Protein AF-A0A4R8T678-F1 (afdb_monomer_lite)

Structure (mmCIF, N/CA/C/O backbone):
data_AF-A0A4R8T678-F1
#
_entry.id   AF-A0A4R8T678-F1
#
loop_
_atom_site.group_PDB
_atom_site.id
_atom_site.type_symbol
_atom_site.label_atom_id
_atom_site.label_alt_id
_atom_site.label_comp_id
_atom_site.label_asym_id
_atom_site.label_entity_id
_atom_site.label_seq_id
_atom_site.pdbx_PDB_ins_code
_atom_site.Cartn_x
_atom_site.Cartn_y
_atom_site.Cartn_z
_atom_site.occupancy
_atom_site.B_iso_or_equiv
_atom_site.auth_seq_id
_atom_site.auth_comp_id
_atom_site.auth_asym_id
_atom_site.auth_atom_id
_atom_site.pdbx_PDB_model_num
ATOM 1 N N . MET A 1 1 ? -1.810 -10.692 -47.497 1.00 47.03 1 MET A N 1
ATOM 2 C CA . MET A 1 1 ? -1.238 -11.733 -46.614 1.00 47.03 1 MET A CA 1
ATOM 3 C C . MET A 1 1 ? 0.052 -11.198 -46.020 1.00 47.03 1 MET A C 1
ATOM 5 O O . MET A 1 1 ? 0.919 -10.808 -46.794 1.00 47.03 1 MET A O 1
ATOM 9 N N . VAL A 1 2 ? 0.183 -11.168 -44.692 1.00 53.12 2 VAL A N 1
ATOM 10 C CA . VAL A 1 2 ? 1.490 -10.961 -44.045 1.00 53.12 2 VAL A CA 1
ATOM 11 C C . VAL A 1 2 ? 2.327 -12.217 -44.293 1.00 53.12 2 VAL A C 1
ATOM 13 O O . VAL A 1 2 ? 1.818 -13.326 -44.144 1.00 53.12 2 VAL A O 1
ATOM 16 N N . ARG A 1 3 ? 3.591 -12.067 -44.698 1.00 71.88 3 ARG A N 1
ATOM 17 C CA . ARG A 1 3 ? 4.534 -13.193 -44.723 1.00 71.88 3 ARG A CA 1
ATOM 18 C C . ARG A 1 3 ? 5.129 -13.310 -43.327 1.00 71.88 3 ARG A C 1
ATOM 20 O O . ARG A 1 3 ? 5.841 -12.407 -42.909 1.00 71.88 3 ARG A O 1
ATOM 27 N N . THR A 1 4 ? 4.839 -14.385 -42.610 1.00 81.56 4 THR A N 1
ATOM 28 C CA . THR A 1 4 ? 5.400 -14.636 -41.277 1.00 81.56 4 THR A CA 1
ATOM 29 C C . THR A 1 4 ? 6.600 -15.581 -41.337 1.00 81.56 4 THR A C 1
ATOM 31 O O . THR A 1 4 ? 6.817 -16.289 -42.324 1.00 81.56 4 THR A O 1
ATOM 34 N N . VAL A 1 5 ? 7.399 -15.573 -40.273 1.00 85.81 5 VAL A N 1
ATOM 35 C CA . VAL A 1 5 ? 8.390 -16.602 -39.939 1.00 85.81 5 VAL A CA 1
ATOM 36 C C . VAL A 1 5 ? 8.061 -17.091 -38.532 1.00 85.81 5 VAL A C 1
ATOM 38 O O . VAL A 1 5 ? 7.835 -16.271 -37.646 1.00 85.81 5 VAL A O 1
ATOM 41 N N . ASN A 1 6 ? 8.027 -18.407 -38.329 1.00 87.56 6 ASN A N 1
ATOM 42 C CA . ASN A 1 6 ? 7.937 -19.009 -37.001 1.00 87.56 6 ASN A CA 1
ATOM 43 C C . ASN A 1 6 ? 9.315 -19.567 -36.615 1.00 87.56 6 ASN A C 1
ATOM 45 O O . ASN A 1 6 ? 9.910 -20.321 -37.387 1.00 87.56 6 ASN A O 1
ATOM 49 N N . LEU A 1 7 ? 9.815 -19.179 -35.444 1.00 86.38 7 LEU A N 1
ATOM 50 C CA . LEU A 1 7 ? 11.025 -19.708 -34.827 1.00 86.38 7 LEU A CA 1
ATOM 51 C C . LEU A 1 7 ? 10.622 -20.529 -33.597 1.00 86.38 7 LEU A C 1
ATOM 53 O O . LEU A 1 7 ? 10.207 -19.963 -32.587 1.00 86.38 7 LEU A O 1
ATOM 57 N N . VAL A 1 8 ? 10.767 -21.853 -33.683 1.00 87.56 8 VAL A N 1
ATOM 58 C CA . VAL A 1 8 ? 10.431 -22.789 -32.597 1.00 87.56 8 VAL A CA 1
ATOM 59 C C . VAL A 1 8 ? 11.688 -23.492 -32.089 1.00 87.56 8 VAL A C 1
ATOM 61 O O . VAL A 1 8 ? 12.510 -23.961 -32.877 1.00 87.56 8 VAL A O 1
ATOM 64 N N . ASN A 1 9 ? 11.821 -23.600 -30.770 1.00 89.19 9 ASN A N 1
ATOM 65 C CA . ASN A 1 9 ? 12.737 -24.514 -30.091 1.00 89.19 9 ASN A CA 1
ATOM 66 C C . ASN A 1 9 ? 12.022 -25.172 -28.889 1.00 89.19 9 ASN A C 1
ATOM 68 O O . ASN A 1 9 ? 10.818 -25.002 -28.721 1.00 89.19 9 ASN A O 1
ATOM 72 N N . GLY A 1 10 ? 12.742 -25.941 -28.064 1.00 86.88 10 GLY A N 1
ATOM 73 C CA . GLY A 1 10 ? 12.147 -26.662 -26.927 1.00 86.88 10 GLY A CA 1
ATOM 74 C C . GLY A 1 10 ? 11.572 -25.786 -25.802 1.00 86.88 10 GLY A C 1
ATOM 75 O O . GLY A 1 10 ? 10.809 -26.296 -24.990 1.00 86.88 10 GLY A O 1
ATOM 76 N N . ASP A 1 11 ? 11.910 -24.494 -25.757 1.00 87.19 11 ASP A N 1
ATOM 77 C CA . ASP A 1 11 ? 11.423 -23.538 -24.754 1.00 87.19 11 ASP A CA 1
ATOM 78 C C . ASP A 1 11 ? 10.530 -22.433 -25.336 1.00 87.19 11 ASP A C 1
ATOM 80 O O . ASP A 1 11 ? 9.750 -21.854 -24.591 1.00 87.19 11 ASP A O 1
ATOM 84 N N . PHE A 1 12 ? 10.628 -22.093 -26.622 1.00 92.69 12 PHE A N 1
ATOM 85 C CA . PHE A 1 12 ? 9.949 -20.924 -27.194 1.00 92.69 12 PHE A CA 1
ATOM 86 C C . PHE A 1 12 ? 9.361 -21.198 -28.579 1.00 92.69 12 PHE A C 1
ATOM 88 O O . PHE A 1 12 ? 10.028 -21.783 -29.432 1.00 92.69 12 PHE A O 1
ATOM 95 N N . SER A 1 13 ? 8.162 -20.664 -28.825 1.00 94.38 13 SER A N 1
ATOM 96 C CA . SER A 1 13 ? 7.612 -20.410 -30.162 1.00 94.38 13 SER A CA 1
ATOM 97 C C . SER A 1 13 ? 7.485 -18.898 -30.358 1.00 94.38 13 SER A C 1
ATOM 99 O O . SER A 1 13 ? 6.842 -18.223 -29.551 1.00 94.38 13 SER A O 1
ATOM 101 N N . VAL A 1 14 ? 8.117 -18.352 -31.400 1.00 93.56 14 VAL A N 1
ATOM 102 C CA . VAL A 1 14 ? 8.175 -16.905 -31.667 1.00 93.56 14 VAL A CA 1
ATOM 103 C C . VAL A 1 14 ? 7.773 -16.618 -33.110 1.00 93.56 14 VAL A C 1
ATOM 105 O O . VAL A 1 14 ? 8.419 -17.082 -34.051 1.00 93.56 14 VAL A O 1
ATOM 108 N N . HIS A 1 15 ? 6.719 -15.823 -33.296 1.00 93.00 15 HIS A N 1
ATOM 109 C CA . HIS A 1 15 ? 6.212 -15.439 -34.616 1.00 93.00 15 HIS A CA 1
ATOM 110 C C . HIS A 1 15 ? 6.691 -14.036 -34.991 1.00 93.00 15 HIS A C 1
ATOM 112 O O . HIS A 1 15 ? 6.546 -13.098 -34.211 1.00 93.00 15 HIS A O 1
ATOM 118 N N . ILE A 1 16 ? 7.239 -13.879 -36.198 1.00 90.94 16 ILE A N 1
ATOM 119 C CA . ILE A 1 16 ? 7.853 -12.635 -36.686 1.00 90.94 16 ILE A CA 1
ATOM 120 C C . ILE A 1 16 ? 7.238 -12.240 -38.033 1.00 90.94 16 ILE A C 1
ATOM 122 O O . ILE A 1 16 ? 7.052 -13.080 -38.917 1.00 90.94 16 ILE A O 1
ATOM 126 N N . ASP A 1 17 ? 6.949 -10.953 -38.219 1.00 89.94 17 ASP A N 1
ATOM 127 C CA . ASP A 1 17 ? 6.570 -10.381 -39.513 1.00 89.94 17 ASP A CA 1
ATOM 128 C C . ASP A 1 17 ? 7.813 -10.247 -40.408 1.00 89.94 17 ASP A C 1
ATOM 130 O O . ASP A 1 17 ? 8.713 -9.452 -40.139 1.00 89.94 17 ASP A O 1
ATOM 134 N N . ARG A 1 18 ? 7.871 -11.001 -41.511 1.00 84.62 18 ARG A N 1
ATOM 135 C CA . ARG A 1 18 ? 9.014 -11.015 -42.444 1.00 84.62 18 ARG A CA 1
ATOM 136 C C . ARG A 1 18 ? 9.198 -9.692 -43.202 1.00 84.62 18 ARG A C 1
ATOM 138 O O . ARG A 1 18 ? 10.204 -9.522 -43.883 1.00 84.62 18 ARG A O 1
ATOM 145 N N . THR A 1 19 ? 8.224 -8.787 -43.127 1.00 85.69 19 THR A N 1
ATOM 146 C CA . THR A 1 19 ? 8.218 -7.481 -43.804 1.00 85.69 19 THR A CA 1
ATOM 147 C C . THR A 1 19 ? 8.775 -6.381 -42.906 1.00 85.69 19 THR A C 1
ATOM 149 O O . THR A 1 19 ? 9.522 -5.522 -43.367 1.00 85.69 19 THR A O 1
ATOM 152 N N . THR A 1 20 ? 8.395 -6.402 -41.626 1.00 88.31 20 THR A N 1
ATOM 153 C CA . THR A 1 20 ? 8.721 -5.344 -40.654 1.00 88.31 20 THR A CA 1
ATOM 154 C C . THR A 1 20 ? 9.749 -5.768 -39.610 1.00 88.31 20 THR A C 1
ATOM 156 O O . THR A 1 20 ? 10.229 -4.931 -38.859 1.00 88.31 20 THR A O 1
ATOM 159 N N . GLY A 1 21 ? 10.084 -7.058 -39.526 1.00 88.56 21 GLY A N 1
ATOM 160 C CA . GLY A 1 21 ? 10.962 -7.613 -38.493 1.00 88.56 21 GLY A CA 1
ATOM 161 C C . GLY A 1 21 ? 10.357 -7.663 -37.092 1.00 88.56 21 GLY A C 1
ATOM 162 O O . GLY A 1 21 ? 10.990 -8.188 -36.180 1.00 88.56 21 GLY A O 1
ATOM 163 N N . ALA A 1 22 ? 9.145 -7.136 -36.916 1.00 91.81 22 ALA A N 1
ATOM 164 C CA . ALA A 1 22 ? 8.489 -7.060 -35.625 1.00 91.81 22 ALA A CA 1
ATOM 165 C C . ALA A 1 22 ? 8.077 -8.448 -35.123 1.00 91.81 22 ALA A C 1
ATOM 167 O O . ALA A 1 22 ? 7.548 -9.265 -35.889 1.00 91.81 22 ALA A O 1
ATOM 168 N N . VAL A 1 23 ? 8.254 -8.691 -33.824 1.00 93.06 23 VAL A N 1
ATOM 169 C CA . VAL A 1 23 ? 7.706 -9.890 -33.179 1.00 93.06 23 VAL A CA 1
ATOM 170 C C . VAL A 1 23 ? 6.203 -9.684 -32.969 1.00 93.06 23 VAL A C 1
ATOM 172 O O . VAL A 1 23 ? 5.759 -8.629 -32.514 1.00 93.06 23 VAL A O 1
ATOM 175 N N . LEU A 1 24 ? 5.424 -10.688 -33.364 1.00 92.81 24 LEU A N 1
ATOM 176 C CA . LEU A 1 24 ? 3.961 -10.712 -33.329 1.00 92.81 24 LEU A CA 1
ATOM 177 C C . LEU A 1 24 ? 3.441 -11.510 -32.132 1.00 92.81 24 LEU A C 1
ATOM 179 O O . LEU A 1 24 ? 2.461 -11.111 -31.503 1.00 92.81 24 LEU A O 1
ATOM 183 N N . GLU A 1 25 ? 4.106 -12.628 -31.828 1.00 94.88 25 GLU A N 1
ATOM 184 C CA . GLU A 1 25 ? 3.736 -13.536 -30.742 1.00 94.88 25 GLU A CA 1
ATOM 185 C C . GLU A 1 25 ? 4.983 -14.146 -30.090 1.00 94.88 25 GLU A C 1
ATOM 187 O O . GLU A 1 25 ? 5.953 -14.470 -30.781 1.00 94.88 25 GLU A O 1
ATOM 192 N N . ILE A 1 26 ? 4.939 -14.321 -28.768 1.00 95.25 26 ILE A N 1
ATOM 193 C CA . ILE A 1 26 ? 5.918 -15.072 -27.969 1.00 95.25 26 ILE A CA 1
ATOM 194 C C . ILE A 1 26 ? 5.121 -16.025 -27.080 1.00 95.25 26 ILE A C 1
ATOM 196 O O . ILE A 1 26 ? 4.296 -15.560 -26.296 1.00 95.25 26 ILE A O 1
ATOM 200 N N . VAL A 1 27 ? 5.349 -17.335 -27.202 1.00 94.31 27 VAL A N 1
ATOM 201 C CA . VAL A 1 27 ? 4.536 -18.386 -26.562 1.00 94.31 27 VAL A CA 1
ATOM 202 C C . VAL A 1 27 ? 5.432 -19.479 -25.961 1.00 94.31 27 VAL A C 1
ATOM 204 O O . VAL A 1 27 ? 6.465 -19.826 -26.539 1.00 94.31 27 VAL A O 1
ATOM 207 N N . ASP A 1 28 ? 5.021 -20.038 -24.818 1.00 92.81 28 ASP A N 1
ATOM 208 C CA . ASP A 1 28 ? 5.587 -21.274 -24.255 1.00 92.81 28 ASP A CA 1
ATOM 209 C C . ASP A 1 28 ? 4.982 -22.493 -24.989 1.00 92.81 28 ASP A C 1
ATOM 211 O O . ASP A 1 28 ? 3.784 -22.747 -24.834 1.00 92.81 28 ASP A O 1
ATOM 215 N N . PRO A 1 29 ? 5.755 -23.264 -25.780 1.00 90.69 29 PRO A N 1
ATOM 216 C CA . PRO A 1 29 ? 5.245 -24.420 -26.518 1.00 90.69 29 PRO A CA 1
ATOM 217 C C . PRO A 1 29 ? 4.905 -25.616 -25.611 1.00 90.69 29 PRO A C 1
ATOM 219 O O . PRO A 1 29 ? 4.360 -26.604 -26.099 1.00 90.69 29 PRO A O 1
ATOM 222 N N . LEU A 1 30 ? 5.228 -25.550 -24.313 1.00 89.19 30 LEU A N 1
ATOM 223 C CA . LEU A 1 30 ? 4.915 -26.575 -23.312 1.00 89.19 30 LEU A CA 1
ATOM 224 C C . LEU A 1 30 ? 3.679 -26.221 -22.463 1.00 89.19 30 LEU A C 1
ATOM 226 O O . LEU A 1 30 ? 3.259 -27.026 -21.629 1.00 89.19 30 LEU A O 1
ATOM 230 N N . ALA A 1 31 ? 3.088 -25.034 -22.643 1.00 85.94 31 ALA A N 1
ATOM 231 C CA . ALA A 1 31 ? 1.903 -24.619 -21.900 1.00 85.94 31 ALA A CA 1
ATOM 232 C C . ALA A 1 31 ? 0.628 -25.288 -22.444 1.00 85.94 31 ALA A C 1
ATOM 234 O O . ALA A 1 31 ? 0.329 -25.209 -23.633 1.00 85.94 31 ALA A O 1
ATOM 235 N N . GLY A 1 32 ? -0.169 -25.893 -21.553 1.00 79.06 32 GLY A N 1
ATOM 236 C CA . GLY A 1 32 ? -1.443 -26.536 -21.916 1.00 79.06 32 GLY A CA 1
ATOM 237 C C . GLY A 1 32 ? -2.498 -25.574 -22.484 1.00 79.06 32 GLY A C 1
ATOM 238 O O . GLY A 1 32 ? -3.351 -25.997 -23.259 1.00 79.06 32 GLY A O 1
ATOM 239 N N . THR A 1 33 ? -2.389 -24.284 -22.154 1.00 79.25 33 THR A N 1
ATOM 240 C CA . THR A 1 33 ? -3.109 -23.180 -22.801 1.00 79.25 33 THR A CA 1
ATOM 241 C C . THR A 1 33 ? -2.069 -22.163 -23.287 1.00 79.25 33 THR A C 1
ATOM 243 O O . THR A 1 33 ? -1.343 -21.619 -22.451 1.00 79.25 33 THR A O 1
ATOM 246 N N . PRO A 1 34 ? -1.944 -21.899 -24.601 1.00 80.12 34 PRO A N 1
ATOM 247 C CA . PRO A 1 34 ? -0.904 -21.021 -25.127 1.00 80.12 34 PRO A CA 1
ATOM 248 C C . PRO A 1 34 ? -1.220 -19.539 -24.875 1.00 80.12 34 PRO A C 1
ATOM 250 O O . PRO A 1 34 ? -2.093 -18.950 -25.509 1.00 80.12 34 PRO A O 1
ATOM 253 N N . LEU A 1 35 ? -0.456 -18.921 -23.975 1.00 91.38 35 LEU A N 1
ATOM 254 C CA . LEU A 1 35 ? -0.446 -17.477 -23.743 1.00 91.38 35 LEU A CA 1
ATOM 255 C C . LEU A 1 35 ? 0.538 -16.786 -24.698 1.00 91.38 35 LEU A C 1
ATOM 257 O O . LEU A 1 35 ? 1.723 -17.122 -24.712 1.00 91.38 35 LEU A O 1
ATOM 261 N N . ASN A 1 36 ? 0.070 -15.770 -25.430 1.00 94.88 36 ASN A N 1
ATOM 262 C CA . ASN A 1 36 ? 0.954 -14.784 -26.049 1.00 94.88 36 ASN A CA 1
ATOM 263 C C . ASN A 1 36 ? 1.400 -13.757 -24.994 1.00 94.88 36 ASN A C 1
ATOM 265 O O . ASN A 1 36 ? 0.581 -13.017 -24.448 1.00 94.88 36 ASN A O 1
ATOM 269 N N . TRP A 1 37 ? 2.699 -13.709 -24.711 1.00 96.50 37 TRP A N 1
ATOM 270 C CA . TRP A 1 37 ? 3.292 -12.848 -23.680 1.00 96.50 37 TRP A CA 1
ATOM 271 C C . TRP A 1 37 ? 3.438 -11.378 -24.098 1.00 96.50 37 TRP A C 1
ATOM 273 O O . TRP A 1 37 ? 3.752 -10.526 -23.263 1.00 96.50 37 TRP A O 1
ATOM 283 N N . ILE A 1 38 ? 3.186 -11.071 -25.372 1.00 97.00 38 ILE A N 1
ATOM 284 C CA . ILE A 1 38 ? 3.144 -9.706 -25.899 1.00 97.00 38 ILE A CA 1
ATOM 285 C C . ILE A 1 38 ? 1.754 -9.371 -26.439 1.00 97.00 38 ILE A C 1
ATOM 287 O O . ILE A 1 38 ? 0.992 -10.260 -26.831 1.00 97.00 38 ILE A O 1
ATOM 291 N N . SER A 1 39 ? 1.410 -8.085 -26.459 1.00 94.25 39 SER A N 1
ATOM 292 C CA . SER A 1 39 ? 0.208 -7.627 -27.143 1.00 94.25 39 SER A CA 1
ATOM 293 C C . SER A 1 39 ? 0.485 -7.281 -28.606 1.00 94.25 39 SER A C 1
ATOM 295 O O . SER A 1 39 ? 1.549 -6.777 -28.986 1.00 94.25 39 SER A O 1
ATOM 297 N N . SER A 1 40 ? -0.503 -7.588 -29.436 1.00 90.06 40 SER A N 1
ATOM 298 C CA . SER A 1 40 ? -0.573 -7.283 -30.856 1.00 90.06 40 SER A CA 1
ATOM 299 C C . SER A 1 40 ? -2.043 -7.032 -31.237 1.00 90.06 40 SER A C 1
ATOM 301 O O . SER A 1 40 ? -2.939 -7.342 -30.451 1.00 90.06 40 SER A O 1
ATOM 303 N N . PRO A 1 41 ? -2.352 -6.557 -32.457 1.00 87.56 41 PRO A N 1
ATOM 304 C CA . PRO A 1 41 ? -3.738 -6.361 -32.901 1.00 87.56 4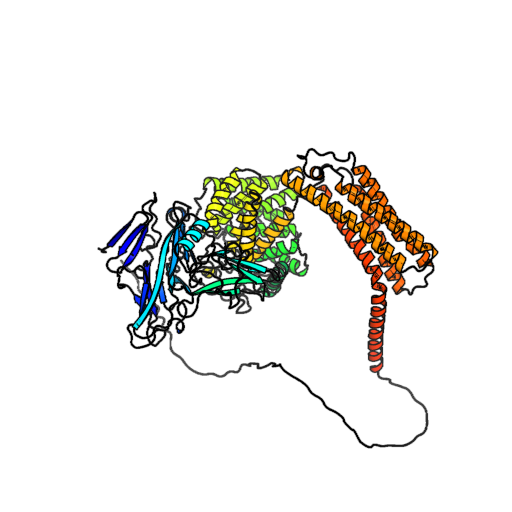1 PRO A CA 1
ATOM 305 C C . PRO A 1 41 ? -4.653 -7.603 -32.835 1.00 87.56 41 PRO A C 1
ATOM 307 O O . PRO A 1 41 ? -5.857 -7.469 -33.024 1.00 87.56 41 PRO A O 1
ATOM 310 N N . ALA A 1 42 ? -4.111 -8.805 -32.594 1.00 86.62 42 ALA A N 1
ATOM 311 C CA . ALA A 1 42 ? -4.889 -10.032 -32.416 1.00 86.62 42 ALA A CA 1
ATOM 312 C C . ALA A 1 42 ? -5.474 -10.204 -30.996 1.00 86.62 42 ALA A C 1
ATOM 314 O O . ALA A 1 42 ? -6.530 -10.813 -30.856 1.00 86.62 42 ALA A O 1
ATOM 315 N N . ASN A 1 43 ? -4.818 -9.674 -29.952 1.00 89.88 43 ASN A N 1
ATOM 316 C CA . ASN A 1 43 ? -5.270 -9.736 -28.546 1.00 89.88 43 ASN A CA 1
ATOM 317 C C . ASN A 1 43 ? -5.488 -8.347 -27.900 1.00 89.88 43 ASN A C 1
ATOM 319 O O . ASN A 1 43 ? -6.114 -8.251 -26.843 1.00 89.88 43 ASN A O 1
ATOM 323 N N . ALA A 1 44 ? -5.038 -7.278 -28.563 1.00 91.19 44 ALA A N 1
ATOM 324 C CA . ALA A 1 44 ? -5.302 -5.874 -28.258 1.00 91.19 44 ALA A CA 1
ATOM 325 C C . ALA A 1 44 ? -5.640 -5.111 -29.564 1.00 91.19 44 ALA A C 1
ATOM 327 O O . ALA A 1 44 ? -4.770 -4.454 -30.137 1.00 91.19 44 ALA A O 1
ATOM 328 N N . PRO A 1 45 ? -6.886 -5.189 -30.083 1.00 90.19 45 PRO A N 1
ATOM 329 C CA . PRO A 1 45 ? -7.241 -4.658 -31.411 1.00 90.19 45 PRO A CA 1
ATOM 330 C C . PRO A 1 45 ? -7.061 -3.142 -31.600 1.00 90.19 45 PRO A C 1
ATOM 332 O O . PRO A 1 45 ? -6.996 -2.669 -32.731 1.00 90.19 45 PRO A O 1
ATOM 335 N N . TRP A 1 46 ? -6.968 -2.388 -30.504 1.00 90.50 46 TRP A N 1
ATOM 336 C CA . TRP A 1 46 ? -6.682 -0.950 -30.475 1.00 90.50 46 TRP A CA 1
ATOM 337 C C . TRP A 1 46 ? -5.188 -0.614 -30.663 1.00 90.50 46 TRP A C 1
ATOM 339 O O . TRP A 1 46 ? -4.846 0.548 -30.868 1.00 90.50 46 TRP A O 1
ATOM 349 N N . GLN A 1 47 ? -4.282 -1.598 -30.608 1.00 91.81 47 GLN A N 1
ATOM 350 C CA . GLN A 1 47 ? -2.836 -1.370 -30.666 1.00 91.81 47 GLN A CA 1
ATOM 351 C C . GLN A 1 47 ? -2.353 -0.964 -32.078 1.00 91.81 47 GLN A C 1
ATOM 353 O O . GLN A 1 47 ? -2.554 -1.717 -33.038 1.00 91.81 47 GLN A O 1
ATOM 358 N N . PRO A 1 48 ? -1.626 0.163 -32.227 1.00 90.75 48 PRO A N 1
ATOM 359 C CA . PRO A 1 48 ? -1.041 0.572 -33.504 1.00 90.75 48 PRO A CA 1
ATOM 360 C C . PRO A 1 48 ? -0.061 -0.448 -34.110 1.00 90.75 48 PRO A C 1
ATOM 362 O O . PRO A 1 48 ? 0.770 -1.043 -33.427 1.00 90.75 48 PRO A O 1
ATOM 365 N N . LEU A 1 49 ? -0.068 -0.587 -35.442 1.00 90.12 49 LEU A N 1
ATOM 366 C CA . LEU A 1 49 ? 0.847 -1.496 -36.155 1.00 90.12 49 LEU A CA 1
ATOM 367 C C . LEU A 1 49 ? 2.336 -1.142 -35.979 1.00 90.12 49 LEU A C 1
ATOM 369 O O . LEU A 1 49 ? 3.181 -2.033 -36.048 1.00 90.12 49 LEU A O 1
ATOM 373 N N . GLY A 1 50 ? 2.648 0.138 -35.754 1.00 90.62 50 GLY A N 1
ATOM 374 C CA . GLY A 1 50 ? 4.012 0.628 -35.525 1.00 90.62 50 GLY A CA 1
ATOM 375 C C . GLY A 1 50 ? 4.550 0.379 -34.111 1.00 90.62 50 GLY A C 1
ATOM 376 O O . GLY A 1 50 ? 5.755 0.484 -33.912 1.00 90.62 50 GLY A O 1
ATOM 377 N N . SER A 1 51 ? 3.696 0.010 -33.146 1.00 93.62 51 SER A N 1
ATOM 378 C CA . SER A 1 51 ? 4.081 -0.225 -31.744 1.00 93.62 51 SER A CA 1
ATOM 379 C C . SER A 1 51 ? 4.229 -1.715 -31.391 1.00 93.62 51 SER A C 1
ATOM 381 O O . SER A 1 51 ? 4.080 -2.141 -30.244 1.00 93.62 51 SER A O 1
ATOM 383 N N . ARG A 1 52 ? 4.518 -2.541 -32.404 1.00 94.31 52 ARG A N 1
ATOM 384 C CA . ARG A 1 52 ? 4.858 -3.964 -32.253 1.00 94.31 52 ARG A CA 1
ATOM 385 C C . ARG A 1 52 ? 6.289 -4.143 -31.736 1.00 94.31 52 ARG A C 1
ATOM 387 O O . ARG A 1 52 ? 7.155 -3.297 -31.950 1.00 94.31 52 ARG A O 1
ATOM 394 N N . TRP A 1 53 ? 6.552 -5.285 -31.106 1.00 94.88 53 TRP A N 1
ATOM 395 C CA . TRP A 1 53 ? 7.824 -5.567 -30.442 1.00 94.88 53 TRP A CA 1
ATOM 396 C C . TRP A 1 53 ? 9.039 -5.474 -31.378 1.00 94.88 53 TRP A C 1
ATOM 398 O O . TRP A 1 53 ? 9.076 -6.117 -32.430 1.00 94.88 53 TRP A O 1
ATOM 408 N N . GLY A 1 54 ? 10.058 -4.721 -30.953 1.00 92.81 54 GLY A N 1
ATOM 409 C CA . GLY A 1 54 ? 11.324 -4.529 -31.674 1.00 92.81 54 GLY A CA 1
ATOM 410 C C . GLY A 1 54 ? 11.312 -3.410 -32.724 1.00 92.81 54 GLY A C 1
ATOM 411 O O . GLY A 1 54 ? 12.373 -3.033 -33.230 1.00 92.81 54 GLY A O 1
ATOM 412 N N . LEU A 1 55 ? 10.143 -2.829 -33.014 1.00 95.00 55 LEU A N 1
ATOM 413 C CA . LEU A 1 55 ? 10.048 -1.516 -33.656 1.00 95.00 55 LEU A CA 1
ATOM 414 C C . LEU A 1 55 ? 10.378 -0.414 -32.633 1.00 95.00 55 LEU A C 1
ATOM 416 O O . LEU A 1 55 ? 10.596 -0.693 -31.452 1.00 95.00 55 LEU A O 1
ATOM 420 N N . GLY A 1 56 ? 10.428 0.844 -33.062 1.00 95.12 56 GLY A N 1
ATOM 421 C CA . GLY A 1 56 ? 10.751 1.951 -32.162 1.00 95.12 56 GLY A CA 1
ATOM 422 C C . GLY A 1 56 ? 10.979 3.272 -32.880 1.00 95.12 56 GLY A C 1
ATOM 423 O O . GLY A 1 56 ? 10.687 3.396 -34.074 1.00 95.12 56 GLY A O 1
ATOM 424 N N . PHE A 1 57 ? 11.501 4.257 -32.151 1.00 94.12 57 PHE A N 1
ATOM 425 C CA . PHE A 1 57 ? 11.831 5.574 -32.693 1.00 94.12 57 PHE A CA 1
ATOM 426 C C . PHE A 1 57 ? 13.094 6.189 -32.083 1.00 94.12 57 PHE A C 1
ATOM 428 O O . PHE A 1 57 ? 13.518 5.827 -30.985 1.00 94.12 57 PHE A O 1
ATOM 435 N N . ALA A 1 58 ? 13.672 7.149 -32.806 1.00 92.25 58 ALA A N 1
ATOM 436 C CA . ALA A 1 58 ? 14.788 7.980 -32.370 1.00 92.25 58 ALA A CA 1
ATOM 437 C C . ALA A 1 58 ? 14.588 9.439 -32.819 1.00 92.25 58 ALA A C 1
ATOM 439 O O . ALA A 1 58 ? 14.214 9.686 -33.968 1.00 92.25 58 ALA A O 1
ATOM 440 N N . ASP A 1 59 ? 14.883 10.402 -31.948 1.00 88.31 59 ASP A N 1
ATOM 441 C CA . ASP A 1 59 ? 14.766 11.835 -32.241 1.00 88.31 59 ASP A CA 1
ATOM 442 C C . ASP A 1 59 ? 16.095 12.363 -32.816 1.00 88.31 59 ASP A C 1
ATOM 444 O O . ASP A 1 59 ? 17.062 12.597 -32.087 1.00 88.31 59 ASP A O 1
ATOM 448 N N . LEU A 1 60 ? 16.175 12.527 -34.143 1.00 82.12 60 LEU A N 1
ATOM 449 C CA . LEU A 1 60 ? 17.421 12.766 -34.899 1.00 82.12 60 LEU A CA 1
ATOM 450 C C . LEU A 1 60 ? 17.446 14.155 -35.565 1.00 82.12 60 LEU A C 1
ATOM 452 O O . LEU A 1 60 ? 16.421 14.806 -35.723 1.00 82.12 60 LEU A O 1
ATOM 456 N N . GLY A 1 61 ? 18.624 14.620 -35.996 1.00 67.56 61 GLY A N 1
ATOM 457 C CA . GLY A 1 61 ? 18.795 15.936 -36.634 1.00 67.56 61 GLY A CA 1
ATOM 458 C C . GLY A 1 61 ? 19.256 17.052 -35.681 1.00 67.56 61 GLY A C 1
ATOM 459 O O . GLY A 1 61 ? 19.401 16.812 -34.478 1.00 67.56 61 GLY A O 1
ATOM 460 N N . PRO A 1 62 ? 19.514 18.270 -36.201 1.00 56.88 62 PRO A N 1
ATOM 461 C CA . PRO A 1 62 ? 20.083 19.394 -35.442 1.00 56.88 62 PRO A CA 1
ATOM 462 C C . PRO A 1 62 ? 19.063 20.174 -34.590 1.00 56.88 62 PRO A C 1
ATOM 464 O O . PRO A 1 62 ? 19.451 21.037 -33.806 1.00 56.88 62 PRO A O 1
ATOM 467 N N . HIS A 1 63 ? 17.767 19.886 -34.728 1.00 58.09 63 HIS A N 1
ATOM 468 C CA . HIS A 1 63 ? 16.685 20.499 -33.954 1.00 58.09 63 HIS A CA 1
ATOM 469 C C . HIS A 1 63 ? 15.829 19.407 -33.298 1.00 58.09 63 HIS A C 1
ATOM 471 O O . HIS A 1 63 ? 15.675 18.323 -33.858 1.00 58.09 63 HIS A O 1
ATOM 477 N N . LEU A 1 64 ? 15.248 19.700 -32.131 1.00 56.09 64 LEU A N 1
ATOM 478 C CA . LEU A 1 64 ? 14.555 18.743 -31.246 1.00 56.09 64 LEU A CA 1
ATOM 479 C C . LEU A 1 64 ? 13.199 18.205 -31.771 1.00 56.09 64 LEU A C 1
ATOM 481 O O . LEU A 1 64 ? 12.435 17.642 -30.997 1.00 56.09 64 LEU A O 1
ATOM 485 N N . LEU A 1 65 ? 12.865 18.400 -33.051 1.00 57.47 65 LEU A N 1
ATOM 486 C CA . LEU A 1 65 ? 11.502 18.218 -33.582 1.00 57.47 65 LEU A CA 1
ATOM 487 C C . LEU A 1 65 ? 11.319 17.035 -34.550 1.00 57.47 65 LEU A C 1
ATOM 489 O O . LEU A 1 65 ? 10.185 16.726 -34.908 1.00 57.47 65 LEU A O 1
ATOM 493 N N . ASN A 1 66 ? 12.391 16.356 -34.973 1.00 74.50 66 ASN A N 1
ATOM 494 C CA . ASN A 1 66 ? 12.303 15.300 -35.989 1.00 74.50 66 ASN A CA 1
ATOM 495 C C . ASN A 1 66 ? 12.421 13.894 -35.371 1.00 74.50 66 ASN A C 1
ATOM 497 O O . ASN A 1 66 ? 13.519 13.348 -35.229 1.00 74.50 66 ASN A O 1
ATOM 501 N N . ARG A 1 67 ? 11.272 13.290 -35.047 1.00 87.88 67 ARG A N 1
ATOM 502 C CA . ARG A 1 67 ? 11.164 11.889 -34.610 1.00 87.88 67 ARG A CA 1
ATOM 503 C C . ARG A 1 67 ? 11.150 10.930 -35.800 1.00 87.88 67 ARG A C 1
ATOM 505 O O . ARG A 1 67 ? 10.296 11.036 -36.677 1.00 87.88 67 ARG A O 1
ATOM 512 N N . PHE A 1 68 ? 12.060 9.957 -35.814 1.00 90.56 68 PHE A N 1
ATOM 513 C CA . PHE A 1 68 ? 12.159 8.934 -36.858 1.00 90.56 68 PHE A CA 1
ATOM 514 C C . PHE A 1 68 ? 11.787 7.557 -36.307 1.00 90.56 68 PHE A C 1
ATOM 516 O O . PHE A 1 68 ? 12.506 7.004 -35.477 1.00 90.56 68 PHE A O 1
ATOM 523 N N . HIS A 1 69 ? 10.690 6.980 -36.802 1.00 92.56 69 HIS A N 1
ATOM 524 C CA . HIS A 1 69 ? 10.255 5.621 -36.463 1.00 92.56 69 HIS A CA 1
ATOM 525 C C . HIS A 1 69 ? 10.874 4.589 -37.418 1.00 92.56 69 HIS A C 1
ATOM 527 O O . HIS A 1 69 ? 10.861 4.794 -38.636 1.00 92.56 69 HIS A O 1
ATOM 533 N N . TRP A 1 70 ? 11.363 3.455 -36.904 1.00 91.56 70 TRP A N 1
ATOM 534 C CA . TRP A 1 70 ? 11.812 2.337 -37.742 1.00 91.56 70 TRP A CA 1
ATOM 535 C C . TRP A 1 70 ? 10.733 1.254 -37.853 1.00 91.56 70 TRP A C 1
ATOM 537 O O . TRP A 1 70 ? 10.332 0.648 -36.865 1.00 91.56 70 TRP A O 1
ATOM 547 N N . ASN A 1 71 ? 10.291 0.987 -39.086 1.00 84.25 71 ASN A N 1
ATOM 548 C CA . ASN A 1 71 ? 9.281 -0.035 -39.411 1.00 84.25 71 ASN A CA 1
ATOM 549 C C . ASN A 1 71 ? 9.854 -1.230 -40.203 1.00 84.25 71 ASN A C 1
ATOM 551 O O . ASN A 1 71 ? 9.128 -2.170 -40.515 1.00 84.25 71 ASN A O 1
ATOM 555 N N . SER A 1 72 ? 11.147 -1.188 -40.543 1.00 81.12 72 SER A N 1
ATOM 556 C CA . SER A 1 72 ? 11.888 -2.243 -41.253 1.00 81.12 72 SER A CA 1
ATOM 557 C C . SER A 1 72 ? 13.374 -2.192 -40.845 1.00 81.12 72 SER A C 1
ATOM 559 O O . SER A 1 72 ? 14.198 -1.659 -41.592 1.00 81.12 72 SER A O 1
ATOM 561 N N . PRO A 1 73 ? 13.743 -2.659 -39.636 1.00 79.62 73 PRO A N 1
ATOM 562 C CA . PRO A 1 73 ? 15.134 -2.695 -39.203 1.00 79.62 73 PRO A CA 1
ATOM 563 C C . PRO A 1 73 ? 15.928 -3.729 -40.015 1.00 79.62 73 PRO A C 1
ATOM 565 O O . PRO A 1 73 ? 15.379 -4.698 -40.541 1.00 79.62 73 PRO A O 1
ATOM 568 N N . HIS A 1 74 ? 17.246 -3.545 -40.103 1.00 80.88 74 HIS A N 1
ATOM 569 C CA . HIS A 1 74 ? 18.124 -4.557 -40.686 1.00 80.88 74 HIS A CA 1
ATOM 570 C C . HIS A 1 74 ? 18.321 -5.701 -39.685 1.00 80.88 74 HIS A C 1
ATOM 572 O O . HIS A 1 74 ? 18.925 -5.497 -38.635 1.00 80.88 74 HIS A O 1
ATOM 578 N N . ILE A 1 75 ? 17.806 -6.884 -40.021 1.00 79.19 75 ILE A N 1
ATOM 579 C CA . ILE A 1 75 ? 17.942 -8.102 -39.216 1.00 79.19 75 ILE A CA 1
ATOM 580 C C . ILE A 1 75 ? 19.113 -8.919 -39.762 1.00 79.19 75 ILE A C 1
ATOM 582 O O . ILE A 1 75 ? 19.127 -9.271 -40.944 1.00 79.19 75 ILE A O 1
ATOM 586 N N . ASP A 1 76 ? 20.062 -9.246 -38.893 1.00 76.75 76 ASP A N 1
ATOM 587 C CA . ASP A 1 76 ? 21.130 -10.212 -39.138 1.00 76.75 76 ASP A CA 1
ATOM 588 C C . ASP A 1 76 ? 21.034 -11.375 -38.125 1.00 76.75 76 ASP A C 1
ATOM 590 O O . ASP A 1 76 ? 19.985 -11.605 -37.523 1.00 76.75 76 ASP A O 1
ATOM 594 N N . SER A 1 77 ? 22.102 -12.158 -37.956 1.00 69.88 77 SER A N 1
ATOM 595 C CA . SER A 1 77 ? 22.152 -13.258 -36.982 1.00 69.88 77 SER A CA 1
ATOM 596 C C . SER A 1 77 ? 22.584 -12.831 -35.569 1.00 69.88 77 SER A C 1
ATOM 598 O O . SER A 1 77 ? 22.888 -13.694 -34.741 1.00 69.88 77 SER A O 1
ATOM 600 N N . SER A 1 78 ? 22.686 -11.529 -35.282 1.00 67.00 78 SER A N 1
ATOM 601 C CA . SER A 1 78 ? 23.000 -11.031 -33.941 1.00 67.00 78 SER A CA 1
ATOM 602 C C . SER A 1 78 ? 21.783 -11.106 -33.010 1.00 67.00 78 SER A C 1
ATOM 604 O O . SER A 1 78 ? 20.635 -11.197 -33.439 1.00 67.00 78 SER A O 1
ATOM 606 N N . LYS A 1 79 ? 22.038 -11.106 -31.697 1.00 76.00 79 LYS A N 1
ATOM 607 C CA . LYS A 1 79 ? 21.007 -11.237 -30.650 1.00 76.00 79 LYS A CA 1
ATOM 608 C C . LYS A 1 79 ? 20.684 -9.901 -29.964 1.00 76.00 79 LYS A C 1
ATOM 610 O O . LYS A 1 79 ? 20.189 -9.898 -28.842 1.00 76.00 79 LYS A O 1
ATOM 615 N N . ALA A 1 80 ? 21.022 -8.777 -30.598 1.00 90.25 80 ALA A N 1
ATOM 616 C CA . ALA A 1 80 ? 21.112 -7.474 -29.943 1.00 90.25 80 ALA A CA 1
ATOM 617 C C . ALA A 1 80 ? 20.660 -6.314 -30.844 1.00 90.25 80 ALA A C 1
ATOM 619 O O . ALA A 1 80 ? 20.786 -6.366 -32.065 1.00 90.25 80 ALA A O 1
ATOM 620 N N . TYR A 1 81 ? 20.219 -5.216 -30.230 1.00 92.38 81 TYR A N 1
ATOM 621 C CA . TYR A 1 81 ? 19.923 -3.962 -30.920 1.00 92.38 81 TYR A CA 1
ATOM 622 C C . TYR A 1 81 ? 21.212 -3.154 -31.089 1.00 92.38 81 TYR A C 1
ATOM 624 O O . TYR A 1 81 ? 21.797 -2.679 -30.110 1.00 92.38 81 TYR A O 1
ATOM 632 N N . LYS A 1 82 ? 21.670 -2.992 -32.335 1.00 93.00 82 LYS A N 1
ATOM 633 C CA . LYS A 1 82 ? 22.895 -2.253 -32.666 1.00 93.00 82 LYS A CA 1
ATOM 634 C C . LYS A 1 82 ? 22.587 -0.902 -33.308 1.00 93.00 82 LYS A C 1
ATOM 636 O O . LYS A 1 82 ? 22.271 -0.819 -34.494 1.00 93.00 82 LYS A O 1
ATOM 641 N N . PHE A 1 83 ? 22.764 0.168 -32.541 1.00 91.44 83 PHE A N 1
ATOM 642 C CA . PHE A 1 83 ? 22.640 1.541 -33.029 1.00 91.44 83 PHE A CA 1
ATOM 643 C C . PHE A 1 83 ? 24.002 2.020 -33.541 1.00 91.44 83 PHE A C 1
ATOM 645 O O . PHE A 1 83 ? 24.972 2.034 -32.783 1.00 91.44 83 PHE A O 1
ATOM 652 N N . LYS A 1 84 ? 24.090 2.388 -34.825 1.00 92.06 84 LYS A N 1
ATOM 653 C CA . LYS A 1 84 ? 25.309 2.906 -35.469 1.00 92.06 84 LYS A CA 1
ATOM 654 C C . LYS A 1 84 ? 25.055 4.287 -36.065 1.00 92.06 84 LYS A C 1
ATOM 656 O O . LYS A 1 84 ? 24.154 4.425 -36.892 1.00 92.06 84 LYS A O 1
ATOM 661 N N . ASN A 1 85 ? 25.902 5.259 -35.733 1.00 92.62 85 ASN A N 1
ATOM 662 C CA . ASN A 1 85 ? 25.925 6.529 -36.444 1.00 92.62 85 ASN A CA 1
ATOM 663 C C . ASN A 1 85 ? 26.465 6.310 -37.873 1.00 92.62 85 ASN A C 1
ATOM 665 O O . ASN A 1 85 ? 27.523 5.708 -38.079 1.00 92.62 85 ASN A O 1
ATOM 669 N N . ARG A 1 86 ? 25.698 6.761 -38.869 1.00 91.25 86 ARG A N 1
ATOM 670 C CA . ARG A 1 86 ? 26.060 6.761 -40.299 1.00 91.25 86 ARG A CA 1
ATOM 671 C C . ARG A 1 86 ? 26.054 8.170 -40.909 1.00 91.25 86 ARG A C 1
ATOM 673 O O . ARG A 1 86 ? 26.226 8.288 -42.118 1.00 91.25 86 ARG A O 1
ATOM 680 N N . GLY A 1 87 ? 25.799 9.195 -40.097 1.00 88.44 87 GLY A N 1
ATOM 681 C CA . GLY A 1 87 ? 25.887 10.594 -40.492 1.00 88.44 87 GLY A CA 1
ATOM 682 C C . GLY A 1 87 ? 27.303 11.148 -40.347 1.00 88.44 87 GLY A C 1
ATOM 683 O O . GLY A 1 87 ? 28.253 10.428 -40.044 1.00 88.44 87 GLY A O 1
ATOM 684 N N . ASP A 1 88 ? 27.398 12.450 -40.562 1.00 89.56 88 ASP A N 1
ATOM 685 C CA . ASP A 1 88 ? 28.597 13.288 -40.588 1.00 89.56 88 ASP A CA 1
ATOM 686 C C . ASP A 1 88 ? 28.800 14.126 -39.308 1.00 89.56 88 ASP A C 1
ATOM 688 O O . ASP A 1 88 ? 29.865 14.706 -39.116 1.00 89.56 88 ASP A O 1
ATOM 692 N N . TYR A 1 89 ? 27.819 14.137 -38.398 1.00 88.38 89 TYR A N 1
ATOM 693 C CA . TYR A 1 89 ? 27.873 14.807 -37.092 1.00 88.38 89 TYR A CA 1
ATOM 694 C C . TYR A 1 89 ? 27.628 13.832 -35.925 1.00 88.38 89 TYR A C 1
ATOM 696 O O . TYR A 1 89 ? 27.058 12.752 -36.101 1.00 88.38 89 TYR A O 1
ATOM 704 N N . GLN A 1 90 ? 28.047 14.221 -34.716 1.00 89.19 90 GLN A N 1
ATOM 705 C CA . GLN A 1 90 ? 27.866 13.433 -33.492 1.00 89.19 90 GLN A CA 1
ATOM 706 C C . GLN A 1 90 ? 26.383 13.309 -33.100 1.00 89.19 90 GLN A C 1
ATOM 708 O O . GLN A 1 90 ? 25.671 14.307 -32.963 1.00 89.19 90 GLN A O 1
ATOM 713 N N . LEU A 1 91 ? 25.926 12.084 -32.835 1.00 88.25 91 LEU A N 1
ATOM 714 C CA . LEU A 1 91 ? 24.596 11.811 -32.290 1.00 88.25 91 LEU A CA 1
ATOM 715 C C . LEU A 1 91 ? 24.661 11.697 -30.765 1.00 88.25 91 LEU A C 1
ATOM 717 O O . LEU A 1 91 ? 24.976 10.640 -30.225 1.00 88.25 91 LEU A O 1
ATOM 721 N N . ASN A 1 92 ? 24.333 12.785 -30.069 1.00 87.50 92 ASN A N 1
ATOM 722 C CA . ASN A 1 92 ? 24.106 12.784 -28.625 1.00 87.50 92 ASN A CA 1
ATOM 723 C C . ASN A 1 92 ? 22.595 12.705 -28.340 1.00 87.50 92 ASN A C 1
ATOM 725 O O . ASN A 1 92 ? 21.840 13.584 -28.765 1.00 87.50 92 ASN A O 1
ATOM 729 N N . PHE A 1 93 ? 22.167 11.639 -27.654 1.00 83.62 93 PHE A N 1
ATOM 730 C CA . PHE A 1 93 ? 20.782 11.422 -27.212 1.00 83.62 93 PHE A CA 1
ATOM 731 C C . PHE A 1 93 ? 20.542 11.914 -25.779 1.00 83.62 93 PHE A C 1
ATOM 733 O O . PHE A 1 93 ? 19.464 12.414 -25.473 1.00 83.62 93 PHE A O 1
ATOM 740 N N . ALA A 1 94 ? 21.553 11.853 -24.907 1.00 78.62 94 ALA A N 1
ATOM 741 C CA . ALA A 1 94 ? 21.439 12.314 -23.523 1.00 78.62 94 ALA A CA 1
ATOM 742 C C . ALA A 1 94 ? 21.080 13.811 -23.438 1.00 78.62 94 ALA A C 1
ATOM 744 O O . ALA A 1 94 ? 20.257 14.200 -22.612 1.00 78.62 94 ALA A O 1
ATOM 745 N N . SER A 1 95 ? 21.607 14.642 -24.347 1.00 80.62 95 SER A N 1
ATOM 746 C CA . SER A 1 95 ? 21.246 16.066 -24.455 1.00 80.62 95 SER A CA 1
ATOM 747 C C . SER A 1 95 ? 19.840 16.336 -25.017 1.00 80.62 95 SER A C 1
ATOM 749 O O . SER A 1 95 ? 19.389 17.479 -24.989 1.00 80.62 95 SER A O 1
ATOM 751 N N . ARG A 1 96 ? 19.137 15.308 -25.514 1.00 81.50 96 ARG A N 1
ATOM 752 C CA . ARG A 1 96 ? 17.758 15.379 -26.041 1.00 81.50 96 ARG A CA 1
ATOM 753 C C . ARG A 1 96 ? 16.709 14.905 -25.028 1.00 81.50 96 ARG A C 1
ATOM 755 O O . ARG A 1 96 ? 15.518 14.998 -25.302 1.00 81.50 96 ARG A O 1
ATOM 762 N N . GLY A 1 97 ? 17.140 14.406 -23.869 1.00 84.38 97 GLY A N 1
ATOM 763 C CA . GLY A 1 97 ? 16.272 13.877 -22.817 1.00 84.38 97 GLY A CA 1
ATOM 764 C C . GLY A 1 97 ? 16.065 12.354 -22.877 1.00 84.38 97 GLY A C 1
ATOM 765 O O . GLY A 1 97 ? 16.372 11.708 -23.886 1.00 84.38 97 GLY A O 1
ATOM 766 N N . PRO A 1 98 ? 15.546 11.754 -21.787 1.00 85.06 98 PRO A N 1
ATOM 767 C CA . PRO A 1 98 ? 15.556 10.303 -21.572 1.00 85.06 98 PRO A CA 1
ATOM 768 C C . PRO A 1 98 ? 14.617 9.513 -22.496 1.00 85.06 98 PRO A C 1
ATOM 770 O O . PRO A 1 98 ? 14.794 8.307 -22.652 1.00 85.06 98 PRO A O 1
ATOM 773 N N . THR A 1 99 ? 13.646 10.174 -23.127 1.00 90.38 99 THR A N 1
ATOM 774 C CA . THR A 1 99 ? 12.661 9.565 -24.035 1.00 90.38 99 THR A CA 1
ATOM 775 C C . THR A 1 99 ? 13.058 9.632 -25.515 1.00 90.38 99 THR A C 1
ATOM 777 O O . THR A 1 99 ? 12.333 9.108 -26.354 1.00 90.38 99 THR A O 1
ATOM 780 N N . SER A 1 100 ? 14.212 10.227 -25.849 1.00 90.50 100 SER A N 1
ATOM 781 C CA . SER A 1 100 ? 14.655 10.512 -27.231 1.00 90.50 100 SER A CA 1
ATOM 782 C C . SER A 1 100 ? 15.047 9.292 -28.083 1.00 90.50 100 SER A C 1
ATOM 784 O O . SER A 1 100 ? 15.317 9.424 -29.279 1.00 90.50 100 SER A O 1
ATOM 786 N N . LEU A 1 101 ? 15.081 8.101 -27.483 1.00 93.56 101 LEU A N 1
ATOM 787 C CA . LEU A 1 101 ? 15.290 6.813 -28.141 1.00 93.56 101 LEU A CA 1
ATOM 788 C C . LEU A 1 101 ? 14.446 5.757 -27.421 1.00 93.56 101 LEU A C 1
ATOM 790 O O . LEU A 1 101 ? 14.512 5.643 -26.196 1.00 93.56 101 LEU A O 1
ATOM 794 N N . ALA A 1 102 ? 13.650 4.990 -28.162 1.00 95.88 102 ALA A N 1
ATOM 795 C CA . ALA A 1 102 ? 12.684 4.055 -27.594 1.00 95.88 102 ALA A CA 1
ATOM 796 C C . ALA A 1 102 ? 12.566 2.773 -28.428 1.00 95.88 102 ALA A C 1
ATOM 798 O O . ALA A 1 102 ? 12.490 2.841 -29.653 1.00 95.88 102 ALA A O 1
ATOM 799 N N . ILE A 1 103 ? 12.510 1.614 -27.766 1.00 96.62 103 ILE A N 1
ATOM 800 C CA . ILE A 1 103 ? 12.191 0.313 -28.373 1.00 96.62 103 ILE A CA 1
ATOM 801 C C . ILE A 1 103 ? 10.831 -0.132 -27.831 1.00 96.62 103 ILE A C 1
ATOM 803 O O . ILE A 1 103 ? 10.660 -0.232 -26.616 1.00 96.62 103 ILE A O 1
ATOM 807 N N . TYR A 1 104 ? 9.880 -0.436 -28.713 1.00 97.31 104 TYR A N 1
ATOM 808 C CA . TYR A 1 104 ? 8.586 -0.990 -28.322 1.00 97.31 104 TYR A CA 1
ATOM 809 C C . TYR A 1 104 ? 8.749 -2.406 -27.765 1.00 97.31 104 TYR A C 1
ATOM 811 O O . TYR A 1 104 ? 9.305 -3.293 -28.422 1.00 97.31 104 TYR A O 1
ATOM 819 N N . THR A 1 105 ? 8.210 -2.628 -26.568 1.00 97.06 105 THR A N 1
ATOM 820 C CA . THR A 1 105 ? 8.142 -3.933 -25.899 1.00 97.06 105 THR A CA 1
ATOM 821 C C . THR A 1 105 ? 6.725 -4.153 -25.354 1.00 97.06 105 THR A C 1
ATOM 823 O O . THR A 1 105 ? 6.537 -4.139 -24.140 1.00 97.06 105 THR A O 1
ATOM 826 N N . PRO A 1 106 ? 5.701 -4.293 -26.220 1.00 97.06 106 PRO A N 1
ATOM 827 C CA . PRO A 1 106 ? 4.293 -4.361 -25.824 1.00 97.06 106 PRO A CA 1
ATOM 828 C C . PRO A 1 106 ? 4.000 -5.602 -24.967 1.00 97.06 106 PRO A C 1
ATOM 830 O O . PRO A 1 106 ? 3.663 -6.658 -25.491 1.00 97.06 106 PRO A O 1
ATOM 833 N N . PHE A 1 107 ? 4.148 -5.498 -23.648 1.00 97.69 107 PHE A N 1
ATOM 834 C CA . PHE A 1 107 ? 3.783 -6.557 -22.706 1.00 97.69 107 PHE A CA 1
ATOM 835 C C . PHE A 1 107 ? 2.257 -6.703 -22.626 1.00 97.69 107 PHE A C 1
ATOM 837 O O . PHE A 1 107 ? 1.528 -5.718 -22.723 1.00 97.69 107 PHE A O 1
ATOM 844 N N . ASN A 1 108 ? 1.765 -7.931 -22.449 1.00 96.69 108 ASN A N 1
ATOM 845 C CA . ASN A 1 108 ? 0.333 -8.242 -22.487 1.00 96.69 108 ASN A CA 1
ATOM 846 C C . ASN A 1 108 ? -0.387 -7.941 -21.144 1.00 96.69 108 ASN A C 1
ATOM 848 O O . ASN A 1 108 ? -1.035 -8.815 -20.561 1.00 96.69 108 ASN A O 1
ATOM 852 N N . ASP A 1 109 ? -0.232 -6.713 -20.637 1.00 97.12 109 ASP A N 1
ATOM 853 C CA . ASP A 1 109 ? -0.738 -6.237 -19.336 1.00 97.12 109 ASP A CA 1
ATOM 854 C C . ASP A 1 109 ? -2.021 -5.406 -19.505 1.00 97.12 109 ASP A C 1
ATOM 856 O O . ASP A 1 109 ? -2.019 -4.172 -19.515 1.00 97.12 109 ASP A O 1
ATOM 860 N N . HIS A 1 110 ? -3.127 -6.120 -19.724 1.00 94.56 110 HIS A N 1
ATOM 861 C CA . HIS A 1 110 ? -4.439 -5.553 -20.047 1.00 94.56 110 HIS A CA 1
ATOM 862 C C . HIS A 1 110 ? -5.518 -6.160 -19.152 1.00 94.56 110 HIS A C 1
ATOM 864 O O . HIS A 1 110 ? -5.467 -7.348 -18.842 1.00 94.56 110 HIS A O 1
ATOM 870 N N . TYR A 1 111 ? -6.526 -5.372 -18.782 1.00 93.75 111 TYR A N 1
ATOM 871 C CA . TYR A 1 111 ? -7.616 -5.775 -17.891 1.00 93.75 111 TYR A CA 1
ATOM 872 C C . TYR A 1 111 ? -8.935 -5.808 -18.668 1.00 93.75 111 TYR A C 1
ATOM 874 O O . TYR A 1 111 ? -9.829 -4.990 -18.485 1.00 93.75 111 TYR A O 1
ATOM 882 N N . THR A 1 112 ? -9.039 -6.756 -19.598 1.00 88.19 112 THR A N 1
ATOM 883 C CA . THR A 1 112 ? -10.186 -6.909 -20.507 1.00 88.19 112 THR A CA 1
ATOM 884 C C . THR A 1 112 ? -11.447 -7.385 -19.785 1.00 88.19 112 THR A C 1
ATOM 886 O O . THR A 1 112 ? -12.504 -6.782 -19.940 1.00 88.19 112 THR A O 1
ATOM 889 N N . ASN A 1 113 ? -11.337 -8.460 -19.004 1.00 92.00 113 ASN A N 1
ATOM 890 C CA . ASN A 1 113 ? -12.311 -8.982 -18.038 1.00 92.00 113 ASN A CA 1
ATOM 891 C C . ASN A 1 113 ? -11.604 -10.001 -17.136 1.00 92.00 113 ASN A C 1
ATOM 893 O O . ASN A 1 113 ? -10.571 -10.534 -17.536 1.00 92.00 113 ASN A O 1
ATOM 897 N N . THR A 1 114 ? -12.157 -10.304 -15.962 1.00 92.94 114 THR A N 1
ATOM 898 C CA . THR A 1 114 ? -11.583 -11.263 -15.004 1.00 92.94 114 THR A CA 1
ATOM 899 C C . THR A 1 114 ? -11.121 -12.583 -15.636 1.00 92.94 114 THR A C 1
ATOM 901 O O . THR A 1 114 ? -9.983 -12.995 -15.420 1.00 92.94 114 THR A O 1
ATOM 904 N N . THR A 1 115 ? -11.954 -13.233 -16.453 1.00 92.56 115 THR A N 1
ATOM 905 C CA . THR A 1 115 ? -11.634 -14.539 -17.055 1.00 92.56 115 THR A CA 1
ATOM 906 C C . THR A 1 115 ? -10.450 -14.453 -18.019 1.00 92.56 115 THR A C 1
ATOM 908 O O . THR A 1 115 ? -9.498 -15.221 -17.901 1.00 92.56 115 THR A O 1
ATOM 911 N N . ASP A 1 116 ? -10.476 -13.497 -18.948 1.00 93.12 116 ASP A N 1
ATOM 912 C CA . ASP A 1 116 ? -9.417 -13.283 -19.944 1.00 93.12 116 ASP A CA 1
ATOM 913 C C . ASP A 1 116 ? -8.130 -12.717 -19.311 1.00 93.12 116 ASP A C 1
ATOM 915 O O . ASP A 1 116 ? -7.028 -13.058 -19.738 1.00 93.12 116 ASP A O 1
ATOM 919 N N . ALA A 1 117 ? -8.242 -11.931 -18.237 1.00 94.12 117 ALA A N 1
ATOM 920 C CA . ALA A 1 117 ? -7.104 -11.465 -17.451 1.00 94.12 117 ALA A CA 1
ATOM 921 C C . ALA A 1 117 ? -6.401 -12.636 -16.741 1.00 94.12 117 ALA A C 1
ATOM 923 O O . ALA A 1 117 ? -5.218 -12.891 -16.977 1.00 94.12 117 ALA A O 1
ATOM 924 N N . LEU A 1 118 ? -7.143 -13.403 -15.931 1.00 93.62 118 LEU A N 1
ATOM 925 C CA . LEU A 1 118 ? -6.606 -14.522 -15.152 1.00 93.62 118 LEU A CA 1
ATOM 926 C C . LEU A 1 118 ? -6.134 -15.699 -16.021 1.00 93.62 118 LEU A C 1
ATOM 928 O O . LEU A 1 118 ? -5.240 -16.429 -15.601 1.00 93.62 118 LEU A O 1
ATOM 932 N N . GLN A 1 119 ? -6.678 -15.896 -17.225 1.00 91.62 119 GLN A N 1
ATOM 933 C CA . GLN A 1 119 ? -6.224 -16.955 -18.139 1.00 91.62 119 GLN A CA 1
ATOM 934 C C . GLN A 1 119 ? -5.124 -16.487 -19.102 1.00 91.62 119 GLN A C 1
ATOM 936 O O . GLN A 1 119 ? -4.171 -17.230 -19.349 1.00 91.62 119 GLN A O 1
ATOM 941 N N . SER A 1 120 ? -5.219 -15.259 -19.617 1.00 92.06 120 SER A N 1
ATOM 942 C CA . SER A 1 120 ? -4.566 -14.876 -20.874 1.00 92.06 120 SER A CA 1
ATOM 943 C C . SER A 1 120 ? -3.870 -13.505 -20.842 1.00 92.06 120 SER A C 1
ATOM 945 O O . SER A 1 120 ? -3.596 -12.949 -21.909 1.00 92.06 120 SER A O 1
ATOM 947 N N . ARG A 1 121 ? -3.582 -12.928 -19.664 1.00 95.12 121 ARG A N 1
ATOM 948 C CA . ARG A 1 121 ? -2.823 -11.666 -19.505 1.00 95.12 121 ARG A CA 1
ATOM 949 C C . ARG A 1 121 ? -1.734 -11.769 -18.431 1.00 95.12 121 ARG A C 1
ATOM 951 O O . ARG A 1 121 ? -1.650 -12.752 -17.688 1.00 95.12 121 ARG A O 1
ATOM 958 N N . THR A 1 122 ? -0.858 -10.763 -18.385 1.00 95.94 122 THR A N 1
ATOM 959 C CA . THR A 1 122 ? 0.349 -10.749 -17.544 1.00 95.94 122 THR A CA 1
ATOM 960 C C . THR A 1 122 ? 0.581 -9.416 -16.840 1.00 95.94 122 THR A C 1
ATOM 962 O O . THR A 1 122 ? 0.666 -8.403 -17.522 1.00 95.94 122 THR A O 1
ATOM 965 N N . HIS A 1 123 ? 0.832 -9.410 -15.531 1.00 97.81 123 HIS A N 1
ATOM 966 C CA . HIS A 1 123 ? 1.361 -8.225 -14.846 1.00 97.81 123 HIS A CA 1
ATOM 967 C C . HIS A 1 123 ? 2.834 -7.999 -15.211 1.00 97.81 123 HIS A C 1
ATOM 969 O O . HIS A 1 123 ? 3.659 -8.906 -15.060 1.00 97.81 123 HIS A O 1
ATOM 975 N N . ALA A 1 124 ? 3.177 -6.791 -15.663 1.00 98.12 124 ALA A N 1
ATOM 976 C CA . ALA A 1 124 ? 4.526 -6.410 -16.072 1.00 98.12 124 ALA A CA 1
ATOM 977 C C . ALA A 1 124 ? 5.269 -5.630 -14.970 1.00 98.12 124 ALA A C 1
ATOM 979 O O . ALA A 1 124 ? 5.096 -4.420 -14.793 1.00 98.12 124 ALA A O 1
ATOM 980 N N . HIS A 1 125 ? 6.154 -6.301 -14.234 1.00 98.44 125 HIS A N 1
ATOM 981 C CA . HIS A 1 125 ? 7.048 -5.651 -13.272 1.00 98.44 125 HIS A CA 1
ATOM 982 C C . HIS A 1 125 ? 8.299 -5.162 -14.008 1.00 98.44 125 HIS A C 1
ATOM 984 O O . HIS A 1 125 ? 9.248 -5.917 -14.232 1.00 98.44 125 HIS A O 1
ATOM 990 N N . VAL A 1 126 ? 8.270 -3.899 -14.434 1.00 98.06 126 VAL A N 1
ATOM 991 C CA . VAL A 1 126 ? 9.339 -3.261 -15.210 1.00 98.06 126 VAL A CA 1
ATOM 992 C C . VAL A 1 126 ? 10.376 -2.624 -14.280 1.00 98.06 126 VAL A C 1
ATOM 994 O O . VAL A 1 126 ? 10.032 -1.845 -13.389 1.00 98.06 126 VAL A O 1
ATOM 997 N N . TRP A 1 127 ? 11.656 -2.914 -14.519 1.00 97.81 127 TRP A N 1
ATOM 998 C CA . TRP A 1 127 ? 12.806 -2.279 -13.871 1.00 97.81 127 TRP A CA 1
ATOM 999 C C . TRP A 1 127 ? 13.752 -1.668 -14.911 1.00 97.81 127 TRP A C 1
ATOM 1001 O O . TRP A 1 127 ? 14.894 -2.087 -15.078 1.00 97.81 127 TRP A O 1
ATOM 1011 N N . ALA A 1 128 ? 13.262 -0.671 -15.648 1.00 95.88 128 ALA A N 1
ATOM 1012 C CA . ALA A 1 128 ? 14.022 -0.026 -16.722 1.00 95.88 128 ALA A CA 1
ATOM 1013 C C . ALA A 1 128 ? 14.866 1.183 -16.268 1.00 95.88 128 ALA A C 1
ATOM 1015 O O . ALA A 1 128 ? 15.732 1.623 -17.012 1.00 95.88 128 ALA A O 1
ATOM 1016 N N . HIS A 1 129 ? 14.655 1.698 -15.051 1.00 91.56 129 HIS A N 1
ATOM 1017 C CA . HIS A 1 129 ? 15.476 2.766 -14.450 1.00 91.56 129 HIS A CA 1
ATOM 1018 C C . HIS A 1 129 ? 16.754 2.236 -13.763 1.00 91.56 129 HIS A C 1
ATOM 1020 O O . HIS A 1 129 ? 17.535 3.011 -13.216 1.00 91.56 129 HIS A O 1
ATOM 1026 N N . GLY A 1 130 ? 16.976 0.916 -13.786 1.00 91.69 130 GLY A N 1
ATOM 1027 C CA . GLY A 1 130 ? 18.099 0.249 -13.125 1.00 91.69 130 GLY A CA 1
ATOM 1028 C C . GLY A 1 130 ? 19.459 0.390 -13.811 1.00 91.69 130 GLY A C 1
ATOM 1029 O O . GLY A 1 130 ? 20.423 -0.193 -13.325 1.00 91.69 130 GLY A O 1
ATOM 1030 N N . GLY A 1 131 ? 19.575 1.107 -14.931 1.00 94.69 131 GLY A N 1
ATOM 1031 C CA . GLY A 1 131 ? 20.834 1.214 -15.667 1.00 94.69 131 GLY A CA 1
ATOM 1032 C C . GLY A 1 131 ? 21.252 -0.121 -16.292 1.00 94.69 131 GLY A C 1
ATOM 1033 O O . GLY A 1 131 ? 20.473 -0.767 -16.997 1.00 94.69 131 GLY A O 1
ATOM 1034 N N . SER A 1 132 ? 22.480 -0.563 -16.016 1.00 94.56 132 SER A N 1
ATOM 1035 C CA . SER A 1 132 ? 23.013 -1.856 -16.472 1.00 94.56 132 SER A CA 1
ATOM 1036 C C . SER A 1 132 ? 22.335 -3.078 -15.830 1.00 94.56 132 SER A C 1
ATOM 1038 O O . SER A 1 132 ? 22.340 -4.157 -16.425 1.00 94.56 132 SER A O 1
ATOM 1040 N N . THR A 1 133 ? 21.708 -2.929 -14.658 1.00 95.88 133 THR A N 1
ATOM 1041 C CA . THR A 1 133 ? 21.011 -4.023 -13.947 1.00 95.88 133 THR A CA 1
ATOM 1042 C C . THR A 1 133 ? 19.537 -4.182 -14.338 1.00 95.88 133 THR A C 1
ATOM 1044 O O . THR A 1 133 ? 18.805 -4.921 -13.678 1.00 95.88 133 THR A O 1
ATOM 1047 N N . ALA A 1 134 ? 19.079 -3.505 -15.395 1.00 97.56 134 ALA A N 1
ATOM 1048 C CA . ALA A 1 134 ? 17.672 -3.477 -15.781 1.00 97.56 134 ALA A CA 1
ATOM 1049 C C . ALA A 1 134 ? 17.084 -4.857 -16.155 1.00 97.56 134 ALA A C 1
ATOM 1051 O O . ALA A 1 134 ? 17.750 -5.723 -16.736 1.00 97.56 134 ALA A O 1
ATOM 1052 N N . TRP A 1 135 ? 15.801 -5.050 -15.842 1.00 98.38 135 TRP A N 1
ATOM 1053 C CA . TRP A 1 135 ? 15.052 -6.283 -16.111 1.00 98.38 135 TRP A CA 1
ATOM 1054 C C . TRP A 1 135 ? 13.544 -6.031 -16.240 1.00 98.38 135 TRP A C 1
ATOM 1056 O O . TRP A 1 135 ? 13.043 -4.966 -15.880 1.00 98.38 135 TRP A O 1
ATOM 1066 N N . VAL A 1 136 ? 12.804 -7.025 -16.736 1.00 98.56 136 VAL A N 1
ATOM 1067 C CA . VAL A 1 136 ? 11.335 -7.085 -16.659 1.00 98.56 136 VAL A CA 1
ATOM 1068 C C . VAL A 1 136 ? 10.909 -8.492 -16.239 1.00 98.56 136 VAL A C 1
ATOM 1070 O O . VAL A 1 136 ? 11.406 -9.479 -16.784 1.00 98.56 136 VAL A O 1
ATOM 1073 N N . LYS A 1 137 ? 9.980 -8.591 -15.284 1.00 98.38 137 LYS A N 1
ATOM 1074 C CA . LYS A 1 137 ? 9.321 -9.846 -14.894 1.00 98.38 137 LYS A CA 1
ATOM 1075 C C . LYS A 1 137 ? 7.855 -9.784 -15.303 1.00 98.38 137 LYS A C 1
ATOM 1077 O O . LYS A 1 137 ? 7.156 -8.866 -14.885 1.00 98.38 137 LYS A O 1
ATOM 1082 N N . LEU A 1 138 ? 7.395 -10.746 -16.096 1.00 98.25 138 LEU A N 1
ATOM 1083 C CA . LEU A 1 138 ? 5.988 -10.899 -16.457 1.00 98.25 138 LEU A CA 1
ATOM 1084 C C . LEU A 1 138 ? 5.396 -12.046 -15.638 1.00 98.25 138 LEU A C 1
ATOM 1086 O O . LEU A 1 138 ? 5.902 -13.166 -15.708 1.00 98.25 138 LEU A O 1
ATOM 1090 N N . ASN A 1 139 ? 4.343 -11.774 -14.870 1.00 96.19 139 ASN A N 1
ATOM 1091 C CA . ASN A 1 139 ? 3.613 -12.782 -14.100 1.00 96.19 139 ASN A CA 1
ATOM 1092 C C . ASN A 1 139 ? 2.251 -13.039 -14.752 1.00 96.19 139 ASN A C 1
ATOM 1094 O O . ASN A 1 139 ? 1.472 -12.101 -14.900 1.00 96.19 139 ASN A O 1
ATOM 1098 N N . GLN A 1 140 ? 1.933 -14.285 -15.106 1.00 94.75 140 GLN A N 1
ATOM 1099 C CA . GLN A 1 140 ? 0.592 -14.662 -15.571 1.00 94.75 140 GLN A CA 1
ATOM 1100 C C . GLN A 1 140 ? -0.417 -14.441 -14.424 1.00 94.75 140 GLN A C 1
ATOM 1102 O O . GLN A 1 140 ? -0.179 -14.887 -13.298 1.00 94.75 140 GLN A O 1
ATOM 1107 N N . MET A 1 141 ? -1.508 -13.701 -14.670 1.00 95.44 141 MET A N 1
ATOM 1108 C CA . MET A 1 141 ? -2.327 -13.135 -13.578 1.00 95.44 141 MET A CA 1
ATOM 1109 C C . MET A 1 141 ? -3.069 -14.203 -12.744 1.00 95.44 141 MET A C 1
ATOM 1111 O O . MET A 1 141 ? -3.225 -14.044 -11.533 1.00 95.44 141 MET A O 1
ATOM 1115 N N . GLY A 1 142 ? -3.464 -15.331 -13.346 1.00 92.44 142 GLY A N 1
ATOM 1116 C CA . GLY A 1 142 ? -4.057 -16.493 -12.663 1.00 92.44 142 GLY A CA 1
ATOM 1117 C C . GLY A 1 142 ? -3.056 -17.414 -11.952 1.00 92.44 142 GLY A C 1
ATOM 1118 O O . GLY A 1 142 ? -3.466 -18.235 -11.131 1.00 92.44 142 GLY A O 1
ATOM 1119 N N . GLY A 1 143 ? -1.750 -17.239 -12.176 1.00 90.38 143 GLY A N 1
ATOM 1120 C CA . GLY A 1 143 ? -0.693 -18.094 -11.630 1.00 90.38 143 GLY A CA 1
ATOM 1121 C C . GLY A 1 143 ? -0.552 -19.439 -12.351 1.00 90.38 143 GLY A C 1
ATOM 1122 O O . GLY A 1 143 ? -0.129 -20.419 -11.741 1.00 90.38 143 GLY A O 1
ATOM 1123 N N . HIS A 1 144 ? -0.936 -19.518 -13.627 1.00 85.75 144 HIS A N 1
ATOM 1124 C CA . HIS A 1 144 ? -0.908 -20.752 -14.411 1.00 85.75 144 HIS A CA 1
ATOM 1125 C C . HIS A 1 144 ? 0.386 -20.890 -15.232 1.00 85.75 144 HIS A C 1
ATOM 1127 O O . HIS A 1 144 ? 0.674 -20.063 -16.094 1.00 85.75 144 HIS A O 1
ATOM 1133 N N . GLY A 1 145 ? 1.126 -21.986 -15.025 1.00 84.12 145 GLY A N 1
ATOM 1134 C CA . GLY A 1 145 ? 2.280 -22.364 -15.852 1.00 84.12 145 GLY A CA 1
ATOM 1135 C C . GLY A 1 145 ? 3.610 -21.709 -15.455 1.00 84.12 145 GLY A C 1
ATOM 1136 O O . GLY A 1 145 ? 3.873 -21.463 -14.278 1.00 84.12 145 GLY A O 1
ATOM 1137 N N . ARG A 1 146 ? 4.485 -21.497 -16.449 1.00 91.25 146 ARG A N 1
ATOM 1138 C CA . ARG A 1 146 ? 5.757 -20.769 -16.304 1.00 91.25 146 ARG A CA 1
ATOM 1139 C C . ARG A 1 146 ? 5.536 -19.274 -16.539 1.00 91.25 146 ARG A C 1
ATOM 1141 O O . ARG A 1 146 ? 4.630 -18.885 -17.266 1.00 91.25 146 ARG A O 1
ATOM 1148 N N . ASN A 1 147 ? 6.399 -18.446 -15.961 1.00 95.88 147 ASN A N 1
ATOM 1149 C CA . ASN A 1 147 ? 6.388 -16.994 -16.105 1.00 95.88 147 ASN A CA 1
ATOM 1150 C C . ASN A 1 147 ? 7.555 -16.517 -16.992 1.00 95.88 147 ASN A C 1
ATOM 1152 O O . ASN A 1 147 ? 8.633 -17.113 -16.962 1.00 95.88 147 ASN A O 1
ATOM 1156 N N . LEU A 1 148 ? 7.370 -15.452 -17.786 1.00 97.75 148 LEU A N 1
ATOM 1157 C CA . LEU A 1 148 ? 8.411 -14.927 -18.687 1.00 97.75 148 LEU A CA 1
ATOM 1158 C C . LEU A 1 148 ? 9.252 -13.834 -18.015 1.00 97.75 148 LEU A C 1
ATOM 1160 O O . LEU A 1 148 ? 8.736 -12.958 -17.320 1.00 97.75 148 LEU A O 1
ATOM 1164 N N . GLY A 1 149 ? 10.566 -13.882 -18.204 1.00 98.25 149 GLY A N 1
ATOM 1165 C CA . GLY A 1 149 ? 11.524 -12.900 -17.704 1.00 98.25 149 GLY A CA 1
ATOM 1166 C C . GLY A 1 149 ? 12.410 -12.353 -18.818 1.00 98.25 149 GLY A C 1
ATOM 1167 O O . GLY A 1 149 ? 12.718 -13.057 -19.778 1.00 98.25 149 GLY A O 1
ATOM 1168 N N . LEU A 1 150 ? 12.829 -11.098 -18.667 1.00 98.06 150 LEU A N 1
ATOM 1169 C CA . LEU A 1 150 ? 13.786 -10.393 -19.517 1.00 98.06 150 LEU A CA 1
ATOM 1170 C C . LEU A 1 150 ? 14.878 -9.811 -18.616 1.00 98.06 150 LEU A C 1
ATOM 1172 O O . LEU A 1 150 ? 14.569 -9.080 -17.677 1.00 98.06 150 LEU A O 1
ATOM 1176 N N . VAL A 1 151 ? 16.149 -10.093 -18.910 1.00 98.19 151 VAL A N 1
ATOM 1177 C CA . VAL A 1 151 ? 17.298 -9.472 -18.223 1.00 98.19 151 VAL A CA 1
ATOM 1178 C C . VAL A 1 151 ? 18.228 -8.811 -19.231 1.00 98.19 151 VAL A C 1
ATOM 1180 O O . VAL A 1 151 ? 18.533 -9.402 -20.269 1.00 98.19 151 VAL A O 1
ATOM 1183 N N . LEU A 1 152 ? 18.687 -7.596 -18.926 1.00 97.38 152 LEU A N 1
ATOM 1184 C CA . LEU A 1 152 ? 19.671 -6.886 -19.735 1.00 97.38 152 LEU A CA 1
ATOM 1185 C C . LEU A 1 152 ? 21.047 -7.558 -19.594 1.00 97.38 152 LEU A C 1
ATOM 1187 O O . LEU A 1 152 ? 21.585 -7.669 -18.490 1.00 97.38 152 LEU A O 1
ATOM 1191 N N . THR A 1 153 ? 21.612 -8.028 -20.705 1.00 95.62 153 THR A N 1
ATOM 1192 C CA . THR A 1 153 ? 22.917 -8.709 -20.766 1.00 95.62 153 THR A CA 1
ATOM 1193 C C . THR A 1 153 ? 24.038 -7.784 -21.231 1.00 95.62 153 THR A C 1
ATOM 1195 O O . THR A 1 153 ? 25.187 -8.000 -20.844 1.00 95.62 153 THR A O 1
ATOM 1198 N N . LYS A 1 154 ? 23.720 -6.730 -21.998 1.00 94.31 154 LYS A N 1
ATOM 1199 C CA . LYS A 1 154 ? 24.672 -5.688 -22.408 1.00 94.31 154 LYS A CA 1
ATOM 1200 C C . LYS A 1 154 ? 24.002 -4.324 -22.572 1.00 94.31 154 LYS A C 1
ATOM 1202 O O . LYS A 1 154 ? 22.889 -4.225 -23.085 1.00 94.31 154 LYS A O 1
ATOM 1207 N N . GLY A 1 155 ? 24.730 -3.270 -22.210 1.00 93.88 155 GLY A N 1
ATOM 1208 C CA . GLY A 1 155 ? 24.268 -1.885 -22.302 1.00 93.88 155 GLY A CA 1
ATOM 1209 C C . GLY A 1 155 ? 23.538 -1.443 -21.034 1.00 93.88 155 GLY A C 1
ATOM 1210 O O . GLY A 1 155 ? 23.719 -2.037 -19.971 1.00 93.88 155 GLY A O 1
ATOM 1211 N N . SER A 1 156 ? 22.727 -0.393 -21.147 1.00 94.38 156 SER A N 1
ATOM 1212 C CA . SER A 1 156 ? 22.009 0.230 -20.031 1.00 94.38 156 SER A CA 1
ATOM 1213 C C . SER A 1 156 ? 20.625 0.709 -20.485 1.00 94.38 156 SER A C 1
ATOM 1215 O O . SER A 1 156 ? 20.465 1.108 -21.642 1.00 94.38 156 SER A O 1
ATOM 1217 N N . LEU A 1 157 ? 19.632 0.682 -19.592 1.00 95.56 157 LEU A N 1
ATOM 1218 C CA . LEU A 1 157 ? 18.333 1.338 -19.784 1.00 95.56 157 LEU A CA 1
ATOM 1219 C C . LEU A 1 157 ? 18.194 2.514 -18.809 1.00 95.56 157 LEU A C 1
ATOM 1221 O O . LEU A 1 157 ? 18.631 2.430 -17.662 1.00 95.56 157 LEU A O 1
ATOM 1225 N N . GLN A 1 158 ? 17.584 3.608 -19.270 1.00 93.25 158 GLN A N 1
ATOM 1226 C CA . GLN A 1 158 ? 17.388 4.833 -18.477 1.00 93.25 158 GLN A CA 1
ATOM 1227 C C . GLN A 1 158 ? 15.939 5.067 -18.033 1.00 93.25 158 GLN A C 1
ATOM 1229 O O . GLN A 1 158 ? 15.684 5.997 -17.274 1.00 93.25 158 GLN A O 1
ATOM 1234 N N . GLY A 1 159 ? 14.998 4.238 -18.488 1.00 95.38 159 GLY A N 1
ATOM 1235 C CA . GLY A 1 159 ? 13.589 4.309 -18.115 1.00 95.38 159 GLY A CA 1
ATOM 1236 C C . GLY A 1 159 ? 12.677 3.544 -19.070 1.00 95.38 159 GLY A C 1
ATOM 1237 O O . GLY A 1 159 ? 13.138 2.840 -19.973 1.00 95.38 159 GLY A O 1
ATOM 1238 N N . TYR A 1 160 ? 11.372 3.695 -18.863 1.00 97.19 160 TYR A N 1
ATOM 1239 C CA . TYR A 1 160 ? 10.322 3.192 -19.749 1.00 97.19 160 TYR A CA 1
ATOM 1240 C C . TYR A 1 160 ? 9.226 4.250 -19.919 1.00 97.19 160 TYR A C 1
ATOM 1242 O O . TYR A 1 160 ? 9.087 5.127 -19.068 1.00 97.19 160 TYR A O 1
ATOM 1250 N N . SER A 1 161 ? 8.455 4.147 -20.999 1.00 96.19 161 SER A N 1
ATOM 1251 C CA . SER A 1 161 ? 7.234 4.930 -21.233 1.00 96.19 161 SER A CA 1
ATOM 1252 C C . SER A 1 161 ? 6.049 4.013 -21.527 1.00 96.19 161 SER A C 1
ATOM 1254 O O . SER A 1 161 ? 6.223 2.828 -21.826 1.00 96.19 161 SER A O 1
ATOM 1256 N N . ILE A 1 162 ? 4.850 4.587 -21.462 1.00 94.88 162 ILE A N 1
ATOM 1257 C CA . ILE A 1 162 ? 3.577 3.969 -21.834 1.00 94.88 162 ILE A CA 1
ATOM 1258 C C . ILE A 1 162 ? 2.902 4.868 -22.880 1.00 94.88 162 ILE A C 1
ATOM 1260 O O . ILE A 1 162 ? 2.749 6.067 -22.664 1.00 94.88 162 ILE A O 1
ATOM 1264 N N . GLU A 1 163 ? 2.493 4.286 -24.005 1.00 92.69 163 GLU A N 1
ATOM 1265 C CA . GLU A 1 163 ? 1.696 4.928 -25.062 1.00 92.69 163 GLU A CA 1
ATOM 1266 C C . GLU A 1 163 ? 0.327 4.235 -25.210 1.00 92.69 163 GLU A C 1
ATOM 1268 O O . GLU A 1 163 ? 0.072 3.205 -24.587 1.00 92.69 163 GLU A O 1
ATOM 1273 N N . SER A 1 164 ? -0.552 4.760 -26.075 1.00 90.00 164 SER A N 1
ATOM 1274 C CA . SER A 1 164 ? -1.899 4.204 -26.332 1.00 90.00 164 SER A CA 1
ATOM 1275 C C . SER A 1 164 ? -2.761 4.119 -25.060 1.00 90.00 164 SER A C 1
ATOM 1277 O O . SER A 1 164 ? -3.220 3.048 -24.664 1.00 90.00 164 SER A O 1
ATOM 1279 N N . ARG A 1 165 ? -2.933 5.269 -24.396 1.00 90.81 165 ARG A N 1
ATOM 1280 C CA . ARG A 1 165 ? -3.847 5.480 -23.267 1.00 90.81 165 ARG A CA 1
ATOM 1281 C C . ARG A 1 165 ? -4.740 6.676 -23.576 1.00 90.81 165 ARG A C 1
ATOM 1283 O O . ARG A 1 165 ? -4.236 7.769 -23.819 1.00 90.81 165 ARG A O 1
ATOM 1290 N N . ASP A 1 166 ? -6.043 6.447 -23.579 1.00 86.56 166 ASP A N 1
ATOM 1291 C CA . ASP A 1 166 ? -7.072 7.396 -23.994 1.00 86.56 166 ASP A CA 1
ATOM 1292 C C . ASP A 1 166 ? -8.431 7.012 -23.377 1.00 86.56 166 ASP A C 1
ATOM 1294 O O . ASP A 1 166 ? -8.549 6.016 -22.661 1.00 86.56 166 ASP A O 1
ATOM 1298 N N . GLU A 1 167 ? -9.463 7.806 -23.652 1.00 85.06 167 GLU A N 1
ATOM 1299 C CA . GLU A 1 167 ? -10.819 7.622 -23.118 1.00 85.06 167 GLU A CA 1
ATOM 1300 C C . GLU A 1 167 ? -11.567 6.408 -23.710 1.00 85.06 167 GLU A C 1
ATOM 1302 O O . GLU A 1 167 ? -12.547 5.959 -23.119 1.00 85.06 167 GLU A O 1
ATOM 1307 N N . ILE A 1 168 ? -11.107 5.838 -24.834 1.00 83.44 168 ILE A N 1
ATOM 1308 C CA . ILE A 1 168 ? -11.697 4.641 -25.460 1.00 83.44 168 ILE A CA 1
ATOM 1309 C C . ILE A 1 168 ? -11.197 3.381 -24.743 1.00 83.44 168 ILE A C 1
ATOM 1311 O O . ILE A 1 168 ? -11.977 2.470 -24.464 1.00 83.44 168 ILE A O 1
ATOM 1315 N N . VAL A 1 169 ? -9.897 3.320 -24.439 1.00 81.88 169 VAL A N 1
ATOM 1316 C CA . VAL A 1 169 ? -9.279 2.176 -23.742 1.00 81.88 169 VAL A CA 1
ATOM 1317 C C . VAL A 1 169 ? -9.337 2.294 -22.210 1.00 81.88 169 VAL A C 1
ATOM 1319 O O . VAL A 1 169 ? -9.311 1.280 -21.505 1.00 81.88 169 VAL A O 1
ATOM 1322 N N . HIS A 1 170 ? -9.498 3.518 -21.697 1.00 88.62 170 HIS A N 1
ATOM 1323 C CA . HIS A 1 170 ? -9.850 3.829 -20.311 1.00 88.62 170 HIS A CA 1
ATOM 1324 C C . HIS A 1 170 ? -8.830 3.272 -19.284 1.00 88.62 170 HIS A C 1
ATOM 1326 O O . HIS A 1 170 ? -7.624 3.127 -19.535 1.00 88.62 170 HIS A O 1
ATOM 1332 N N . SER A 1 171 ? -9.319 2.937 -18.089 1.00 92.12 171 SER A N 1
ATOM 1333 C CA . SER A 1 171 ? -8.573 2.236 -17.035 1.00 92.12 171 SER A CA 1
ATOM 1334 C C . SER A 1 171 ? -8.258 0.764 -17.359 1.00 92.12 171 SER A C 1
ATOM 1336 O O . SER A 1 171 ? -7.444 0.157 -16.673 1.00 92.12 171 SER A O 1
ATOM 1338 N N . ASN A 1 172 ? -8.873 0.175 -18.394 1.00 93.06 172 ASN A N 1
ATOM 1339 C CA . ASN A 1 172 ? -8.867 -1.275 -18.656 1.00 93.06 172 ASN A CA 1
ATOM 1340 C C . ASN A 1 172 ? -7.634 -1.780 -19.446 1.00 93.06 172 ASN A C 1
ATOM 1342 O O . ASN A 1 172 ? -7.573 -2.936 -19.867 1.00 93.06 172 ASN A O 1
ATOM 1346 N N . THR A 1 173 ? -6.623 -0.935 -19.648 1.00 93.56 173 THR A N 1
ATOM 1347 C CA . THR A 1 173 ? -5.327 -1.308 -20.234 1.00 93.56 173 THR A CA 1
ATOM 1348 C C . THR A 1 173 ? -4.199 -0.549 -19.554 1.00 93.56 173 THR A C 1
ATOM 1350 O O . THR A 1 173 ? -4.368 0.618 -19.191 1.00 93.56 173 THR A O 1
ATOM 1353 N N . ARG A 1 174 ? -3.025 -1.175 -19.423 1.00 95.75 174 ARG A N 1
ATOM 1354 C CA . ARG A 1 174 ? -1.795 -0.477 -19.035 1.00 95.75 174 ARG A CA 1
ATOM 1355 C C . ARG A 1 174 ? -1.094 0.201 -20.219 1.00 95.75 174 ARG A C 1
ATOM 1357 O O . ARG A 1 174 ? -0.158 0.961 -20.010 1.00 95.75 174 ARG A O 1
ATOM 1364 N N . GLY A 1 175 ? -1.607 0.024 -21.438 1.00 95.19 175 GLY A N 1
ATOM 1365 C CA . GLY A 1 175 ? -1.117 0.635 -22.673 1.00 95.19 175 GLY A CA 1
ATOM 1366 C C . GLY A 1 175 ? 0.019 -0.157 -23.318 1.00 95.19 175 GLY A C 1
ATOM 1367 O O . GLY A 1 175 ? 0.223 -1.339 -23.043 1.00 95.19 175 GLY A O 1
ATOM 1368 N N . VAL A 1 176 ? 0.763 0.493 -24.209 1.00 96.25 176 VAL A N 1
ATOM 1369 C CA . VAL A 1 176 ? 1.919 -0.099 -24.891 1.00 96.25 176 VAL A CA 1
ATOM 1370 C C . VAL A 1 176 ? 3.210 0.392 -24.255 1.00 96.25 176 VAL A C 1
ATOM 1372 O O . VAL A 1 176 ? 3.495 1.586 -24.269 1.00 96.25 176 VAL A O 1
ATOM 1375 N N . PHE A 1 177 ? 4.014 -0.537 -23.742 1.00 97.69 177 PHE A N 1
ATOM 1376 C CA . PHE A 1 177 ? 5.304 -0.233 -23.126 1.00 97.69 177 PHE A CA 1
ATOM 1377 C C . PHE A 1 177 ? 6.409 0.032 -24.156 1.00 97.69 177 PHE A C 1
ATOM 1379 O O . PHE A 1 177 ? 6.538 -0.668 -25.167 1.00 97.69 177 PHE A O 1
ATOM 1386 N N . LEU A 1 178 ? 7.272 0.989 -23.820 1.00 97.38 178 LEU A N 1
ATOM 1387 C CA . LEU A 1 178 ? 8.521 1.290 -24.508 1.00 97.38 178 LEU A CA 1
ATOM 1388 C C . LEU A 1 178 ? 9.671 1.241 -23.504 1.00 97.38 178 LEU A C 1
ATOM 1390 O O . LEU A 1 178 ? 9.572 1.852 -22.443 1.00 97.38 178 LEU A O 1
ATOM 1394 N N . LEU A 1 179 ? 10.780 0.584 -23.840 1.00 97.88 179 LEU A N 1
ATOM 1395 C CA . LEU A 1 179 ? 12.030 0.691 -23.081 1.00 97.88 179 LEU A CA 1
ATOM 1396 C C . LEU A 1 179 ? 12.922 1.768 -23.701 1.00 97.88 179 LEU A C 1
ATOM 1398 O O . LEU A 1 179 ? 13.021 1.857 -24.926 1.00 97.88 179 LEU A O 1
ATOM 1402 N N . HIS A 1 180 ? 13.612 2.545 -22.863 1.00 96.94 180 HIS A N 1
ATOM 1403 C CA . HIS A 1 180 ? 14.546 3.584 -23.300 1.00 96.94 180 HIS A CA 1
ATOM 1404 C C . HIS A 1 180 ? 16.005 3.147 -23.096 1.00 96.94 180 HIS A C 1
ATOM 1406 O O . HIS A 1 180 ? 16.509 3.187 -21.967 1.00 96.94 180 HIS A O 1
ATOM 1412 N N . PRO A 1 181 ? 16.709 2.736 -24.169 1.00 95.44 181 PRO A N 1
ATOM 1413 C CA . PRO A 1 181 ? 18.161 2.615 -24.188 1.00 95.44 181 PRO A CA 1
ATOM 1414 C C . PRO A 1 181 ? 18.872 3.865 -23.671 1.00 95.44 181 PRO A C 1
ATOM 1416 O O . PRO A 1 181 ? 18.652 4.961 -24.182 1.00 95.44 181 PRO A O 1
ATOM 1419 N N . SER A 1 182 ? 19.799 3.687 -22.731 1.00 91.44 182 SER A N 1
ATOM 1420 C CA . SER A 1 182 ? 20.805 4.709 -22.462 1.00 91.44 182 SER A CA 1
ATOM 1421 C C . SER A 1 182 ? 21.956 4.529 -23.447 1.00 91.44 182 SER A C 1
ATOM 1423 O O . SER A 1 182 ? 22.650 3.510 -23.442 1.00 91.44 182 SER A O 1
ATOM 1425 N N . VAL A 1 183 ? 22.106 5.499 -24.348 1.00 87.69 183 VAL A N 1
ATOM 1426 C CA . VAL A 1 183 ? 23.073 5.475 -25.450 1.00 87.69 183 VAL A CA 1
ATOM 1427 C C . VAL A 1 183 ? 24.055 6.636 -25.276 1.00 87.69 183 VAL A C 1
ATOM 1429 O O . VAL A 1 183 ? 23.603 7.775 -25.124 1.00 87.69 183 VAL A O 1
ATOM 1432 N N . PRO A 1 184 ? 25.381 6.379 -25.282 1.00 85.62 184 PRO A N 1
ATOM 1433 C CA . PRO A 1 184 ? 26.380 7.443 -25.224 1.00 85.62 184 PRO A CA 1
ATOM 1434 C C . PRO A 1 184 ? 26.298 8.332 -26.470 1.00 85.62 184 PRO A C 1
ATOM 1436 O O . PRO A 1 184 ? 25.645 7.986 -27.456 1.00 85.62 184 PRO A O 1
ATOM 1439 N N . ALA A 1 185 ? 26.996 9.468 -26.455 1.00 89.69 185 ALA A N 1
ATOM 1440 C CA . ALA A 1 185 ? 27.251 10.189 -27.695 1.00 89.69 185 ALA A CA 1
ATOM 1441 C C . ALA A 1 185 ? 27.977 9.262 -28.691 1.00 89.69 185 ALA A C 1
ATOM 1443 O O . ALA A 1 185 ? 28.887 8.540 -28.292 1.00 89.69 185 ALA A O 1
ATOM 1444 N N . LEU A 1 186 ? 27.535 9.254 -29.951 1.00 91.56 186 LEU A N 1
ATOM 1445 C CA . LEU A 1 186 ? 28.118 8.447 -31.026 1.00 91.56 186 LEU A CA 1
ATOM 1446 C C . LEU A 1 186 ? 28.695 9.361 -32.106 1.00 91.56 186 LEU A C 1
ATOM 1448 O O . LEU A 1 186 ? 27.937 10.019 -32.829 1.00 91.56 186 LEU A O 1
ATOM 1452 N N . ASP A 1 187 ? 30.012 9.369 -32.261 1.00 93.19 187 ASP A N 1
ATOM 1453 C CA . ASP A 1 187 ? 30.685 10.069 -33.355 1.00 93.19 187 ASP A CA 1
ATOM 1454 C C . ASP A 1 187 ? 30.457 9.371 -34.717 1.00 93.19 187 ASP A C 1
ATOM 1456 O O . ASP A 1 187 ? 29.996 8.221 -34.774 1.00 93.19 187 ASP A O 1
ATOM 1460 N N . PRO A 1 188 ? 30.706 10.055 -35.852 1.00 94.31 188 PRO A N 1
ATOM 1461 C CA . PRO A 1 188 ? 30.528 9.495 -37.192 1.00 94.31 188 PRO A CA 1
ATOM 1462 C C . PRO A 1 188 ? 31.188 8.119 -37.378 1.00 94.31 188 PRO A C 1
ATOM 1464 O O . PRO A 1 188 ? 32.406 7.965 -37.334 1.00 94.31 188 PRO A O 1
ATOM 1467 N N . GLY A 1 189 ? 30.365 7.095 -37.619 1.00 94.38 189 GLY A N 1
ATOM 1468 C CA . GLY A 1 189 ? 30.807 5.711 -37.804 1.00 94.38 189 GLY A CA 1
ATOM 1469 C C . GLY A 1 189 ? 30.810 4.835 -36.544 1.00 94.38 189 GLY A C 1
ATOM 1470 O O . GLY A 1 189 ? 30.896 3.608 -36.693 1.00 94.38 189 GLY A O 1
ATOM 1471 N N . GLU A 1 190 ? 30.660 5.402 -35.345 1.00 94.69 190 GLU A N 1
ATOM 1472 C CA . GLU A 1 190 ? 30.593 4.651 -34.085 1.00 94.69 190 GLU A CA 1
ATOM 1473 C C . GLU A 1 190 ? 29.293 3.854 -33.921 1.00 94.69 190 GLU A C 1
ATOM 1475 O O . GLU A 1 190 ? 28.278 4.113 -34.575 1.00 94.69 190 GLU A O 1
ATOM 1480 N N . SER A 1 191 ? 29.301 2.860 -33.026 1.00 92.50 191 SER A N 1
ATOM 1481 C CA . SER A 1 191 ? 28.098 2.090 -32.701 1.00 92.50 191 SER A CA 1
ATOM 1482 C C . SER A 1 191 ? 28.088 1.546 -31.280 1.00 92.50 191 SER A C 1
ATOM 1484 O O . SER A 1 191 ? 29.054 0.904 -30.871 1.00 92.50 191 SER A O 1
ATOM 1486 N N . THR A 1 192 ? 26.952 1.678 -30.598 1.00 92.44 192 THR A N 1
ATOM 1487 C CA . THR A 1 192 ? 26.671 0.988 -29.332 1.00 92.44 192 THR A CA 1
ATOM 1488 C C . THR A 1 192 ? 25.840 -0.281 -29.561 1.00 92.44 192 THR A C 1
ATOM 1490 O O . THR A 1 192 ? 25.451 -0.609 -30.686 1.00 92.44 192 THR A O 1
ATOM 1493 N N . THR A 1 193 ? 25.585 -1.053 -28.507 1.00 93.06 193 THR A N 1
ATOM 1494 C CA . THR A 1 193 ? 24.788 -2.284 -28.563 1.00 93.06 193 THR A CA 1
ATOM 1495 C C . THR A 1 193 ? 24.043 -2.500 -27.252 1.00 93.06 193 THR A C 1
ATOM 1497 O O . THR A 1 193 ? 24.663 -2.500 -26.189 1.00 93.06 193 THR A O 1
ATOM 1500 N N . VAL A 1 194 ? 22.733 -2.726 -27.348 1.00 94.62 194 VAL A N 1
ATOM 1501 C CA . VAL A 1 194 ? 21.852 -3.088 -26.231 1.00 94.62 194 VAL A CA 1
ATOM 1502 C C . VAL A 1 194 ? 21.379 -4.519 -26.439 1.00 94.62 194 VAL A C 1
ATOM 1504 O O . VAL A 1 194 ? 20.883 -4.863 -27.511 1.00 94.62 194 VAL A O 1
ATOM 1507 N N . GLU A 1 195 ? 21.547 -5.364 -25.430 1.00 95.75 195 GLU A N 1
ATOM 1508 C CA . GLU A 1 195 ? 21.244 -6.793 -25.504 1.00 95.75 195 GLU A CA 1
ATOM 1509 C C . GLU A 1 195 ? 20.474 -7.227 -24.259 1.00 95.75 195 GLU A C 1
ATOM 1511 O O . GLU A 1 195 ? 20.818 -6.843 -23.138 1.00 95.75 195 GLU A O 1
ATOM 1516 N N . TRP A 1 196 ? 19.445 -8.047 -24.454 1.00 96.25 196 TRP A N 1
ATOM 1517 C CA . TRP A 1 196 ? 18.711 -8.699 -23.378 1.00 96.25 196 TRP A CA 1
ATOM 1518 C C . TRP A 1 196 ? 18.388 -10.146 -23.744 1.00 96.25 196 TRP A C 1
ATOM 1520 O O . TRP A 1 196 ? 18.256 -10.495 -24.916 1.00 96.25 196 TRP A O 1
ATOM 1530 N N . THR A 1 197 ? 18.219 -10.993 -22.731 1.00 95.62 197 THR A N 1
ATOM 1531 C CA . THR A 1 197 ? 17.829 -12.400 -22.903 1.00 95.62 197 THR A CA 1
ATOM 1532 C C . THR A 1 197 ? 16.469 -12.662 -22.267 1.00 95.62 197 THR A C 1
ATOM 1534 O O . THR A 1 197 ? 16.235 -12.271 -21.122 1.00 95.62 197 THR A O 1
ATOM 1537 N N . LEU A 1 198 ? 15.598 -13.356 -23.008 1.00 96.00 198 LEU A N 1
ATOM 1538 C CA . LEU A 1 198 ? 14.331 -13.896 -22.512 1.00 96.00 198 LEU A CA 1
ATOM 1539 C C . LEU A 1 198 ? 14.533 -15.276 -21.872 1.00 96.00 198 LEU A C 1
ATOM 1541 O O . LEU A 1 198 ? 15.364 -16.063 -22.331 1.00 96.00 198 LEU A O 1
ATOM 1545 N N . PHE A 1 199 ? 13.779 -15.582 -20.817 1.00 97.12 199 PHE A N 1
ATOM 1546 C CA . PHE A 1 199 ? 13.848 -16.867 -20.117 1.00 97.12 199 PHE A CA 1
ATOM 1547 C C . PHE A 1 199 ? 12.586 -17.170 -19.306 1.00 97.12 199 PHE A C 1
ATOM 1549 O O . PHE A 1 199 ? 11.910 -16.261 -18.833 1.00 97.12 199 PHE A O 1
ATOM 1556 N N . TRP A 1 200 ? 12.322 -18.454 -19.075 1.00 96.88 200 TRP A N 1
ATOM 1557 C CA . TRP A 1 200 ? 11.277 -18.898 -18.155 1.00 96.88 200 TRP A CA 1
ATOM 1558 C C . TRP A 1 200 ? 11.756 -18.913 -16.701 1.00 96.88 200 TRP A C 1
ATOM 1560 O O . TRP A 1 200 ? 12.905 -19.273 -16.410 1.00 96.88 200 TRP A O 1
ATOM 1570 N N . HIS A 1 201 ? 10.853 -18.539 -15.799 1.00 97.06 201 HIS A N 1
ATOM 1571 C CA . HIS A 1 201 ? 10.996 -18.630 -14.346 1.00 97.06 201 HIS A CA 1
ATOM 1572 C C . HIS A 1 201 ? 9.679 -19.064 -13.695 1.00 97.06 201 HIS A C 1
ATOM 1574 O O . HIS A 1 201 ? 8.624 -19.043 -14.332 1.00 97.06 201 HIS A O 1
ATOM 1580 N N . HIS A 1 202 ? 9.732 -19.448 -12.423 1.00 94.69 202 HIS A N 1
ATOM 1581 C CA . HIS A 1 202 ? 8.540 -19.761 -11.629 1.00 94.69 202 HIS A CA 1
ATOM 1582 C C . HIS A 1 202 ? 8.160 -18.618 -10.676 1.00 94.69 202 HIS A C 1
ATOM 1584 O O . HIS A 1 202 ? 7.053 -18.083 -10.765 1.00 94.69 202 HIS A O 1
ATOM 1590 N N . ASP A 1 203 ? 9.083 -18.197 -9.809 1.00 94.75 203 ASP A N 1
ATOM 1591 C CA . ASP A 1 203 ? 8.860 -17.203 -8.750 1.00 94.75 203 ASP A CA 1
ATOM 1592 C C . ASP A 1 203 ? 9.929 -16.085 -8.751 1.00 94.75 203 ASP A C 1
ATOM 1594 O O . ASP A 1 203 ? 10.681 -15.926 -9.712 1.00 94.75 203 ASP A O 1
ATOM 1598 N N . TRP A 1 204 ? 9.969 -15.242 -7.712 1.00 95.69 204 TRP A N 1
ATOM 1599 C CA . TRP A 1 204 ? 10.969 -14.171 -7.583 1.00 95.69 204 TRP A CA 1
ATOM 1600 C C . TRP A 1 204 ? 12.399 -14.679 -7.316 1.00 95.69 204 TRP A C 1
ATOM 1602 O O . TRP A 1 204 ? 13.348 -14.106 -7.852 1.00 95.69 204 TRP A O 1
ATOM 1612 N N . ASN A 1 205 ? 12.573 -15.758 -6.550 1.00 96.12 205 ASN A N 1
ATOM 1613 C CA . ASN A 1 205 ? 13.884 -16.334 -6.235 1.00 96.12 205 ASN A CA 1
ATOM 1614 C C . ASN A 1 205 ? 14.493 -17.013 -7.466 1.00 96.12 205 ASN A C 1
ATOM 1616 O O . ASN A 1 205 ? 15.673 -16.811 -7.771 1.00 96.12 205 ASN A O 1
ATOM 1620 N N . ASP A 1 206 ? 13.686 -17.781 -8.201 1.00 97.75 206 ASP A N 1
ATOM 1621 C CA . ASP A 1 206 ? 14.094 -18.366 -9.476 1.00 97.75 206 ASP A CA 1
ATOM 1622 C C . ASP A 1 206 ? 14.359 -17.269 -10.515 1.00 97.75 206 ASP A C 1
ATOM 1624 O O . ASP A 1 206 ? 15.432 -17.258 -11.110 1.00 97.75 206 ASP A O 1
ATOM 1628 N N . PHE A 1 207 ? 13.484 -16.265 -10.660 1.00 98.25 207 PHE A N 1
ATOM 1629 C CA . PHE A 1 207 ? 13.719 -15.129 -11.562 1.00 98.25 207 PHE A CA 1
ATOM 1630 C C . PHE A 1 207 ? 15.071 -14.442 -11.322 1.00 98.25 207 PHE A C 1
ATOM 1632 O O . PHE A 1 207 ? 15.872 -14.328 -12.252 1.00 98.25 207 PHE A O 1
ATOM 1639 N N . PHE A 1 208 ? 15.382 -14.045 -10.085 1.00 97.44 208 PHE A N 1
ATOM 1640 C CA . PHE A 1 208 ? 16.662 -13.397 -9.784 1.00 97.44 208 PHE A CA 1
ATOM 1641 C C . PHE A 1 208 ? 17.865 -14.344 -9.942 1.00 97.44 208 PHE A C 1
ATOM 1643 O O . PHE A 1 208 ? 18.927 -13.914 -10.402 1.00 97.44 208 PHE A O 1
ATOM 1650 N N . SER A 1 209 ? 17.696 -15.642 -9.667 1.00 96.25 209 SER A N 1
ATOM 1651 C CA . SER A 1 209 ? 18.708 -16.668 -9.962 1.00 96.25 209 SER A CA 1
ATOM 1652 C C . SER A 1 209 ? 18.952 -16.814 -11.469 1.00 96.25 209 SER A C 1
ATOM 1654 O O . SER A 1 209 ? 20.093 -16.928 -11.920 1.00 96.25 209 SER A O 1
ATOM 1656 N N . GLN A 1 210 ? 17.890 -16.779 -12.273 1.00 97.25 210 GLN A N 1
ATOM 1657 C CA . GLN A 1 210 ? 17.932 -16.876 -13.729 1.00 97.25 210 GLN A CA 1
ATOM 1658 C C . GLN A 1 210 ? 18.543 -15.617 -14.369 1.00 97.25 210 GLN A C 1
ATOM 1660 O O . GLN A 1 210 ? 19.292 -15.761 -15.341 1.00 97.25 210 GLN A O 1
ATOM 1665 N N . CYS A 1 211 ? 18.312 -14.429 -13.793 1.00 97.31 211 CYS A N 1
ATOM 1666 C CA . CYS A 1 211 ? 19.009 -13.182 -14.127 1.00 97.31 211 CYS A CA 1
ATOM 1667 C C . CYS A 1 211 ? 20.520 -13.292 -13.869 1.00 97.31 211 CYS A C 1
ATOM 1669 O O . CYS A 1 211 ? 21.317 -13.092 -14.787 1.00 97.31 211 CYS A O 1
ATOM 1671 N N . ALA A 1 212 ? 20.920 -13.679 -12.651 1.00 95.19 212 ALA A N 1
ATOM 1672 C CA . ALA A 1 212 ? 22.327 -13.791 -12.253 1.00 95.19 212 ALA A CA 1
ATOM 1673 C C . ALA A 1 212 ? 23.114 -14.846 -13.056 1.00 95.19 212 ALA A C 1
ATOM 1675 O O . ALA A 1 212 ? 24.305 -14.673 -13.299 1.00 95.19 212 ALA A O 1
ATOM 1676 N N . ARG A 1 213 ? 22.450 -15.915 -13.523 1.00 95.31 213 ARG A N 1
ATOM 1677 C CA . ARG A 1 213 ? 23.033 -16.919 -14.437 1.00 95.31 213 ARG A CA 1
ATOM 1678 C C . ARG A 1 213 ? 23.255 -16.409 -15.867 1.00 95.31 213 ARG A C 1
ATOM 1680 O O . ARG A 1 213 ? 24.038 -17.014 -16.592 1.00 95.31 213 ARG A O 1
ATOM 1687 N N . ARG A 1 214 ? 22.529 -15.373 -16.307 1.00 95.12 214 ARG A N 1
ATOM 1688 C CA . ARG A 1 214 ? 22.492 -14.918 -17.715 1.00 95.12 214 ARG A CA 1
ATOM 1689 C C . ARG A 1 214 ? 23.192 -13.587 -17.957 1.00 95.12 214 ARG A C 1
ATOM 1691 O O . ARG A 1 214 ? 23.668 -13.365 -19.065 1.00 95.12 214 ARG A O 1
ATOM 1698 N N . SER A 1 215 ? 23.258 -12.711 -16.958 1.00 95.56 215 SER A N 1
ATOM 1699 C CA . SER A 1 215 ? 23.823 -11.369 -17.103 1.00 95.56 215 SER A CA 1
ATOM 1700 C C . SER A 1 215 ? 25.010 -11.138 -16.172 1.00 95.56 215 SER A C 1
ATOM 1702 O O . SER A 1 215 ? 24.865 -11.030 -14.956 1.00 95.56 215 SER A O 1
ATOM 1704 N N . ASN A 1 216 ? 26.190 -10.946 -16.769 1.00 93.81 216 ASN A N 1
ATOM 1705 C CA . ASN A 1 216 ? 27.416 -10.534 -16.074 1.00 93.81 216 ASN A CA 1
ATOM 1706 C C . ASN A 1 216 ? 27.414 -9.055 -15.638 1.00 93.81 216 ASN A C 1
ATOM 1708 O O . ASN A 1 216 ? 28.436 -8.546 -15.181 1.00 93.81 216 ASN A O 1
ATOM 1712 N N . GLN A 1 217 ? 26.281 -8.361 -15.777 1.00 94.44 217 GLN A N 1
ATOM 1713 C CA . GLN A 1 217 ? 26.051 -7.011 -15.260 1.00 94.44 217 GLN A CA 1
ATOM 1714 C C . GLN A 1 217 ? 24.844 -6.923 -14.309 1.00 94.44 217 GLN A C 1
ATOM 1716 O O . GLN A 1 217 ? 24.560 -5.840 -13.811 1.00 94.44 217 GLN A O 1
ATOM 1721 N N . PHE A 1 218 ? 24.154 -8.035 -14.020 1.00 96.19 218 PHE A N 1
ATOM 1722 C CA . PHE A 1 218 ? 23.034 -8.058 -13.078 1.00 96.19 218 PHE A CA 1
ATOM 1723 C C . PHE A 1 218 ? 23.503 -8.145 -11.616 1.00 96.19 218 PHE A C 1
ATOM 1725 O O . PHE A 1 218 ? 24.339 -8.976 -11.255 1.00 96.19 218 PHE A O 1
ATOM 1732 N N . ILE A 1 219 ? 22.894 -7.313 -10.771 1.00 95.94 219 ILE A N 1
ATOM 1733 C CA . ILE A 1 219 ? 23.081 -7.248 -9.324 1.00 95.94 219 ILE A CA 1
ATOM 1734 C C . ILE A 1 219 ? 21.690 -7.367 -8.696 1.00 95.94 219 ILE A C 1
ATOM 1736 O O . ILE A 1 219 ? 20.780 -6.609 -9.029 1.00 95.94 219 ILE A O 1
ATOM 1740 N N . HIS A 1 220 ? 21.530 -8.318 -7.782 1.00 95.88 220 HIS A N 1
ATOM 1741 C CA . HIS A 1 220 ? 20.373 -8.424 -6.908 1.00 95.88 220 HIS A CA 1
ATOM 1742 C C . HIS A 1 220 ? 20.601 -7.593 -5.642 1.00 95.88 220 HIS A C 1
ATOM 1744 O O . HIS A 1 220 ? 21.620 -7.757 -4.964 1.00 95.88 220 HIS A O 1
ATOM 1750 N N . PHE A 1 221 ? 19.620 -6.762 -5.296 1.00 95.25 221 PHE A N 1
ATOM 1751 C CA . PHE A 1 221 ? 19.638 -5.890 -4.125 1.00 95.25 221 PHE A CA 1
ATOM 1752 C C . PHE A 1 221 ? 18.686 -6.433 -3.051 1.00 95.25 221 PHE A C 1
ATOM 1754 O O . PHE A 1 221 ? 17.471 -6.420 -3.225 1.00 95.25 221 PHE A O 1
ATOM 1761 N N . ASP A 1 222 ? 19.237 -6.901 -1.934 1.00 93.94 222 ASP A N 1
ATOM 1762 C CA . ASP A 1 222 ? 18.487 -7.189 -0.708 1.00 93.94 222 ASP A CA 1
ATOM 1763 C C . ASP A 1 222 ? 18.532 -5.938 0.182 1.00 93.94 222 ASP A C 1
ATOM 1765 O O . ASP A 1 222 ? 19.553 -5.609 0.792 1.00 93.94 222 ASP A O 1
ATOM 1769 N N . ILE A 1 223 ? 17.424 -5.197 0.171 1.00 94.69 223 ILE A N 1
ATOM 1770 C CA . ILE A 1 223 ? 17.230 -3.933 0.882 1.00 94.69 223 ILE A CA 1
ATOM 1771 C C . ILE A 1 223 ? 16.152 -4.175 1.949 1.00 94.69 223 ILE A C 1
ATOM 1773 O O . ILE A 1 223 ? 15.004 -4.457 1.600 1.00 94.69 223 ILE A O 1
ATOM 1777 N N . PRO A 1 224 ? 16.465 -4.074 3.256 1.00 89.56 224 PRO A N 1
ATOM 1778 C CA . PRO A 1 224 ? 15.532 -4.474 4.308 1.00 89.56 224 PRO A CA 1
ATOM 1779 C C . PRO A 1 224 ? 14.332 -3.529 4.460 1.00 89.56 224 PRO A C 1
ATOM 1781 O O . PRO A 1 224 ? 13.300 -3.979 4.961 1.00 89.56 224 PRO A O 1
ATOM 1784 N N . ARG A 1 225 ? 14.481 -2.257 4.052 1.00 92.12 225 ARG A N 1
ATOM 1785 C CA . ARG A 1 225 ? 13.477 -1.179 4.029 1.00 92.12 225 ARG A CA 1
ATOM 1786 C C . ARG A 1 225 ? 13.826 -0.183 2.923 1.00 92.12 225 ARG A C 1
ATOM 1788 O O . ARG A 1 225 ? 14.977 0.236 2.848 1.00 92.12 225 ARG A O 1
ATOM 1795 N N . HIS A 1 226 ? 12.849 0.206 2.103 1.00 96.31 226 HIS A N 1
ATOM 1796 C CA . HIS A 1 226 ? 13.066 1.155 1.000 1.00 96.31 226 HIS A CA 1
ATOM 1797 C C . HIS A 1 226 ? 12.744 2.612 1.383 1.00 96.31 226 HIS A C 1
ATOM 1799 O O . HIS A 1 226 ? 13.439 3.522 0.934 1.00 96.31 226 HIS A O 1
ATOM 1805 N N . THR A 1 227 ? 11.762 2.828 2.267 1.00 97.44 227 THR A N 1
ATOM 1806 C CA . THR A 1 227 ? 11.588 4.095 2.996 1.00 97.44 227 THR A CA 1
ATOM 1807 C C . THR A 1 227 ? 12.047 3.920 4.446 1.00 97.44 227 THR A C 1
ATOM 1809 O O . THR A 1 227 ? 11.535 3.056 5.173 1.00 97.44 227 THR A O 1
ATOM 1812 N N . LEU A 1 228 ? 13.000 4.750 4.866 1.00 96.31 228 LEU A N 1
ATOM 1813 C CA . LEU A 1 228 ? 13.462 4.879 6.247 1.00 96.31 228 LEU A CA 1
ATOM 1814 C C . LEU A 1 228 ? 12.659 5.949 6.992 1.00 96.31 228 LEU A C 1
ATOM 1816 O O . LEU A 1 228 ? 12.252 6.954 6.412 1.00 96.31 228 LEU A O 1
ATOM 1820 N N . VAL A 1 229 ? 12.476 5.754 8.295 1.00 93.75 229 VAL A N 1
ATOM 1821 C CA . VAL A 1 229 ? 12.037 6.817 9.211 1.00 93.75 229 VAL A CA 1
ATOM 1822 C C . VAL A 1 229 ? 13.269 7.551 9.752 1.00 93.75 229 VAL A C 1
ATOM 1824 O O . VAL A 1 229 ? 14.352 6.974 9.833 1.00 93.75 229 VAL A O 1
ATOM 1827 N N . ALA A 1 230 ? 13.116 8.821 10.129 1.00 90.88 230 ALA A N 1
ATOM 1828 C CA . ALA A 1 230 ? 14.152 9.629 10.773 1.00 90.88 230 ALA A CA 1
ATOM 1829 C C . ALA A 1 230 ? 14.956 8.852 11.843 1.00 90.88 230 ALA A C 1
ATOM 1831 O O . ALA A 1 230 ? 14.385 8.357 12.820 1.00 90.88 230 ALA A O 1
ATOM 1832 N N . ASN A 1 231 ? 16.287 8.842 11.704 1.00 89.12 231 ASN A N 1
ATOM 1833 C CA . ASN A 1 231 ? 17.260 8.121 12.546 1.00 89.12 231 ASN A CA 1
ATOM 1834 C C . ASN A 1 231 ? 17.250 6.575 12.438 1.00 89.12 231 ASN A C 1
ATOM 1836 O O . ASN A 1 231 ? 17.870 5.910 13.266 1.00 89.12 231 ASN A O 1
ATOM 1840 N N . GLU A 1 232 ? 16.574 5.979 11.450 1.00 92.81 232 GLU A N 1
ATOM 1841 C CA . GLU A 1 232 ? 16.774 4.565 11.094 1.00 92.81 232 GLU A CA 1
ATOM 1842 C C . GLU A 1 232 ? 17.953 4.380 10.122 1.00 92.81 232 GLU A C 1
ATOM 1844 O O . GLU A 1 232 ? 18.364 5.316 9.437 1.00 92.81 232 GLU A O 1
ATOM 1849 N N . SER A 1 233 ? 18.452 3.150 9.980 1.00 93.69 233 SER A N 1
ATOM 1850 C CA . SER A 1 233 ? 19.383 2.802 8.903 1.00 93.69 233 SER A CA 1
ATOM 1851 C C . SER A 1 233 ? 19.178 1.393 8.354 1.00 93.69 233 SER A C 1
ATOM 1853 O O . SER A 1 233 ? 18.506 0.549 8.956 1.00 93.69 233 SER A O 1
ATOM 1855 N N . ALA A 1 234 ? 19.714 1.150 7.157 1.00 91.38 234 ALA A N 1
ATOM 1856 C CA . ALA A 1 234 ? 19.586 -0.107 6.433 1.00 91.38 234 ALA A CA 1
ATOM 1857 C C . ALA A 1 234 ? 20.932 -0.586 5.881 1.00 91.38 234 ALA A C 1
ATOM 1859 O O . ALA A 1 234 ? 21.586 0.101 5.099 1.00 91.38 234 ALA A O 1
ATOM 1860 N N . MET A 1 235 ? 21.300 -1.824 6.218 1.00 93.19 235 MET A N 1
ATOM 1861 C CA . MET A 1 235 ? 22.340 -2.567 5.505 1.00 93.19 235 MET A CA 1
ATOM 1862 C C . MET A 1 235 ? 21.770 -3.069 4.173 1.00 93.19 235 MET A C 1
ATOM 1864 O O . MET A 1 235 ? 20.995 -4.026 4.148 1.00 93.19 235 MET A O 1
ATOM 1868 N N . ILE A 1 236 ? 22.165 -2.427 3.078 1.00 94.94 236 ILE A N 1
ATOM 1869 C CA . ILE A 1 236 ? 21.892 -2.846 1.703 1.00 94.94 236 ILE A CA 1
ATOM 1870 C C . ILE A 1 236 ? 22.878 -3.957 1.350 1.00 94.94 236 ILE A C 1
ATOM 1872 O O . ILE A 1 236 ? 24.090 -3.744 1.417 1.00 94.94 236 ILE A O 1
ATOM 1876 N N . ARG A 1 237 ? 22.381 -5.130 0.951 1.00 95.50 237 ARG A N 1
ATOM 1877 C CA . ARG A 1 237 ? 23.213 -6.242 0.468 1.00 95.50 237 ARG A CA 1
ATOM 1878 C C . ARG A 1 237 ? 23.095 -6.374 -1.043 1.00 95.50 237 ARG A C 1
ATOM 1880 O O . ARG A 1 237 ? 22.003 -6.331 -1.601 1.00 95.50 237 ARG A O 1
ATOM 1887 N N . MET A 1 238 ? 24.226 -6.580 -1.702 1.00 95.25 238 MET A N 1
ATOM 1888 C CA . MET A 1 238 ? 24.340 -6.689 -3.151 1.00 95.25 238 MET A CA 1
ATOM 1889 C C . MET A 1 238 ? 24.981 -8.028 -3.518 1.00 95.25 238 MET A C 1
ATOM 1891 O O . MET A 1 238 ? 26.063 -8.366 -3.030 1.00 95.25 238 MET A O 1
ATOM 1895 N N . ARG A 1 239 ? 24.303 -8.794 -4.379 1.00 93.56 239 ARG A N 1
ATOM 1896 C CA . ARG A 1 239 ? 24.726 -10.126 -4.837 1.00 93.56 239 ARG A CA 1
ATOM 1897 C C . ARG A 1 239 ? 24.743 -10.186 -6.366 1.00 93.56 239 ARG A C 1
ATOM 1899 O O . ARG A 1 239 ? 23.830 -9.680 -7.006 1.00 93.56 239 ARG A O 1
ATOM 1906 N N . GLY A 1 240 ? 25.743 -10.828 -6.957 1.00 89.81 240 GLY A N 1
ATOM 1907 C CA . GLY A 1 240 ? 25.891 -10.966 -8.410 1.00 89.81 240 GLY A CA 1
ATOM 1908 C C . GLY A 1 240 ? 27.091 -11.845 -8.760 1.00 89.81 240 GLY A C 1
ATOM 1909 O O . GLY A 1 240 ? 27.721 -12.412 -7.867 1.00 89.81 240 GLY A O 1
ATOM 1910 N N . SER A 1 241 ? 27.431 -11.960 -10.046 1.00 88.44 241 SER A N 1
ATOM 1911 C CA . SER A 1 241 ? 28.706 -12.573 -10.445 1.00 88.44 241 SER A CA 1
ATOM 1912 C C . SER A 1 241 ? 29.882 -11.631 -10.141 1.00 88.44 241 SER A C 1
ATOM 1914 O O . SER A 1 241 ? 29.698 -10.419 -10.035 1.00 88.44 241 SER A O 1
ATOM 1916 N N . LEU A 1 242 ? 31.111 -12.159 -10.066 1.00 82.44 242 LEU A N 1
ATOM 1917 C CA . LEU A 1 242 ? 32.333 -11.355 -9.850 1.00 82.44 242 LEU A CA 1
ATOM 1918 C C . LEU A 1 242 ? 32.552 -10.271 -10.931 1.00 82.44 242 LEU A C 1
ATOM 1920 O O . LEU A 1 242 ? 33.240 -9.275 -10.701 1.00 82.44 242 LEU A O 1
ATOM 1924 N N . ALA A 1 243 ? 31.953 -10.458 -12.113 1.00 84.50 243 ALA A N 1
ATOM 1925 C CA . ALA A 1 243 ? 31.949 -9.483 -13.199 1.00 84.50 243 ALA A CA 1
ATOM 1926 C C . ALA A 1 243 ? 30.891 -8.375 -13.018 1.00 84.50 243 ALA A C 1
ATOM 1928 O O . ALA A 1 243 ? 31.054 -7.293 -13.587 1.00 84.50 243 ALA A O 1
ATOM 1929 N N . ALA A 1 244 ? 29.831 -8.623 -12.241 1.00 86.75 244 ALA A N 1
ATOM 1930 C CA . ALA A 1 244 ? 28.767 -7.665 -11.938 1.00 86.75 244 ALA A CA 1
ATOM 1931 C C . ALA A 1 244 ? 29.047 -6.854 -10.661 1.00 86.75 244 ALA A C 1
ATOM 1933 O O . ALA A 1 244 ? 28.745 -5.661 -10.618 1.00 86.75 244 ALA A O 1
ATOM 1934 N N . ILE A 1 245 ? 29.652 -7.476 -9.642 1.00 90.25 245 ILE A N 1
ATOM 1935 C CA . ILE A 1 245 ? 30.044 -6.811 -8.394 1.00 90.25 245 ILE A CA 1
ATOM 1936 C C . ILE A 1 245 ? 31.333 -7.404 -7.810 1.00 90.25 245 ILE A C 1
ATOM 1938 O O . ILE A 1 245 ? 31.522 -8.620 -7.785 1.00 90.25 245 ILE A O 1
ATOM 1942 N N . ASN A 1 246 ? 32.235 -6.535 -7.351 1.00 90.00 246 ASN A N 1
ATOM 1943 C CA . ASN A 1 246 ? 33.522 -6.905 -6.758 1.00 90.00 246 ASN A CA 1
ATOM 1944 C C . ASN A 1 246 ? 34.063 -5.763 -5.873 1.00 90.00 246 ASN A C 1
ATOM 1946 O O . ASN A 1 246 ? 33.399 -4.751 -5.672 1.00 90.00 246 ASN A O 1
ATOM 1950 N N . SER A 1 247 ? 35.287 -5.904 -5.360 1.00 87.75 247 SER A N 1
ATOM 1951 C CA . SER A 1 247 ? 35.937 -4.925 -4.473 1.00 87.75 247 SER A CA 1
ATOM 1952 C C . SER A 1 247 ? 36.233 -3.550 -5.096 1.00 87.75 247 SER A C 1
ATOM 1954 O O . SER A 1 247 ? 36.618 -2.643 -4.363 1.00 87.75 247 SER A O 1
ATOM 1956 N N . THR A 1 248 ? 36.055 -3.366 -6.411 1.00 89.50 248 THR A N 1
ATOM 1957 C CA . THR A 1 248 ? 36.130 -2.042 -7.064 1.00 89.50 248 THR A CA 1
ATOM 1958 C C . THR A 1 248 ? 34.773 -1.343 -7.172 1.00 89.50 248 THR A C 1
ATOM 1960 O O . THR A 1 248 ? 34.719 -0.178 -7.561 1.00 89.50 248 THR A O 1
ATOM 1963 N N . THR A 1 249 ? 33.674 -2.027 -6.836 1.00 93.88 249 THR A N 1
ATOM 1964 C CA . THR A 1 249 ? 32.334 -1.437 -6.860 1.00 93.88 249 THR A CA 1
ATOM 1965 C C . THR A 1 249 ? 32.212 -0.331 -5.811 1.00 93.88 249 THR A C 1
ATOM 1967 O O . THR A 1 249 ? 32.676 -0.463 -4.677 1.00 93.88 249 THR A O 1
ATOM 1970 N N . THR A 1 250 ? 31.545 0.761 -6.178 1.00 95.25 250 THR A N 1
ATOM 1971 C CA . THR A 1 250 ? 31.257 1.876 -5.270 1.00 95.25 250 THR A CA 1
ATOM 1972 C C . THR A 1 250 ? 29.770 2.211 -5.237 1.00 95.25 250 THR A C 1
ATOM 1974 O O . THR A 1 250 ? 29.055 1.983 -6.212 1.00 95.25 250 THR A O 1
ATOM 1977 N N . VAL A 1 251 ? 29.314 2.770 -4.114 1.00 95.81 251 VAL A N 1
ATOM 1978 C CA . VAL A 1 251 ? 27.991 3.385 -3.939 1.00 95.81 251 VAL A CA 1
ATOM 1979 C C . VAL A 1 251 ? 28.209 4.879 -3.714 1.00 95.81 251 VAL A C 1
ATOM 1981 O O . VAL A 1 251 ? 28.868 5.271 -2.753 1.00 95.81 251 VAL A O 1
ATOM 1984 N N . ASN A 1 252 ? 27.713 5.718 -4.625 1.00 94.38 252 ASN A N 1
ATOM 1985 C CA . ASN A 1 252 ? 27.988 7.162 -4.671 1.00 94.38 252 ASN A CA 1
ATOM 1986 C C . ASN A 1 252 ? 29.499 7.498 -4.603 1.00 94.38 252 ASN A C 1
ATOM 1988 O O . ASN A 1 252 ? 29.893 8.495 -4.007 1.00 94.38 252 ASN A O 1
ATOM 1992 N N . GLY A 1 253 ? 30.356 6.651 -5.188 1.00 92.69 253 GLY A N 1
ATOM 1993 C CA . GLY A 1 253 ? 31.818 6.793 -5.147 1.00 92.69 253 GLY A CA 1
ATOM 1994 C C . GLY A 1 253 ? 32.499 6.261 -3.875 1.00 92.69 253 GLY A C 1
ATOM 1995 O O . GLY A 1 253 ? 33.722 6.142 -3.853 1.00 92.69 253 GLY A O 1
ATOM 1996 N N . HIS A 1 254 ? 31.746 5.869 -2.841 1.00 93.00 254 HIS A N 1
ATOM 1997 C CA . HIS A 1 254 ? 32.295 5.236 -1.638 1.00 93.00 254 HIS A CA 1
ATOM 1998 C C . HIS A 1 254 ? 32.444 3.713 -1.823 1.00 93.00 254 HIS A C 1
ATOM 2000 O O . HIS A 1 254 ? 31.547 3.086 -2.390 1.00 93.00 254 HIS A O 1
ATOM 2006 N N . PRO A 1 255 ? 33.539 3.085 -1.353 1.00 91.88 255 PRO A N 1
ATOM 2007 C CA . PRO A 1 255 ? 33.767 1.649 -1.520 1.00 91.88 255 PRO A CA 1
ATOM 2008 C C . PRO A 1 255 ? 32.777 0.802 -0.710 1.00 91.88 255 PRO A C 1
ATOM 2010 O O . PRO A 1 255 ? 32.421 1.142 0.420 1.00 91.88 255 PRO A O 1
ATOM 2013 N N . VAL A 1 256 ? 32.363 -0.333 -1.278 1.00 93.56 256 VAL A N 1
ATOM 2014 C CA . VAL A 1 256 ? 31.498 -1.314 -0.602 1.00 93.56 256 VAL A CA 1
ATOM 2015 C C . VAL A 1 256 ? 32.300 -2.251 0.307 1.00 93.56 256 VAL A C 1
ATOM 2017 O O . VAL A 1 256 ? 33.457 -2.567 0.035 1.00 93.56 256 VAL A O 1
ATOM 2020 N N . GLN A 1 257 ? 31.682 -2.737 1.384 1.00 93.06 257 GLN A N 1
ATOM 2021 C CA . GLN A 1 257 ? 32.304 -3.701 2.298 1.00 93.06 257 GLN A CA 1
ATOM 2022 C C . GLN A 1 257 ? 32.035 -5.131 1.819 1.00 93.06 257 GLN A C 1
ATOM 2024 O O . GLN A 1 257 ? 30.915 -5.445 1.424 1.00 93.06 257 GLN A O 1
ATOM 2029 N N . GLN A 1 258 ? 33.026 -6.024 1.865 1.00 92.56 258 GLN A N 1
ATOM 2030 C CA . GLN A 1 258 ? 32.792 -7.442 1.571 1.00 92.56 258 GLN A CA 1
ATOM 2031 C C . GLN A 1 258 ? 32.064 -8.118 2.744 1.00 92.56 258 GLN A C 1
ATOM 2033 O O . GLN A 1 258 ? 32.433 -7.932 3.902 1.00 92.56 258 GLN A O 1
ATOM 2038 N N . ILE A 1 259 ? 31.046 -8.921 2.436 1.00 91.25 259 ILE A N 1
ATOM 2039 C CA . ILE A 1 259 ? 30.270 -9.726 3.391 1.00 91.25 259 ILE A CA 1
ATOM 2040 C C . ILE A 1 259 ? 30.215 -11.186 2.916 1.00 91.25 259 ILE A C 1
ATOM 2042 O O . ILE A 1 259 ? 30.569 -11.479 1.776 1.00 91.25 259 ILE A O 1
ATOM 2046 N N . THR A 1 260 ? 29.759 -12.107 3.771 1.00 85.38 260 THR A N 1
ATOM 2047 C CA . THR A 1 260 ? 29.783 -13.566 3.523 1.00 85.38 260 THR A CA 1
ATOM 2048 C C . THR A 1 260 ? 29.249 -13.976 2.145 1.00 85.38 260 THR A C 1
ATOM 2050 O O . THR A 1 260 ? 29.865 -14.799 1.476 1.00 85.38 260 THR A O 1
ATOM 2053 N N . ASP A 1 261 ? 28.155 -13.348 1.697 1.00 81.94 261 ASP A N 1
ATOM 2054 C CA . ASP A 1 261 ? 27.447 -13.715 0.463 1.00 81.94 261 ASP A CA 1
ATOM 2055 C C . ASP A 1 261 ? 27.501 -12.624 -0.628 1.00 81.94 261 ASP A C 1
ATOM 2057 O O . ASP A 1 261 ? 26.600 -12.562 -1.467 1.00 81.94 261 ASP A O 1
ATOM 2061 N N . GLY A 1 262 ? 28.478 -11.710 -0.596 1.00 90.81 262 GLY A N 1
ATOM 2062 C CA . GLY A 1 262 ? 28.579 -10.613 -1.569 1.00 90.81 262 GLY A CA 1
ATOM 2063 C C . GLY A 1 262 ? 29.163 -9.334 -0.978 1.00 90.81 262 GLY A C 1
ATOM 2064 O O . GLY A 1 262 ? 30.195 -9.365 -0.309 1.00 90.81 262 GLY A O 1
ATOM 2065 N N . PHE A 1 263 ? 28.499 -8.200 -1.215 1.00 94.75 263 PHE A N 1
ATOM 2066 C CA . PHE A 1 263 ? 28.934 -6.892 -0.715 1.00 94.75 263 PHE A CA 1
ATOM 2067 C C . PHE A 1 263 ? 27.810 -6.147 0.011 1.00 94.75 263 PHE A C 1
ATOM 2069 O O . PHE A 1 263 ? 26.630 -6.348 -0.273 1.00 94.75 263 PHE A O 1
ATOM 2076 N N . GLY A 1 264 ? 28.182 -5.302 0.969 1.00 94.25 264 GLY A N 1
ATOM 2077 C CA . GLY A 1 264 ? 27.286 -4.534 1.824 1.00 94.25 264 GLY A CA 1
ATOM 2078 C C . GLY A 1 264 ? 27.608 -3.040 1.829 1.00 94.25 264 GLY A C 1
ATOM 2079 O O . GLY A 1 264 ? 28.765 -2.633 1.699 1.00 94.25 264 GLY A O 1
ATOM 2080 N N . PHE A 1 265 ? 26.572 -2.225 2.005 1.00 94.19 265 PHE A N 1
ATOM 2081 C CA . PHE A 1 265 ? 26.661 -0.784 2.230 1.00 94.19 265 PHE A CA 1
ATOM 2082 C C . PHE A 1 265 ? 25.592 -0.368 3.248 1.00 94.19 265 PHE A C 1
ATOM 2084 O O . PHE A 1 265 ? 24.440 -0.782 3.128 1.00 94.19 265 PHE A O 1
ATOM 2091 N N . VAL A 1 266 ? 25.952 0.442 4.245 1.00 94.25 266 VAL A N 1
ATOM 2092 C CA . VAL A 1 266 ? 24.991 0.972 5.225 1.00 94.25 266 VAL A CA 1
ATOM 2093 C C . VAL A 1 266 ? 24.491 2.330 4.749 1.00 94.25 266 VAL A C 1
ATOM 2095 O O . VAL A 1 266 ? 25.286 3.243 4.542 1.00 94.25 266 VAL A O 1
ATOM 2098 N N . HIS A 1 267 ? 23.176 2.462 4.589 1.00 94.75 267 HIS A N 1
ATOM 2099 C CA . HIS A 1 267 ? 22.514 3.732 4.320 1.00 94.75 267 HIS A CA 1
ATOM 2100 C C . HIS A 1 267 ? 21.772 4.210 5.572 1.00 94.75 267 HIS A C 1
ATOM 2102 O O . HIS A 1 267 ? 20.851 3.542 6.044 1.00 94.75 267 HIS A O 1
ATOM 2108 N N . GLU A 1 268 ? 22.186 5.360 6.096 1.00 94.19 268 GLU A N 1
ATOM 2109 C CA . GLU A 1 268 ? 21.560 6.057 7.224 1.00 94.19 268 GLU A CA 1
ATOM 2110 C C . GLU A 1 268 ? 20.451 7.003 6.728 1.00 94.19 268 GLU A C 1
ATOM 2112 O O . GLU A 1 268 ? 20.576 7.598 5.654 1.00 94.19 268 GLU A O 1
ATOM 2117 N N . ALA A 1 269 ? 19.385 7.174 7.516 1.00 92.94 269 ALA A N 1
ATOM 2118 C CA . ALA A 1 269 ? 18.318 8.140 7.260 1.00 92.94 269 ALA A CA 1
ATOM 2119 C C . ALA A 1 269 ? 18.859 9.582 7.292 1.00 92.94 269 ALA A C 1
ATOM 2121 O O . ALA A 1 269 ? 19.101 10.146 8.360 1.00 92.94 269 ALA A O 1
ATOM 2122 N N . GLY A 1 270 ? 19.052 10.166 6.108 1.00 90.38 270 GLY A N 1
ATOM 2123 C CA . GLY A 1 270 ? 19.495 11.550 5.935 1.00 90.38 270 GLY A CA 1
ATOM 2124 C C . GLY A 1 270 ? 18.341 12.556 5.948 1.00 90.38 270 GLY A C 1
ATOM 2125 O O . GLY A 1 270 ? 17.337 12.389 6.636 1.00 90.38 270 GLY A O 1
ATOM 2126 N N . GLU A 1 271 ? 18.479 13.613 5.146 1.00 93.50 271 GLU A N 1
ATOM 2127 C CA . GLU A 1 271 ? 17.386 14.546 4.847 1.00 93.50 271 GLU A CA 1
ATOM 2128 C C . GLU A 1 271 ? 16.138 13.814 4.325 1.00 93.50 271 GLU A C 1
ATOM 2130 O O . GLU A 1 271 ? 16.248 12.778 3.667 1.00 93.50 271 GLU A O 1
ATOM 2135 N N . TYR A 1 272 ? 14.956 14.398 4.509 1.00 95.31 272 TYR A N 1
ATOM 2136 C CA . TYR A 1 272 ? 13.714 13.826 3.988 1.00 95.31 272 TYR A CA 1
ATOM 2137 C C . TYR A 1 272 ? 13.658 13.776 2.447 1.00 95.31 272 TYR A C 1
ATOM 2139 O O . TYR A 1 272 ? 14.442 14.424 1.742 1.00 95.31 272 TYR A O 1
ATOM 2147 N N . GLY A 1 273 ? 12.727 12.977 1.923 1.00 94.12 273 GLY A N 1
ATOM 2148 C CA . GLY A 1 273 ? 12.495 12.775 0.493 1.00 94.12 273 GLY A CA 1
ATOM 2149 C C . GLY A 1 273 ? 13.396 11.719 -0.159 1.00 94.12 273 GLY A C 1
AT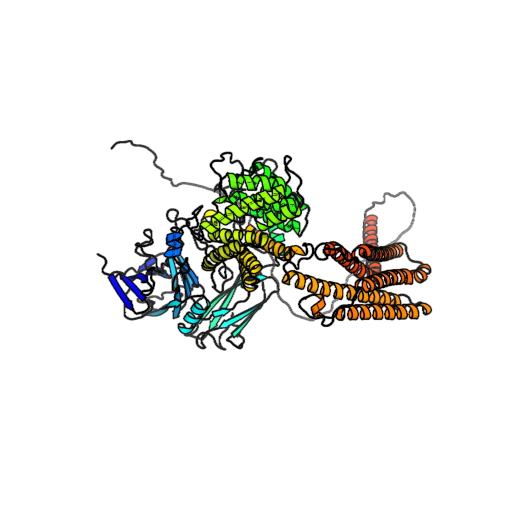OM 2150 O O . GLY A 1 273 ? 14.258 11.102 0.476 1.00 94.12 273 GLY A O 1
ATOM 2151 N N . THR A 1 274 ? 13.179 11.501 -1.458 1.00 95.00 274 THR A N 1
ATOM 2152 C CA . THR A 1 274 ? 13.855 10.465 -2.251 1.00 95.00 274 THR A CA 1
ATOM 2153 C C . THR A 1 274 ? 15.373 10.657 -2.298 1.00 95.00 274 THR A C 1
ATOM 2155 O O . THR A 1 274 ? 15.864 11.762 -2.529 1.00 95.00 274 THR A O 1
ATOM 2158 N N . LYS A 1 275 ? 16.122 9.558 -2.153 1.00 94.88 275 LYS A N 1
ATOM 2159 C CA . LYS A 1 275 ? 17.579 9.484 -2.323 1.00 94.88 275 LYS A CA 1
ATOM 2160 C C . LYS A 1 275 ? 17.917 8.454 -3.401 1.00 94.88 275 LYS A C 1
ATOM 2162 O O . LYS A 1 275 ? 17.615 7.269 -3.264 1.00 94.88 275 LYS A O 1
ATOM 2167 N N . THR A 1 276 ? 18.568 8.907 -4.468 1.00 96.00 276 THR A N 1
ATOM 2168 C CA . THR A 1 276 ? 19.128 8.030 -5.503 1.00 96.00 276 THR A CA 1
ATOM 2169 C C . THR A 1 276 ? 20.519 7.583 -5.073 1.00 96.00 276 THR A C 1
ATOM 2171 O O . THR A 1 276 ? 21.392 8.423 -4.852 1.00 96.00 276 THR A O 1
ATOM 2174 N N . LEU A 1 277 ? 20.748 6.274 -4.985 1.00 95.94 277 LEU A N 1
ATOM 2175 C CA . LEU A 1 277 ? 22.086 5.711 -4.808 1.00 95.94 277 LEU A CA 1
ATOM 2176 C C . LEU A 1 277 ? 22.572 5.152 -6.148 1.00 95.94 277 LEU A C 1
ATOM 2178 O O . LEU A 1 277 ? 21.883 4.358 -6.788 1.00 95.94 277 LEU A O 1
ATOM 2182 N N . ARG A 1 278 ? 23.757 5.590 -6.574 1.00 96.62 278 ARG A N 1
ATOM 2183 C CA . ARG A 1 278 ? 24.434 5.190 -7.809 1.00 96.62 278 ARG A CA 1
ATOM 2184 C C . ARG A 1 278 ? 25.465 4.116 -7.489 1.00 96.62 278 ARG A C 1
ATOM 2186 O O . ARG A 1 278 ? 26.411 4.378 -6.751 1.00 96.62 278 ARG A O 1
ATOM 2193 N N . ILE A 1 279 ? 25.282 2.928 -8.051 1.00 96.31 279 ILE A N 1
ATOM 2194 C CA . ILE A 1 279 ? 26.222 1.814 -7.977 1.00 96.31 279 ILE A CA 1
ATOM 2195 C C . ILE A 1 279 ? 27.054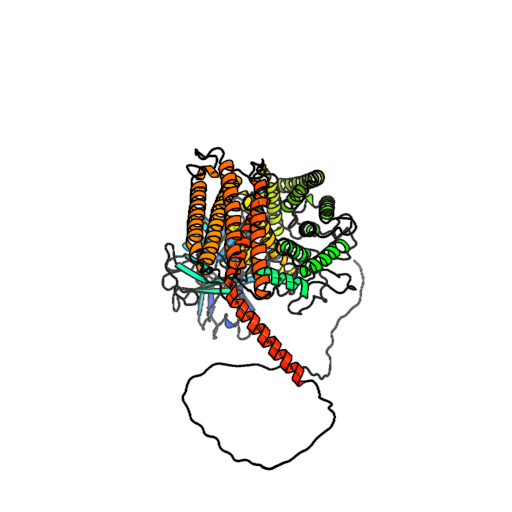 1.809 -9.255 1.00 96.31 279 ILE A C 1
ATOM 2197 O O . ILE A 1 279 ? 26.503 1.681 -10.349 1.00 96.31 279 ILE A O 1
ATOM 2201 N N . SER A 1 280 ? 28.371 1.930 -9.115 1.00 95.25 280 SER A N 1
ATOM 2202 C CA . SER A 1 280 ? 29.316 1.962 -10.235 1.00 95.25 280 SER A CA 1
ATOM 2203 C C . SER A 1 280 ? 30.303 0.799 -10.113 1.00 95.25 280 SER A C 1
ATOM 2205 O O . SER A 1 280 ? 30.983 0.676 -9.093 1.00 95.25 280 SER A O 1
ATOM 2207 N N . THR A 1 281 ? 30.389 -0.045 -11.147 1.00 91.44 281 THR A N 1
ATOM 2208 C CA . THR A 1 281 ? 31.317 -1.191 -11.232 1.00 91.44 281 THR A CA 1
ATOM 2209 C C . THR A 1 281 ? 32.143 -1.117 -12.518 1.00 91.44 281 THR A C 1
ATOM 2211 O O . THR A 1 281 ? 31.599 -0.863 -13.592 1.00 91.44 281 THR A O 1
ATOM 2214 N N . GLY A 1 282 ? 33.441 -1.421 -12.432 1.00 85.94 282 GLY A N 1
ATOM 2215 C CA . GLY A 1 282 ? 34.372 -1.320 -13.561 1.00 85.94 282 GLY A CA 1
ATOM 2216 C C . GLY A 1 282 ? 34.934 0.094 -13.732 1.00 85.94 282 GLY A C 1
ATOM 2217 O O . GLY A 1 282 ? 34.711 0.971 -12.901 1.00 85.94 282 GLY A O 1
ATOM 2218 N N . SER A 1 283 ? 35.700 0.312 -14.799 1.00 80.44 283 SER A N 1
ATOM 2219 C CA . SER A 1 283 ? 36.368 1.589 -15.066 1.00 80.44 283 SER A CA 1
ATOM 2220 C C . SER A 1 283 ? 36.567 1.820 -16.565 1.00 80.44 283 SER A C 1
ATOM 2222 O O . SER A 1 283 ? 36.525 0.886 -17.368 1.00 80.44 283 SER A O 1
ATOM 2224 N N . GLY A 1 284 ? 36.766 3.084 -16.954 1.00 80.50 284 GLY A N 1
ATOM 2225 C CA . GLY A 1 284 ? 36.945 3.465 -18.356 1.00 80.50 284 GLY A CA 1
ATOM 2226 C C . GLY A 1 284 ? 35.759 3.033 -19.224 1.00 80.50 284 GLY A C 1
ATOM 2227 O O . GLY A 1 284 ? 34.617 3.374 -18.929 1.00 80.50 284 GLY A O 1
ATOM 2228 N N . VAL A 1 285 ? 36.039 2.270 -20.282 1.00 72.00 285 VAL A N 1
ATOM 2229 C CA . VAL A 1 285 ? 35.038 1.795 -21.257 1.00 72.00 285 VAL A CA 1
ATOM 2230 C C . VAL A 1 285 ? 34.128 0.692 -20.685 1.00 72.00 285 VAL A C 1
ATOM 2232 O O . VAL A 1 285 ? 32.996 0.548 -21.135 1.00 72.00 285 VAL A O 1
ATOM 2235 N N . ASP A 1 286 ? 34.579 -0.044 -19.661 1.00 79.00 286 ASP A N 1
ATOM 2236 C CA . ASP A 1 286 ? 33.814 -1.123 -19.009 1.00 79.00 286 ASP A CA 1
ATOM 2237 C C . ASP A 1 286 ? 32.990 -0.647 -17.792 1.00 79.00 286 ASP A C 1
ATOM 2239 O O . ASP A 1 286 ? 32.392 -1.467 -17.077 1.00 79.00 286 ASP A O 1
ATOM 2243 N N . LEU A 1 287 ? 32.964 0.670 -17.542 1.00 87.00 287 LEU A N 1
ATOM 2244 C CA . LEU A 1 287 ? 32.179 1.291 -16.479 1.00 87.00 287 LEU A CA 1
ATOM 2245 C C . LEU A 1 287 ? 30.685 1.019 -16.690 1.00 87.00 287 LEU A C 1
ATOM 2247 O O . LEU A 1 287 ? 30.085 1.417 -17.689 1.00 87.00 287 LEU A O 1
ATOM 2251 N N . ARG A 1 288 ? 30.072 0.363 -15.707 1.00 91.62 288 ARG A N 1
ATOM 2252 C CA . ARG A 1 288 ? 28.644 0.056 -15.674 1.00 91.62 288 ARG A CA 1
ATOM 2253 C C . ARG A 1 288 ? 28.018 0.717 -14.461 1.00 91.62 288 ARG A C 1
ATOM 2255 O O . ARG A 1 288 ? 28.483 0.532 -13.337 1.00 91.62 288 ARG A O 1
ATOM 2262 N N . GLU A 1 289 ? 26.952 1.464 -14.711 1.00 93.12 289 GLU A N 1
ATOM 2263 C CA . GLU A 1 289 ? 26.209 2.197 -13.692 1.00 93.12 289 GLU A CA 1
ATOM 2264 C C . GLU A 1 289 ? 24.811 1.614 -13.504 1.00 93.12 289 GLU A C 1
ATOM 2266 O O . GLU A 1 289 ? 24.136 1.236 -14.463 1.00 93.12 289 GLU A O 1
ATOM 2271 N N . SER A 1 290 ? 24.367 1.564 -12.255 1.00 94.50 290 SER A N 1
ATOM 2272 C CA . SER A 1 290 ? 23.013 1.193 -11.855 1.00 94.50 290 SER A CA 1
ATOM 2273 C C . SER A 1 290 ? 22.521 2.118 -10.753 1.00 94.50 290 SER A C 1
ATOM 2275 O O . SER A 1 290 ? 23.319 2.693 -10.016 1.00 94.50 290 SER A O 1
ATOM 2277 N N . LEU A 1 291 ? 21.206 2.275 -10.642 1.00 95.38 291 LEU A N 1
ATOM 2278 C CA . LEU A 1 291 ? 20.568 3.156 -9.665 1.00 95.38 291 LEU A CA 1
ATOM 2279 C C . LEU A 1 291 ? 19.649 2.341 -8.756 1.00 95.38 291 LEU A C 1
ATOM 2281 O O . LEU A 1 291 ? 19.044 1.382 -9.221 1.00 95.38 291 LEU A O 1
ATOM 2285 N N . ILE A 1 292 ? 19.503 2.746 -7.496 1.00 96.19 292 ILE A N 1
ATOM 2286 C CA . ILE A 1 292 ? 18.416 2.320 -6.597 1.00 96.19 292 ILE A CA 1
ATOM 2287 C C . ILE A 1 292 ? 17.819 3.557 -5.912 1.00 96.19 292 ILE A C 1
ATOM 2289 O O . ILE A 1 292 ? 18.530 4.543 -5.695 1.00 96.19 292 ILE A O 1
ATOM 2293 N N . PHE A 1 293 ? 16.523 3.530 -5.589 1.00 96.94 293 PHE A N 1
ATOM 2294 C CA . PHE A 1 293 ? 15.788 4.719 -5.127 1.00 96.94 293 PHE A CA 1
ATOM 2295 C C . PHE A 1 293 ? 15.173 4.504 -3.744 1.00 96.94 293 PHE A C 1
ATOM 2297 O O . PHE A 1 293 ? 14.116 3.890 -3.601 1.00 96.94 293 PHE A O 1
ATOM 2304 N N . LEU A 1 294 ? 15.812 5.056 -2.719 1.00 97.12 294 LEU A N 1
ATOM 2305 C CA . LEU A 1 294 ? 15.328 5.022 -1.339 1.00 97.12 294 LEU A CA 1
ATOM 2306 C C . LEU A 1 294 ? 14.574 6.313 -1.000 1.00 97.12 294 LEU A C 1
ATOM 2308 O O . LEU A 1 294 ? 14.561 7.259 -1.786 1.00 97.12 294 LEU A O 1
ATOM 2312 N N . ASN A 1 295 ? 13.949 6.364 0.171 1.00 97.31 295 ASN A N 1
ATOM 2313 C CA . ASN A 1 295 ? 13.268 7.549 0.691 1.00 97.31 295 ASN A CA 1
ATOM 2314 C C . ASN A 1 295 ? 13.499 7.678 2.201 1.00 97.31 295 ASN A C 1
ATOM 2316 O O . ASN A 1 295 ? 13.710 6.673 2.879 1.00 97.31 295 ASN A O 1
ATOM 2320 N N . THR A 1 296 ? 13.441 8.899 2.733 1.00 97.19 296 THR A N 1
ATOM 2321 C CA . THR A 1 296 ? 13.446 9.149 4.183 1.00 97.19 296 THR A CA 1
ATOM 2322 C C . THR A 1 296 ? 12.264 10.038 4.560 1.00 97.19 296 THR A C 1
ATOM 2324 O O . THR A 1 296 ? 12.022 11.053 3.909 1.00 97.19 296 THR A O 1
ATOM 2327 N N . VAL A 1 297 ? 11.533 9.680 5.616 1.00 95.88 297 VAL A N 1
ATOM 2328 C CA . VAL A 1 297 ? 10.358 10.424 6.111 1.00 95.88 297 VAL A CA 1
ATOM 2329 C C . VAL A 1 297 ? 10.492 10.782 7.600 1.00 95.88 297 VAL A C 1
ATOM 2331 O O . VAL A 1 297 ? 11.287 10.154 8.310 1.00 95.88 297 VAL A O 1
ATOM 2334 N N . PRO A 1 298 ? 9.728 11.771 8.107 1.00 95.75 298 PRO A N 1
ATOM 2335 C CA . PRO A 1 298 ? 9.603 12.021 9.544 1.00 95.75 298 PRO A CA 1
ATOM 2336 C C . PRO A 1 298 ? 9.047 10.807 10.306 1.00 95.75 298 PRO A C 1
ATOM 2338 O O . PRO A 1 298 ? 8.661 9.792 9.722 1.00 95.75 298 PRO A O 1
ATOM 2341 N N . ARG A 1 299 ? 8.974 10.900 11.638 1.00 93.69 299 ARG A N 1
ATOM 2342 C CA . ARG A 1 299 ? 8.316 9.861 12.448 1.00 93.69 299 ARG A CA 1
ATOM 2343 C C . ARG A 1 299 ? 6.816 9.848 12.155 1.00 93.69 299 ARG A C 1
ATOM 2345 O O . ARG A 1 299 ? 6.246 10.887 11.835 1.00 93.69 299 ARG A O 1
ATOM 2352 N N . TYR A 1 300 ? 6.178 8.686 12.302 1.00 92.12 300 TYR A N 1
ATOM 2353 C CA . TYR A 1 300 ? 4.762 8.503 11.959 1.00 92.12 300 TYR A CA 1
ATOM 2354 C C . TYR A 1 300 ? 3.853 9.513 12.680 1.00 92.12 300 TYR A C 1
ATOM 2356 O O . TYR A 1 300 ? 3.112 10.230 12.017 1.00 92.12 300 TYR A O 1
ATOM 2364 N N . ASP A 1 301 ? 3.971 9.640 14.009 1.00 92.25 301 ASP A N 1
ATOM 2365 C CA . ASP A 1 301 ? 3.184 10.605 14.795 1.00 92.25 301 ASP A CA 1
ATOM 2366 C C . ASP A 1 301 ? 3.421 12.068 14.352 1.00 92.25 301 ASP A C 1
ATOM 2368 O O . ASP A 1 301 ? 2.471 12.848 14.307 1.00 92.25 301 ASP A O 1
ATOM 2372 N N . ASP A 1 302 ? 4.654 12.435 13.975 1.00 95.06 302 ASP A N 1
ATOM 2373 C CA . ASP A 1 302 ? 4.993 13.792 13.514 1.00 95.06 302 ASP A CA 1
ATOM 2374 C C . ASP A 1 302 ? 4.348 14.082 12.142 1.00 95.06 302 ASP A C 1
ATOM 2376 O O . ASP A 1 302 ? 3.681 15.101 11.964 1.00 95.06 302 ASP A O 1
ATOM 2380 N N . LEU A 1 303 ? 4.497 13.158 11.182 1.00 95.50 303 LEU A N 1
ATOM 2381 C CA . LEU A 1 303 ? 3.964 13.283 9.820 1.00 95.50 303 LEU A CA 1
ATOM 2382 C C . LEU A 1 303 ? 2.427 13.284 9.802 1.00 95.50 303 LEU A C 1
ATOM 2384 O O . LEU A 1 303 ? 1.813 14.103 9.116 1.00 95.50 303 LEU A O 1
ATOM 2388 N N . ILE A 1 304 ? 1.803 12.403 10.592 1.00 96.81 304 ILE A N 1
ATOM 2389 C CA . ILE A 1 304 ? 0.345 12.346 10.752 1.00 96.81 304 ILE A CA 1
ATOM 2390 C C . ILE A 1 304 ? -0.167 13.643 11.385 1.00 96.81 304 ILE A C 1
ATOM 2392 O O . ILE A 1 304 ? -1.167 14.186 10.915 1.00 96.81 304 ILE A O 1
ATOM 2396 N N . LYS A 1 305 ? 0.519 14.192 12.400 1.00 97.25 305 LYS A N 1
ATOM 2397 C CA . LYS A 1 305 ? 0.107 15.458 13.020 1.00 97.25 305 LYS A CA 1
ATOM 2398 C C . LYS A 1 305 ? 0.215 16.635 12.048 1.00 97.25 305 LYS A C 1
ATOM 2400 O O . LYS A 1 305 ? -0.756 17.383 11.950 1.00 97.25 305 LYS A O 1
ATOM 2405 N N . SER A 1 306 ? 1.312 16.753 11.289 1.00 97.25 306 SER A N 1
ATOM 2406 C CA . SER A 1 306 ? 1.443 17.750 10.210 1.00 97.25 306 SER A CA 1
ATOM 2407 C C . SER A 1 306 ? 0.296 17.644 9.201 1.00 97.25 306 SER A C 1
ATOM 240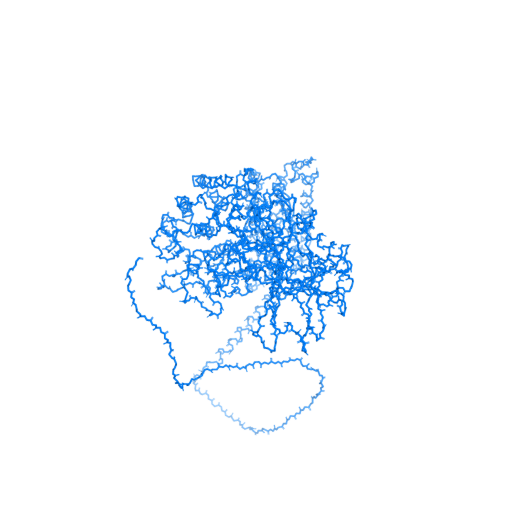9 O O . SER A 1 306 ? -0.332 18.648 8.866 1.00 97.25 306 SER A O 1
ATOM 2411 N N . ARG A 1 307 ? -0.020 16.424 8.741 1.00 97.69 307 ARG A N 1
ATOM 2412 C CA . ARG A 1 307 ? -1.092 16.196 7.763 1.00 97.69 307 ARG A CA 1
ATOM 2413 C C . ARG A 1 307 ? -2.474 16.545 8.317 1.00 97.69 307 ARG A C 1
ATOM 2415 O O . ARG A 1 307 ? -3.256 17.193 7.628 1.00 97.69 307 ARG A O 1
ATOM 2422 N N . ILE A 1 308 ? -2.763 16.182 9.565 1.00 98.12 308 ILE A N 1
ATOM 2423 C CA . ILE A 1 308 ? -4.033 16.513 10.223 1.00 98.12 308 ILE A CA 1
ATOM 2424 C C . ILE A 1 308 ? -4.168 18.018 10.462 1.00 98.12 308 ILE A C 1
ATOM 2426 O O . ILE A 1 308 ? -5.234 18.567 10.192 1.00 98.12 308 ILE A O 1
ATOM 2430 N N . ASP A 1 309 ? -3.114 18.705 10.912 1.00 97.75 309 ASP A N 1
ATOM 2431 C CA . ASP A 1 309 ? -3.152 20.166 11.042 1.00 97.75 309 ASP A CA 1
ATOM 2432 C C . ASP A 1 309 ? -3.387 20.835 9.680 1.00 97.75 309 ASP A C 1
ATOM 2434 O O . ASP A 1 309 ? -4.222 21.731 9.591 1.00 97.75 309 ASP A O 1
ATOM 2438 N N . PHE A 1 310 ? -2.764 20.346 8.599 1.00 97.25 310 PHE A N 1
ATOM 2439 C CA . PHE A 1 310 ? -3.039 20.829 7.243 1.00 97.25 310 PHE A CA 1
ATOM 2440 C C . PHE A 1 310 ? -4.507 20.623 6.831 1.00 97.25 310 PHE A C 1
ATOM 2442 O O . PHE A 1 310 ? -5.133 21.547 6.312 1.00 97.25 310 PHE A O 1
ATOM 2449 N N . ILE A 1 311 ? -5.093 19.447 7.087 1.00 97.31 311 ILE A N 1
ATOM 2450 C CA . ILE A 1 311 ? -6.506 19.177 6.772 1.00 97.31 311 ILE A CA 1
ATOM 2451 C C . ILE A 1 311 ? -7.428 20.151 7.522 1.00 97.31 311 ILE A C 1
ATOM 2453 O O . ILE A 1 311 ? -8.311 20.755 6.912 1.00 97.31 311 ILE A O 1
ATOM 2457 N N . VAL A 1 312 ? -7.197 20.346 8.823 1.00 97.50 312 VAL A N 1
ATOM 2458 C CA . VAL A 1 312 ? -7.994 21.250 9.669 1.00 97.50 312 VAL A CA 1
ATOM 2459 C C . VAL A 1 312 ? -7.831 22.719 9.248 1.00 97.50 312 VAL A C 1
ATOM 2461 O O . VAL A 1 312 ? -8.817 23.452 9.225 1.00 97.50 312 VAL A O 1
ATOM 2464 N N . ASP A 1 313 ? -6.618 23.145 8.884 1.00 95.44 313 ASP A N 1
ATOM 2465 C CA . ASP A 1 313 ? -6.284 24.559 8.652 1.00 95.44 313 ASP A CA 1
ATOM 2466 C C . ASP A 1 313 ? -6.458 25.012 7.191 1.00 95.44 313 ASP A C 1
ATOM 2468 O O . ASP A 1 313 ? -6.508 26.217 6.924 1.00 95.44 313 ASP A O 1
ATOM 2472 N N . LYS A 1 314 ? -6.504 24.071 6.235 1.00 94.75 314 LYS A N 1
ATOM 2473 C CA . LYS A 1 314 ? -6.537 24.350 4.784 1.00 94.75 314 LYS A CA 1
ATOM 2474 C C . LYS A 1 314 ? -7.632 23.621 4.014 1.00 94.75 314 LYS A C 1
ATOM 2476 O O . LYS A 1 314 ? -8.064 24.137 2.988 1.00 94.75 314 LYS A O 1
ATOM 2481 N N . GLN A 1 315 ? -8.074 22.451 4.479 1.00 95.12 315 GLN A N 1
ATOM 2482 C CA . GLN A 1 315 ? -9.029 21.610 3.746 1.00 95.12 315 GLN A CA 1
ATOM 2483 C C . GLN A 1 315 ? -10.430 21.577 4.366 1.00 95.12 315 GLN A C 1
ATOM 2485 O O . GLN A 1 315 ? -11.318 20.989 3.755 1.00 95.12 315 GLN A O 1
ATOM 2490 N N . GLN A 1 316 ? -10.670 22.213 5.522 1.00 97.06 316 GLN A N 1
ATOM 2491 C CA . GLN A 1 316 ? -12.019 22.344 6.083 1.00 97.06 316 GLN A CA 1
ATOM 2492 C C . GLN A 1 316 ? -12.741 23.615 5.610 1.00 97.06 316 GLN A C 1
ATOM 2494 O O . GLN A 1 316 ? -12.268 24.734 5.817 1.00 97.06 316 GLN A O 1
ATOM 2499 N N . VAL A 1 317 ? -13.947 23.451 5.062 1.00 96.31 317 VAL A N 1
ATOM 2500 C CA . VAL A 1 317 ? -14.869 24.562 4.784 1.00 96.31 317 VAL A CA 1
ATOM 2501 C C . VAL A 1 317 ? -15.423 25.092 6.106 1.00 96.31 317 VAL A C 1
ATOM 2503 O O . VAL A 1 317 ? -16.083 24.362 6.848 1.00 96.31 317 VAL A O 1
ATOM 2506 N N . THR A 1 318 ? -15.163 26.364 6.409 1.00 94.75 318 THR A N 1
ATOM 2507 C CA . THR A 1 318 ? -15.515 26.996 7.697 1.00 94.75 318 THR A CA 1
ATOM 2508 C C . THR A 1 318 ? -16.514 28.151 7.586 1.00 94.75 318 THR A C 1
ATOM 2510 O O . THR A 1 318 ? -16.970 28.644 8.619 1.00 94.75 318 THR A O 1
ATOM 2513 N N . ASP A 1 319 ? -16.906 28.567 6.376 1.00 93.12 319 ASP A N 1
ATOM 2514 C CA . ASP A 1 319 ? -17.968 29.563 6.208 1.00 93.12 319 ASP A CA 1
ATOM 2515 C C . ASP A 1 319 ? -19.346 28.947 6.488 1.00 93.12 319 ASP A C 1
ATOM 2517 O O . ASP A 1 319 ? -19.810 28.054 5.782 1.00 93.12 319 ASP A O 1
ATOM 2521 N N . SER A 1 320 ? -20.021 29.489 7.501 1.00 91.50 320 SER A N 1
ATOM 2522 C CA . SER A 1 320 ? -21.402 29.177 7.883 1.00 91.50 320 SER A CA 1
ATOM 2523 C C . SER A 1 320 ? -22.453 29.342 6.775 1.00 91.50 320 SER A C 1
ATOM 2525 O O . SER A 1 320 ? -23.545 28.791 6.910 1.00 91.50 320 SER A O 1
ATOM 2527 N N . GLN A 1 321 ? -22.169 30.133 5.734 1.00 93.12 321 GLN A N 1
ATOM 2528 C CA . GLN A 1 321 ? -23.073 30.358 4.602 1.00 93.12 321 GLN A CA 1
ATOM 2529 C C . GLN A 1 321 ? -22.848 29.359 3.456 1.00 93.12 321 GLN A C 1
ATOM 2531 O O . GLN A 1 321 ? -23.709 29.232 2.585 1.00 93.12 321 GLN A O 1
ATOM 2536 N N . ASP A 1 322 ? -21.726 28.632 3.452 1.00 92.06 322 ASP A N 1
ATOM 2537 C CA . ASP A 1 322 ? -21.442 27.617 2.442 1.00 92.06 322 ASP A CA 1
ATOM 2538 C C . ASP A 1 322 ? -22.307 26.365 2.682 1.00 92.06 322 ASP A C 1
ATOM 2540 O O . ASP A 1 322 ? -22.432 25.848 3.797 1.00 92.06 322 ASP A O 1
ATOM 2544 N N . PHE A 1 323 ? -22.885 25.826 1.609 1.00 90.62 323 PHE A N 1
ATOM 2545 C CA . PHE A 1 323 ? -23.619 24.563 1.638 1.00 90.62 323 PHE A CA 1
ATOM 2546 C C . PHE A 1 323 ? -22.753 23.382 2.121 1.00 90.62 323 PHE A C 1
ATOM 2548 O O . PHE A 1 323 ? -23.299 22.426 2.689 1.00 90.62 323 PHE A O 1
ATOM 2555 N N . LEU A 1 324 ? -21.434 23.473 1.920 1.00 93.56 324 LEU A N 1
ATOM 2556 C CA . LEU A 1 324 ? -20.397 22.527 2.330 1.00 93.56 324 LEU A CA 1
ATOM 2557 C C . LEU A 1 324 ? -19.812 22.809 3.726 1.00 93.56 324 LEU A C 1
ATOM 2559 O O . LEU A 1 324 ? -18.853 22.144 4.107 1.00 93.56 324 LEU A O 1
ATOM 2563 N N . CYS A 1 325 ? -20.353 23.754 4.506 1.00 95.81 325 CYS A N 1
ATOM 2564 C CA . CYS A 1 325 ? -19.860 24.080 5.850 1.00 95.81 325 CYS A CA 1
ATOM 2565 C C . CYS A 1 325 ? -19.586 22.825 6.709 1.00 95.81 325 CYS A C 1
ATOM 2567 O O . CYS A 1 325 ? -20.469 21.994 6.932 1.00 95.81 325 CYS A O 1
ATOM 2569 N N . GLY A 1 326 ? -18.356 22.710 7.217 1.00 96.25 326 GLY A N 1
ATOM 2570 C CA . GLY A 1 326 ? -17.845 21.575 7.988 1.00 96.25 326 GLY A CA 1
ATOM 2571 C C . GLY A 1 326 ? -17.115 20.507 7.162 1.00 96.25 326 GLY A C 1
ATOM 2572 O O . GLY A 1 326 ? -16.351 19.739 7.745 1.00 96.25 326 GLY A O 1
ATOM 2573 N N . ALA A 1 327 ? -17.297 20.454 5.839 1.00 97.06 327 ALA A N 1
ATOM 2574 C CA . ALA A 1 327 ? -16.691 19.448 4.965 1.00 97.06 327 ALA A CA 1
ATOM 2575 C C . ALA A 1 327 ? -15.158 19.535 4.900 1.00 97.06 327 ALA A C 1
ATOM 2577 O O . ALA A 1 327 ? -14.602 20.632 4.897 1.00 97.06 327 ALA A O 1
ATOM 2578 N N . TYR A 1 328 ? -14.498 18.383 4.752 1.00 96.62 328 TYR A N 1
ATOM 2579 C CA . TYR A 1 328 ? -13.121 18.285 4.267 1.00 96.62 328 TYR A CA 1
ATOM 2580 C C . TYR A 1 328 ? -13.136 18.107 2.740 1.00 96.62 328 TYR A C 1
ATOM 2582 O O . TYR A 1 328 ? -13.872 17.257 2.233 1.00 96.62 328 TYR A O 1
ATOM 2590 N N . ILE A 1 329 ? -12.360 18.913 2.011 1.00 93.75 329 ILE A N 1
ATOM 2591 C CA . ILE A 1 329 ? -12.423 19.026 0.542 1.00 93.75 329 ILE A CA 1
ATOM 2592 C C . ILE A 1 329 ? -11.051 18.913 -0.136 1.00 93.75 329 ILE A C 1
ATOM 2594 O O . ILE A 1 329 ? -10.015 19.066 0.508 1.00 93.75 329 ILE A O 1
ATOM 2598 N N . VAL A 1 330 ? -11.051 18.666 -1.451 1.00 92.00 330 VAL A N 1
ATOM 2599 C CA . VAL A 1 330 ? -9.842 18.642 -2.296 1.00 92.00 330 VAL A CA 1
ATOM 2600 C C . VAL A 1 330 ? -9.123 19.998 -2.263 1.00 92.00 330 VAL A C 1
ATOM 2602 O O . VAL A 1 330 ? -9.773 21.044 -2.215 1.00 92.00 330 VAL A O 1
ATOM 2605 N N . TYR A 1 331 ? -7.788 19.993 -2.311 1.00 92.00 331 TYR A N 1
ATOM 2606 C CA . TYR A 1 331 ? -6.968 21.204 -2.225 1.00 92.00 331 TYR A CA 1
ATOM 2607 C C . TYR A 1 331 ? -5.793 21.201 -3.213 1.00 92.00 331 TYR A C 1
ATOM 2609 O O . TYR A 1 331 ? -4.954 20.298 -3.224 1.00 92.00 331 TYR A O 1
ATOM 2617 N N . ASP A 1 332 ? -5.714 22.253 -4.028 1.00 90.88 332 ASP A N 1
ATOM 2618 C CA . ASP A 1 332 ? -4.669 22.470 -5.027 1.00 90.88 332 ASP A CA 1
ATOM 2619 C C . ASP A 1 332 ? -3.470 23.166 -4.364 1.00 90.88 332 ASP A C 1
ATOM 2621 O O . ASP A 1 332 ? -3.461 24.383 -4.165 1.00 90.88 332 ASP A O 1
ATOM 2625 N N . ASN A 1 333 ? -2.439 22.396 -4.002 1.00 87.19 333 ASN A N 1
ATOM 2626 C CA . ASN A 1 333 ? -1.261 22.926 -3.303 1.00 87.19 333 ASN A CA 1
ATOM 2627 C C . ASN A 1 333 ? -0.355 23.797 -4.187 1.00 87.19 333 ASN A C 1
ATOM 2629 O O . ASN A 1 333 ? 0.538 24.452 -3.655 1.00 87.19 333 ASN A O 1
ATOM 2633 N N . GLN A 1 334 ? -0.573 23.837 -5.506 1.00 86.75 334 GLN A N 1
ATOM 2634 C CA . GLN A 1 334 ? 0.106 24.785 -6.395 1.00 86.75 334 GLN A CA 1
ATOM 2635 C C . GLN A 1 334 ? -0.614 26.144 -6.427 1.00 86.75 334 GLN A C 1
ATOM 2637 O O . GLN A 1 334 ? 0.034 27.172 -6.603 1.00 86.75 334 GLN A O 1
ATOM 2642 N N . ALA A 1 335 ? -1.942 26.152 -6.260 1.00 87.50 335 ALA A N 1
ATOM 2643 C CA . ALA A 1 335 ? -2.757 27.367 -6.165 1.00 87.50 335 ALA A CA 1
ATOM 2644 C C . ALA A 1 335 ? -2.942 27.878 -4.718 1.00 87.50 335 ALA A C 1
ATOM 2646 O O . ALA A 1 335 ? -3.463 28.972 -4.519 1.00 87.50 335 ALA A O 1
ATOM 2647 N N . GLU A 1 336 ? -2.560 27.072 -3.720 1.00 90.44 336 GLU A N 1
ATOM 2648 C CA . GLU A 1 336 ? -2.858 27.250 -2.289 1.00 90.44 336 GLU A CA 1
ATOM 2649 C C . GLU A 1 336 ? -4.355 27.486 -1.985 1.00 90.44 336 GLU A C 1
ATOM 2651 O O . GLU A 1 336 ? -4.719 28.188 -1.033 1.00 90.44 336 GLU A O 1
ATOM 2656 N N . ALA A 1 337 ? -5.238 26.849 -2.759 1.00 88.50 337 ALA A N 1
ATOM 2657 C CA . ALA A 1 337 ? -6.686 27.035 -2.678 1.00 88.50 337 ALA A CA 1
ATOM 2658 C C . ALA A 1 337 ? -7.477 25.756 -3.027 1.00 88.50 337 ALA A C 1
ATOM 2660 O O . ALA A 1 337 ? -6.952 24.857 -3.689 1.00 88.50 337 ALA A O 1
ATOM 2661 N N . PRO A 1 338 ? -8.767 25.674 -2.651 1.00 84.44 338 PRO A N 1
ATOM 2662 C CA . PRO A 1 338 ? -9.700 24.715 -3.237 1.00 84.44 338 PRO A CA 1
ATOM 2663 C C . PRO A 1 338 ? -9.802 24.854 -4.772 1.00 84.44 338 PRO A C 1
ATOM 2665 O O . PRO A 1 338 ? -9.720 25.971 -5.294 1.00 84.44 338 PRO A O 1
ATOM 2668 N N . PRO A 1 339 ? -10.017 23.760 -5.526 1.00 78.94 339 PRO A N 1
ATOM 2669 C CA . PRO A 1 339 ? -10.085 23.787 -6.988 1.00 78.94 339 PRO A CA 1
ATOM 2670 C C . PRO A 1 339 ? -11.456 24.274 -7.503 1.00 78.94 339 PRO A C 1
ATOM 2672 O O . PRO A 1 339 ? -12.238 23.507 -8.056 1.00 78.94 339 PRO A O 1
ATOM 2675 N N . PHE A 1 340 ? -11.745 25.573 -7.368 1.00 66.00 340 PHE A N 1
ATOM 2676 C CA . PHE A 1 340 ? -13.028 26.197 -7.762 1.00 66.00 340 PHE A CA 1
ATOM 2677 C C . PHE A 1 340 ? -13.406 26.083 -9.258 1.00 66.00 340 PHE A C 1
ATOM 2679 O O . PHE A 1 340 ? -14.513 26.454 -9.642 1.00 66.00 340 PHE A O 1
ATOM 2686 N N . TYR A 1 341 ? -12.488 25.625 -10.110 1.00 59.44 341 TYR A N 1
ATOM 2687 C CA . TYR A 1 341 ? -12.648 25.509 -11.565 1.00 59.44 341 TYR A CA 1
ATOM 2688 C C . TYR A 1 341 ? -13.072 24.105 -12.035 1.00 59.44 341 TYR A C 1
ATOM 2690 O O . TYR A 1 341 ? -13.218 23.879 -13.234 1.00 59.44 341 TYR A O 1
ATOM 2698 N N . GLU A 1 342 ? -13.225 23.154 -11.114 1.00 59.97 342 GLU A N 1
ATOM 2699 C CA . GLU A 1 342 ? -13.350 21.725 -11.399 1.00 59.97 342 GLU A CA 1
ATOM 2700 C C . GLU A 1 342 ? -14.666 21.161 -10.845 1.00 59.97 342 GLU A C 1
ATOM 2702 O O . GLU A 1 342 ? -15.078 21.481 -9.732 1.00 59.97 342 GLU A O 1
ATOM 2707 N N . THR A 1 343 ? -15.338 20.320 -11.633 1.00 61.75 343 THR A N 1
ATOM 2708 C CA . THR A 1 343 ? -16.686 19.800 -11.333 1.00 61.75 343 THR A CA 1
ATOM 2709 C C . THR A 1 343 ? -16.796 18.278 -11.459 1.00 61.75 343 THR A C 1
ATOM 2711 O O . THR A 1 343 ? -17.894 17.730 -11.349 1.00 61.75 343 THR A O 1
ATOM 2714 N N . HIS A 1 344 ? -15.677 17.571 -11.662 1.00 71.44 344 HIS A N 1
ATOM 2715 C CA . HIS A 1 344 ? -15.670 16.107 -11.702 1.00 71.44 344 HIS A CA 1
ATOM 2716 C C . HIS A 1 344 ? -16.119 15.476 -10.371 1.00 71.44 344 HIS A C 1
ATOM 2718 O O . HIS A 1 344 ? -15.739 15.930 -9.290 1.00 71.44 344 HIS A O 1
ATOM 2724 N N . GLN A 1 345 ? -16.892 14.387 -10.438 1.00 73.44 345 GLN A N 1
ATOM 2725 C CA . GLN A 1 345 ? -17.485 13.752 -9.250 1.00 73.44 345 GLN A CA 1
ATOM 2726 C C . GLN A 1 345 ? -16.423 13.226 -8.267 1.00 73.44 345 GLN A C 1
ATOM 2728 O O . GLN A 1 345 ? -16.554 13.409 -7.061 1.00 73.44 345 GLN A O 1
ATOM 2733 N N . ASP A 1 346 ? -15.315 12.685 -8.777 1.00 78.06 346 ASP A N 1
ATOM 2734 C CA . ASP A 1 346 ? -14.140 12.213 -8.011 1.00 78.06 346 ASP A CA 1
ATOM 2735 C C . ASP A 1 346 ? -13.335 13.317 -7.304 1.00 78.06 346 ASP A C 1
ATOM 2737 O O . ASP A 1 346 ? -12.256 13.077 -6.760 1.00 78.06 346 ASP A O 1
ATOM 2741 N N . ARG A 1 347 ? -13.838 14.555 -7.339 1.00 80.56 347 ARG A N 1
ATOM 2742 C CA . ARG A 1 347 ? -13.244 15.736 -6.703 1.00 80.56 347 ARG A CA 1
ATOM 2743 C C . ARG A 1 347 ? -14.265 16.465 -5.808 1.00 80.56 347 ARG A C 1
ATOM 2745 O O . ARG A 1 347 ? -14.006 17.565 -5.328 1.00 80.56 347 ARG A O 1
ATOM 2752 N N . ASN A 1 348 ? -15.425 15.842 -5.560 1.00 86.69 348 ASN A N 1
ATOM 2753 C CA . ASN A 1 348 ? -16.479 16.347 -4.676 1.00 86.69 348 ASN A CA 1
ATOM 2754 C C . ASN A 1 348 ? -16.100 16.245 -3.178 1.00 86.69 348 ASN A C 1
ATOM 2756 O O . ASN A 1 348 ? -15.142 15.576 -2.802 1.00 86.69 348 ASN A O 1
ATOM 2760 N N . ALA A 1 349 ? -16.894 16.851 -2.290 1.00 89.31 349 ALA A N 1
ATOM 2761 C CA . ALA A 1 349 ? -16.697 16.765 -0.832 1.00 89.31 349 ALA A CA 1
ATOM 2762 C C . ALA A 1 349 ? -17.203 15.446 -0.189 1.00 89.31 349 ALA A C 1
ATOM 2764 O O . ALA A 1 349 ? -17.394 15.376 1.026 1.00 89.31 349 ALA A O 1
ATOM 2765 N N . GLY A 1 350 ? -17.479 14.423 -1.004 1.00 90.75 350 GLY A N 1
ATOM 2766 C CA . GLY A 1 350 ? -17.920 13.084 -0.610 1.00 90.75 350 GLY A CA 1
ATOM 2767 C C . GLY A 1 350 ? -16.963 12.007 -1.126 1.00 90.75 350 GLY A C 1
ATOM 2768 O O . GLY A 1 350 ? -15.757 12.244 -1.215 1.00 90.75 350 GLY A O 1
ATOM 2769 N N . ARG A 1 351 ? -17.498 10.821 -1.452 1.00 92.38 351 ARG A N 1
ATOM 2770 C CA . ARG A 1 351 ? -16.724 9.631 -1.856 1.00 92.38 351 ARG A CA 1
ATOM 2771 C C . ARG A 1 351 ? -15.466 9.437 -0.979 1.00 92.38 351 ARG A C 1
ATOM 2773 O O . ARG A 1 351 ? -15.578 9.359 0.245 1.00 92.38 351 ARG A O 1
ATOM 2780 N N . GLU A 1 352 ? -14.275 9.378 -1.576 1.00 94.06 352 GLU A N 1
ATOM 2781 C CA . GLU A 1 352 ? -13.023 9.012 -0.909 1.00 94.06 352 GLU A CA 1
ATOM 2782 C C . GLU A 1 352 ? -12.563 10.044 0.137 1.00 94.06 352 GLU A C 1
ATOM 2784 O O . GLU A 1 352 ? -11.867 9.661 1.079 1.00 94.06 352 GLU A O 1
ATOM 2789 N N . ARG A 1 353 ? -12.996 11.318 0.053 1.00 95.19 353 ARG A N 1
ATOM 2790 C CA . ARG A 1 353 ? -12.647 12.390 1.019 1.00 95.19 353 ARG A CA 1
ATOM 2791 C C . ARG A 1 353 ? -13.069 12.062 2.460 1.00 95.19 353 ARG A C 1
ATOM 2793 O O . ARG A 1 353 ? -12.519 12.629 3.404 1.00 95.19 353 ARG A O 1
ATOM 2800 N N . VAL A 1 354 ? -13.974 11.095 2.656 1.00 97.38 354 VAL A N 1
ATOM 2801 C CA . VAL A 1 354 ? -14.309 10.518 3.975 1.00 97.38 354 VAL A CA 1
ATOM 2802 C C . VAL A 1 354 ? -13.077 9.938 4.694 1.00 97.38 354 VAL A C 1
ATOM 2804 O O . VAL A 1 354 ? -13.041 9.933 5.927 1.00 97.38 354 VAL A O 1
ATOM 2807 N N . GLY A 1 355 ? -12.023 9.562 3.959 1.00 97.62 355 GLY A N 1
ATOM 2808 C CA . GLY A 1 355 ? -10.734 9.126 4.505 1.00 97.62 355 GLY A CA 1
ATOM 2809 C C . GLY A 1 355 ? -10.049 10.156 5.405 1.00 97.62 355 GLY A C 1
ATOM 2810 O O . GLY A 1 355 ? -9.498 9.771 6.434 1.00 97.62 355 GLY A O 1
ATOM 2811 N N . MET A 1 356 ? -10.165 11.459 5.109 1.00 98.44 356 MET A N 1
ATOM 2812 C CA . MET A 1 356 ? -9.673 12.526 6.000 1.00 98.44 356 MET A CA 1
ATOM 2813 C C . MET A 1 356 ? -10.385 12.494 7.359 1.00 98.44 356 MET A C 1
ATOM 2815 O O . MET A 1 356 ? -9.750 12.616 8.407 1.00 98.44 356 MET A O 1
ATOM 2819 N N . GLY A 1 357 ? -11.701 12.261 7.354 1.00 98.38 357 GLY A N 1
ATOM 2820 C CA . GLY A 1 357 ? -12.477 12.061 8.573 1.00 98.38 357 GLY A CA 1
ATOM 2821 C C . GLY A 1 357 ? -12.018 10.822 9.342 1.00 98.38 357 GLY A C 1
ATOM 2822 O O . GLY A 1 357 ? -11.726 10.918 10.532 1.00 98.38 357 GLY A O 1
ATOM 2823 N N . VAL A 1 358 ? -11.893 9.671 8.675 1.00 98.56 358 VAL A N 1
ATOM 2824 C CA . VAL A 1 358 ? -11.465 8.416 9.321 1.00 98.56 358 VAL A CA 1
ATOM 2825 C C . VAL A 1 358 ? -10.051 8.529 9.907 1.00 98.56 358 VAL A C 1
ATOM 2827 O O . VAL A 1 358 ? -9.851 8.132 11.055 1.00 98.56 358 VAL A O 1
ATOM 2830 N N . LEU A 1 359 ? -9.102 9.139 9.189 1.00 98.56 359 LEU A N 1
ATOM 2831 C CA . LEU A 1 359 ? -7.750 9.453 9.672 1.00 98.56 359 LEU A CA 1
ATOM 2832 C C . LEU A 1 359 ? -7.788 10.261 10.978 1.00 98.56 359 LEU A C 1
ATOM 2834 O O . LEU A 1 359 ? -7.199 9.854 11.982 1.00 98.56 359 LEU A O 1
ATOM 2838 N N . ILE A 1 360 ? -8.518 11.380 10.986 1.00 98.69 360 ILE A N 1
ATOM 2839 C CA . ILE A 1 360 ? -8.634 12.256 12.159 1.00 98.69 360 ILE A CA 1
ATOM 2840 C C . ILE A 1 360 ? -9.327 11.534 13.325 1.00 98.69 360 ILE A C 1
ATOM 2842 O O . ILE A 1 360 ? -8.900 11.657 14.474 1.00 98.69 360 ILE A O 1
ATOM 2846 N N . GLY A 1 361 ? -10.358 10.736 13.039 1.00 97.88 361 GLY A N 1
ATOM 2847 C CA . GLY A 1 361 ? -11.060 9.930 14.035 1.00 97.88 361 GLY A CA 1
ATOM 2848 C C . GLY A 1 361 ? -10.169 8.864 14.680 1.00 97.88 361 GLY A C 1
ATOM 2849 O O . GLY A 1 361 ? -10.186 8.732 15.904 1.00 97.88 361 GLY A O 1
ATOM 2850 N N . ARG A 1 362 ? -9.345 8.152 13.894 1.00 96.31 362 ARG A N 1
ATOM 2851 C CA . ARG A 1 362 ? -8.348 7.203 14.426 1.00 96.31 362 ARG A CA 1
ATOM 2852 C C . ARG A 1 362 ? -7.286 7.917 15.263 1.00 96.31 362 ARG A C 1
ATOM 2854 O O . ARG A 1 362 ? -7.021 7.520 16.394 1.00 96.31 362 ARG A O 1
ATOM 2861 N N . TRP A 1 363 ? -6.746 9.034 14.775 1.00 96.62 363 TRP A N 1
ATOM 2862 C CA . TRP A 1 363 ? -5.759 9.824 15.521 1.00 96.62 363 TRP A CA 1
ATOM 2863 C C . TRP A 1 363 ? -6.278 10.277 16.894 1.00 96.62 363 TRP A C 1
ATOM 2865 O O . TRP A 1 363 ? -5.582 10.126 17.899 1.00 96.62 363 TRP A O 1
ATOM 2875 N N . LEU A 1 364 ? -7.523 10.760 16.960 1.00 96.56 364 LEU A N 1
ATOM 2876 C CA . LEU A 1 364 ? -8.161 11.221 18.198 1.00 96.56 364 LEU A CA 1
ATOM 2877 C C . LEU A 1 364 ? -8.411 10.107 19.238 1.00 96.56 364 LEU A C 1
ATOM 2879 O O . LEU A 1 364 ? -8.573 10.438 20.413 1.00 96.56 364 LEU A O 1
ATOM 2883 N N . LYS A 1 365 ? -8.400 8.813 18.861 1.00 88.75 365 LYS A N 1
ATOM 2884 C CA . LYS A 1 365 ? -8.450 7.677 19.814 1.00 88.75 365 LYS A CA 1
ATOM 2885 C C . LYS A 1 365 ? -7.166 7.593 20.659 1.00 88.75 365 LYS A C 1
ATOM 2887 O O . LYS A 1 365 ? -7.238 7.282 21.845 1.00 88.75 365 LYS A O 1
ATOM 2892 N N . LYS A 1 366 ? -6.005 7.900 20.060 1.00 85.81 366 LYS A N 1
ATOM 2893 C CA . LYS A 1 366 ? -4.660 7.878 20.684 1.00 85.81 366 LYS A CA 1
ATOM 2894 C C . LYS A 1 366 ? -4.254 9.245 21.254 1.00 85.81 366 LYS A C 1
ATOM 2896 O O . LYS A 1 366 ? -3.636 9.309 22.312 1.00 85.81 366 LYS A O 1
ATOM 2901 N N . ASN A 1 367 ? -4.620 10.331 20.568 1.00 91.81 367 ASN A N 1
ATOM 2902 C CA . ASN A 1 367 ? -4.144 11.694 20.821 1.00 91.81 367 ASN A CA 1
ATOM 2903 C C . ASN A 1 367 ? -5.314 12.701 20.942 1.00 91.81 367 ASN A C 1
ATOM 2905 O O . ASN A 1 367 ? -5.625 13.399 19.972 1.00 91.81 367 ASN A O 1
ATOM 2909 N N . PRO A 1 368 ? -5.985 12.806 22.108 1.00 92.38 368 PRO A N 1
ATOM 2910 C CA . PRO A 1 368 ? -7.129 13.701 22.283 1.00 92.38 368 PRO A CA 1
ATOM 2911 C C . PRO A 1 368 ? -6.743 15.189 22.225 1.00 92.38 368 PRO A C 1
ATOM 2913 O O . PRO A 1 368 ? -6.101 15.717 23.132 1.00 92.38 368 PRO A O 1
ATOM 2916 N N . ASP A 1 369 ? -7.203 15.883 21.185 1.00 96.62 369 ASP A N 1
ATOM 2917 C CA . ASP A 1 369 ? -7.004 17.321 20.972 1.00 96.62 369 ASP A CA 1
ATOM 2918 C C . ASP A 1 369 ? -8.381 18.015 20.819 1.00 96.62 369 ASP A C 1
ATOM 2920 O O . ASP A 1 369 ? -9.153 17.640 19.929 1.00 96.62 369 ASP A O 1
ATOM 2924 N N . PRO A 1 370 ? -8.735 19.015 21.658 1.00 97.50 370 PRO A N 1
ATOM 2925 C CA . PRO A 1 370 ? -10.028 19.702 21.577 1.00 97.50 370 PRO A CA 1
ATOM 2926 C C . PRO A 1 370 ? -10.280 20.454 20.261 1.00 97.50 370 PRO A C 1
ATOM 2928 O O . PRO A 1 370 ? -11.419 20.485 19.797 1.00 97.50 370 PRO A O 1
ATOM 2931 N N . ARG A 1 371 ? -9.240 21.035 19.647 1.00 97.88 371 ARG A N 1
ATOM 2932 C CA . ARG A 1 371 ? -9.307 21.787 18.381 1.00 97.88 371 ARG A CA 1
ATOM 2933 C C . ARG A 1 371 ? -9.626 20.838 17.232 1.00 97.88 371 ARG A C 1
ATOM 2935 O O . ARG A 1 371 ? -10.564 21.060 16.468 1.00 97.88 371 ARG A O 1
ATOM 2942 N N . ILE A 1 372 ? -8.884 19.735 17.167 1.00 98.44 372 ILE A N 1
ATOM 2943 C CA . ILE A 1 372 ? -9.059 18.700 16.145 1.00 98.44 372 ILE A CA 1
ATOM 2944 C C . ILE A 1 372 ? -10.400 17.972 16.355 1.00 98.44 372 ILE A C 1
ATOM 2946 O O . ILE A 1 372 ? -11.126 17.738 15.391 1.00 98.44 372 ILE A O 1
ATOM 2950 N N . LYS A 1 373 ? -10.816 17.702 17.605 1.00 98.25 373 LYS A N 1
ATOM 2951 C CA . LYS A 1 373 ? -12.143 17.126 17.895 1.00 98.25 373 LYS A CA 1
ATOM 2952 C C . LYS A 1 373 ? -13.295 18.078 17.543 1.00 98.25 373 LYS A C 1
ATOM 2954 O O . LYS A 1 373 ? -14.338 17.602 17.092 1.00 98.25 373 LYS A O 1
ATOM 2959 N N . GLN A 1 374 ? -13.134 19.395 17.691 1.00 98.25 374 GLN A N 1
ATOM 2960 C CA . GLN A 1 374 ? -14.125 20.372 17.223 1.00 98.25 374 GLN A CA 1
ATOM 2961 C C . GLN A 1 374 ? -14.253 20.342 15.691 1.00 98.25 374 GLN A C 1
ATOM 2963 O O . GLN A 1 374 ? -15.371 20.247 15.183 1.00 98.25 374 GLN A O 1
ATOM 2968 N N . SER A 1 375 ? -13.126 20.334 14.970 1.00 98.56 375 SER A N 1
ATOM 2969 C CA . SER A 1 375 ? -13.092 20.181 13.507 1.00 98.56 375 SER A CA 1
ATOM 2970 C C . SER A 1 375 ? -13.783 18.890 13.046 1.00 98.56 375 SER A C 1
ATOM 2972 O O . SER A 1 375 ? -14.696 18.947 12.218 1.00 98.56 375 SER A O 1
ATOM 2974 N N . PHE A 1 376 ? -13.436 17.744 13.649 1.00 98.69 376 PHE A N 1
ATOM 2975 C CA . PHE A 1 376 ? -14.077 16.457 13.360 1.00 98.69 376 PHE A CA 1
ATOM 2976 C C . PHE A 1 376 ? -15.583 16.495 13.644 1.00 98.69 376 PHE A C 1
ATOM 2978 O O . PHE A 1 376 ? -16.368 15.941 12.883 1.00 98.69 376 PHE A O 1
ATOM 2985 N N . SER A 1 377 ? -16.018 17.156 14.723 1.00 98.38 377 SER A N 1
ATOM 2986 C CA . SER A 1 377 ? -17.443 17.237 15.081 1.00 98.38 377 SER A CA 1
ATOM 2987 C C . SER A 1 377 ? -18.256 18.011 14.036 1.00 98.38 377 SER A C 1
ATOM 2989 O O . SER A 1 377 ? -19.379 17.615 13.721 1.00 98.38 377 SER A O 1
ATOM 2991 N N . ALA A 1 378 ? -17.683 19.072 13.455 1.00 98.19 378 ALA A N 1
ATOM 2992 C CA . ALA A 1 378 ? -18.286 19.784 12.328 1.00 98.19 378 ALA A CA 1
ATOM 2993 C C . ALA A 1 378 ? -18.340 18.901 11.067 1.00 98.19 378 ALA A C 1
ATOM 2995 O O . ALA A 1 378 ? -19.392 18.811 10.434 1.00 98.19 378 ALA A O 1
ATOM 2996 N N . TYR A 1 379 ? -17.257 18.179 10.757 1.00 98.56 379 TYR A N 1
ATOM 2997 C CA . TYR A 1 379 ? -17.218 17.250 9.624 1.00 98.56 379 TYR A CA 1
ATOM 2998 C C . TYR A 1 379 ? -18.225 16.101 9.757 1.00 98.56 379 TYR A C 1
ATOM 3000 O O . TYR A 1 379 ? -18.981 15.817 8.831 1.00 98.56 379 TYR A O 1
ATOM 3008 N N . TYR A 1 380 ? -18.305 15.473 10.929 1.00 98.31 380 TYR A N 1
ATOM 3009 C CA . TYR A 1 380 ? -19.252 14.393 11.197 1.00 98.31 380 TYR A CA 1
ATOM 3010 C C . TYR A 1 380 ? -20.710 14.865 11.065 1.00 98.31 380 TYR A C 1
ATOM 3012 O O . TYR A 1 380 ? -21.550 14.135 10.536 1.00 98.31 380 TYR A O 1
ATOM 3020 N N . SER A 1 381 ? -20.999 16.110 11.467 1.00 96.94 381 SER A N 1
ATOM 3021 C CA . SER A 1 381 ? -22.298 16.753 11.239 1.00 96.94 381 SER A CA 1
ATOM 3022 C C . SER A 1 381 ? -22.585 16.975 9.749 1.00 96.94 381 SER A C 1
ATOM 3024 O O . SER A 1 381 ? -23.676 16.637 9.286 1.00 96.94 381 SER A O 1
ATOM 3026 N N . PHE A 1 382 ? -21.603 17.456 8.975 1.00 96.81 382 PHE A N 1
ATOM 3027 C CA . PHE A 1 382 ? -21.701 17.568 7.516 1.00 96.81 382 PHE A CA 1
ATOM 3028 C C . PHE A 1 382 ? -22.019 16.208 6.868 1.00 96.81 382 PHE A C 1
ATOM 3030 O O . PHE A 1 382 ? -23.019 16.093 6.160 1.00 96.81 382 PHE A O 1
ATOM 3037 N N . VAL A 1 383 ? -21.264 15.144 7.170 1.00 96.69 383 VAL A N 1
ATOM 3038 C CA . VAL A 1 383 ? -21.527 13.806 6.602 1.00 96.69 383 VAL A CA 1
ATOM 3039 C C . VAL A 1 383 ? -22.933 13.318 6.974 1.00 96.69 383 VAL A C 1
ATOM 3041 O O . VAL A 1 383 ? -23.691 12.908 6.097 1.00 96.69 383 VAL A O 1
ATOM 3044 N N . CYS A 1 384 ? -23.328 13.450 8.245 1.00 95.31 384 CYS A N 1
ATOM 3045 C CA . CYS A 1 384 ? -24.633 13.013 8.756 1.00 95.31 384 CYS A CA 1
ATOM 3046 C C . CYS A 1 384 ? -25.848 13.838 8.281 1.00 95.31 384 CYS A C 1
ATOM 3048 O O . CYS A 1 384 ? -26.966 13.489 8.668 1.00 95.31 384 CYS A O 1
ATOM 3050 N N . THR A 1 385 ? -25.647 14.915 7.505 1.00 91.50 385 THR A N 1
ATOM 3051 C CA . THR A 1 385 ? -26.717 15.810 7.006 1.00 91.50 385 THR A CA 1
ATOM 3052 C C . THR A 1 385 ? -26.657 16.119 5.507 1.00 91.50 385 THR A C 1
ATOM 3054 O O . THR A 1 385 ? -27.664 16.538 4.941 1.00 91.50 385 THR A O 1
ATOM 3057 N N . LYS A 1 386 ? -25.500 15.941 4.856 1.00 92.75 386 LYS A N 1
ATOM 3058 C CA . LYS A 1 386 ? -25.276 16.246 3.430 1.00 92.75 386 LYS A CA 1
ATOM 3059 C C . LYS A 1 386 ? -24.938 15.016 2.594 1.00 92.75 386 LYS A C 1
ATOM 3061 O O . LYS A 1 386 ? -25.223 15.017 1.403 1.00 92.75 386 LYS A O 1
ATOM 3066 N N . LEU A 1 387 ? -24.343 13.988 3.207 1.00 93.19 387 LEU A N 1
ATOM 3067 C CA . LEU A 1 387 ? -23.932 12.744 2.541 1.00 93.19 387 LEU A CA 1
ATOM 3068 C C . LEU A 1 387 ? -24.710 11.511 3.020 1.00 93.19 387 LEU A C 1
ATOM 3070 O O . LEU A 1 387 ? -24.505 10.429 2.484 1.00 93.19 387 LEU A O 1
ATOM 3074 N N . GLN A 1 388 ? -25.591 11.644 4.014 1.00 93.31 388 GLN A N 1
ATOM 3075 C CA . GLN A 1 388 ? -26.366 10.535 4.566 1.00 93.31 388 GLN A CA 1
ATOM 3076 C C . GLN A 1 388 ? -27.794 10.966 4.937 1.00 93.31 388 GLN A C 1
ATOM 3078 O O . GLN A 1 388 ? -27.992 11.974 5.611 1.00 93.31 388 GLN A O 1
ATOM 3083 N N . ASN A 1 389 ? -28.769 10.135 4.566 1.00 90.75 389 ASN A N 1
ATOM 3084 C CA . ASN A 1 389 ? -30.164 10.218 5.001 1.00 90.75 389 ASN A CA 1
ATOM 3085 C C . ASN A 1 389 ? -30.386 9.553 6.374 1.00 90.75 389 ASN A C 1
ATOM 3087 O O . ASN A 1 389 ? -29.624 8.685 6.805 1.00 90.75 389 ASN A O 1
ATOM 3091 N N . GLU A 1 390 ? -31.499 9.871 7.042 1.00 88.31 390 GLU A N 1
ATOM 3092 C CA . GLU A 1 390 ? -31.866 9.243 8.323 1.00 88.31 390 GLU A CA 1
ATOM 3093 C C . GLU A 1 390 ? -32.084 7.718 8.237 1.00 88.31 390 GLU A C 1
ATOM 3095 O O . GLU A 1 390 ? -31.922 7.025 9.245 1.00 88.31 390 GLU A O 1
ATOM 3100 N N . ASP A 1 391 ? -32.403 7.176 7.057 1.00 90.62 391 ASP A N 1
ATOM 3101 C CA . ASP A 1 391 ? -32.567 5.737 6.790 1.00 90.62 391 ASP A CA 1
ATOM 3102 C C . ASP A 1 391 ? -31.251 5.006 6.460 1.00 90.62 391 ASP A C 1
ATOM 3104 O O . ASP A 1 391 ? -31.272 3.839 6.072 1.00 90.62 391 ASP A O 1
ATOM 3108 N N . GLY A 1 392 ? -30.101 5.670 6.627 1.00 92.50 392 GLY A N 1
ATOM 3109 C CA . GLY A 1 392 ? -28.778 5.084 6.402 1.00 92.50 392 GLY A CA 1
ATOM 3110 C C . GLY A 1 392 ? -28.338 5.039 4.937 1.00 92.50 392 GLY A C 1
ATOM 3111 O O . GLY A 1 392 ? -27.236 4.563 4.672 1.00 92.50 392 GLY A O 1
ATOM 3112 N N . PHE A 1 393 ? -29.146 5.546 4.000 1.00 94.12 393 PHE A N 1
ATOM 3113 C CA . PHE A 1 393 ? -28.734 5.724 2.607 1.00 94.12 393 PHE A CA 1
ATOM 3114 C C . PHE A 1 393 ? -27.630 6.785 2.512 1.00 94.12 393 PHE A C 1
ATOM 3116 O O . PHE A 1 393 ? -27.747 7.849 3.126 1.00 94.12 393 PHE A O 1
ATOM 3123 N N . VAL A 1 394 ? -26.569 6.495 1.756 1.00 94.62 394 VAL A N 1
ATOM 3124 C CA . VAL A 1 394 ? -25.407 7.374 1.554 1.00 94.62 394 VAL A CA 1
ATOM 3125 C C . VAL A 1 394 ? -25.423 7.924 0.126 1.00 94.62 394 VAL A C 1
ATOM 3127 O O . VAL A 1 394 ? -25.692 7.200 -0.829 1.00 94.62 394 VAL A O 1
ATOM 3130 N N . HIS A 1 395 ? -25.155 9.217 -0.022 1.00 91.88 395 HIS A N 1
ATOM 3131 C CA . HIS A 1 395 ? -25.172 9.903 -1.316 1.00 91.88 395 HIS A CA 1
ATOM 3132 C C . HIS A 1 395 ? -23.834 9.795 -2.052 1.00 91.88 395 HIS A C 1
ATOM 3134 O O . HIS A 1 395 ? -22.805 9.426 -1.475 1.00 91.88 395 HIS A O 1
ATOM 3140 N N . ASP A 1 396 ? -23.844 10.116 -3.345 1.00 88.31 396 ASP A N 1
ATOM 3141 C CA . ASP A 1 396 ? -22.618 10.143 -4.142 1.00 88.31 396 ASP A CA 1
ATOM 3142 C C . ASP A 1 396 ? -21.805 11.426 -3.903 1.00 88.31 396 ASP A C 1
ATOM 3144 O O . ASP A 1 396 ? -20.619 11.376 -3.559 1.00 88.31 396 ASP A O 1
ATOM 3148 N N . GLY A 1 397 ? -22.472 12.577 -3.990 1.00 88.75 397 GLY A N 1
ATOM 3149 C CA . GLY A 1 397 ? -21.985 13.872 -3.541 1.00 88.75 397 GLY A CA 1
ATOM 3150 C C . GLY A 1 397 ? -22.977 14.609 -2.633 1.00 88.75 397 GLY A C 1
ATOM 3151 O O . GLY A 1 397 ? -24.119 14.186 -2.436 1.00 88.75 397 GLY A O 1
ATOM 3152 N N . PRO A 1 398 ? -22.548 15.734 -2.039 1.00 86.88 398 PRO A N 1
ATOM 3153 C CA . PRO A 1 398 ? -23.410 16.546 -1.194 1.00 86.88 398 PRO A CA 1
ATOM 3154 C C . PRO A 1 398 ? -24.444 17.288 -2.048 1.00 86.88 398 PRO A C 1
ATOM 3156 O O . PRO A 1 398 ? -24.088 18.063 -2.933 1.00 86.88 398 PRO A O 1
ATOM 3159 N N . GLY A 1 399 ? -25.728 17.094 -1.747 1.00 77.25 399 GLY A N 1
ATOM 3160 C CA . GLY A 1 399 ? -26.835 17.711 -2.491 1.00 77.25 399 GLY A CA 1
ATOM 3161 C C . GLY A 1 399 ? -27.429 16.848 -3.609 1.00 77.25 399 GLY A C 1
ATOM 3162 O O . GLY A 1 399 ? -28.407 17.271 -4.229 1.00 77.25 399 GLY A O 1
ATOM 3163 N N . ASP A 1 400 ? -26.919 15.632 -3.829 1.00 75.62 400 ASP A N 1
ATOM 3164 C CA . ASP A 1 400 ? -27.647 14.627 -4.604 1.00 75.62 400 ASP A CA 1
ATOM 3165 C C . ASP A 1 400 ? -28.952 14.248 -3.888 1.00 75.62 400 ASP A C 1
ATOM 3167 O O . ASP A 1 400 ? -28.977 13.973 -2.690 1.00 75.62 400 ASP A O 1
ATOM 3171 N N . ASN A 1 401 ? -30.054 14.226 -4.640 1.00 66.12 401 ASN A N 1
ATOM 3172 C CA . ASN A 1 401 ? -31.376 13.813 -4.151 1.00 66.12 401 ASN A CA 1
ATOM 3173 C C . ASN A 1 401 ? -31.913 12.566 -4.892 1.00 66.12 401 ASN A C 1
ATOM 3175 O O . ASN A 1 401 ? -32.983 12.051 -4.567 1.00 66.12 401 ASN A O 1
ATOM 3179 N N . GLU A 1 402 ? -31.183 12.065 -5.894 1.00 66.56 402 GLU A N 1
ATOM 3180 C CA . GLU A 1 402 ? -31.588 10.939 -6.743 1.00 66.56 402 GLU A CA 1
ATOM 3181 C C . GLU A 1 402 ? -30.994 9.614 -6.234 1.00 66.56 402 GLU A C 1
ATOM 3183 O O . GLU A 1 402 ? -29.842 9.294 -6.528 1.00 66.56 402 GLU A O 1
ATOM 3188 N N . ARG A 1 403 ? -31.797 8.768 -5.561 1.00 68.88 403 ARG A N 1
ATOM 3189 C CA . ARG A 1 403 ? -31.351 7.419 -5.126 1.00 68.88 403 ARG A CA 1
ATOM 3190 C C . ARG A 1 403 ? -30.819 6.535 -6.266 1.00 68.88 403 ARG A C 1
ATOM 3192 O O . ARG A 1 403 ? -30.050 5.609 -6.026 1.00 68.88 403 ARG A O 1
ATOM 3199 N N . ASN A 1 404 ? -31.194 6.843 -7.508 1.00 62.09 404 ASN A N 1
ATOM 3200 C CA . ASN A 1 404 ? -30.750 6.139 -8.710 1.00 62.09 404 ASN A CA 1
ATOM 3201 C C . ASN A 1 404 ? -29.245 6.308 -9.007 1.00 62.09 404 ASN A C 1
ATOM 3203 O O . ASN A 1 404 ? -28.709 5.521 -9.781 1.00 62.09 404 ASN A O 1
ATOM 3207 N N . ARG A 1 405 ? -28.554 7.288 -8.401 1.00 68.06 405 ARG A N 1
ATOM 3208 C CA . ARG A 1 405 ? -27.107 7.543 -8.585 1.00 68.06 405 ARG A CA 1
ATOM 3209 C C . ARG A 1 405 ? -26.220 6.928 -7.491 1.00 68.06 405 ARG A C 1
ATOM 3211 O O . ARG A 1 405 ? -25.121 7.411 -7.243 1.00 68.06 405 ARG A O 1
ATOM 3218 N N . LYS A 1 406 ? -26.691 5.889 -6.794 1.00 83.56 406 LYS A N 1
ATOM 3219 C CA . LYS A 1 406 ? -25.952 5.274 -5.677 1.00 83.56 406 LYS A CA 1
ATOM 3220 C C . LYS A 1 406 ? -24.585 4.711 -6.097 1.00 83.56 406 LYS A C 1
ATOM 3222 O O . LYS A 1 406 ? -24.498 3.867 -6.987 1.00 83.56 406 LYS A O 1
ATOM 3227 N N . ARG A 1 407 ? -23.533 5.088 -5.363 1.00 90.81 407 ARG A N 1
ATOM 3228 C CA . ARG A 1 407 ? -22.195 4.483 -5.442 1.00 90.81 407 ARG A CA 1
ATOM 3229 C C . ARG A 1 407 ? -21.890 3.707 -4.163 1.00 90.81 407 ARG A C 1
ATOM 3231 O O . ARG A 1 407 ? -21.535 4.283 -3.139 1.00 90.81 407 ARG A O 1
ATOM 3238 N N . LEU A 1 408 ? -22.042 2.384 -4.219 1.00 91.88 408 LEU A N 1
ATOM 3239 C CA . LEU A 1 408 ? -22.017 1.513 -3.035 1.00 91.88 408 LEU A CA 1
ATOM 3240 C C . LEU A 1 408 ? -20.682 1.512 -2.256 1.00 91.88 408 LEU A C 1
ATOM 3242 O O . LEU A 1 408 ? -20.710 1.248 -1.055 1.00 91.88 408 LEU A O 1
ATOM 3246 N N . TYR A 1 409 ? -19.543 1.867 -2.870 1.00 93.69 409 TYR A N 1
ATOM 3247 C CA . TYR A 1 409 ? -18.277 2.073 -2.139 1.00 93.69 409 TYR A CA 1
ATOM 3248 C C . TYR A 1 409 ? -18.368 3.171 -1.065 1.00 93.69 409 TYR A C 1
ATOM 3250 O O . TYR A 1 409 ? -17.711 3.072 -0.034 1.00 93.69 409 TYR A O 1
ATOM 3258 N N . ASN A 1 410 ? -19.225 4.183 -1.231 1.00 95.06 410 ASN A N 1
ATOM 3259 C CA . ASN A 1 410 ? -19.303 5.290 -0.275 1.00 95.06 410 ASN A CA 1
ATOM 3260 C C . ASN A 1 410 ? -19.806 4.833 1.116 1.00 95.06 410 ASN A C 1
ATOM 3262 O O . ASN A 1 410 ? -19.486 5.457 2.131 1.00 95.06 410 ASN A O 1
ATOM 3266 N N . TRP A 1 411 ? -20.561 3.727 1.191 1.00 96.94 411 TRP A N 1
ATOM 3267 C CA . TRP A 1 411 ? -21.090 3.193 2.452 1.00 96.94 411 TRP A CA 1
ATOM 3268 C C . TRP A 1 411 ? -19.993 2.637 3.368 1.00 96.94 411 TRP A C 1
ATOM 3270 O O . TRP A 1 411 ? -20.061 2.876 4.571 1.00 96.94 411 TRP A O 1
ATOM 3280 N N . SER A 1 412 ? -18.980 1.925 2.857 1.00 96.81 412 SER A N 1
ATOM 3281 C CA . SER A 1 412 ? -17.927 1.328 3.702 1.00 96.81 412 SER A CA 1
ATOM 3282 C C . SER A 1 412 ? -17.094 2.388 4.426 1.00 96.81 412 SER A C 1
ATOM 3284 O O . SER A 1 412 ? -16.768 2.233 5.605 1.00 96.81 412 SER A O 1
ATOM 3286 N N . TRP A 1 413 ? -16.832 3.514 3.765 1.00 98.00 413 TRP A N 1
ATOM 3287 C CA . TRP A 1 413 ? -16.121 4.649 4.352 1.00 98.00 413 TRP A CA 1
ATOM 3288 C C . TRP A 1 413 ? -16.957 5.386 5.406 1.00 98.00 413 TRP A C 1
ATOM 3290 O O . TRP A 1 413 ? -16.452 5.706 6.483 1.00 98.00 413 TRP A O 1
ATOM 3300 N N . VAL A 1 414 ? -18.255 5.593 5.154 1.00 98.19 414 VAL A N 1
ATOM 3301 C CA . VAL A 1 414 ? -19.180 6.179 6.144 1.00 98.19 414 VAL A CA 1
ATOM 3302 C C . VAL A 1 414 ? -19.397 5.238 7.339 1.00 98.19 414 VAL A C 1
ATOM 3304 O O . VAL A 1 414 ? -19.489 5.701 8.476 1.00 98.19 414 VAL A O 1
ATOM 3307 N N . LEU A 1 415 ? -19.390 3.918 7.125 1.00 98.38 415 LEU A N 1
ATOM 3308 C CA . LEU A 1 415 ? -19.395 2.914 8.194 1.00 98.38 415 LEU A CA 1
ATOM 3309 C C . LEU A 1 415 ? -18.152 3.029 9.091 1.00 98.38 415 LEU A C 1
ATOM 3311 O O . LEU A 1 415 ? -18.304 3.080 10.311 1.00 98.38 415 LEU A O 1
ATOM 3315 N N . GLN A 1 416 ? -16.947 3.150 8.519 1.00 98.31 416 GLN A N 1
ATOM 3316 C CA . GLN A 1 416 ? -15.735 3.429 9.305 1.00 98.31 416 GLN A CA 1
ATOM 3317 C C . GLN A 1 416 ? -15.834 4.756 10.073 1.00 98.31 416 GLN A C 1
ATOM 3319 O O . GLN A 1 416 ? -15.481 4.806 11.253 1.00 98.31 416 GLN A O 1
ATOM 3324 N N . LEU A 1 417 ? -16.360 5.817 9.447 1.00 98.56 417 LEU A N 1
ATOM 3325 C CA . LEU A 1 417 ? -16.526 7.119 10.098 1.00 98.56 417 LEU A CA 1
ATOM 3326 C C . LEU A 1 417 ? -17.448 7.040 11.329 1.00 98.56 417 LEU A C 1
ATOM 3328 O O . LEU A 1 417 ? -17.155 7.649 12.359 1.00 98.56 417 LEU A O 1
ATOM 3332 N N . HIS A 1 418 ? -18.531 6.258 11.257 1.00 98.38 418 HIS A N 1
ATOM 3333 C CA . HIS A 1 418 ? -19.427 6.019 12.395 1.00 98.38 418 HIS A CA 1
ATOM 3334 C C . HIS A 1 418 ? -18.744 5.266 13.545 1.00 98.38 418 HIS A C 1
ATOM 3336 O O . HIS A 1 418 ? -18.980 5.605 14.706 1.00 98.38 418 HIS A O 1
ATOM 3342 N N . LEU A 1 419 ? -17.876 4.290 13.248 1.00 96.56 419 LEU A N 1
ATOM 3343 C CA . LEU A 1 419 ? -17.123 3.544 14.266 1.00 96.56 419 LEU A CA 1
ATOM 3344 C C . LEU A 1 419 ? -16.110 4.438 14.996 1.00 96.56 419 LEU A C 1
ATOM 3346 O O . LEU A 1 419 ? -16.102 4.471 16.228 1.00 96.56 419 LEU A O 1
ATOM 3350 N N . VAL A 1 420 ? -15.309 5.232 14.274 1.00 96.69 420 VAL A N 1
ATOM 3351 C CA . VAL A 1 420 ? -14.355 6.150 14.928 1.00 96.69 420 VAL A CA 1
ATOM 3352 C C . VAL A 1 420 ? -15.068 7.270 15.694 1.00 96.69 420 VAL A C 1
ATOM 3354 O O . VAL A 1 420 ? -14.638 7.620 16.791 1.00 96.69 420 VAL A O 1
ATOM 3357 N N . ALA A 1 421 ? -16.205 7.772 15.193 1.00 97.75 421 ALA A N 1
ATOM 3358 C CA . ALA A 1 421 ? -17.038 8.746 15.904 1.00 97.75 421 ALA A CA 1
ATOM 3359 C C . ALA A 1 421 ? -17.650 8.174 17.200 1.00 97.75 421 ALA A C 1
ATOM 3361 O O . ALA A 1 421 ? -17.746 8.891 18.200 1.00 97.75 421 ALA A O 1
ATOM 3362 N N . ALA A 1 422 ? -18.022 6.888 17.217 1.00 94.88 422 ALA A N 1
ATOM 3363 C CA . ALA A 1 422 ? -18.415 6.196 18.444 1.00 94.88 422 ALA A CA 1
ATOM 3364 C C . ALA A 1 422 ? -17.234 6.109 19.427 1.00 94.88 422 ALA A C 1
ATOM 3366 O O . ALA A 1 422 ? -17.364 6.524 20.579 1.00 94.88 422 ALA A O 1
ATOM 3367 N N . ALA A 1 423 ? -16.072 5.641 18.957 1.00 89.62 423 ALA A N 1
ATOM 3368 C CA . ALA A 1 423 ? -14.885 5.409 19.781 1.00 89.62 423 ALA A CA 1
ATOM 3369 C C . ALA A 1 423 ? -14.350 6.681 20.467 1.00 89.62 423 ALA A C 1
ATOM 3371 O O . ALA A 1 423 ? -13.948 6.626 21.627 1.00 89.62 423 ALA A O 1
ATOM 3372 N N . ILE A 1 424 ? -14.384 7.838 19.794 1.00 93.38 424 ILE A N 1
ATOM 3373 C CA . ILE A 1 424 ? -13.948 9.119 20.386 1.00 93.38 424 ILE A CA 1
ATOM 3374 C C . ILE A 1 424 ? -15.050 9.834 21.183 1.00 93.38 424 ILE A C 1
ATOM 3376 O O . ILE A 1 424 ? -14.826 10.947 21.669 1.00 93.38 424 ILE A O 1
ATOM 3380 N N . GLY A 1 425 ? -16.244 9.246 21.315 1.00 92.62 425 GLY A N 1
ATOM 3381 C CA . GLY A 1 425 ? -17.368 9.820 22.054 1.00 92.62 425 GLY A CA 1
ATOM 3382 C C . GLY A 1 425 ? -17.919 11.096 21.413 1.00 92.62 425 GLY A C 1
ATOM 3383 O O . GLY A 1 425 ? -17.823 12.183 21.998 1.00 92.62 425 GLY A O 1
ATOM 3384 N N . ILE A 1 426 ? -18.464 10.976 20.201 1.00 96.19 426 ILE A N 1
ATOM 3385 C CA . ILE A 1 426 ? -19.311 11.997 19.567 1.00 96.19 426 ILE A CA 1
ATOM 3386 C C . ILE A 1 426 ? -20.773 11.789 20.010 1.00 96.19 426 ILE A C 1
ATOM 3388 O O . ILE A 1 426 ? -21.248 10.650 20.017 1.00 96.19 426 ILE A O 1
ATOM 3392 N N . PRO A 1 427 ? -21.503 12.852 20.407 1.00 94.06 427 PRO A N 1
ATOM 3393 C CA . PRO A 1 427 ? -22.899 12.740 20.829 1.00 94.06 427 PRO A CA 1
ATOM 3394 C C . PRO A 1 427 ? -23.835 12.339 19.678 1.00 94.06 427 PRO A C 1
ATOM 3396 O O . PRO A 1 427 ? -23.498 12.445 18.500 1.00 94.06 427 PRO A O 1
ATOM 3399 N N . ALA A 1 428 ? -25.048 11.906 20.026 1.00 94.69 428 ALA A N 1
ATOM 3400 C CA . ALA A 1 428 ? -26.082 11.585 19.048 1.00 94.69 428 ALA A CA 1
ATOM 3401 C C . ALA A 1 428 ? -26.485 12.814 18.212 1.00 94.69 428 ALA A C 1
ATOM 3403 O O . ALA A 1 428 ? -26.779 13.877 18.760 1.00 94.69 428 ALA A O 1
ATOM 3404 N N . LEU A 1 429 ? -26.558 12.641 16.889 1.00 92.44 429 LEU A N 1
ATOM 3405 C CA . LEU A 1 429 ? -27.021 13.659 15.944 1.00 92.44 429 LEU A CA 1
ATOM 3406 C C . LEU A 1 429 ? -28.381 13.250 15.376 1.00 92.44 429 LEU A C 1
ATOM 3408 O O . LEU A 1 429 ? -28.524 12.156 14.819 1.00 92.44 429 LEU A O 1
ATOM 3412 N N . PHE A 1 430 ? -29.367 14.145 15.493 1.00 87.38 430 PHE A N 1
ATOM 3413 C CA . PHE A 1 430 ? -30.758 13.917 15.071 1.00 87.38 430 PHE A CA 1
ATOM 3414 C C . PHE A 1 430 ? -31.344 12.641 15.706 1.00 87.38 430 PHE A C 1
ATOM 3416 O O . PHE A 1 430 ? -31.842 11.742 15.038 1.00 87.38 430 PHE A O 1
ATOM 3423 N N . GLY A 1 431 ? -31.188 12.518 17.029 1.00 89.81 431 GLY A N 1
ATOM 3424 C CA . GLY A 1 431 ? -31.713 11.402 17.826 1.00 89.81 431 GLY A CA 1
ATOM 3425 C C . GLY A 1 431 ? -30.970 10.064 17.697 1.00 89.81 431 GLY A C 1
ATOM 3426 O O . GLY A 1 431 ? -31.205 9.188 18.523 1.00 89.81 431 GLY A O 1
ATOM 3427 N N . LYS A 1 432 ? -30.056 9.898 16.728 1.00 93.38 432 LYS A N 1
ATOM 3428 C CA . LYS A 1 432 ? -29.280 8.659 16.530 1.00 93.38 432 LYS A CA 1
ATOM 3429 C C . LYS A 1 432 ? -27.828 8.802 16.989 1.00 93.38 432 LYS A C 1
ATOM 3431 O O . LYS A 1 432 ? -27.132 9.732 16.579 1.00 93.38 432 LYS A O 1
ATOM 3436 N N . SER A 1 433 ? -27.353 7.858 17.802 1.00 94.94 433 SER A N 1
ATOM 3437 C CA . SER A 1 433 ? -25.930 7.726 18.145 1.00 94.94 433 SER A CA 1
ATOM 3438 C C . SER A 1 433 ? -25.099 7.269 16.933 1.00 94.94 433 SER A C 1
ATOM 3440 O O . SER A 1 433 ? -25.658 6.662 16.011 1.00 94.94 433 SER A O 1
ATOM 3442 N N . PRO A 1 434 ? -23.768 7.483 16.925 1.00 96.38 434 PRO A N 1
ATOM 3443 C CA . PRO A 1 434 ? -22.909 6.979 15.854 1.00 96.38 434 PRO A CA 1
ATOM 3444 C C . PRO A 1 434 ? -23.047 5.467 15.615 1.00 96.38 434 PRO A C 1
ATOM 3446 O O . PRO A 1 434 ? -23.128 5.030 14.472 1.00 96.38 434 PRO A O 1
ATOM 3449 N N . LEU A 1 435 ? -23.199 4.662 16.673 1.00 93.81 435 LEU A N 1
ATOM 3450 C CA . LEU A 1 435 ? -23.366 3.209 16.544 1.00 93.81 435 LEU A CA 1
ATOM 3451 C C . LEU A 1 435 ? -24.747 2.801 15.991 1.00 93.81 435 LEU A C 1
ATOM 3453 O O . LEU A 1 435 ? -24.856 1.858 15.209 1.00 93.81 435 LEU A O 1
ATOM 3457 N N . GLN A 1 436 ? -25.806 3.545 16.324 1.00 93.81 436 GLN A N 1
ATOM 3458 C CA . GLN A 1 436 ? -27.124 3.354 15.703 1.00 93.81 436 GLN A CA 1
ATOM 3459 C C . GLN A 1 436 ? -27.100 3.733 14.214 1.00 93.81 436 GLN A C 1
ATOM 3461 O O . GLN A 1 436 ? -27.753 3.076 13.397 1.00 93.81 436 GLN A O 1
ATOM 3466 N N . ARG A 1 437 ? -26.325 4.762 13.839 1.00 96.12 437 ARG A N 1
ATOM 3467 C CA . ARG A 1 437 ? -26.072 5.108 12.433 1.00 96.12 437 ARG A CA 1
ATOM 3468 C C . ARG A 1 437 ? -25.254 4.028 11.728 1.00 96.12 437 ARG A C 1
ATOM 3470 O O . ARG A 1 437 ? -25.636 3.664 10.620 1.00 96.12 437 ARG A O 1
ATOM 3477 N N . PHE A 1 438 ? -24.231 3.454 12.366 1.00 96.81 438 PHE A N 1
ATOM 3478 C CA . PHE A 1 438 ? -23.474 2.309 11.844 1.00 96.81 438 PHE A CA 1
ATOM 3479 C C . PHE A 1 438 ? -24.399 1.139 11.465 1.00 96.81 438 PHE A C 1
ATOM 3481 O O . PHE A 1 438 ? -24.421 0.757 10.297 1.00 96.81 438 PHE A O 1
ATOM 3488 N N . LEU A 1 439 ? -25.251 0.655 12.382 1.00 95.00 439 LEU A N 1
ATOM 3489 C CA . LEU A 1 439 ? -26.221 -0.413 12.073 1.00 95.00 439 LEU A CA 1
ATOM 3490 C C . LEU A 1 439 ? -27.183 -0.032 10.941 1.00 95.00 439 LEU A C 1
ATOM 3492 O O . LEU A 1 439 ? -27.328 -0.792 9.986 1.00 95.00 439 LEU A O 1
ATOM 3496 N N . THR A 1 440 ? -27.799 1.156 11.017 1.00 95.69 440 THR A N 1
ATOM 3497 C CA . THR A 1 440 ? -28.755 1.616 9.987 1.00 95.69 440 THR A CA 1
ATOM 3498 C C . THR A 1 440 ? -28.089 1.648 8.601 1.00 95.69 440 THR A C 1
ATOM 3500 O O . THR A 1 440 ? -28.672 1.207 7.616 1.00 95.69 440 THR A O 1
ATOM 3503 N N . THR A 1 441 ? -26.846 2.133 8.528 1.00 97.56 441 THR A N 1
ATOM 3504 C CA . THR A 1 441 ? -26.061 2.242 7.286 1.00 97.56 441 THR A CA 1
ATOM 3505 C C . THR A 1 441 ? -25.645 0.866 6.758 1.00 97.56 441 THR A C 1
ATOM 3507 O O . THR A 1 441 ? -25.659 0.649 5.550 1.00 97.56 441 THR A O 1
ATOM 3510 N N . LEU A 1 442 ? -25.310 -0.079 7.644 1.00 97.56 442 LEU A N 1
ATOM 3511 C CA . LEU A 1 442 ? -24.885 -1.431 7.274 1.00 97.56 442 LEU A CA 1
ATOM 3512 C C . LEU A 1 442 ? -26.040 -2.225 6.654 1.00 97.56 442 LEU A C 1
ATOM 3514 O O . LEU A 1 442 ? -25.874 -2.876 5.626 1.00 97.56 442 LEU A O 1
ATOM 3518 N N . GLU A 1 443 ? -27.225 -2.144 7.254 1.00 96.56 443 GLU A N 1
ATOM 3519 C CA . GLU A 1 443 ? -28.423 -2.799 6.725 1.00 96.56 443 GLU A CA 1
ATOM 3520 C C . GLU A 1 443 ? -28.907 -2.135 5.432 1.00 96.56 443 GLU A C 1
ATOM 3522 O O . GLU A 1 443 ? -29.278 -2.837 4.490 1.00 96.56 443 GLU A O 1
ATOM 3527 N N . ASN A 1 444 ? -28.813 -0.803 5.342 1.00 96.25 444 ASN A N 1
ATOM 3528 C CA . ASN A 1 444 ? -29.099 -0.069 4.114 1.00 96.25 444 ASN A CA 1
ATOM 3529 C C . ASN A 1 444 ? -28.169 -0.510 2.964 1.00 96.25 444 ASN A C 1
ATOM 3531 O O . ASN A 1 444 ? -28.672 -0.918 1.918 1.00 96.25 444 ASN A O 1
ATOM 3535 N N . PHE A 1 445 ? -26.846 -0.554 3.189 1.00 97.06 445 PHE A N 1
ATOM 3536 C CA . PHE A 1 445 ? -25.844 -1.047 2.228 1.00 97.06 445 PHE A CA 1
ATOM 3537 C C . PHE A 1 445 ? -26.223 -2.414 1.645 1.00 97.06 445 PHE A C 1
ATOM 3539 O O . PHE A 1 445 ? -26.242 -2.589 0.426 1.00 97.06 445 PHE A O 1
ATOM 3546 N N . TYR A 1 446 ? -26.570 -3.380 2.502 1.00 97.06 446 TYR A N 1
ATOM 3547 C CA . TYR A 1 446 ? -26.959 -4.712 2.042 1.00 97.06 446 TYR A CA 1
ATOM 3548 C C . TYR A 1 446 ? -28.310 -4.724 1.315 1.00 97.06 446 TYR A C 1
ATOM 3550 O O . TYR A 1 446 ? -28.426 -5.410 0.298 1.00 97.06 446 TYR A O 1
ATOM 3558 N N . SER A 1 447 ? -29.295 -3.932 1.756 1.00 95.00 447 SER A N 1
ATOM 3559 C CA . SER A 1 447 ? -30.584 -3.790 1.058 1.00 95.00 447 SER A CA 1
ATOM 3560 C C . SER A 1 447 ? -30.454 -3.146 -0.331 1.00 95.00 447 SER A C 1
ATOM 3562 O O . SER A 1 447 ? -31.188 -3.501 -1.249 1.00 95.00 447 SER A O 1
ATOM 3564 N N . GLU A 1 448 ? -29.470 -2.261 -0.512 1.00 93.81 448 GLU A N 1
ATOM 3565 C CA . GLU A 1 448 ? -29.180 -1.574 -1.773 1.00 93.81 448 GLU A CA 1
ATOM 3566 C C . GLU A 1 448 ? -28.265 -2.393 -2.713 1.00 93.81 448 GLU A C 1
ATOM 3568 O O . GLU A 1 448 ? -27.909 -1.908 -3.791 1.00 93.81 448 GLU A O 1
ATOM 3573 N N . GLY A 1 449 ? -27.917 -3.638 -2.357 1.00 92.88 449 GLY A N 1
ATOM 3574 C CA . GLY A 1 449 ? -27.162 -4.576 -3.203 1.00 92.88 449 GLY A CA 1
ATOM 3575 C C . GLY A 1 449 ? -25.712 -4.839 -2.778 1.00 92.88 449 GLY A C 1
ATOM 3576 O O . GLY A 1 449 ? -24.987 -5.543 -3.479 1.00 92.88 449 GLY A O 1
ATOM 3577 N N . GLY A 1 450 ? -25.274 -4.332 -1.622 1.00 93.75 450 GLY A N 1
ATOM 3578 C CA . GLY A 1 450 ? -23.894 -4.459 -1.135 1.00 93.75 450 GLY A CA 1
ATOM 3579 C C . GLY A 1 450 ? -23.362 -5.894 -0.988 1.00 93.75 450 GLY A C 1
ATOM 3580 O O . GLY A 1 450 ? -22.153 -6.095 -1.010 1.00 93.75 450 GLY A O 1
ATOM 3581 N N . ALA A 1 451 ? -24.238 -6.905 -0.915 1.00 92.81 451 ALA A N 1
ATOM 3582 C CA . ALA A 1 451 ? -23.862 -8.321 -0.808 1.00 92.81 451 ALA A CA 1
ATOM 3583 C C . ALA A 1 451 ? -23.170 -8.904 -2.059 1.00 92.81 451 ALA A C 1
ATOM 3585 O O . ALA A 1 451 ? -22.673 -10.030 -2.000 1.00 92.81 451 ALA A O 1
ATOM 3586 N N . SER A 1 452 ? -23.165 -8.185 -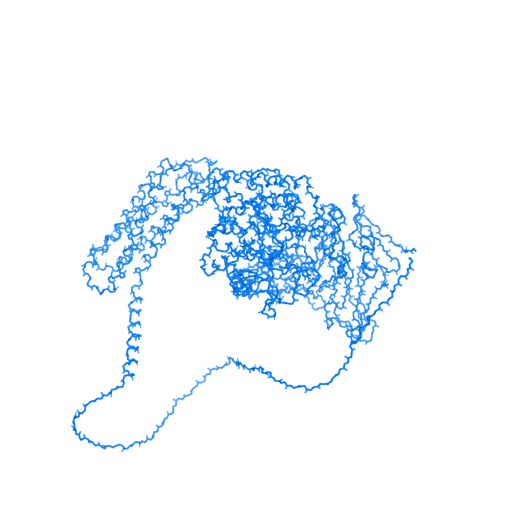3.187 1.00 88.94 452 SER A N 1
ATOM 3587 C CA . SER A 1 452 ? -22.446 -8.570 -4.410 1.00 88.94 452 SER A CA 1
ATOM 3588 C C . SER A 1 452 ? -21.246 -7.674 -4.739 1.00 88.94 452 SER A C 1
ATOM 3590 O O . SER A 1 452 ? -20.653 -7.853 -5.802 1.00 88.94 452 SER A O 1
ATOM 3592 N N . LEU A 1 453 ? -20.895 -6.714 -3.872 1.00 91.12 453 LEU A N 1
ATOM 3593 C CA . LEU A 1 453 ? -19.795 -5.776 -4.097 1.00 91.12 453 LEU A CA 1
ATOM 3594 C C . LEU A 1 453 ? -18.625 -6.028 -3.146 1.00 91.12 453 LEU A C 1
ATOM 3596 O O . LEU A 1 453 ? -18.761 -5.957 -1.928 1.00 91.12 453 LEU A O 1
ATOM 3600 N N . TYR A 1 454 ? -17.441 -6.162 -3.734 1.00 92.19 454 TYR A N 1
ATOM 3601 C CA . TYR A 1 454 ? -16.146 -6.262 -3.068 1.00 92.19 454 TYR A CA 1
ATOM 3602 C C . TYR A 1 454 ? -15.721 -4.894 -2.497 1.00 92.19 454 TYR A C 1
ATOM 3604 O O . TYR A 1 454 ? -14.783 -4.261 -2.969 1.00 92.19 454 TYR A O 1
ATOM 3612 N N . ALA A 1 455 ? -16.480 -4.390 -1.521 1.00 91.69 455 ALA A N 1
ATOM 3613 C CA . ALA A 1 455 ? -16.418 -3.002 -1.076 1.00 91.69 455 ALA A CA 1
ATOM 3614 C C . ALA A 1 455 ? -15.112 -2.657 -0.338 1.00 91.69 455 ALA A C 1
ATOM 3616 O O . ALA A 1 455 ? -14.781 -3.247 0.694 1.00 91.69 455 ALA A O 1
ATOM 3617 N N . ILE A 1 456 ? -14.397 -1.650 -0.847 1.00 94.44 456 ILE A N 1
ATOM 3618 C CA . ILE A 1 456 ? -13.121 -1.181 -0.296 1.00 94.44 456 ILE A CA 1
ATOM 3619 C C . ILE A 1 456 ? -13.308 -0.689 1.146 1.00 94.44 456 ILE A C 1
ATOM 3621 O O . ILE A 1 456 ? -14.066 0.245 1.404 1.00 94.44 456 ILE A O 1
ATOM 3625 N N . GLY A 1 457 ? -12.592 -1.304 2.092 1.00 93.00 457 GLY A N 1
ATOM 3626 C CA . GLY A 1 457 ? -12.565 -0.873 3.493 1.00 93.00 457 GLY A CA 1
ATOM 3627 C C . GLY A 1 457 ? -13.879 -1.069 4.259 1.00 93.00 457 GLY A C 1
ATOM 3628 O O . GLY A 1 457 ? -14.176 -0.271 5.146 1.00 93.00 457 GLY A O 1
ATOM 3629 N N . LEU A 1 458 ? -14.689 -2.077 3.914 1.00 96.75 458 LEU A N 1
ATOM 3630 C CA . LEU A 1 458 ? -15.891 -2.462 4.667 1.00 96.75 458 LEU A CA 1
ATOM 3631 C C . LEU A 1 458 ? -15.484 -3.070 6.032 1.00 96.75 458 LEU A C 1
ATOM 3633 O O . LEU A 1 458 ? -14.903 -4.152 6.031 1.00 96.75 458 LEU A O 1
ATOM 3637 N N . PRO A 1 459 ? -15.751 -2.413 7.184 1.00 96.06 459 PRO A N 1
ATOM 3638 C CA . PRO A 1 459 ? -15.110 -2.766 8.456 1.00 96.06 459 PRO A CA 1
ATOM 3639 C C . PRO A 1 459 ? -15.828 -3.924 9.161 1.00 96.06 459 PRO A C 1
ATOM 3641 O O . PRO A 1 459 ? -16.747 -3.713 9.959 1.00 96.06 459 PRO A O 1
ATOM 3644 N N . VAL A 1 460 ? -15.409 -5.156 8.874 1.00 97.19 460 VAL A N 1
ATOM 3645 C CA . VAL A 1 460 ? -16.009 -6.374 9.432 1.00 97.19 460 VAL A CA 1
ATOM 3646 C C . VAL A 1 460 ? -15.522 -6.589 10.864 1.00 97.19 460 VAL A C 1
ATOM 3648 O O . VAL A 1 460 ? -16.328 -6.625 11.789 1.00 97.19 460 VAL A O 1
ATOM 3651 N N . LEU A 1 461 ? -14.209 -6.684 11.073 1.00 94.75 461 LEU A N 1
ATOM 3652 C CA . LEU A 1 461 ? -13.605 -7.034 12.360 1.00 94.75 461 LEU A CA 1
ATOM 3653 C C . LEU A 1 461 ? -13.742 -5.904 13.389 1.00 94.75 461 LEU A C 1
ATOM 3655 O O . LEU A 1 461 ? -14.155 -6.154 14.521 1.00 94.75 461 LEU A O 1
ATOM 3659 N N . GLU A 1 462 ? -13.453 -4.657 12.995 1.00 92.81 462 GLU A N 1
ATOM 3660 C CA . GLU A 1 462 ? -13.632 -3.490 13.876 1.00 92.81 462 GLU A CA 1
ATOM 3661 C C . GLU A 1 462 ? -15.118 -3.281 14.211 1.00 92.81 462 GLU A C 1
ATOM 3663 O O . GLU A 1 462 ? -15.458 -3.027 15.367 1.00 92.81 462 GLU A O 1
ATOM 3668 N N . GLY A 1 463 ? -16.016 -3.458 13.235 1.00 92.81 463 GLY A N 1
ATOM 3669 C CA . GLY A 1 463 ? -17.459 -3.350 13.442 1.00 92.81 463 GLY A CA 1
ATOM 3670 C C . GLY A 1 463 ? -18.003 -4.413 14.397 1.00 92.81 463 GLY A C 1
ATOM 3671 O O . GLY A 1 463 ? -18.714 -4.083 15.345 1.00 92.81 463 GLY A O 1
ATOM 3672 N N . LEU A 1 464 ? -17.638 -5.681 14.190 1.00 93.88 464 LEU A N 1
ATOM 3673 C CA . LEU A 1 464 ? -18.099 -6.796 15.019 1.00 93.88 464 LEU A CA 1
ATOM 3674 C C . LEU A 1 464 ? -17.574 -6.713 16.458 1.00 93.88 464 LEU A C 1
ATOM 3676 O O . LEU A 1 464 ? -18.381 -6.795 17.383 1.00 93.88 464 LEU A O 1
ATOM 3680 N N . HIS A 1 465 ? -16.280 -6.447 16.672 1.00 89.75 465 HIS A N 1
ATOM 3681 C CA . HIS A 1 465 ? -15.752 -6.242 18.028 1.00 89.75 465 HIS A CA 1
ATOM 3682 C C . HIS A 1 465 ? -16.328 -4.989 18.711 1.00 89.75 465 HIS A C 1
ATOM 3684 O O . HIS A 1 465 ? -16.519 -4.995 19.925 1.00 89.75 465 HIS A O 1
ATOM 3690 N N . THR A 1 466 ? -16.668 -3.929 17.965 1.00 87.88 466 THR A N 1
ATOM 3691 C CA . THR A 1 466 ? -17.341 -2.752 18.548 1.00 87.88 466 THR A CA 1
ATOM 3692 C C . THR A 1 466 ? -18.749 -3.096 19.050 1.00 87.88 466 THR A C 1
ATOM 3694 O O . THR A 1 466 ? -19.152 -2.616 20.107 1.00 87.88 466 THR A O 1
ATOM 3697 N N . LEU A 1 467 ? -19.498 -3.944 18.336 1.00 86.88 467 LEU A N 1
ATOM 3698 C CA . LEU A 1 467 ? -20.827 -4.398 18.771 1.00 86.88 467 LEU A CA 1
ATOM 3699 C C . LEU A 1 467 ? -20.753 -5.401 19.929 1.00 86.88 467 LEU A C 1
ATOM 3701 O O . LEU A 1 467 ? -21.530 -5.299 20.876 1.00 86.88 467 LEU A O 1
ATOM 3705 N N . GLU A 1 468 ? -19.782 -6.314 19.891 1.00 86.69 468 GLU A N 1
ATOM 3706 C CA . GLU A 1 468 ? -19.472 -7.242 20.982 1.00 86.69 468 GLU A CA 1
ATOM 3707 C C . GLU A 1 468 ? -19.150 -6.492 22.286 1.00 86.69 468 GLU A C 1
ATOM 3709 O O . GLU A 1 468 ? -19.757 -6.769 23.320 1.00 86.69 468 GLU A O 1
ATOM 3714 N N . ALA A 1 469 ? -18.281 -5.476 22.230 1.00 79.50 469 ALA A N 1
ATOM 3715 C CA . ALA A 1 469 ? -17.893 -4.663 23.385 1.00 79.50 469 ALA A CA 1
ATOM 3716 C C . ALA A 1 469 ? -19.039 -3.818 23.981 1.00 79.50 469 ALA A C 1
ATOM 3718 O O . ALA A 1 469 ? -18.960 -3.401 25.137 1.00 79.50 469 ALA A O 1
ATOM 3719 N N . VAL A 1 470 ? -20.105 -3.565 23.214 1.00 81.81 470 VAL A N 1
ATOM 3720 C CA . VAL A 1 470 ? -21.315 -2.857 23.672 1.00 81.81 470 VAL A CA 1
ATOM 3721 C C . VAL A 1 470 ? -22.337 -3.808 24.309 1.00 81.81 470 VAL A C 1
ATOM 3723 O O . VAL A 1 470 ? -23.203 -3.361 25.060 1.00 81.81 470 VAL A O 1
ATOM 3726 N N . GLY A 1 471 ? -22.228 -5.118 24.065 1.00 78.94 471 GLY A N 1
ATOM 3727 C CA . GLY A 1 471 ? -23.087 -6.139 24.671 1.00 78.94 471 GLY A CA 1
ATOM 3728 C C . GLY A 1 471 ? -24.500 -6.245 24.082 1.00 78.94 471 GLY A C 1
ATOM 3729 O O . GLY A 1 471 ? -25.315 -7.003 24.607 1.00 78.94 471 GLY A O 1
ATOM 3730 N N . ASP A 1 472 ? -24.807 -5.531 22.992 1.00 81.81 472 ASP A N 1
ATOM 3731 C CA . ASP A 1 472 ? -26.069 -5.695 22.260 1.00 81.81 472 ASP A CA 1
ATOM 3732 C C . ASP A 1 472 ? -25.973 -6.916 21.331 1.00 81.81 472 ASP A C 1
ATOM 3734 O O . ASP A 1 472 ? -25.554 -6.837 20.170 1.00 81.81 472 ASP A O 1
ATOM 3738 N N . THR A 1 473 ? -26.355 -8.077 21.868 1.00 89.00 473 THR A N 1
ATOM 3739 C CA . THR A 1 473 ? -26.326 -9.352 21.139 1.00 89.00 473 THR A CA 1
ATOM 3740 C C . THR A 1 473 ? -27.217 -9.336 19.898 1.00 89.00 473 THR A C 1
ATOM 3742 O O . THR A 1 473 ? -26.861 -9.943 18.891 1.00 89.00 473 THR A O 1
ATOM 3745 N N . ALA A 1 474 ? -28.334 -8.602 19.912 1.00 90.31 474 ALA A N 1
ATOM 3746 C CA . ALA A 1 474 ? -29.253 -8.532 18.781 1.00 90.31 474 ALA A CA 1
ATOM 3747 C C . ALA A 1 474 ? -28.666 -7.725 17.609 1.00 90.31 474 ALA A C 1
ATOM 3749 O O . ALA A 1 474 ? -28.849 -8.107 16.450 1.00 90.31 474 ALA A O 1
ATOM 3750 N N . MET A 1 475 ? -27.934 -6.639 17.883 1.00 89.62 475 MET A N 1
ATOM 3751 C CA . MET A 1 475 ? -27.159 -5.926 16.861 1.00 89.62 475 MET A CA 1
ATOM 3752 C C . MET A 1 475 ? -25.992 -6.773 16.344 1.00 89.62 475 MET A C 1
ATOM 3754 O O . MET A 1 475 ? -25.802 -6.856 15.127 1.00 89.62 475 MET A O 1
ATOM 3758 N N . LEU A 1 476 ? -25.255 -7.444 17.236 1.00 92.00 476 LEU A N 1
ATOM 3759 C CA . LEU A 1 476 ? -24.138 -8.312 16.858 1.00 92.00 476 LEU A CA 1
ATOM 3760 C C . LEU A 1 476 ? -24.597 -9.463 15.947 1.00 92.00 476 LEU A C 1
ATOM 3762 O O . LEU A 1 476 ? -24.060 -9.631 14.856 1.00 92.00 476 LEU A O 1
ATOM 3766 N N . GLU A 1 477 ? -25.643 -10.204 16.320 1.00 94.62 477 GLU A N 1
ATOM 3767 C CA . GLU A 1 477 ? -26.195 -11.302 15.513 1.00 94.62 477 GLU A CA 1
ATOM 3768 C C . GLU A 1 477 ? -26.694 -10.853 14.131 1.00 94.62 477 GLU A C 1
ATOM 3770 O O . GLU A 1 477 ? -26.690 -11.643 13.183 1.00 94.62 477 GLU A O 1
ATOM 3775 N N . ARG A 1 478 ? -27.176 -9.610 13.989 1.00 94.75 478 ARG A N 1
ATOM 3776 C CA . ARG A 1 478 ? -27.562 -9.044 12.683 1.00 94.75 478 ARG A CA 1
ATOM 3777 C C . ARG A 1 478 ? -26.325 -8.781 11.830 1.00 94.75 478 ARG A C 1
ATOM 3779 O O . ARG A 1 478 ? -26.259 -9.277 10.708 1.00 94.75 478 ARG A O 1
ATOM 3786 N N . ALA A 1 479 ? -25.326 -8.090 12.382 1.00 95.81 479 ALA A N 1
ATOM 3787 C CA . ALA A 1 479 ? -24.072 -7.810 11.689 1.00 95.81 479 ALA A CA 1
ATOM 3788 C C . ALA A 1 479 ? -23.336 -9.100 11.276 1.00 95.81 479 ALA A C 1
ATOM 3790 O O . ALA A 1 479 ? -22.959 -9.231 10.112 1.00 95.81 479 ALA A O 1
ATOM 3791 N N . VAL A 1 480 ? -23.213 -10.087 12.176 1.00 96.62 480 VAL A N 1
ATOM 3792 C CA . VAL A 1 480 ? -22.596 -11.394 11.879 1.00 96.62 480 VAL A CA 1
ATOM 3793 C C . VAL A 1 480 ? -23.306 -12.082 10.713 1.00 96.62 480 VAL A C 1
ATOM 3795 O O . VAL A 1 480 ? -22.644 -12.468 9.755 1.00 96.62 480 VAL A O 1
ATOM 3798 N N . ARG A 1 481 ? -24.645 -12.187 10.726 1.00 97.31 481 ARG A N 1
ATOM 3799 C CA . ARG A 1 481 ? -25.399 -12.824 9.627 1.00 97.31 481 ARG A CA 1
ATOM 3800 C C . ARG A 1 481 ? -25.178 -12.133 8.281 1.00 97.31 481 ARG A C 1
ATOM 3802 O O . ARG A 1 481 ? -24.985 -12.820 7.279 1.00 97.31 481 ARG A O 1
ATOM 3809 N N . LEU A 1 482 ? -25.187 -10.801 8.259 1.00 97.81 482 LEU A N 1
ATOM 3810 C CA . LEU A 1 482 ? -24.968 -10.016 7.042 1.00 97.81 482 LEU A CA 1
ATOM 3811 C C . LEU A 1 482 ? -23.548 -10.215 6.492 1.00 97.81 482 LEU A C 1
ATOM 3813 O O . LEU A 1 482 ? -23.384 -10.525 5.311 1.00 97.81 482 LEU A O 1
ATOM 3817 N N . PHE A 1 483 ? -22.527 -10.116 7.350 1.00 98.19 483 PHE A N 1
ATOM 3818 C CA . PHE A 1 483 ? -21.142 -10.325 6.933 1.00 98.19 483 PHE A CA 1
ATOM 3819 C C . PHE A 1 483 ? -20.871 -11.778 6.517 1.00 98.19 483 PHE A C 1
ATOM 3821 O O . PHE A 1 483 ? -20.269 -11.995 5.470 1.00 98.19 483 PHE A O 1
ATOM 3828 N N . SER A 1 484 ? -21.352 -12.784 7.255 1.00 98.00 484 SER A N 1
ATOM 3829 C CA . SER A 1 484 ? -21.183 -14.196 6.878 1.00 98.00 484 SER A CA 1
ATOM 3830 C C . SER A 1 484 ? -21.888 -14.552 5.564 1.00 98.00 484 SER A C 1
ATOM 3832 O O . SER A 1 484 ? -21.342 -15.331 4.787 1.00 98.00 484 SER A O 1
ATOM 3834 N N . GLY A 1 485 ? -23.058 -13.968 5.276 1.00 97.75 485 GLY A N 1
ATOM 3835 C CA . GLY A 1 485 ? -23.738 -14.145 3.988 1.00 97.75 485 GLY A CA 1
ATOM 3836 C C . GLY A 1 485 ? -22.928 -13.578 2.818 1.00 97.75 485 GLY A C 1
ATOM 3837 O O . GLY A 1 485 ? -22.719 -14.257 1.816 1.00 97.75 485 GLY A O 1
ATOM 3838 N N . HIS A 1 486 ? -22.385 -12.370 2.973 1.00 98.00 486 HIS A N 1
ATOM 3839 C CA . HIS A 1 486 ? -21.487 -11.771 1.982 1.00 98.00 486 HIS A CA 1
ATOM 3840 C C . HIS A 1 486 ? -20.177 -12.573 1.833 1.00 98.00 486 HIS A C 1
ATOM 3842 O O . HIS A 1 486 ? -19.723 -12.821 0.718 1.00 98.00 486 HIS A O 1
ATOM 3848 N N . GLY A 1 487 ? -19.618 -13.082 2.934 1.00 97.81 487 GLY A N 1
ATOM 3849 C CA . GLY A 1 487 ? -18.449 -13.966 2.909 1.00 97.81 487 GLY A CA 1
ATOM 3850 C C . GLY A 1 487 ? -18.700 -15.243 2.112 1.00 97.81 487 GLY A C 1
ATOM 3851 O O . GLY A 1 487 ? -17.835 -15.665 1.346 1.00 97.81 487 GLY A O 1
ATOM 3852 N N . GLN A 1 488 ? -19.894 -15.832 2.235 1.00 97.88 488 GLN A N 1
ATOM 3853 C CA . GLN A 1 488 ? -20.283 -16.996 1.441 1.00 97.88 488 GLN A CA 1
ATOM 3854 C C . GLN A 1 488 ? -20.365 -16.650 -0.054 1.00 97.88 488 GLN A C 1
ATOM 3856 O O . GLN A 1 488 ? -19.773 -17.366 -0.855 1.00 97.88 488 GLN A O 1
ATOM 3861 N N . ASN A 1 489 ? -20.954 -15.506 -0.428 1.00 97.06 489 ASN A N 1
ATOM 3862 C CA . ASN A 1 489 ? -20.970 -15.041 -1.824 1.00 97.06 489 ASN A CA 1
ATOM 3863 C C . ASN A 1 489 ? -19.552 -14.890 -2.418 1.00 97.06 489 ASN A C 1
ATOM 3865 O O . ASN A 1 489 ? -19.346 -15.169 -3.599 1.00 97.06 489 ASN A O 1
ATOM 3869 N N . ILE A 1 490 ? -18.568 -14.465 -1.614 1.00 97.12 490 ILE A N 1
ATOM 3870 C CA . ILE A 1 490 ? -17.160 -14.379 -2.038 1.00 97.12 490 ILE A CA 1
ATOM 3871 C C . ILE A 1 490 ? -16.548 -15.781 -2.210 1.00 97.12 490 ILE A C 1
ATOM 3873 O O . ILE A 1 490 ? -15.825 -16.008 -3.181 1.00 97.12 490 ILE A O 1
ATOM 3877 N N . LEU A 1 491 ? -16.837 -16.731 -1.309 1.00 97.31 491 LEU A N 1
ATOM 3878 C CA . LEU A 1 491 ? -16.379 -18.122 -1.446 1.00 97.31 491 LEU A CA 1
ATOM 3879 C C . LEU A 1 491 ? -16.972 -18.810 -2.684 1.00 97.31 491 LEU A C 1
ATOM 3881 O O . LEU A 1 491 ? -16.239 -19.494 -3.395 1.00 97.31 491 LEU A O 1
ATOM 3885 N N . ASP A 1 492 ? -18.264 -18.606 -2.948 1.00 96.56 492 ASP A N 1
ATOM 3886 C CA . ASP A 1 492 ? -18.992 -19.244 -4.051 1.00 96.56 492 ASP A CA 1
ATOM 3887 C C . ASP A 1 492 ? -18.525 -18.731 -5.426 1.00 96.56 492 ASP A C 1
ATOM 3889 O O . ASP A 1 492 ? -18.520 -19.482 -6.401 1.00 96.56 492 ASP A O 1
ATOM 3893 N N . ARG A 1 493 ? -18.073 -17.470 -5.499 1.00 94.75 493 ARG A N 1
ATOM 3894 C CA . ARG A 1 493 ? -17.417 -16.881 -6.683 1.00 94.75 493 ARG A CA 1
ATOM 3895 C C . ARG A 1 493 ? -15.957 -17.302 -6.843 1.00 94.75 493 ARG A C 1
ATOM 3897 O O . ARG A 1 493 ? -15.459 -17.379 -7.964 1.00 94.75 493 ARG A O 1
ATOM 3904 N N . GLY A 1 494 ? -15.235 -17.519 -5.743 1.00 95.19 494 GLY A N 1
ATOM 3905 C CA . GLY A 1 494 ? -13.795 -17.777 -5.770 1.00 95.19 494 GLY A CA 1
ATOM 3906 C C . GLY A 1 494 ? -13.023 -16.606 -6.389 1.00 95.19 494 GLY A C 1
ATOM 3907 O O . GLY A 1 494 ? -12.887 -15.557 -5.762 1.00 95.19 494 GLY A O 1
ATOM 3908 N N . THR A 1 495 ? -12.518 -16.787 -7.612 1.00 94.50 495 THR A N 1
ATOM 3909 C CA . THR A 1 495 ? -11.822 -15.747 -8.397 1.00 94.50 495 THR A CA 1
ATOM 3910 C C . THR A 1 495 ? -12.657 -15.193 -9.560 1.00 94.50 495 THR A C 1
ATOM 3912 O O . THR A 1 495 ? -12.111 -14.482 -10.397 1.00 94.50 495 THR A O 1
ATOM 3915 N N . ASP A 1 496 ? -13.960 -15.494 -9.645 1.00 93.56 496 ASP A N 1
ATOM 3916 C CA . ASP A 1 496 ? -14.893 -14.847 -10.586 1.00 93.56 496 ASP A CA 1
ATOM 3917 C C . ASP A 1 496 ? -15.347 -13.475 -10.048 1.00 93.56 496 ASP A C 1
ATOM 3919 O O . ASP A 1 496 ? -16.485 -13.262 -9.603 1.00 93.56 496 ASP A O 1
ATOM 3923 N N . TYR A 1 497 ? -14.389 -12.547 -10.015 1.00 92.94 497 TYR A N 1
ATOM 3924 C CA . TYR A 1 497 ? -14.603 -11.163 -9.611 1.00 92.94 497 TYR A CA 1
ATOM 3925 C C . TYR A 1 497 ? -15.545 -10.458 -10.605 1.00 92.94 497 TYR A C 1
ATOM 3927 O O . TYR A 1 497 ? -15.223 -10.394 -11.798 1.00 92.94 497 TYR A O 1
ATOM 3935 N N . PRO A 1 498 ? -16.679 -9.895 -10.151 1.00 88.06 498 PRO A N 1
ATOM 3936 C CA . PRO A 1 498 ? -17.541 -9.087 -10.998 1.00 88.06 498 PRO A CA 1
ATOM 3937 C C . PRO A 1 498 ? -16.880 -7.728 -11.296 1.00 88.06 498 PRO A C 1
ATOM 3939 O O . PRO A 1 498 ? -16.222 -7.168 -10.414 1.00 88.06 498 PRO A O 1
ATOM 3942 N N . PRO A 1 499 ? -17.080 -7.160 -12.498 1.00 87.00 499 PRO A N 1
ATOM 3943 C CA . PRO A 1 499 ? -16.675 -5.788 -12.788 1.00 87.00 499 PRO A CA 1
ATOM 3944 C C . PRO A 1 499 ? -17.511 -4.787 -11.973 1.00 87.00 499 PRO A C 1
ATOM 3946 O O . PRO A 1 499 ? -18.665 -5.063 -11.633 1.00 87.00 499 PRO A O 1
ATOM 3949 N N . PHE A 1 500 ? -16.947 -3.607 -11.699 1.00 80.62 500 PHE A N 1
ATOM 3950 C CA . PHE A 1 500 ? -17.676 -2.499 -11.065 1.00 80.62 500 PHE A CA 1
ATOM 3951 C C . PHE A 1 500 ? -17.340 -1.160 -11.736 1.00 80.62 500 PHE A C 1
ATOM 3953 O O . PHE A 1 500 ? -18.072 -0.728 -12.621 1.00 80.62 500 PHE A O 1
ATOM 3960 N N . GLU A 1 501 ? -16.211 -0.541 -11.380 1.00 77.06 501 GLU A N 1
ATOM 3961 C CA . GLU A 1 501 ? -15.679 0.665 -12.049 1.00 77.06 501 GLU A CA 1
ATOM 3962 C C . GLU A 1 501 ? -14.670 0.318 -13.157 1.00 77.06 501 GLU A C 1
ATOM 3964 O O . GLU A 1 501 ? -14.549 1.032 -14.153 1.00 77.06 501 GLU A O 1
ATOM 3969 N N . VAL A 1 502 ? -13.980 -0.817 -13.011 1.00 82.75 502 VAL A N 1
ATOM 3970 C CA . VAL A 1 502 ? -13.092 -1.417 -14.017 1.00 82.75 502 VAL A CA 1
ATOM 3971 C C . VAL A 1 502 ? -13.322 -2.929 -14.081 1.00 82.75 502 VAL A C 1
ATOM 3973 O O . VAL A 1 502 ? -14.022 -3.502 -13.238 1.00 82.75 502 VAL A O 1
ATOM 3976 N N . ASN A 1 503 ? -12.743 -3.584 -15.089 1.00 88.44 503 ASN A N 1
ATOM 3977 C CA . ASN A 1 503 ? -13.079 -4.970 -15.421 1.00 88.44 503 ASN A CA 1
ATOM 3978 C C . ASN A 1 503 ? -12.298 -6.036 -14.627 1.00 88.44 503 ASN A C 1
ATOM 3980 O O . ASN A 1 503 ? -12.777 -7.161 -14.509 1.00 88.44 503 ASN A O 1
ATOM 3984 N N . PHE A 1 504 ? -11.103 -5.705 -14.125 1.00 92.75 504 PHE A N 1
ATOM 3985 C CA . PHE A 1 504 ? -10.292 -6.501 -13.192 1.00 92.75 504 PHE A CA 1
ATOM 3986 C C . PHE A 1 504 ? -9.168 -5.614 -12.632 1.00 92.75 504 PHE A C 1
ATOM 3988 O O . PHE A 1 504 ? -8.506 -4.931 -13.407 1.00 92.75 504 PHE A O 1
ATOM 3995 N N . GLU A 1 505 ? -8.933 -5.606 -11.315 1.00 93.56 505 GLU A N 1
ATOM 3996 C CA . GLU A 1 505 ? -7.840 -4.830 -10.711 1.00 93.56 505 GLU A CA 1
ATOM 3997 C C . GLU A 1 505 ? -7.505 -5.238 -9.264 1.00 93.56 505 GLU A C 1
ATOM 3999 O O . GLU A 1 505 ? -8.246 -5.975 -8.607 1.00 93.56 505 GLU A O 1
ATOM 4004 N N . GLN A 1 506 ? -6.429 -4.660 -8.721 1.00 95.88 506 GLN A N 1
ATOM 4005 C CA . GLN A 1 506 ? -6.007 -4.859 -7.337 1.00 95.88 506 GLN A CA 1
ATOM 4006 C C . GLN A 1 506 ? -7.060 -4.443 -6.295 1.00 95.88 506 GLN A C 1
ATOM 4008 O O . GLN A 1 506 ? -7.235 -5.184 -5.329 1.00 95.88 506 GLN A O 1
ATOM 4013 N N . SER A 1 507 ? -7.784 -3.325 -6.447 1.00 93.25 507 SER A N 1
ATOM 4014 C CA . SER A 1 507 ? -8.777 -2.912 -5.434 1.00 93.25 507 SER A CA 1
ATOM 4015 C C . SER A 1 507 ? -10.105 -3.675 -5.503 1.00 93.25 507 SER A C 1
ATOM 4017 O O . SER A 1 507 ? -10.957 -3.465 -4.650 1.00 93.25 507 SER A O 1
ATOM 4019 N N . ILE A 1 508 ? -10.248 -4.637 -6.426 1.00 93.44 508 ILE A N 1
ATOM 4020 C CA . ILE A 1 508 ? -11.310 -5.660 -6.393 1.00 93.44 508 ILE A CA 1
ATOM 4021 C C . ILE A 1 508 ? -10.811 -6.926 -5.667 1.00 93.44 508 ILE A C 1
ATOM 4023 O O . ILE A 1 508 ? -11.516 -7.493 -4.830 1.00 93.44 508 ILE A O 1
ATOM 4027 N N . VAL A 1 509 ? -9.565 -7.347 -5.923 1.00 96.44 509 VAL A N 1
ATOM 4028 C CA . VAL A 1 509 ? -8.957 -8.528 -5.277 1.00 96.44 509 VAL A CA 1
ATOM 4029 C C . VAL A 1 509 ? -8.627 -8.273 -3.797 1.00 96.44 509 VAL A C 1
ATOM 4031 O O . VAL A 1 509 ? -8.812 -9.157 -2.959 1.00 96.44 509 VAL A O 1
ATOM 4034 N N . ALA A 1 510 ? -8.159 -7.074 -3.437 1.00 97.62 510 ALA A N 1
ATOM 4035 C CA . ALA A 1 510 ? -7.739 -6.780 -2.066 1.00 97.62 510 ALA A CA 1
ATOM 4036 C C . ALA A 1 510 ? -8.905 -6.833 -1.057 1.00 97.62 510 ALA A C 1
ATOM 4038 O O . ALA A 1 510 ? -8.755 -7.526 -0.048 1.00 97.62 510 ALA A O 1
ATOM 4039 N N . PRO A 1 511 ? -10.087 -6.227 -1.306 1.00 97.19 511 PRO A N 1
ATOM 4040 C CA . PRO A 1 511 ? -11.241 -6.385 -0.422 1.00 97.19 511 PRO A CA 1
ATOM 4041 C C . PRO A 1 511 ? -11.719 -7.836 -0.307 1.00 97.19 511 PRO A C 1
ATOM 4043 O O . PRO A 1 511 ? -12.118 -8.239 0.782 1.00 97.19 511 PRO A O 1
ATOM 4046 N N . ALA A 1 512 ? -11.608 -8.650 -1.370 1.00 97.31 512 ALA A N 1
ATOM 4047 C CA . ALA A 1 512 ? -11.912 -10.085 -1.308 1.00 97.31 512 ALA A CA 1
ATOM 4048 C C . ALA A 1 512 ? -11.061 -10.804 -0.247 1.00 97.31 512 ALA A C 1
ATOM 4050 O O . ALA A 1 512 ? -11.573 -11.609 0.533 1.00 97.31 512 ALA A O 1
ATOM 4051 N N . ALA A 1 513 ? -9.758 -10.503 -0.214 1.00 98.19 513 ALA A N 1
ATOM 4052 C CA . ALA A 1 513 ? -8.836 -11.036 0.781 1.00 98.19 513 ALA A CA 1
ATOM 4053 C C . ALA A 1 513 ? -9.153 -10.496 2.184 1.00 98.19 513 ALA A C 1
ATOM 4055 O O . ALA A 1 513 ? -9.373 -11.282 3.103 1.00 98.19 513 ALA A O 1
ATOM 4056 N N . ILE A 1 514 ? -9.216 -9.168 2.339 1.00 98.56 514 ILE A N 1
ATOM 4057 C CA . ILE A 1 514 ? -9.427 -8.486 3.627 1.00 98.56 514 ILE A CA 1
ATOM 4058 C C . ILE A 1 514 ? -10.710 -8.980 4.302 1.00 98.56 514 ILE A C 1
ATOM 4060 O O . ILE A 1 514 ? -10.665 -9.411 5.451 1.00 98.56 514 ILE A O 1
ATOM 4064 N N . PHE A 1 515 ? -11.829 -9.002 3.577 1.00 98.44 515 PHE A N 1
ATOM 4065 C CA . PHE A 1 515 ? -13.136 -9.377 4.116 1.00 98.44 515 PHE A CA 1
ATOM 4066 C C . PHE A 1 515 ? -13.152 -10.809 4.677 1.00 98.44 515 PHE A C 1
ATOM 4068 O O . PHE A 1 515 ? -13.661 -11.055 5.772 1.00 98.44 515 PHE A O 1
ATOM 4075 N N . LEU A 1 516 ? -12.552 -11.762 3.954 1.00 98.62 516 LEU A N 1
ATOM 4076 C CA . LEU A 1 516 ? -12.445 -13.152 4.405 1.00 98.62 516 LEU A CA 1
ATOM 4077 C C . LEU A 1 516 ? -11.456 -13.321 5.571 1.00 98.62 516 LEU A C 1
ATOM 4079 O O . LEU A 1 516 ? -11.681 -14.160 6.443 1.00 98.62 516 LEU A O 1
ATOM 4083 N N . LEU A 1 517 ? -10.382 -12.530 5.626 1.00 98.56 517 LEU A N 1
ATOM 4084 C CA . LEU A 1 517 ? -9.430 -12.546 6.743 1.00 98.56 517 LEU A CA 1
ATOM 4085 C C . LEU A 1 517 ? -10.030 -11.944 8.017 1.00 98.56 517 LEU A C 1
ATOM 4087 O O . LEU A 1 517 ? -9.842 -12.496 9.098 1.00 98.56 517 LEU A O 1
ATOM 4091 N N . GLU A 1 518 ? -10.784 -10.853 7.901 1.00 97.88 518 GLU A N 1
ATOM 4092 C CA . GLU A 1 518 ? -11.511 -10.251 9.018 1.00 97.88 518 GLU A CA 1
ATOM 4093 C C . GLU A 1 518 ? -12.607 -11.194 9.546 1.00 97.88 518 GLU A C 1
ATOM 4095 O O . GLU A 1 518 ? -12.678 -11.424 10.755 1.00 97.88 518 GLU A O 1
ATOM 4100 N N . LEU A 1 519 ? -13.382 -11.842 8.662 1.00 97.38 519 LEU A N 1
ATOM 4101 C CA . LEU A 1 519 ? -14.315 -12.906 9.060 1.00 97.38 519 LEU A CA 1
ATOM 4102 C C . LEU A 1 519 ? -13.610 -14.083 9.745 1.00 97.38 519 LEU A C 1
ATOM 4104 O O . LEU A 1 519 ? -14.115 -14.586 10.750 1.00 97.38 519 LEU A O 1
ATOM 4108 N N . TYR A 1 520 ? -12.456 -14.530 9.239 1.00 97.88 520 TYR A N 1
ATOM 4109 C CA . TYR A 1 520 ? -11.678 -15.586 9.889 1.00 97.88 520 TYR A CA 1
ATOM 4110 C C . TYR A 1 520 ? -11.236 -15.174 11.297 1.00 97.88 520 TYR A C 1
ATOM 4112 O O . TYR A 1 520 ? -11.448 -15.928 12.243 1.00 97.88 520 TYR A O 1
ATOM 4120 N N . ARG A 1 521 ? -10.673 -13.969 11.453 1.00 94.06 521 ARG A N 1
ATOM 4121 C CA . ARG A 1 521 ? -10.170 -13.475 12.745 1.00 94.06 521 ARG A CA 1
ATOM 4122 C C . ARG A 1 521 ? -11.273 -13.264 13.785 1.00 94.06 521 ARG A C 1
ATOM 4124 O O . ARG A 1 521 ? -10.976 -13.381 14.969 1.00 94.06 521 ARG A O 1
ATOM 4131 N N . PHE A 1 522 ? -12.516 -13.012 13.367 1.00 94.19 522 PHE A N 1
ATOM 4132 C CA . PHE A 1 522 ? -13.663 -12.944 14.280 1.00 94.19 522 PHE A CA 1
ATOM 4133 C C . PHE A 1 522 ? -14.288 -14.320 14.589 1.00 94.19 522 PHE A C 1
ATOM 4135 O O . PHE A 1 522 ? -14.649 -14.591 15.729 1.00 94.19 522 PHE A O 1
ATOM 4142 N N . THR A 1 523 ? -14.439 -15.200 13.591 1.00 92.56 523 THR A N 1
ATOM 4143 C CA . THR A 1 523 ? -15.231 -16.448 13.728 1.00 92.56 523 THR A CA 1
ATOM 4144 C C . THR A 1 523 ? -14.413 -17.718 13.977 1.00 92.56 523 THR A C 1
ATOM 4146 O O . THR A 1 523 ? -14.971 -18.727 14.405 1.00 92.56 523 THR A O 1
ATOM 4149 N N . GLY A 1 524 ? -13.120 -17.721 13.648 1.00 91.94 524 GLY A N 1
ATOM 4150 C CA . GLY A 1 524 ? -12.260 -18.908 13.662 1.00 91.94 524 GLY A CA 1
ATOM 4151 C C . GLY A 1 524 ? -12.557 -19.955 12.574 1.00 91.94 524 GLY A C 1
ATOM 4152 O O . GLY A 1 524 ? -11.862 -20.969 12.504 1.00 91.94 524 GLY A O 1
ATOM 4153 N N . GLU A 1 525 ? -13.557 -19.762 11.702 1.00 93.06 525 GLU A N 1
ATOM 4154 C CA . GLU A 1 525 ? -13.913 -20.780 10.706 1.00 93.06 525 GLU A CA 1
ATOM 4155 C C . GLU A 1 525 ? -12.864 -20.887 9.584 1.00 93.06 525 GLU A C 1
ATOM 4157 O O . GLU A 1 525 ? -12.758 -20.023 8.709 1.00 93.06 525 GLU A O 1
ATOM 4162 N N . ALA A 1 526 ? -12.145 -22.012 9.533 1.00 95.81 526 ALA A N 1
ATOM 4163 C CA . ALA A 1 526 ? -11.073 -22.266 8.561 1.00 95.81 526 ALA A CA 1
ATOM 4164 C C . ALA A 1 526 ? -11.488 -22.151 7.074 1.00 95.81 526 ALA A C 1
ATOM 4166 O O . ALA A 1 526 ? -10.626 -21.977 6.207 1.00 95.81 526 ALA A O 1
ATOM 4167 N N . LYS A 1 527 ? -12.792 -22.211 6.753 1.00 97.62 527 LYS A N 1
ATOM 4168 C CA . LYS A 1 527 ? -13.310 -21.986 5.390 1.00 97.62 527 LYS A CA 1
ATOM 4169 C C . LYS A 1 527 ? -12.980 -20.576 4.879 1.00 97.62 527 LYS A C 1
ATOM 4171 O O . LYS A 1 527 ? -12.608 -20.430 3.715 1.00 97.62 527 LYS A O 1
ATOM 4176 N N . TRP A 1 528 ? -13.039 -19.567 5.754 1.00 98.25 528 TRP A N 1
ATOM 4177 C CA . TRP A 1 528 ? -12.739 -18.180 5.406 1.00 98.25 528 TRP A CA 1
ATOM 4178 C C . TRP A 1 528 ? -11.244 -18.003 5.119 1.00 98.25 528 TRP A C 1
ATOM 4180 O O . TRP A 1 528 ? -10.896 -17.469 4.071 1.00 98.25 528 TRP A O 1
ATOM 4190 N N . LEU A 1 529 ? -10.358 -18.553 5.964 1.00 98.00 529 LEU A N 1
ATOM 4191 C CA . LEU A 1 529 ? -8.904 -18.520 5.738 1.00 98.00 529 LEU A CA 1
ATOM 4192 C C . LEU A 1 529 ? -8.498 -19.246 4.445 1.00 98.00 529 LEU A C 1
ATOM 4194 O O . LEU A 1 529 ? -7.658 -18.752 3.693 1.00 98.00 529 LEU A O 1
ATOM 4198 N N . LYS A 1 530 ? -9.121 -20.397 4.147 1.00 97.69 530 LYS A N 1
ATOM 4199 C CA . LYS A 1 530 ? -8.890 -21.129 2.892 1.00 97.69 530 LYS A CA 1
ATOM 4200 C C . LYS A 1 530 ? -9.279 -20.294 1.667 1.00 97.69 530 LYS A C 1
ATOM 4202 O O . LYS A 1 530 ? -8.537 -20.289 0.687 1.00 97.69 530 LYS A O 1
ATOM 4207 N N . GLY A 1 531 ? -10.413 -19.593 1.721 1.00 97.75 531 GLY A N 1
ATOM 4208 C CA . GLY A 1 531 ? -10.825 -18.664 0.668 1.00 97.75 531 GLY A CA 1
ATOM 4209 C C . GLY A 1 531 ? -9.883 -17.466 0.554 1.00 97.75 531 GLY A C 1
ATOM 4210 O O . GLY A 1 531 ? -9.394 -17.173 -0.532 1.00 97.75 531 GLY A O 1
ATOM 4211 N N . ALA A 1 532 ? -9.561 -16.823 1.679 1.00 98.06 532 ALA A N 1
ATOM 4212 C CA . ALA A 1 532 ? -8.660 -15.676 1.747 1.00 98.06 532 ALA A CA 1
ATOM 4213 C C . ALA A 1 532 ? -7.292 -15.965 1.124 1.00 98.06 532 ALA A C 1
ATOM 4215 O O . ALA A 1 532 ? -6.781 -15.145 0.365 1.00 98.06 532 ALA A O 1
ATOM 4216 N N . ARG A 1 533 ? -6.720 -17.146 1.390 1.00 97.69 533 ARG A N 1
ATOM 4217 C CA . ARG A 1 533 ? -5.443 -17.571 0.808 1.00 97.69 533 ARG A CA 1
ATOM 4218 C C . ARG A 1 533 ? -5.452 -17.514 -0.724 1.00 97.69 533 ARG A C 1
ATOM 4220 O O . ARG A 1 533 ? -4.494 -17.009 -1.300 1.00 97.69 533 ARG A O 1
ATOM 4227 N N . LEU A 1 534 ? -6.522 -17.978 -1.375 1.00 96.25 534 LEU A N 1
ATOM 4228 C CA . LEU A 1 534 ? -6.662 -17.905 -2.835 1.00 96.25 534 LEU A CA 1
ATOM 4229 C C . LEU A 1 534 ? -6.655 -16.447 -3.322 1.00 96.25 534 LEU A C 1
ATOM 4231 O O . LEU A 1 534 ? -5.974 -16.129 -4.293 1.00 96.25 534 LEU A O 1
ATOM 4235 N N . GLN A 1 535 ? -7.342 -15.552 -2.604 1.00 97.38 535 GLN A N 1
ATOM 4236 C CA . GLN A 1 535 ? -7.350 -14.117 -2.910 1.00 97.38 535 GLN A CA 1
ATOM 4237 C C . GLN A 1 535 ? -5.956 -13.491 -2.746 1.00 97.38 535 GLN A C 1
ATOM 4239 O O . GLN A 1 535 ? -5.505 -12.760 -3.624 1.00 97.38 535 GLN A O 1
ATOM 4244 N N . VAL A 1 536 ? -5.234 -13.811 -1.664 1.00 97.56 536 VAL A N 1
ATOM 4245 C CA . VAL A 1 536 ? -3.869 -13.309 -1.412 1.00 97.56 536 VAL A CA 1
ATOM 4246 C C . VAL A 1 536 ? -2.868 -13.831 -2.452 1.00 97.56 536 VAL A C 1
ATOM 4248 O O . VAL A 1 536 ? -2.005 -13.077 -2.901 1.00 97.56 536 VAL A O 1
ATOM 4251 N N . GLU A 1 537 ? -2.996 -15.088 -2.889 1.00 95.12 537 GLU A N 1
ATOM 4252 C CA . GLU A 1 537 ? -2.150 -15.665 -3.943 1.00 95.12 537 GLU A CA 1
ATOM 4253 C C . GLU A 1 537 ? -2.346 -14.982 -5.310 1.00 95.12 537 GLU A C 1
ATOM 4255 O O . GLU A 1 537 ? -1.383 -14.904 -6.074 1.00 95.12 537 GLU A O 1
ATOM 4260 N N . VAL A 1 538 ? -3.538 -14.442 -5.610 1.00 95.88 538 VAL A N 1
ATOM 4261 C CA . VAL A 1 538 ? -3.764 -13.539 -6.759 1.00 95.88 538 VAL A CA 1
ATOM 4262 C C . VAL A 1 538 ? -3.194 -12.145 -6.466 1.00 95.88 538 VAL A C 1
ATOM 4264 O O . VAL A 1 538 ? -2.431 -11.606 -7.266 1.00 95.88 538 VAL A O 1
ATOM 4267 N N . LEU A 1 539 ? -3.510 -11.574 -5.300 1.00 96.50 539 LEU A N 1
ATOM 4268 C CA . LEU A 1 539 ? -3.165 -10.203 -4.910 1.00 96.50 539 LEU A CA 1
ATOM 4269 C C . LEU A 1 539 ? -1.656 -9.916 -4.953 1.00 96.50 539 LEU A C 1
ATOM 4271 O O . LEU A 1 539 ? -1.227 -8.850 -5.397 1.00 96.50 539 LEU A O 1
ATOM 4275 N N . LEU A 1 540 ? -0.840 -10.883 -4.529 1.00 95.19 540 LEU A N 1
ATOM 4276 C CA . LEU A 1 540 ? 0.620 -10.775 -4.524 1.00 95.19 540 LEU A CA 1
ATOM 4277 C C . LEU A 1 540 ? 1.250 -10.773 -5.927 1.00 95.19 540 LEU A C 1
ATOM 4279 O O . LEU A 1 540 ? 2.423 -10.427 -6.060 1.00 95.19 540 LEU A O 1
ATOM 4283 N N . ARG A 1 541 ? 0.498 -11.092 -6.990 1.00 95.81 541 ARG A N 1
ATOM 4284 C CA . ARG A 1 541 ? 0.994 -11.022 -8.378 1.00 95.81 541 ARG A CA 1
ATOM 4285 C C . ARG A 1 541 ? 1.014 -9.597 -8.927 1.00 95.81 541 ARG A C 1
ATOM 4287 O O . ARG A 1 541 ? 1.747 -9.352 -9.877 1.00 95.81 541 ARG A O 1
ATOM 4294 N N . PHE A 1 542 ? 0.294 -8.661 -8.303 1.00 97.25 542 PHE A N 1
ATOM 4295 C CA . PHE A 1 542 ? 0.402 -7.227 -8.594 1.00 97.25 542 PHE A CA 1
ATOM 4296 C C . PHE A 1 542 ? 1.670 -6.590 -7.992 1.00 97.25 542 PHE A C 1
ATOM 4298 O O . PHE A 1 542 ? 2.048 -5.496 -8.409 1.00 97.25 542 PHE A O 1
ATOM 4305 N N . ALA A 1 543 ? 2.322 -7.237 -7.015 1.00 95.50 543 ALA A N 1
ATOM 4306 C CA . ALA A 1 543 ? 3.400 -6.657 -6.212 1.00 95.50 543 ALA A CA 1
ATOM 4307 C C . ALA A 1 543 ? 4.786 -6.765 -6.883 1.00 95.50 543 ALA A C 1
ATOM 4309 O O . ALA A 1 543 ? 5.219 -7.845 -7.293 1.00 95.50 543 ALA A O 1
ATOM 4310 N N . GLY A 1 544 ? 5.495 -5.636 -6.985 1.00 95.56 544 GLY A N 1
ATOM 4311 C CA . GLY A 1 544 ? 6.860 -5.561 -7.519 1.00 95.56 544 GLY A CA 1
ATOM 4312 C C . GLY A 1 544 ? 7.960 -5.937 -6.516 1.00 95.56 544 GLY A C 1
ATOM 4313 O O . GLY A 1 544 ? 7.737 -5.994 -5.311 1.00 95.56 544 GLY A O 1
ATOM 4314 N N . LYS A 1 545 ? 9.184 -6.155 -7.012 1.00 96.62 545 LYS A N 1
ATOM 4315 C CA . LYS A 1 545 ? 10.416 -6.335 -6.203 1.00 96.62 545 LYS A CA 1
ATOM 4316 C C . LYS A 1 545 ? 11.596 -5.503 -6.722 1.00 96.62 545 LYS A C 1
ATOM 4318 O O . LYS A 1 545 ? 12.758 -5.811 -6.472 1.00 96.62 545 LYS A O 1
ATOM 4323 N N . GLN A 1 546 ? 11.301 -4.437 -7.460 1.00 97.50 546 GLN A N 1
ATOM 4324 C CA . GLN A 1 546 ? 12.272 -3.431 -7.882 1.00 97.50 546 GLN A CA 1
ATOM 4325 C C . GLN A 1 546 ? 12.916 -2.751 -6.653 1.00 97.50 546 GLN A C 1
ATOM 4327 O O . GLN A 1 546 ? 12.217 -2.527 -5.665 1.00 97.50 546 GLN A O 1
ATOM 4332 N N . PRO A 1 547 ? 14.215 -2.399 -6.674 1.00 96.81 547 PRO A N 1
ATOM 4333 C CA . PRO A 1 547 ? 14.899 -1.719 -5.569 1.00 96.81 547 PRO A CA 1
ATOM 4334 C C . PRO A 1 547 ? 14.598 -0.206 -5.553 1.00 96.81 547 PRO A C 1
ATOM 4336 O O . PRO A 1 547 ? 15.476 0.649 -5.696 1.00 96.81 547 PRO A O 1
ATOM 4339 N N . ASP A 1 548 ? 13.315 0.123 -5.426 1.00 97.31 548 ASP A N 1
ATOM 4340 C CA . ASP A 1 548 ? 12.768 1.476 -5.500 1.00 97.31 548 ASP A CA 1
ATOM 4341 C C . ASP A 1 548 ? 11.539 1.578 -4.586 1.00 97.31 548 ASP A C 1
ATOM 4343 O O . ASP A 1 548 ? 10.582 0.811 -4.713 1.00 97.31 548 ASP A O 1
ATOM 4347 N N . HIS A 1 549 ? 11.575 2.525 -3.646 1.00 96.62 549 HIS A N 1
ATOM 4348 C CA . HIS A 1 549 ? 10.552 2.724 -2.615 1.00 96.62 549 HIS A CA 1
ATOM 4349 C C . HIS A 1 549 ? 9.139 2.986 -3.150 1.00 96.62 549 HIS A C 1
ATOM 4351 O O . HIS A 1 549 ? 8.185 2.830 -2.398 1.00 96.62 549 HIS A O 1
ATOM 4357 N N . ARG A 1 550 ? 8.988 3.360 -4.425 1.00 94.94 550 ARG A N 1
ATOM 4358 C CA . ARG A 1 550 ? 7.686 3.616 -5.062 1.00 94.94 550 ARG A CA 1
ATOM 4359 C C . ARG A 1 550 ? 6.985 2.346 -5.549 1.00 94.94 550 ARG A C 1
ATOM 4361 O O . ARG A 1 550 ? 5.780 2.370 -5.780 1.00 94.94 550 ARG A O 1
ATOM 4368 N N . VAL A 1 551 ? 7.743 1.264 -5.744 1.00 95.94 551 VAL A N 1
ATOM 4369 C CA . VAL A 1 551 ? 7.323 0.049 -6.475 1.00 95.94 551 VAL A CA 1
ATOM 4370 C C . VAL A 1 551 ? 7.667 -1.268 -5.766 1.00 95.94 551 VAL A C 1
ATOM 4372 O O . VAL A 1 551 ? 7.159 -2.314 -6.167 1.00 95.94 551 VAL A O 1
ATOM 4375 N N . HIS A 1 552 ? 8.510 -1.265 -4.727 1.00 97.19 552 HIS A N 1
ATOM 4376 C CA . HIS A 1 552 ? 8.796 -2.481 -3.960 1.00 97.19 552 HIS A CA 1
ATOM 4377 C C . HIS A 1 552 ? 7.582 -2.886 -3.116 1.00 97.19 552 HIS A C 1
ATOM 4379 O O . HIS A 1 552 ? 7.132 -2.118 -2.271 1.00 97.19 552 HIS A O 1
ATOM 4385 N N . ASP A 1 553 ? 7.043 -4.079 -3.365 1.00 96.62 553 ASP A N 1
ATOM 4386 C CA . ASP A 1 553 ? 5.791 -4.631 -2.823 1.00 96.62 553 ASP A CA 1
ATOM 4387 C C . ASP A 1 553 ? 4.500 -3.828 -3.081 1.00 96.62 553 ASP A C 1
ATOM 4389 O O . ASP A 1 553 ? 3.399 -4.357 -2.921 1.00 96.62 553 ASP A O 1
ATOM 4393 N N . VAL A 1 554 ? 4.612 -2.590 -3.562 1.00 97.25 554 VAL A N 1
ATOM 4394 C CA . VAL A 1 554 ? 3.499 -1.777 -4.057 1.00 97.25 554 VAL A CA 1
ATOM 4395 C C . VAL A 1 554 ? 2.854 -2.456 -5.270 1.00 97.25 554 VAL A C 1
ATOM 4397 O O . VAL A 1 554 ? 3.530 -2.948 -6.177 1.00 97.25 554 VAL A O 1
ATOM 4400 N N . ALA A 1 555 ? 1.522 -2.482 -5.275 1.00 96.31 555 ALA A N 1
ATOM 4401 C CA . ALA A 1 555 ? 0.729 -3.064 -6.347 1.00 96.31 555 ALA A CA 1
ATOM 4402 C C . ALA A 1 555 ? 0.661 -2.172 -7.596 1.00 96.31 555 ALA A C 1
ATOM 4404 O O . ALA A 1 555 ? 0.527 -0.954 -7.490 1.00 96.31 555 ALA A O 1
ATOM 4405 N N . ILE A 1 556 ? 0.672 -2.795 -8.777 1.00 97.44 556 ILE A N 1
ATOM 4406 C CA . ILE A 1 556 ? 0.437 -2.134 -10.070 1.00 97.44 556 ILE A CA 1
ATOM 4407 C C . ILE A 1 556 ? -0.940 -1.447 -10.106 1.00 97.44 556 ILE A C 1
ATOM 4409 O O . ILE A 1 556 ? -1.973 -2.109 -9.996 1.00 97.44 556 ILE A O 1
ATOM 4413 N N . ARG A 1 557 ? -0.937 -0.127 -10.336 1.00 95.81 557 ARG A N 1
ATOM 4414 C CA . ARG A 1 557 ? -2.100 0.724 -10.655 1.00 95.81 557 ARG A CA 1
ATOM 4415 C C . ARG A 1 557 ? -1.691 1.770 -11.697 1.00 95.81 557 ARG A C 1
ATOM 4417 O O . ARG A 1 557 ? -0.540 2.203 -11.688 1.00 95.81 557 ARG A O 1
ATOM 4424 N N . HIS A 1 558 ? -2.585 2.146 -12.620 1.00 95.19 558 HIS A N 1
ATOM 4425 C CA . HIS A 1 558 ? -2.199 2.959 -13.791 1.00 95.19 558 HIS A CA 1
ATOM 4426 C C . HIS A 1 558 ? -3.300 3.864 -14.389 1.00 95.19 558 HIS A C 1
ATOM 4428 O O . HIS A 1 558 ? -3.354 4.084 -15.608 1.00 95.19 558 HIS A O 1
ATOM 4434 N N . TRP A 1 559 ? -4.222 4.364 -13.567 1.00 92.75 559 TRP A N 1
ATOM 4435 C CA . TRP A 1 559 ? -5.295 5.273 -14.012 1.00 92.75 559 TRP A CA 1
ATOM 4436 C C . TRP A 1 559 ? -5.678 6.351 -13.001 1.00 92.75 559 TRP A C 1
ATOM 4438 O O . TRP A 1 559 ? -6.282 7.342 -13.399 1.00 92.75 559 TRP A O 1
ATOM 4448 N N . ASP A 1 560 ? -5.330 6.198 -11.725 1.0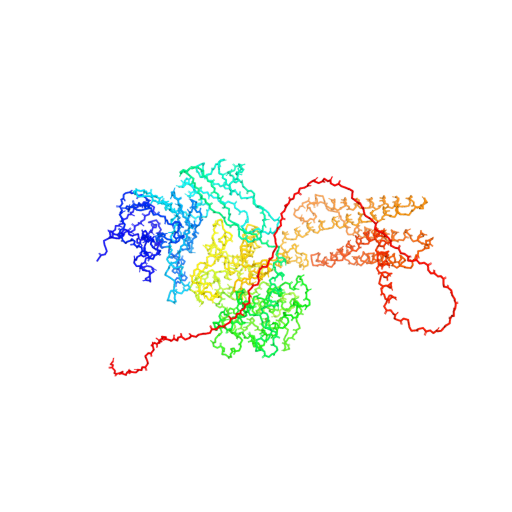0 89.81 560 ASP A N 1
ATOM 4449 C CA . ASP A 1 560 ? -5.778 7.102 -10.662 1.00 89.81 560 ASP A CA 1
ATOM 4450 C C . ASP A 1 560 ? -5.339 8.564 -10.916 1.00 89.81 560 ASP A C 1
ATOM 4452 O O . ASP A 1 560 ? -6.106 9.500 -10.685 1.00 89.81 560 ASP A O 1
ATOM 4456 N N . GLY A 1 561 ? -4.161 8.764 -11.525 1.00 88.44 561 GLY A N 1
ATOM 4457 C CA . GLY A 1 561 ? -3.663 10.074 -11.971 1.00 88.44 561 GLY A CA 1
ATOM 4458 C C . GLY A 1 561 ? -4.510 10.788 -13.040 1.00 88.44 561 GLY A C 1
ATOM 4459 O O . GLY A 1 561 ? -4.386 12.005 -13.181 1.00 88.44 561 GLY A O 1
ATOM 4460 N N . TYR A 1 562 ? -5.394 10.080 -13.757 1.00 89.81 562 TYR A N 1
ATOM 4461 C CA . TYR A 1 562 ? -6.372 10.687 -14.668 1.00 89.81 562 TYR A CA 1
ATOM 4462 C C . TYR A 1 562 ? -7.598 11.209 -13.904 1.00 89.81 562 TYR A C 1
ATOM 4464 O O . TYR A 1 562 ? -8.002 12.361 -14.068 1.00 89.81 562 TYR A O 1
ATOM 4472 N N . TRP A 1 563 ? -8.165 10.374 -13.031 1.00 87.69 563 TRP A N 1
ATOM 4473 C CA . TRP A 1 563 ? -9.426 10.642 -12.332 1.00 87.69 563 TRP A CA 1
ATOM 4474 C C . TRP A 1 563 ? -9.261 11.611 -11.160 1.00 87.69 563 TRP A C 1
ATOM 4476 O O . TRP A 1 563 ? -9.936 12.643 -11.097 1.00 87.69 563 TRP A O 1
ATOM 4486 N N . PHE A 1 564 ? -8.309 11.333 -10.272 1.00 85.38 564 PHE A N 1
ATOM 4487 C CA . PHE A 1 564 ? -8.112 12.070 -9.023 1.00 85.38 564 PHE A CA 1
ATOM 4488 C C . PHE A 1 564 ? -7.045 13.168 -9.146 1.00 85.38 564 PHE A C 1
ATOM 4490 O O . PHE A 1 564 ? -7.154 14.192 -8.475 1.00 85.38 564 PHE A O 1
ATOM 4497 N N . GLY A 1 565 ? -6.049 12.984 -10.025 1.00 83.94 565 GLY A N 1
ATOM 4498 C CA . GLY A 1 565 ? -4.897 13.882 -10.187 1.00 83.94 565 GLY A CA 1
ATOM 4499 C C . GLY A 1 565 ? -5.159 15.139 -11.030 1.00 83.94 565 GLY A C 1
ATOM 4500 O O . GLY A 1 565 ? -5.840 15.091 -12.058 1.00 83.94 565 GLY A O 1
ATOM 4501 N N . LYS A 1 566 ? -4.571 16.273 -10.622 1.00 84.75 566 LYS A N 1
ATOM 4502 C CA . LYS A 1 566 ? -4.739 17.595 -11.260 1.00 84.75 566 LYS A CA 1
ATOM 4503 C C . LYS A 1 566 ? -4.553 17.570 -12.779 1.00 84.75 566 LYS A C 1
ATOM 4505 O O . LYS A 1 566 ? -5.456 17.975 -13.507 1.00 84.75 566 LYS A O 1
ATOM 4510 N N . ASP A 1 567 ? -3.415 17.046 -13.230 1.00 85.44 567 ASP A N 1
ATOM 4511 C CA . ASP A 1 567 ? -2.968 17.092 -14.629 1.00 85.44 567 ASP A CA 1
ATOM 4512 C C . ASP A 1 567 ? -3.665 16.061 -15.542 1.00 85.44 567 ASP A C 1
ATOM 4514 O O . ASP A 1 567 ? -3.387 16.010 -16.738 1.00 85.44 567 ASP A O 1
ATOM 4518 N N . ARG A 1 568 ? -4.567 15.237 -14.981 1.00 86.94 568 ARG A N 1
ATOM 4519 C CA . ARG A 1 568 ? -5.331 14.176 -15.660 1.00 86.94 568 ARG A CA 1
ATOM 4520 C C . ARG A 1 568 ? -4.468 13.265 -16.552 1.00 86.94 568 ARG A C 1
ATOM 4522 O O . ARG A 1 568 ? -4.734 13.093 -17.740 1.00 86.94 568 ARG A O 1
ATOM 4529 N N . VAL A 1 569 ? -3.432 12.651 -15.977 1.00 89.62 569 VAL A N 1
ATOM 4530 C CA . VAL A 1 569 ? -2.481 11.802 -16.717 1.00 89.62 569 VAL A CA 1
ATOM 4531 C C . VAL A 1 569 ? -2.798 10.317 -16.532 1.00 89.62 569 VAL A C 1
ATOM 4533 O O . VAL A 1 569 ? -2.706 9.777 -15.430 1.00 89.62 569 VAL A O 1
ATOM 4536 N N . TRP A 1 570 ? -3.104 9.625 -17.632 1.00 91.31 570 TRP A N 1
ATOM 4537 C CA . TRP A 1 570 ? -3.120 8.161 -17.669 1.00 91.31 570 TRP A CA 1
ATOM 4538 C C . TRP A 1 570 ? -1.692 7.605 -17.604 1.00 91.31 570 TRP A C 1
ATOM 4540 O O . TRP A 1 570 ? -0.862 7.924 -18.453 1.00 91.31 570 TRP A O 1
ATOM 4550 N N . GLY A 1 571 ? -1.413 6.712 -16.656 1.00 92.75 571 GLY A N 1
ATOM 4551 C CA . GLY A 1 571 ? -0.104 6.073 -16.543 1.00 92.75 571 GLY A CA 1
ATOM 4552 C C . GLY A 1 571 ? 0.129 5.447 -15.175 1.00 92.75 571 GLY A C 1
ATOM 4553 O O . GLY A 1 571 ? -0.648 5.656 -14.243 1.00 92.75 571 GLY A O 1
ATOM 4554 N N . ASP A 1 572 ? 1.196 4.659 -15.077 1.00 95.56 572 ASP A N 1
ATOM 4555 C CA . ASP A 1 572 ? 1.623 3.966 -13.860 1.00 95.56 572 ASP A CA 1
ATOM 4556 C C . ASP A 1 572 ? 1.743 4.924 -12.662 1.00 95.56 572 ASP A C 1
ATOM 4558 O O . ASP A 1 572 ? 2.544 5.857 -12.665 1.00 95.56 572 ASP A O 1
ATOM 4562 N N . THR A 1 573 ? 0.929 4.690 -11.631 1.00 94.06 573 THR A N 1
ATOM 4563 C CA . THR A 1 573 ? 0.794 5.568 -10.460 1.00 94.06 573 THR A CA 1
ATOM 4564 C C . THR A 1 573 ? 1.465 4.901 -9.256 1.00 94.06 573 THR A C 1
ATOM 4566 O O . THR A 1 573 ? 0.888 4.020 -8.619 1.00 94.06 573 THR A O 1
ATOM 4569 N N . PHE A 1 574 ? 2.717 5.283 -8.976 1.00 94.94 574 PHE A N 1
ATOM 4570 C CA . PHE A 1 574 ? 3.585 4.595 -8.014 1.00 94.94 574 PHE A CA 1
ATOM 4571 C C . PHE A 1 574 ? 4.244 5.544 -6.986 1.00 94.94 574 PHE A C 1
ATOM 4573 O O . PHE A 1 574 ? 5.080 6.363 -7.379 1.00 94.94 574 PHE A O 1
ATOM 4580 N N . PRO A 1 575 ? 3.965 5.388 -5.675 1.00 95.38 575 PRO A N 1
ATOM 4581 C CA . PRO A 1 575 ? 2.880 4.583 -5.114 1.00 95.38 575 PRO A CA 1
ATOM 4582 C C . PRO A 1 575 ? 1.509 5.214 -5.413 1.00 95.38 575 PRO A C 1
ATOM 4584 O O . PRO A 1 575 ? 1.406 6.410 -5.666 1.00 95.38 575 PRO A O 1
ATOM 4587 N N . HIS A 1 576 ? 0.448 4.416 -5.328 1.00 95.19 576 HIS A N 1
ATOM 4588 C CA . HIS A 1 576 ? -0.918 4.919 -5.190 1.00 95.19 576 HIS A CA 1
ATOM 4589 C C . HIS A 1 576 ? -1.516 4.383 -3.890 1.00 95.19 576 HIS A C 1
ATOM 4591 O O . HIS A 1 576 ? -1.308 3.211 -3.560 1.00 95.19 576 HIS A O 1
ATOM 4597 N N . TYR A 1 577 ? -2.271 5.207 -3.162 1.00 95.31 577 TYR A N 1
ATOM 4598 C CA . TYR A 1 577 ? -2.636 4.925 -1.773 1.00 95.31 577 TYR A CA 1
ATOM 4599 C C . TYR A 1 577 ? -3.447 3.632 -1.593 1.00 95.31 577 TYR A C 1
ATOM 4601 O O . TYR A 1 577 ? -3.218 2.918 -0.616 1.00 95.31 577 TYR A O 1
ATOM 4609 N N . TRP A 1 578 ? -4.303 3.234 -2.548 1.00 96.50 578 TRP A N 1
ATOM 4610 C CA . TRP A 1 578 ? -5.009 1.940 -2.485 1.00 96.50 578 TRP A CA 1
ATOM 4611 C C . TRP A 1 578 ? -4.082 0.713 -2.513 1.00 96.50 578 TRP A C 1
ATOM 4613 O O . TRP A 1 578 ? -4.508 -0.374 -2.127 1.00 96.50 578 TRP A O 1
ATOM 4623 N N . SER A 1 579 ? -2.796 0.853 -2.858 1.00 97.06 579 SER A N 1
ATOM 4624 C CA . SER A 1 579 ? -1.808 -0.218 -2.650 1.00 97.06 579 SER A CA 1
ATOM 4625 C C . SER A 1 579 ? -1.670 -0.622 -1.174 1.00 97.06 579 SER A C 1
ATOM 4627 O O . SER A 1 579 ? -1.357 -1.775 -0.887 1.00 97.06 579 SER A O 1
ATOM 4629 N N . THR A 1 580 ? -1.999 0.265 -0.224 1.00 98.25 580 THR A N 1
ATOM 4630 C CA . THR A 1 580 ? -2.061 -0.062 1.213 1.00 98.25 580 THR A CA 1
ATOM 4631 C C . THR A 1 580 ? -3.140 -1.093 1.569 1.00 98.25 580 THR A C 1
ATOM 4633 O O . THR A 1 580 ? -3.028 -1.734 2.611 1.00 98.25 580 THR A O 1
ATOM 4636 N N . LEU A 1 581 ? -4.111 -1.375 0.689 1.00 98.06 581 LEU A N 1
ATOM 4637 C CA . LEU A 1 581 ? -5.016 -2.521 0.860 1.00 98.06 581 LEU A CA 1
ATOM 4638 C C . LEU A 1 581 ? -4.248 -3.858 0.829 1.00 98.06 581 LEU A C 1
ATOM 4640 O O . LEU A 1 581 ? -4.613 -4.788 1.546 1.00 98.06 581 LEU A O 1
ATOM 4644 N N . ASN A 1 582 ? -3.134 -3.951 0.086 1.00 97.88 582 ASN A N 1
ATOM 4645 C CA . ASN A 1 582 ? -2.242 -5.113 0.168 1.00 97.88 582 ASN A CA 1
ATOM 4646 C C . ASN A 1 582 ? -1.585 -5.206 1.551 1.00 97.88 582 ASN A C 1
ATOM 4648 O O . ASN A 1 582 ? -1.410 -6.311 2.054 1.00 97.88 582 ASN A O 1
ATOM 4652 N N . ALA A 1 583 ? -1.261 -4.076 2.189 1.00 98.12 583 ALA A N 1
ATOM 4653 C CA . ALA A 1 583 ? -0.724 -4.067 3.548 1.00 98.12 583 ALA A CA 1
ATOM 4654 C C . ALA A 1 583 ? -1.765 -4.535 4.576 1.00 98.12 583 ALA A C 1
ATOM 4656 O O . ALA A 1 583 ? -1.433 -5.363 5.414 1.00 98.12 583 ALA A O 1
ATOM 4657 N N . ILE A 1 584 ? -3.023 -4.083 4.480 1.00 98.31 584 ILE A N 1
ATOM 4658 C CA . ILE A 1 584 ? -4.120 -4.557 5.347 1.00 98.31 584 ILE A CA 1
ATOM 4659 C C . ILE A 1 584 ? -4.348 -6.067 5.161 1.00 98.31 584 ILE A C 1
ATOM 4661 O O . ILE A 1 584 ? -4.407 -6.807 6.144 1.00 98.31 584 ILE A O 1
ATOM 4665 N N . ALA A 1 585 ? -4.391 -6.549 3.913 1.00 98.44 585 ALA A N 1
ATOM 4666 C CA . ALA A 1 585 ? -4.522 -7.975 3.613 1.00 98.44 585 ALA A CA 1
ATOM 4667 C C . ALA A 1 585 ? -3.344 -8.800 4.169 1.00 98.44 585 ALA A C 1
ATOM 4669 O O . ALA A 1 585 ? -3.559 -9.826 4.810 1.00 98.44 585 ALA A O 1
ATOM 4670 N N . LEU A 1 586 ? -2.100 -8.352 3.968 1.00 98.31 586 LEU A N 1
ATOM 4671 C CA . LEU A 1 586 ? -0.903 -9.052 4.448 1.00 98.31 586 LEU A CA 1
ATOM 4672 C C . LEU A 1 586 ? -0.752 -9.005 5.968 1.00 98.31 586 LEU A C 1
ATOM 4674 O O . LEU A 1 586 ? -0.357 -10.003 6.561 1.00 98.31 586 LEU A O 1
ATOM 4678 N N . HIS A 1 587 ? -1.122 -7.895 6.604 1.00 97.19 587 HIS A N 1
ATOM 4679 C CA . HIS A 1 587 ? -1.182 -7.771 8.058 1.00 97.19 587 HIS A CA 1
ATOM 4680 C C . HIS A 1 587 ? -2.211 -8.748 8.640 1.00 97.19 587 HIS A C 1
ATOM 4682 O O . HIS A 1 587 ? -1.863 -9.574 9.480 1.00 97.19 587 HIS A O 1
ATOM 4688 N N . HIS A 1 588 ? -3.453 -8.755 8.145 1.00 97.25 588 HIS A N 1
ATOM 4689 C CA . HIS A 1 588 ? -4.466 -9.696 8.633 1.00 97.25 588 HIS A CA 1
ATOM 4690 C C . HIS A 1 588 ? -4.146 -11.163 8.304 1.00 97.25 588 HIS A C 1
ATOM 4692 O O . HIS A 1 588 ? -4.465 -12.031 9.114 1.00 97.25 588 HIS A O 1
ATOM 4698 N N . TYR A 1 589 ? -3.478 -11.459 7.182 1.00 97.81 589 TYR A N 1
ATOM 4699 C CA . TYR A 1 589 ? -3.034 -12.818 6.851 1.00 97.81 589 TYR A CA 1
ATOM 4700 C C . TYR A 1 589 ? -1.837 -13.261 7.707 1.00 97.81 589 TYR A C 1
ATOM 4702 O O . TYR A 1 589 ? -1.841 -14.383 8.213 1.00 97.81 589 TYR A O 1
ATOM 4710 N N . GLY A 1 590 ? -0.880 -12.367 7.976 1.00 94.62 590 GLY A N 1
ATOM 4711 C CA . GLY A 1 590 ? 0.210 -12.575 8.935 1.00 94.62 590 GLY A CA 1
ATOM 4712 C C . GLY A 1 590 ? -0.315 -12.858 10.344 1.00 94.62 590 GLY A C 1
ATOM 4713 O O . GLY A 1 590 ? 0.039 -13.875 10.930 1.00 94.62 590 GLY A O 1
ATOM 4714 N N . LYS A 1 591 ? -1.279 -12.068 10.842 1.00 89.31 591 LYS A N 1
ATOM 4715 C CA . LYS A 1 591 ? -1.973 -12.349 12.118 1.00 89.31 591 LYS A CA 1
ATOM 4716 C C . LYS A 1 591 ? -2.795 -13.644 12.109 1.00 89.31 591 LYS A C 1
ATOM 4718 O O . LYS A 1 591 ? -3.032 -14.206 13.173 1.00 89.31 591 LYS A O 1
ATOM 4723 N N . ALA A 1 592 ? -3.262 -14.100 10.947 1.00 89.69 592 ALA A N 1
ATOM 4724 C CA . ALA A 1 592 ? -4.066 -15.316 10.800 1.00 89.69 592 ALA A CA 1
ATOM 4725 C C . ALA A 1 592 ? -3.237 -16.605 10.636 1.00 89.69 592 ALA A C 1
ATOM 4727 O O . ALA A 1 592 ? -3.773 -17.693 10.844 1.00 89.69 592 ALA A O 1
ATOM 4728 N N . THR A 1 593 ? -1.965 -16.485 10.241 1.00 88.75 593 THR A N 1
ATOM 4729 C CA . THR A 1 593 ? -1.039 -17.605 9.968 1.00 88.75 593 THR A CA 1
ATOM 4730 C C . THR A 1 593 ? 0.241 -17.565 10.809 1.00 88.75 593 THR A C 1
ATOM 4732 O O . THR A 1 593 ? 1.087 -18.443 10.669 1.00 88.75 593 THR A O 1
ATOM 4735 N N . GLU A 1 594 ? 0.369 -16.561 11.680 1.00 86.81 594 GLU A N 1
ATOM 4736 C CA . GLU A 1 594 ? 1.524 -16.282 12.548 1.00 86.81 594 GLU A CA 1
ATOM 4737 C C . GLU A 1 594 ? 2.843 -16.034 11.771 1.00 86.81 594 GLU A C 1
ATOM 4739 O O . GLU A 1 594 ? 3.946 -16.173 12.302 1.00 86.81 594 GLU A O 1
ATOM 4744 N N . ASP A 1 595 ? 2.734 -15.594 10.509 1.00 84.56 595 ASP A N 1
ATOM 4745 C CA . ASP A 1 595 ? 3.864 -15.293 9.623 1.00 84.56 595 ASP A CA 1
ATOM 4746 C C . ASP A 1 595 ? 4.290 -13.812 9.692 1.00 84.56 595 ASP A C 1
ATOM 4748 O O . ASP A 1 595 ? 3.771 -12.927 8.999 1.00 84.56 595 ASP A O 1
ATOM 4752 N N . ALA A 1 596 ? 5.319 -13.553 10.502 1.00 84.56 596 ALA A N 1
ATOM 4753 C CA . ALA A 1 596 ? 5.938 -12.238 10.660 1.00 84.56 596 ALA A CA 1
ATOM 4754 C C . ALA A 1 596 ? 6.616 -11.687 9.382 1.00 84.56 596 ALA A C 1
ATOM 4756 O O . ALA A 1 596 ? 6.943 -10.498 9.329 1.00 84.56 596 ALA A O 1
ATOM 4757 N N . SER A 1 597 ? 6.842 -12.503 8.343 1.00 89.12 597 SER A N 1
ATOM 4758 C CA . SER A 1 597 ? 7.368 -12.011 7.062 1.00 89.12 597 SER A CA 1
ATOM 4759 C C . SER A 1 597 ? 6.315 -11.222 6.277 1.00 89.12 597 SER A C 1
ATOM 4761 O O . SER A 1 597 ? 6.654 -10.202 5.670 1.00 89.12 597 SER A O 1
ATOM 4763 N N . LEU A 1 598 ? 5.039 -11.613 6.382 1.00 93.94 598 LEU A N 1
ATOM 4764 C CA . LEU A 1 598 ? 3.903 -10.900 5.790 1.00 93.94 598 LEU A CA 1
ATOM 4765 C C . LEU A 1 598 ? 3.650 -9.570 6.512 1.00 93.94 598 LEU A C 1
ATOM 4767 O O . LEU A 1 598 ? 3.446 -8.545 5.864 1.00 93.94 598 LEU A O 1
ATOM 4771 N N . GLU A 1 599 ? 3.761 -9.548 7.845 1.00 88.00 599 GLU A N 1
ATOM 4772 C CA . GLU A 1 599 ? 3.695 -8.301 8.623 1.00 88.00 599 GLU A CA 1
ATOM 4773 C C . GLU A 1 599 ? 4.822 -7.325 8.247 1.00 88.00 599 GLU A C 1
ATOM 4775 O O . GLU A 1 599 ? 4.588 -6.127 8.076 1.00 88.00 599 GLU A O 1
ATOM 4780 N N . LYS A 1 600 ? 6.048 -7.827 8.038 1.00 90.00 600 LYS A N 1
ATOM 4781 C CA . LYS A 1 600 ? 7.165 -7.003 7.549 1.00 90.00 600 LYS A CA 1
ATOM 4782 C C . LYS A 1 600 ? 6.909 -6.473 6.130 1.00 90.00 600 LYS A C 1
ATOM 4784 O O . LYS A 1 600 ? 7.275 -5.337 5.827 1.00 90.00 600 LYS A O 1
ATOM 4789 N N . GLN A 1 601 ? 6.292 -7.272 5.258 1.00 95.44 601 GLN A N 1
ATOM 4790 C CA . GLN A 1 601 ? 5.897 -6.840 3.914 1.00 95.44 601 GLN A CA 1
ATOM 4791 C C . GLN A 1 601 ? 4.825 -5.735 3.982 1.00 95.44 601 GLN A C 1
ATOM 4793 O O . GLN A 1 601 ? 4.912 -4.755 3.242 1.00 95.44 601 GLN A O 1
ATOM 4798 N N . ALA A 1 602 ? 3.881 -5.828 4.925 1.00 96.56 602 ALA A N 1
ATOM 4799 C CA . ALA A 1 602 ? 2.890 -4.787 5.195 1.00 96.56 602 ALA A CA 1
ATOM 4800 C C . ALA A 1 602 ? 3.523 -3.466 5.693 1.00 96.56 602 ALA A C 1
ATOM 4802 O O . ALA A 1 602 ? 3.220 -2.421 5.118 1.00 96.56 602 ALA A O 1
ATOM 4803 N N . ASP A 1 603 ? 4.450 -3.495 6.670 1.00 94.56 603 ASP A N 1
ATOM 4804 C CA . ASP A 1 603 ? 5.250 -2.314 7.088 1.00 94.56 603 ASP A CA 1
ATOM 4805 C C . ASP A 1 603 ? 5.952 -1.684 5.873 1.00 94.56 603 ASP A C 1
ATOM 4807 O O . ASP A 1 603 ? 5.884 -0.474 5.673 1.00 94.56 603 ASP A O 1
ATOM 4811 N N . GLY A 1 604 ? 6.547 -2.506 5.000 1.00 95.81 604 GLY A N 1
ATOM 4812 C CA . GLY A 1 604 ? 7.175 -2.062 3.752 1.00 95.81 604 GLY A CA 1
ATOM 4813 C C . GLY A 1 604 ? 6.233 -1.299 2.810 1.00 95.81 604 GLY A C 1
ATOM 4814 O O . GLY A 1 604 ? 6.594 -0.222 2.335 1.00 95.81 604 GLY A O 1
ATOM 4815 N N . ILE A 1 605 ? 5.022 -1.813 2.575 1.00 98.00 605 ILE A N 1
ATOM 4816 C CA . ILE A 1 605 ? 4.019 -1.184 1.696 1.00 98.00 605 ILE A CA 1
ATOM 4817 C C . ILE A 1 605 ? 3.457 0.104 2.315 1.00 98.00 605 ILE A C 1
ATOM 4819 O O . ILE A 1 605 ? 3.297 1.102 1.609 1.00 98.00 605 ILE A O 1
ATOM 4823 N N . ILE A 1 606 ? 3.187 0.133 3.624 1.00 97.38 606 ILE A N 1
ATOM 4824 C CA . ILE A 1 606 ? 2.762 1.365 4.310 1.00 97.38 606 ILE A CA 1
ATOM 4825 C C . ILE A 1 606 ? 3.858 2.432 4.190 1.00 97.38 606 ILE A C 1
ATOM 4827 O O . ILE A 1 606 ? 3.594 3.544 3.736 1.00 97.38 606 ILE A O 1
ATOM 4831 N N . ARG A 1 607 ? 5.110 2.068 4.490 1.00 96.44 607 ARG A N 1
ATOM 4832 C CA . ARG A 1 607 ? 6.296 2.931 4.369 1.00 96.44 607 ARG A CA 1
ATOM 4833 C C . ARG A 1 607 ? 6.545 3.453 2.955 1.00 96.44 607 ARG A C 1
ATOM 4835 O O . ARG A 1 607 ? 7.015 4.580 2.808 1.00 96.44 607 ARG A O 1
ATOM 4842 N N . ALA A 1 608 ? 6.236 2.677 1.918 1.00 97.12 608 ALA A N 1
ATOM 4843 C CA . ALA A 1 608 ? 6.272 3.148 0.533 1.00 97.12 608 ALA A CA 1
ATOM 4844 C C . ALA A 1 608 ? 5.289 4.314 0.317 1.00 97.12 608 ALA A C 1
ATOM 4846 O O . ALA A 1 608 ? 5.667 5.365 -0.198 1.00 97.12 608 ALA A O 1
ATOM 4847 N N . ASN A 1 609 ? 4.052 4.167 0.800 1.00 97.44 609 ASN A N 1
ATOM 4848 C CA . ASN A 1 609 ? 2.992 5.169 0.652 1.00 97.44 609 ASN A CA 1
ATOM 4849 C C . ASN A 1 609 ? 3.202 6.435 1.504 1.00 97.44 609 ASN A C 1
ATOM 4851 O O . ASN A 1 609 ? 2.616 7.468 1.194 1.00 97.44 609 ASN A O 1
ATOM 4855 N N . LEU A 1 610 ? 4.092 6.422 2.505 1.00 95.69 610 LEU A N 1
ATOM 4856 C CA . LEU A 1 610 ? 4.496 7.648 3.213 1.00 95.69 610 LEU A CA 1
ATOM 4857 C C . LEU A 1 610 ? 5.238 8.655 2.313 1.00 95.69 610 LEU A C 1
ATOM 4859 O O . LEU A 1 610 ? 5.384 9.810 2.697 1.00 95.69 610 LEU A O 1
ATOM 4863 N N . ALA A 1 611 ? 5.672 8.257 1.109 1.00 93.62 611 ALA A N 1
ATOM 4864 C CA . ALA A 1 611 ? 6.228 9.179 0.116 1.00 93.62 611 ALA A CA 1
ATOM 4865 C C . ALA A 1 611 ? 5.178 10.127 -0.512 1.00 93.62 611 ALA A C 1
ATOM 4867 O O . ALA A 1 611 ? 5.562 11.077 -1.187 1.00 93.62 611 ALA A O 1
ATOM 4868 N N . LEU A 1 612 ? 3.878 9.890 -0.277 1.00 93.56 612 LEU A N 1
ATOM 4869 C CA . LEU A 1 612 ? 2.760 10.737 -0.727 1.00 93.56 612 LEU A CA 1
ATOM 4870 C C . LEU A 1 612 ? 2.557 12.004 0.128 1.00 93.56 612 LEU A C 1
ATOM 4872 O O . LEU A 1 612 ? 1.606 12.744 -0.099 1.00 93.56 612 LEU A O 1
ATOM 4876 N N . PHE A 1 613 ? 3.407 12.245 1.132 1.00 94.12 613 PHE A N 1
ATOM 4877 C CA . PHE A 1 613 ? 3.263 13.360 2.067 1.00 94.12 613 PHE A CA 1
ATOM 4878 C C . PHE A 1 613 ? 4.606 14.066 2.280 1.00 94.12 613 PHE A C 1
ATOM 4880 O O . PHE A 1 613 ? 5.606 13.433 2.626 1.00 94.12 613 PHE A O 1
ATOM 4887 N N . THR A 1 614 ? 4.638 15.391 2.123 1.00 93.31 614 THR A N 1
ATOM 4888 C CA . THR A 1 614 ? 5.789 16.196 2.562 1.00 93.31 614 THR A CA 1
ATOM 4889 C C . THR A 1 614 ? 5.834 16.275 4.099 1.00 93.31 614 THR A C 1
ATOM 4891 O O . THR A 1 614 ? 4.812 16.043 4.753 1.00 93.31 614 THR A O 1
ATOM 4894 N N . PRO A 1 615 ? 6.975 16.641 4.721 1.00 92.25 615 PRO A N 1
ATOM 4895 C CA . PRO A 1 615 ? 7.068 16.811 6.177 1.00 92.25 615 PRO A CA 1
ATOM 4896 C C . PRO A 1 615 ? 6.055 17.809 6.771 1.00 92.25 615 PRO A C 1
ATOM 4898 O O . PRO A 1 615 ? 5.685 17.706 7.941 1.00 92.25 615 PRO A O 1
ATOM 4901 N N . GLU A 1 616 ? 5.578 18.750 5.955 1.00 89.19 616 GLU A N 1
ATOM 4902 C CA . GLU A 1 616 ? 4.572 19.767 6.276 1.00 89.19 616 GLU A CA 1
ATOM 4903 C C . GLU A 1 616 ? 3.124 19.284 6.051 1.00 89.19 616 GLU A C 1
ATOM 4905 O O . GLU A 1 616 ? 2.191 20.075 6.178 1.00 89.19 616 GLU A O 1
ATOM 4910 N N . GLY A 1 617 ? 2.912 18.011 5.693 1.00 85.00 617 GLY A N 1
ATOM 4911 C CA . GLY A 1 617 ? 1.582 17.441 5.452 1.00 85.00 617 GLY A CA 1
ATOM 4912 C C . GLY A 1 617 ? 0.961 17.797 4.094 1.00 85.00 617 GLY A C 1
ATOM 4913 O O . GLY A 1 617 ? -0.259 17.680 3.932 1.00 85.00 617 GLY A O 1
ATOM 4914 N N . ARG A 1 618 ? 1.770 18.245 3.123 1.00 87.38 618 ARG A N 1
ATOM 4915 C CA . ARG A 1 618 ? 1.318 18.597 1.766 1.00 87.38 618 ARG A CA 1
ATOM 4916 C C . ARG A 1 618 ? 1.471 17.440 0.776 1.00 87.38 618 ARG A C 1
ATOM 4918 O O . ARG A 1 618 ? 2.237 16.509 0.994 1.00 87.38 618 ARG A O 1
ATOM 4925 N N . ASP A 1 619 ? 0.780 17.593 -0.345 1.00 76.12 619 ASP A N 1
ATOM 4926 C CA . ASP A 1 619 ? 0.892 16.841 -1.598 1.00 76.12 619 ASP A CA 1
ATOM 4927 C C . ASP A 1 619 ? 0.431 17.775 -2.740 1.00 76.12 619 ASP A C 1
ATOM 4929 O O . ASP A 1 619 ? -0.444 18.604 -2.470 1.00 76.12 619 ASP A O 1
ATOM 4933 N N . PRO A 1 620 ? 0.959 17.707 -3.982 1.00 65.56 620 PRO A N 1
ATOM 4934 C CA . PRO A 1 620 ? 0.598 18.641 -5.054 1.00 65.56 620 PRO A CA 1
ATOM 4935 C C . PRO A 1 620 ? -0.907 18.800 -5.342 1.00 65.56 620 PRO A C 1
ATOM 4937 O O . PRO A 1 620 ? -1.315 19.897 -5.733 1.00 65.56 620 PRO A O 1
ATOM 4940 N N . TYR A 1 621 ? -1.733 17.771 -5.125 1.00 79.69 621 TYR A N 1
ATOM 4941 C CA . TYR A 1 621 ? -3.189 17.845 -5.283 1.00 79.69 621 TYR A CA 1
ATOM 4942 C C . TYR A 1 621 ? -3.891 16.936 -4.263 1.00 79.69 621 TYR A C 1
ATOM 4944 O O . TYR A 1 621 ? -4.321 15.825 -4.569 1.00 79.69 621 TYR A O 1
ATOM 4952 N N . ALA A 1 622 ? -3.990 17.423 -3.025 1.00 82.19 622 ALA A N 1
ATOM 4953 C CA . ALA A 1 622 ? -4.488 16.651 -1.893 1.00 82.19 622 ALA A CA 1
ATOM 4954 C C . ALA A 1 622 ? -5.993 16.364 -2.041 1.00 82.19 622 ALA A C 1
ATOM 4956 O O . ALA A 1 622 ? -6.815 17.277 -1.925 1.00 82.19 622 ALA A O 1
ATOM 4957 N N . ASN A 1 623 ? -6.343 15.101 -2.283 1.00 86.75 623 ASN A N 1
ATOM 4958 C CA . ASN A 1 623 ? -7.691 14.641 -2.617 1.00 86.75 623 ASN A CA 1
ATOM 4959 C C . ASN A 1 623 ? -8.150 13.548 -1.634 1.00 86.75 623 ASN A C 1
ATOM 4961 O O . ASN A 1 623 ? -9.056 13.770 -0.830 1.00 86.75 623 ASN A O 1
ATOM 4965 N N . ASP A 1 624 ? -7.507 12.385 -1.696 1.00 88.62 624 ASP A N 1
ATOM 4966 C CA . ASP A 1 624 ? -8.003 11.121 -1.151 1.00 88.62 624 ASP A CA 1
ATOM 4967 C C . ASP A 1 624 ? -6.911 10.203 -0.562 1.00 88.62 624 ASP A C 1
ATOM 4969 O O . ASP A 1 624 ? -7.224 9.226 0.121 1.00 88.62 624 ASP A O 1
ATOM 4973 N N . GLN A 1 625 ? -5.628 10.541 -0.725 1.00 92.19 625 GLN A N 1
ATOM 4974 C CA . GLN A 1 625 ? -4.492 9.723 -0.275 1.00 92.19 625 GLN A CA 1
ATOM 4975 C C . GLN A 1 625 ? -4.417 9.469 1.240 1.00 92.19 625 GLN A C 1
ATOM 4977 O O . GLN A 1 625 ? -3.693 8.573 1.679 1.00 92.19 625 GLN A O 1
ATOM 4982 N N . ASP A 1 626 ? -5.165 10.222 2.050 1.00 96.69 626 ASP A N 1
ATOM 4983 C CA . ASP A 1 626 ? -5.204 10.114 3.515 1.00 96.69 626 ASP A CA 1
ATOM 4984 C C . ASP A 1 626 ? -5.610 8.726 4.028 1.00 96.69 626 ASP A C 1
ATOM 4986 O O . ASP A 1 626 ? -5.247 8.349 5.147 1.00 96.69 626 ASP A O 1
ATOM 4990 N N . TRP A 1 627 ? -6.261 7.911 3.190 1.00 97.69 627 TRP A N 1
ATOM 4991 C CA . TRP A 1 627 ? -6.469 6.486 3.454 1.00 97.69 627 TRP A CA 1
ATOM 4992 C C . TRP A 1 627 ? -5.169 5.728 3.757 1.00 97.69 627 TRP A C 1
ATOM 4994 O O . TRP A 1 627 ? -5.193 4.820 4.582 1.00 97.69 627 TRP A O 1
ATOM 5004 N N . ALA A 1 628 ? -4.019 6.110 3.186 1.00 97.62 628 ALA A N 1
ATOM 5005 C CA . ALA A 1 628 ? -2.735 5.486 3.521 1.00 97.62 628 ALA A CA 1
ATOM 5006 C C . ALA A 1 628 ? -2.355 5.672 5.003 1.00 97.62 628 ALA A C 1
ATOM 5008 O O . ALA A 1 628 ? -1.853 4.741 5.637 1.00 97.62 628 ALA A O 1
ATOM 5009 N N . LEU A 1 629 ? -2.636 6.848 5.577 1.00 98.06 629 LEU A N 1
ATOM 5010 C CA . LEU A 1 629 ? -2.400 7.133 6.995 1.00 98.06 629 LEU A CA 1
ATOM 5011 C C . LEU A 1 629 ? -3.510 6.546 7.881 1.00 98.06 629 LEU A C 1
ATOM 5013 O O . LEU A 1 629 ? -3.228 6.067 8.978 1.00 98.06 629 LEU A O 1
ATOM 5017 N N . ALA A 1 630 ? -4.757 6.509 7.399 1.00 97.94 630 ALA A N 1
ATOM 5018 C CA . ALA A 1 630 ? -5.851 5.828 8.092 1.00 97.94 630 ALA A CA 1
ATOM 5019 C C . ALA A 1 630 ? -5.592 4.313 8.221 1.00 97.94 630 ALA A C 1
ATOM 5021 O O . ALA A 1 630 ? -5.819 3.747 9.289 1.00 97.94 630 ALA A O 1
ATOM 5022 N N . HIS A 1 631 ? -5.055 3.671 7.177 1.00 98.25 631 HIS A N 1
ATOM 5023 C CA . HIS A 1 631 ? -4.649 2.262 7.190 1.00 98.25 631 HIS A CA 1
ATOM 5024 C C . HIS A 1 631 ? -3.414 2.008 8.070 1.00 98.25 631 HIS A C 1
ATOM 5026 O O . HIS A 1 631 ? -3.381 1.003 8.777 1.00 98.25 631 HIS A O 1
ATOM 5032 N N . LEU A 1 632 ? -2.433 2.923 8.106 1.00 97.19 632 LEU A N 1
ATOM 5033 C CA . LEU A 1 632 ? -1.336 2.869 9.086 1.00 97.19 632 LEU A CA 1
ATOM 5034 C C . LEU A 1 632 ? -1.884 2.866 10.522 1.00 97.19 632 LEU A C 1
ATOM 5036 O O . LEU A 1 632 ? -1.540 1.982 11.305 1.00 97.19 632 LEU A O 1
ATOM 5040 N N . LEU A 1 633 ? -2.787 3.794 10.857 1.00 95.88 633 LEU A N 1
ATOM 5041 C CA . LEU A 1 633 ? -3.401 3.832 12.186 1.00 95.88 633 LEU A CA 1
ATOM 5042 C C . LEU A 1 633 ? -4.279 2.602 12.469 1.00 95.88 633 LEU A C 1
ATOM 5044 O O . LEU A 1 633 ? -4.245 2.099 13.584 1.00 95.88 633 LEU A O 1
ATOM 5048 N N . GLN A 1 634 ? -5.003 2.063 11.484 1.00 94.50 634 GLN A N 1
ATOM 5049 C CA . GLN A 1 634 ? -5.752 0.806 11.632 1.00 94.50 634 GLN A CA 1
ATOM 5050 C C . GLN A 1 634 ? -4.823 -0.377 11.975 1.00 94.50 634 GLN A C 1
ATOM 5052 O O . GLN A 1 634 ? -5.157 -1.201 12.829 1.00 94.50 634 GLN A O 1
ATOM 5057 N N . ILE A 1 635 ? -3.637 -0.442 11.359 1.00 93.12 635 ILE A N 1
ATOM 5058 C CA . ILE A 1 635 ? -2.608 -1.449 11.660 1.00 93.12 635 ILE A CA 1
ATOM 5059 C C . ILE A 1 635 ? -1.987 -1.213 13.047 1.00 93.12 635 ILE A C 1
ATOM 5061 O O . ILE A 1 635 ? -1.768 -2.185 13.772 1.00 93.12 635 ILE A O 1
ATOM 5065 N N . GLU A 1 636 ? -1.733 0.034 13.468 1.00 87.62 636 GLU A N 1
ATOM 5066 C CA . GLU A 1 636 ? -1.305 0.328 14.849 1.00 87.62 636 GLU A CA 1
ATOM 5067 C C . GLU A 1 636 ? -2.374 -0.100 15.873 1.00 87.62 636 GLU A C 1
ATOM 5069 O O . GLU A 1 636 ? -2.053 -0.769 16.854 1.00 87.62 636 GLU A O 1
ATOM 5074 N N . GLU A 1 637 ? -3.648 0.216 15.635 1.00 84.62 637 GLU A N 1
ATOM 5075 C CA . GLU A 1 637 ? -4.772 -0.107 16.526 1.00 84.62 637 GLU A CA 1
ATOM 5076 C C . GLU A 1 637 ? -5.008 -1.622 16.673 1.00 84.62 637 GLU A C 1
ATOM 5078 O O . GLU A 1 637 ? -5.227 -2.111 17.787 1.00 84.62 637 GLU A O 1
ATOM 5083 N N . ASP A 1 638 ? -4.914 -2.392 15.587 1.00 84.31 638 ASP A N 1
ATOM 5084 C CA . ASP A 1 638 ? -5.021 -3.857 15.624 1.00 84.31 638 ASP A CA 1
ATOM 5085 C C . ASP A 1 638 ? -3.762 -4.528 16.210 1.00 84.31 638 ASP A C 1
ATOM 5087 O O . ASP A 1 638 ? -3.861 -5.566 16.861 1.00 84.31 638 ASP A O 1
ATOM 5091 N N . ASN A 1 639 ? -2.576 -3.921 16.084 1.00 77.25 639 ASN A N 1
ATOM 5092 C CA . ASN A 1 639 ? -1.383 -4.387 16.803 1.00 77.25 639 ASN A CA 1
ATOM 5093 C C . ASN A 1 639 ? -1.445 -4.086 18.310 1.00 77.25 639 ASN A C 1
ATOM 5095 O O . ASN A 1 639 ? -1.012 -4.912 19.112 1.00 77.25 639 ASN A O 1
ATOM 5099 N N . LEU A 1 640 ? -2.013 -2.946 18.714 1.00 62.75 640 LEU A N 1
ATOM 5100 C CA . LEU A 1 640 ? -2.212 -2.593 20.123 1.00 62.75 640 LEU A CA 1
ATOM 5101 C C . LEU A 1 640 ? -3.289 -3.468 20.779 1.00 62.75 640 LEU A C 1
ATOM 5103 O O . LEU A 1 640 ? -3.066 -4.009 21.859 1.00 62.75 640 LEU A O 1
ATOM 5107 N N . SER A 1 641 ? -4.430 -3.674 20.116 1.00 53.12 641 SER A N 1
ATOM 5108 C CA . SER A 1 641 ? -5.526 -4.519 20.622 1.00 53.12 641 SER A CA 1
ATOM 5109 C C . SER A 1 641 ? -5.289 -6.026 20.425 1.00 53.12 641 SER A C 1
ATOM 5111 O O . SER A 1 641 ? -5.834 -6.850 21.164 1.00 53.12 641 SER A O 1
ATOM 5113 N N . GLY A 1 642 ? -4.441 -6.421 19.472 1.00 49.06 642 GLY A N 1
ATOM 5114 C CA . GLY A 1 642 ? -3.828 -7.750 19.387 1.00 49.06 642 GLY A CA 1
ATOM 5115 C C . GLY A 1 642 ? -2.671 -7.958 20.376 1.00 49.06 642 GLY A C 1
ATOM 5116 O O . GLY A 1 642 ? -2.198 -9.082 20.539 1.00 49.06 642 GLY A O 1
ATOM 5117 N N . GLY A 1 643 ? -2.228 -6.899 21.059 1.00 46.22 643 GLY A N 1
ATOM 5118 C CA . GLY A 1 643 ? -1.085 -6.892 21.962 1.00 46.22 643 GLY A CA 1
ATOM 5119 C C . GLY A 1 643 ? -1.312 -7.702 23.237 1.00 46.22 643 GLY A C 1
ATOM 5120 O O . GLY A 1 643 ? -1.777 -7.183 24.248 1.00 46.22 643 GLY A O 1
ATOM 5121 N N . TYR A 1 644 ? -0.898 -8.969 23.215 1.00 53.09 644 TYR A N 1
ATOM 5122 C CA . TYR A 1 644 ? -0.711 -9.822 24.398 1.00 53.09 644 TYR A CA 1
ATOM 5123 C C . TYR A 1 644 ? -1.966 -10.156 25.223 1.00 53.09 644 TYR A C 1
ATOM 5125 O O . TYR A 1 644 ? -1.833 -10.805 26.251 1.00 53.09 644 TYR A O 1
ATOM 5133 N N . GLY A 1 645 ? -3.174 -9.762 24.810 1.00 54.00 645 GLY A N 1
ATOM 5134 C CA . GLY A 1 645 ? -4.428 -10.207 25.438 1.00 54.00 645 GLY A CA 1
ATOM 5135 C C . GLY A 1 645 ? -4.778 -9.587 26.800 1.00 54.00 645 GLY A C 1
ATOM 5136 O O . GLY A 1 645 ? -5.755 -10.007 27.417 1.00 54.00 645 GLY A O 1
ATOM 5137 N N . LEU A 1 646 ? -4.039 -8.573 27.267 1.00 60.28 646 LEU A N 1
ATOM 5138 C CA . LEU A 1 646 ? -4.451 -7.773 28.428 1.00 60.28 646 LEU A CA 1
ATOM 5139 C C . LEU A 1 646 ? -5.752 -7.024 28.099 1.00 60.28 646 LEU A C 1
ATOM 5141 O O . LEU A 1 646 ? -5.831 -6.353 27.073 1.00 60.28 646 LEU A O 1
ATOM 5145 N N . GLY A 1 647 ? -6.766 -7.121 28.960 1.00 58.56 647 GLY A N 1
ATOM 5146 C CA . GLY A 1 647 ? -8.080 -6.525 28.688 1.00 58.56 647 GLY A CA 1
ATOM 5147 C C . GLY A 1 647 ? -8.899 -7.283 27.634 1.00 58.56 647 GLY A C 1
ATOM 5148 O O . GLY A 1 647 ? -9.875 -6.744 27.121 1.00 58.56 647 GLY A O 1
ATOM 5149 N N . LYS A 1 648 ? -8.533 -8.531 27.317 1.00 60.88 648 LYS A N 1
ATOM 5150 C CA . LYS A 1 648 ? -9.388 -9.494 26.607 1.00 60.88 648 LYS A CA 1
ATOM 5151 C C . LYS A 1 648 ? -9.778 -10.627 27.550 1.00 60.88 648 LYS A C 1
ATOM 5153 O O . LYS A 1 648 ? -9.068 -10.915 28.510 1.00 60.88 648 LYS A O 1
ATOM 5158 N N . HIS A 1 649 ? -10.918 -11.256 27.285 1.00 61.34 649 HIS A N 1
ATOM 5159 C CA . HIS A 1 649 ? -11.367 -12.396 28.074 1.00 61.34 649 HIS A CA 1
ATOM 5160 C C . HIS A 1 649 ? -10.480 -13.619 27.842 1.00 61.34 649 HIS A C 1
ATOM 5162 O O . HIS A 1 649 ? -10.134 -13.943 26.707 1.00 61.34 649 HIS A O 1
ATOM 5168 N N . GLY A 1 650 ? -10.148 -14.347 28.908 1.00 55.22 650 GLY A N 1
ATOM 5169 C CA . GLY A 1 650 ? -9.197 -15.461 28.830 1.00 55.22 650 GLY A CA 1
ATOM 5170 C C . GLY A 1 650 ? -9.620 -16.564 27.857 1.00 55.22 650 GLY A C 1
ATOM 5171 O O . GLY A 1 650 ? -8.771 -17.210 27.245 1.00 55.22 650 GLY A O 1
ATOM 5172 N N . TRP A 1 651 ? -10.928 -16.751 27.658 1.00 65.31 651 TRP A N 1
ATOM 5173 C CA . TRP A 1 651 ? -11.477 -17.720 26.708 1.00 65.31 651 TRP A CA 1
ATOM 5174 C C . TRP A 1 651 ? -11.411 -17.285 25.235 1.00 65.31 651 TRP A C 1
ATOM 5176 O O . TRP A 1 651 ? -11.465 -18.165 24.381 1.00 65.31 651 TRP A O 1
ATOM 5186 N N . THR A 1 652 ? -11.248 -15.992 24.916 1.00 49.91 652 THR A N 1
ATOM 5187 C CA . THR A 1 652 ? -11.104 -15.515 23.520 1.00 49.91 652 THR A CA 1
ATOM 5188 C C . THR A 1 652 ? -9.656 -15.521 23.020 1.00 49.91 652 THR A C 1
ATOM 5190 O O . THR A 1 652 ? -9.410 -15.270 21.843 1.00 49.91 652 THR A O 1
ATOM 5193 N N . LEU A 1 653 ? -8.691 -15.843 23.888 1.00 62.38 653 LEU A N 1
ATOM 5194 C CA . LEU A 1 653 ? -7.271 -15.959 23.547 1.00 62.38 653 LEU A CA 1
ATOM 5195 C C . LEU A 1 653 ? -6.890 -17.401 23.189 1.00 62.38 653 LEU A C 1
ATOM 5197 O O . LEU A 1 653 ? -7.327 -18.340 23.865 1.00 62.38 653 LEU A O 1
ATOM 5201 N N . SER A 1 654 ? -6.016 -17.579 22.193 1.00 62.81 654 SER A N 1
ATOM 5202 C CA . SER A 1 654 ? -5.390 -18.877 21.888 1.00 62.81 654 SER A CA 1
ATOM 5203 C C . SER A 1 654 ? -4.460 -19.342 23.022 1.00 62.81 654 SER A C 1
ATOM 5205 O O . SER A 1 654 ? -4.071 -18.553 23.884 1.00 62.81 654 SER A O 1
ATOM 5207 N N . GLU A 1 655 ? -4.085 -20.625 23.050 1.00 70.31 655 GLU A N 1
ATOM 5208 C CA . GLU A 1 655 ? -3.175 -21.144 24.085 1.00 70.31 655 GLU A CA 1
ATOM 5209 C C . GLU A 1 655 ? -1.807 -20.437 24.042 1.00 70.31 655 GLU A C 1
ATOM 5211 O O . GLU A 1 655 ? -1.339 -19.947 25.068 1.00 70.31 655 GLU A O 1
ATOM 5216 N N . GLU A 1 656 ? -1.233 -20.259 22.848 1.00 67.94 656 GLU A N 1
ATOM 5217 C CA . GLU A 1 656 ? 0.003 -19.493 22.618 1.00 67.94 656 GLU A CA 1
ATOM 5218 C C . GLU A 1 656 ? -0.131 -18.032 23.105 1.00 67.94 656 GLU A C 1
ATOM 5220 O O . GLU A 1 656 ? 0.750 -17.521 23.799 1.00 67.94 656 GLU A O 1
ATOM 5225 N N . GLN A 1 657 ? -1.268 -17.369 22.843 1.00 62.00 657 GLN A N 1
ATOM 5226 C CA . GLN A 1 657 ? -1.537 -16.005 23.325 1.00 62.00 657 GLN A CA 1
ATOM 5227 C C . GLN A 1 657 ? -1.643 -15.928 24.856 1.00 62.00 657 GLN A C 1
ATOM 5229 O O . GLN A 1 657 ? -1.160 -14.962 25.445 1.00 62.00 657 GLN A O 1
ATOM 5234 N N . ARG A 1 658 ? -2.217 -16.940 25.523 1.00 70.12 658 ARG A N 1
ATOM 5235 C CA . ARG A 1 658 ? -2.258 -17.020 26.999 1.00 70.12 658 ARG A CA 1
ATOM 5236 C C . ARG A 1 658 ? -0.864 -17.229 27.589 1.00 70.12 658 ARG A C 1
ATOM 5238 O O . ARG A 1 658 ? -0.528 -16.592 28.587 1.00 70.12 658 ARG A O 1
ATOM 5245 N N . ILE A 1 659 ? -0.040 -18.070 26.964 1.00 80.06 659 ILE A N 1
ATOM 5246 C CA . ILE A 1 659 ? 1.359 -18.287 27.361 1.00 80.06 659 ILE A CA 1
ATOM 5247 C C . ILE A 1 659 ? 2.155 -16.982 27.210 1.00 80.06 659 ILE A C 1
ATOM 5249 O O . ILE A 1 659 ? 2.887 -16.578 28.118 1.00 80.06 659 ILE A O 1
ATOM 5253 N N . LEU A 1 660 ? 1.967 -16.268 26.097 1.00 75.56 660 LEU A N 1
ATOM 5254 C CA . LEU A 1 660 ? 2.622 -14.988 25.843 1.00 75.56 660 LEU A CA 1
ATOM 5255 C C . LEU A 1 660 ? 2.133 -13.883 26.801 1.00 75.56 660 LEU A C 1
ATOM 5257 O O . LEU A 1 660 ? 2.960 -13.118 27.298 1.00 75.56 660 LEU A O 1
ATOM 5261 N N . TYR A 1 661 ? 0.836 -13.846 27.137 1.00 79.81 661 TYR A N 1
ATOM 5262 C CA . TYR A 1 661 ? 0.290 -12.980 28.189 1.00 79.81 661 TYR A CA 1
ATOM 5263 C C . TYR A 1 661 ? 0.981 -13.225 29.530 1.00 79.81 661 TYR A C 1
ATOM 5265 O O . TYR A 1 661 ? 1.535 -12.294 30.110 1.00 79.81 661 TYR A O 1
ATOM 5273 N N . GLN A 1 662 ? 0.993 -14.473 30.014 1.00 80.06 662 GLN A N 1
ATOM 5274 C CA . GLN A 1 662 ? 1.568 -14.815 31.320 1.00 80.06 662 GLN A CA 1
ATOM 5275 C C . GLN A 1 662 ? 3.071 -14.512 31.384 1.00 80.06 662 GLN A C 1
ATOM 5277 O O . GLN A 1 662 ? 3.579 -14.063 32.413 1.00 80.06 662 GLN A O 1
ATOM 5282 N N . ARG A 1 663 ? 3.786 -14.680 30.265 1.00 82.44 663 ARG A N 1
ATOM 5283 C CA . ARG A 1 663 ? 5.199 -14.307 30.141 1.00 82.44 663 ARG A CA 1
ATOM 5284 C C . ARG A 1 663 ? 5.403 -12.788 30.211 1.00 82.44 663 ARG A C 1
ATOM 5286 O O . ARG A 1 663 ? 6.270 -12.332 30.956 1.00 82.44 663 ARG A O 1
ATOM 5293 N N . SER A 1 664 ? 4.594 -11.999 29.502 1.00 80.94 664 SER A N 1
ATOM 5294 C CA . SER A 1 664 ? 4.624 -10.528 29.573 1.00 80.94 664 SER A CA 1
ATOM 5295 C C . SER A 1 664 ? 4.199 -9.998 30.950 1.00 80.94 664 SER A C 1
ATOM 5297 O O . SER A 1 664 ? 4.812 -9.064 31.469 1.00 80.94 664 SER A O 1
ATOM 5299 N N . PHE A 1 665 ? 3.212 -10.632 31.586 1.00 82.75 665 PHE A N 1
ATOM 5300 C CA . PHE A 1 665 ? 2.780 -10.352 32.956 1.00 82.75 665 PHE A CA 1
ATOM 5301 C C . PHE A 1 665 ? 3.905 -10.613 33.967 1.00 82.75 665 PHE A C 1
ATOM 5303 O O . PHE A 1 665 ? 4.185 -9.746 34.795 1.00 82.75 665 PHE A O 1
ATOM 5310 N N . TRP A 1 666 ? 4.620 -11.741 33.855 1.00 87.31 666 TRP A N 1
ATOM 5311 C CA . TRP A 1 666 ? 5.787 -12.035 34.695 1.00 87.31 666 TRP A CA 1
ATOM 5312 C C . TRP A 1 666 ? 6.885 -10.970 34.560 1.00 87.31 666 TRP A C 1
ATOM 5314 O O . TRP A 1 666 ? 7.393 -10.475 35.567 1.00 87.31 666 TRP A O 1
ATOM 5324 N N . VAL A 1 667 ? 7.217 -10.565 33.326 1.00 86.12 667 VAL A N 1
ATOM 5325 C CA . VAL A 1 667 ? 8.210 -9.505 33.066 1.00 86.12 667 VAL A CA 1
ATOM 5326 C C . VAL A 1 667 ? 7.764 -8.176 33.684 1.00 86.12 667 VAL A C 1
ATOM 5328 O O . VAL A 1 667 ? 8.554 -7.521 34.367 1.00 86.12 667 VAL A O 1
ATOM 5331 N N . SER A 1 668 ? 6.496 -7.795 33.499 1.00 84.69 668 SER A N 1
ATOM 5332 C CA . SER A 1 668 ? 5.921 -6.577 34.082 1.00 84.69 668 SER A CA 1
ATOM 5333 C C . SER A 1 668 ? 6.006 -6.587 35.613 1.00 84.69 668 SER A C 1
ATOM 5335 O O . SER A 1 668 ? 6.527 -5.639 36.203 1.00 84.69 668 SER A O 1
ATOM 5337 N N . LEU A 1 669 ? 5.593 -7.690 36.249 1.00 85.12 669 LEU A N 1
ATOM 5338 C CA . LEU A 1 669 ? 5.643 -7.894 37.699 1.00 85.12 669 LEU A CA 1
ATOM 5339 C C . LEU A 1 669 ? 7.077 -7.803 38.246 1.00 85.12 669 LEU A C 1
ATOM 5341 O O . LEU A 1 669 ? 7.310 -7.119 39.245 1.00 85.12 669 LEU A O 1
ATOM 5345 N N . PHE A 1 670 ? 8.039 -8.451 37.580 1.00 88.75 670 PHE A N 1
ATOM 5346 C CA . PHE A 1 670 ? 9.447 -8.431 37.977 1.00 88.75 670 PHE A CA 1
ATOM 5347 C C . PHE A 1 670 ? 10.022 -7.009 37.958 1.00 88.75 670 PHE A C 1
ATOM 5349 O O . PHE A 1 670 ? 10.609 -6.569 38.952 1.00 88.75 670 PHE A O 1
ATOM 5356 N N . PHE A 1 671 ? 9.839 -6.262 36.864 1.00 89.75 671 PHE A N 1
ATOM 5357 C CA . PHE A 1 671 ? 10.350 -4.892 36.778 1.00 89.75 671 PHE A CA 1
ATOM 5358 C C . PHE A 1 671 ? 9.650 -3.952 37.762 1.00 89.75 671 PHE A C 1
ATOM 5360 O O . PHE A 1 671 ? 10.335 -3.227 38.479 1.00 89.75 671 PHE A O 1
ATOM 5367 N N . TYR A 1 672 ? 8.320 -4.021 37.876 1.00 87.62 672 TYR A N 1
ATOM 5368 C CA . TYR A 1 672 ? 7.534 -3.202 38.804 1.00 87.62 672 TYR A CA 1
ATOM 5369 C C . TYR A 1 672 ? 8.030 -3.310 40.264 1.00 87.62 672 TYR A C 1
ATOM 5371 O O . TYR A 1 672 ? 8.283 -2.287 40.910 1.00 87.62 672 TYR A O 1
ATOM 5379 N N . ILE A 1 673 ? 8.256 -4.533 40.764 1.00 87.75 673 ILE A N 1
ATOM 5380 C CA . ILE A 1 673 ? 8.783 -4.782 42.119 1.00 87.75 673 ILE A CA 1
ATOM 5381 C C . ILE A 1 673 ? 10.172 -4.150 42.298 1.00 87.75 673 ILE A C 1
ATOM 5383 O O . ILE A 1 673 ? 10.427 -3.457 43.288 1.00 87.75 673 ILE A O 1
ATOM 5387 N N . ASN A 1 674 ? 11.073 -4.370 41.336 1.00 88.94 674 ASN A N 1
ATOM 5388 C CA . ASN A 1 674 ? 12.442 -3.864 41.406 1.00 88.94 674 ASN A CA 1
ATOM 5389 C C . ASN A 1 674 ? 12.489 -2.327 41.341 1.00 88.94 674 ASN A C 1
ATOM 5391 O O . ASN A 1 674 ? 13.231 -1.706 42.105 1.00 88.94 674 ASN A O 1
ATOM 5395 N N . THR A 1 675 ? 11.667 -1.690 40.498 1.00 92.25 675 THR A N 1
ATOM 5396 C CA . THR A 1 675 ? 11.584 -0.224 40.422 1.00 92.25 675 THR A CA 1
ATOM 5397 C C . THR A 1 675 ? 11.120 0.382 41.748 1.00 92.25 675 THR A C 1
ATOM 5399 O O . THR A 1 675 ? 11.737 1.347 42.202 1.00 92.25 675 THR A O 1
ATOM 5402 N N . LEU A 1 676 ? 10.118 -0.195 42.426 1.00 90.00 676 LEU A N 1
ATOM 5403 C CA . LEU A 1 676 ? 9.712 0.284 43.755 1.00 90.00 676 LEU A CA 1
ATOM 5404 C C . LEU A 1 676 ? 10.843 0.192 44.786 1.00 90.00 676 LEU A C 1
ATOM 5406 O O . LEU A 1 676 ? 11.085 1.160 45.509 1.00 90.00 676 LEU A O 1
ATOM 5410 N N . ALA A 1 677 ? 11.568 -0.930 44.843 1.00 91.81 677 ALA A N 1
ATOM 5411 C CA . ALA A 1 677 ? 12.700 -1.075 45.759 1.00 91.81 677 ALA A CA 1
ATOM 5412 C C . ALA A 1 677 ? 13.785 -0.007 45.497 1.00 91.81 677 ALA A C 1
ATOM 5414 O O . ALA A 1 677 ? 14.235 0.663 46.430 1.00 91.81 677 ALA A O 1
ATOM 5415 N N . VAL A 1 678 ? 14.146 0.224 44.229 1.00 93.31 678 VAL A N 1
ATOM 5416 C CA . VAL A 1 678 ? 15.143 1.236 43.824 1.00 93.31 678 VAL A CA 1
ATOM 5417 C C . VAL A 1 678 ? 14.699 2.666 44.162 1.00 93.31 678 VAL A C 1
ATOM 5419 O O . VAL A 1 678 ? 15.506 3.456 44.665 1.00 93.31 678 VAL A O 1
ATOM 5422 N N . VAL A 1 679 ? 13.426 3.015 43.941 1.00 92.56 679 VAL A N 1
ATOM 5423 C CA . VAL A 1 679 ? 12.888 4.347 44.276 1.00 92.56 679 VAL A CA 1
ATOM 5424 C C . VAL A 1 679 ? 12.923 4.589 45.788 1.00 92.56 679 VAL A C 1
ATOM 5426 O O . VAL A 1 679 ? 13.404 5.637 46.225 1.00 92.56 679 VAL A O 1
ATOM 5429 N N . LYS A 1 680 ? 12.519 3.607 46.604 1.00 92.25 680 LYS A N 1
ATOM 5430 C CA . LYS A 1 680 ? 12.584 3.694 48.076 1.00 92.25 680 LYS A CA 1
ATOM 5431 C C . LYS A 1 680 ? 14.015 3.857 48.586 1.00 92.25 680 LYS A C 1
ATOM 5433 O O . LYS A 1 680 ? 14.271 4.715 49.433 1.00 92.25 680 LYS A O 1
ATOM 5438 N N . ILE A 1 681 ? 14.961 3.091 48.035 1.00 93.19 681 ILE A N 1
ATOM 5439 C CA . ILE A 1 681 ? 16.394 3.217 48.351 1.00 93.19 681 ILE A CA 1
ATOM 5440 C C . ILE A 1 681 ? 16.910 4.612 47.967 1.00 93.19 681 ILE A C 1
ATOM 5442 O O . ILE A 1 681 ? 17.616 5.238 48.754 1.00 93.19 681 ILE A O 1
ATOM 5446 N N . THR A 1 682 ? 16.497 5.151 46.819 1.00 92.38 682 THR A N 1
ATOM 5447 C CA . THR A 1 682 ? 16.882 6.501 46.372 1.00 92.38 682 THR A CA 1
ATOM 5448 C C . THR A 1 682 ? 16.362 7.589 47.317 1.00 92.38 682 THR A C 1
ATOM 5450 O O . THR A 1 682 ? 17.121 8.483 47.695 1.00 92.38 682 THR A O 1
ATOM 5453 N N . VAL A 1 683 ? 15.108 7.496 47.771 1.00 89.69 683 VAL A N 1
ATOM 5454 C CA . VAL A 1 683 ? 14.541 8.429 48.761 1.00 89.69 683 VAL A CA 1
ATOM 5455 C C . VAL A 1 683 ? 15.277 8.336 50.105 1.00 89.69 683 VAL A C 1
ATOM 5457 O O . VAL A 1 683 ? 15.640 9.365 50.677 1.00 89.69 683 VAL A O 1
ATOM 5460 N N . LEU A 1 684 ? 15.574 7.126 50.587 1.00 90.56 684 LEU A N 1
ATOM 5461 C CA . LEU A 1 684 ? 16.317 6.921 51.835 1.00 90.56 684 LEU A CA 1
ATOM 5462 C C . LEU A 1 684 ? 17.764 7.442 51.764 1.00 90.56 684 LEU A C 1
ATOM 5464 O O . LEU A 1 684 ? 18.224 8.089 52.706 1.00 90.56 684 LEU A O 1
ATOM 5468 N N . LEU A 1 685 ? 18.464 7.235 50.644 1.00 89.62 685 LEU A N 1
ATOM 5469 C CA . LEU A 1 685 ? 19.795 7.806 50.399 1.00 89.62 685 LEU A CA 1
ATOM 5470 C C . LEU A 1 685 ? 19.754 9.342 50.349 1.00 89.62 685 LEU A C 1
ATOM 5472 O O . LEU A 1 685 ? 20.644 10.006 50.885 1.00 89.62 685 LEU A O 1
ATOM 5476 N N . GLN A 1 686 ? 18.701 9.923 49.769 1.00 86.06 686 GLN A N 1
ATOM 5477 C CA . GLN A 1 686 ? 18.497 11.372 49.750 1.00 86.06 686 GLN A CA 1
ATOM 5478 C C . GLN A 1 686 ? 18.227 11.932 51.160 1.00 86.06 686 GLN A C 1
ATOM 5480 O O . GLN A 1 686 ? 18.746 12.997 51.502 1.00 86.06 686 GLN A O 1
ATOM 5485 N N . TYR A 1 687 ? 17.491 11.214 52.017 1.00 85.75 687 TYR A N 1
ATOM 5486 C CA . TYR A 1 687 ? 17.329 11.583 53.431 1.00 85.75 687 TYR A CA 1
ATOM 5487 C C . TYR A 1 687 ? 18.645 11.480 54.208 1.00 85.75 687 TYR A C 1
ATOM 5489 O O . TYR A 1 687 ? 18.998 12.431 54.904 1.00 85.75 687 TYR A O 1
ATOM 5497 N N . TYR A 1 688 ? 19.404 10.393 54.030 1.00 85.00 688 TYR A N 1
ATOM 5498 C CA . TYR A 1 688 ? 20.731 10.207 54.629 1.00 85.00 688 TYR A CA 1
ATOM 5499 C C . TYR A 1 688 ? 21.695 11.353 54.270 1.00 85.00 688 TYR A C 1
ATOM 5501 O O . TYR A 1 688 ? 22.417 11.857 55.133 1.00 85.00 688 TYR A O 1
ATOM 5509 N N . ARG A 1 689 ? 21.661 11.809 53.009 1.00 81.50 689 ARG A N 1
ATOM 5510 C CA . ARG A 1 689 ? 22.493 12.906 52.491 1.00 81.50 689 ARG A CA 1
ATOM 5511 C C . ARG A 1 689 ? 22.070 14.298 52.977 1.00 81.50 689 ARG A C 1
ATOM 5513 O O . ARG A 1 689 ? 22.934 15.151 53.155 1.00 81.50 689 ARG A O 1
ATOM 5520 N N . ILE A 1 690 ? 20.770 14.559 53.142 1.00 76.12 690 ILE A N 1
ATOM 5521 C CA . ILE A 1 690 ? 20.251 15.896 53.499 1.00 76.12 690 ILE A CA 1
ATOM 5522 C C . ILE A 1 690 ? 20.153 16.104 55.018 1.00 76.12 690 ILE A C 1
ATOM 5524 O O . ILE A 1 690 ? 20.424 17.203 55.505 1.00 76.12 690 ILE A O 1
ATOM 5528 N N . MET A 1 691 ? 19.733 15.090 55.775 1.00 69.25 691 MET A N 1
ATOM 5529 C CA . MET A 1 691 ? 19.375 15.240 57.188 1.00 69.25 691 MET A CA 1
ATOM 5530 C C . MET A 1 691 ? 20.573 14.943 58.096 1.00 69.25 691 MET A C 1
ATOM 5532 O O . MET A 1 691 ? 20.730 13.834 58.598 1.00 69.25 691 MET A O 1
ATOM 5536 N N . ALA A 1 692 ? 21.404 15.960 58.341 1.00 57.62 692 ALA A N 1
ATOM 5537 C CA . ALA A 1 692 ? 22.603 15.892 59.187 1.00 57.62 692 ALA A CA 1
ATOM 5538 C C . ALA A 1 692 ? 22.309 15.796 60.709 1.00 57.62 692 ALA A C 1
ATOM 5540 O O . ALA A 1 692 ? 22.873 16.531 61.517 1.00 57.62 692 ALA A O 1
ATOM 5541 N N . LEU A 1 693 ? 21.413 14.890 61.110 1.00 63.44 693 LEU A N 1
ATOM 5542 C CA . LEU A 1 693 ? 21.172 14.507 62.501 1.00 63.44 693 LEU A CA 1
ATOM 5543 C C . LEU A 1 693 ? 21.875 13.171 62.763 1.00 63.44 693 LEU A C 1
ATOM 5545 O O . LEU A 1 693 ? 21.361 12.125 62.370 1.00 63.44 693 LEU A O 1
ATOM 5549 N N . SER A 1 694 ? 23.011 13.207 63.465 1.00 59.25 694 SER A N 1
ATOM 5550 C CA . SER A 1 694 ? 23.867 12.043 63.777 1.00 59.25 694 SER A CA 1
ATOM 5551 C C . SER A 1 694 ? 23.094 10.807 64.247 1.00 59.25 694 SER A C 1
ATOM 5553 O O . SER A 1 694 ? 23.381 9.684 63.846 1.00 59.25 694 SER A O 1
ATOM 5555 N N . ASN A 1 695 ? 22.067 11.016 65.071 1.00 71.19 695 ASN A N 1
ATOM 5556 C CA . ASN A 1 695 ? 21.308 9.940 65.706 1.00 71.19 695 ASN A CA 1
ATOM 5557 C C . ASN A 1 695 ? 20.283 9.282 64.754 1.00 71.19 695 ASN A C 1
ATOM 5559 O O . ASN A 1 695 ? 19.719 8.248 65.098 1.00 71.19 695 ASN A O 1
ATOM 5563 N N . MET A 1 696 ? 20.040 9.860 63.570 1.00 79.62 696 MET A N 1
ATOM 5564 C CA . MET A 1 696 ? 19.126 9.326 62.549 1.00 79.62 696 MET A CA 1
ATOM 5565 C C . MET A 1 696 ? 19.842 8.516 61.459 1.00 79.62 696 MET A C 1
ATOM 5567 O O . MET A 1 696 ? 19.202 7.692 60.806 1.00 79.62 696 MET A O 1
ATOM 5571 N N . HIS A 1 697 ? 21.156 8.694 61.266 1.00 82.06 697 HIS A N 1
ATOM 5572 C CA . HIS A 1 697 ? 21.911 8.011 60.203 1.00 82.06 697 HIS A CA 1
ATOM 5573 C C . HIS A 1 697 ? 21.817 6.483 60.290 1.00 82.06 697 HIS A C 1
ATOM 5575 O O . HIS A 1 697 ? 21.564 5.832 59.276 1.00 82.06 697 HIS A O 1
ATOM 5581 N N . ASN A 1 698 ? 21.890 5.920 61.499 1.00 85.25 698 ASN A N 1
ATOM 5582 C CA . ASN A 1 698 ? 21.727 4.479 61.728 1.00 85.25 698 ASN A CA 1
ATOM 5583 C C . ASN A 1 698 ? 20.317 3.973 61.364 1.00 85.25 698 ASN A C 1
ATOM 5585 O O . ASN A 1 698 ? 20.174 2.856 60.872 1.00 85.25 698 ASN A O 1
ATOM 5589 N N . VAL A 1 699 ? 19.278 4.798 61.554 1.00 88.25 699 VAL A N 1
ATOM 5590 C CA . VAL A 1 699 ? 17.887 4.460 61.198 1.00 88.25 699 VAL A CA 1
ATOM 5591 C C . VAL A 1 699 ? 17.720 4.419 59.678 1.00 88.25 699 VAL A C 1
ATOM 5593 O O . VAL A 1 699 ? 17.116 3.486 59.151 1.00 88.25 699 VAL A O 1
ATOM 5596 N N . TYR A 1 700 ? 18.300 5.385 58.959 1.00 89.31 700 TYR A N 1
ATOM 5597 C CA . TYR A 1 700 ? 18.291 5.388 57.494 1.00 89.31 700 TYR A CA 1
ATOM 5598 C C . TYR A 1 700 ? 19.051 4.184 56.918 1.00 89.31 700 TYR A C 1
ATOM 5600 O O . TYR A 1 700 ? 18.525 3.519 56.030 1.00 89.31 700 TYR A O 1
ATOM 5608 N N . ILE A 1 701 ? 20.236 3.851 57.449 1.00 90.12 701 ILE A N 1
ATOM 5609 C CA . ILE A 1 701 ? 21.003 2.665 57.025 1.00 90.12 701 ILE A CA 1
ATOM 5610 C C . ILE A 1 701 ? 20.201 1.379 57.277 1.00 90.12 701 ILE A C 1
ATOM 5612 O O . ILE A 1 701 ? 20.072 0.559 56.369 1.00 90.12 701 ILE A O 1
ATOM 5616 N N . GLY A 1 702 ? 19.602 1.223 58.463 1.00 92.94 702 GLY A N 1
ATOM 5617 C CA . GLY A 1 702 ? 18.756 0.068 58.783 1.00 92.94 702 GLY A CA 1
ATOM 5618 C C . GLY A 1 702 ? 17.572 -0.091 57.822 1.00 92.94 702 GLY A C 1
ATOM 5619 O O . GLY A 1 702 ? 17.312 -1.193 57.343 1.00 92.94 702 GLY A O 1
ATOM 5620 N N . MET A 1 703 ? 16.907 1.013 57.462 1.00 93.00 703 MET A N 1
ATOM 5621 C CA . MET A 1 703 ? 15.822 1.004 56.474 1.00 93.00 703 MET A CA 1
ATOM 5622 C C . MET A 1 703 ? 16.303 0.701 55.048 1.00 93.00 703 MET A C 1
ATOM 5624 O O . MET A 1 703 ? 15.614 -0.019 54.330 1.00 93.00 703 MET A O 1
ATOM 5628 N N . ILE A 1 704 ? 17.481 1.186 54.633 1.00 94.00 704 ILE A N 1
ATOM 5629 C CA . ILE A 1 704 ? 18.072 0.849 53.324 1.00 94.00 704 ILE A CA 1
ATOM 5630 C C . ILE A 1 704 ? 18.352 -0.655 53.246 1.00 94.00 704 ILE A C 1
ATOM 5632 O O . ILE A 1 704 ? 17.991 -1.287 52.254 1.00 94.00 704 ILE A O 1
ATOM 5636 N N . VAL A 1 705 ? 18.935 -1.245 54.295 1.00 95.19 705 VAL A N 1
ATOM 5637 C CA . VAL A 1 705 ? 19.188 -2.693 54.369 1.00 95.19 705 VAL A CA 1
ATOM 5638 C C . VAL A 1 705 ? 17.873 -3.475 54.333 1.00 95.19 705 VAL A C 1
ATOM 5640 O O . VAL A 1 705 ? 17.746 -4.396 53.530 1.00 95.19 705 VAL A O 1
ATOM 5643 N N . LEU A 1 706 ? 16.869 -3.077 55.122 1.00 94.25 706 LEU A N 1
ATOM 5644 C CA . LEU A 1 706 ? 15.557 -3.733 55.155 1.00 94.25 706 LEU A CA 1
ATOM 5645 C C . LEU A 1 706 ? 14.859 -3.722 53.784 1.00 94.25 706 LEU A C 1
ATOM 5647 O O . LEU A 1 706 ? 14.405 -4.767 53.318 1.00 94.25 706 LEU A O 1
ATOM 5651 N N . VAL A 1 707 ? 14.807 -2.565 53.115 1.00 93.94 707 VAL A N 1
ATOM 5652 C CA . VAL A 1 707 ? 14.192 -2.426 51.782 1.00 93.94 707 VAL A CA 1
ATOM 5653 C C . VAL A 1 707 ? 14.983 -3.192 50.718 1.00 93.94 707 VAL A C 1
ATOM 5655 O O . VAL A 1 707 ? 14.377 -3.818 49.851 1.00 93.94 707 VAL A O 1
ATOM 5658 N N . SER A 1 708 ? 16.318 -3.199 50.798 1.00 93.12 708 SER A N 1
ATOM 5659 C CA . SER A 1 708 ? 17.171 -3.952 49.864 1.00 93.12 708 SER A CA 1
ATOM 5660 C C . SER A 1 708 ? 16.977 -5.463 50.004 1.00 93.12 708 SER A C 1
ATOM 5662 O O . SER A 1 708 ? 16.843 -6.156 48.998 1.00 93.12 708 SER A O 1
ATOM 5664 N N . LEU A 1 709 ? 16.905 -5.975 51.238 1.00 93.88 709 LEU A N 1
ATOM 5665 C CA . LEU A 1 709 ? 16.636 -7.390 51.514 1.00 93.88 709 LEU A CA 1
ATOM 5666 C C . LEU A 1 709 ? 15.224 -7.801 51.077 1.00 93.88 709 LEU A C 1
ATOM 5668 O O . LEU A 1 709 ? 15.062 -8.870 50.491 1.00 93.88 709 LEU A O 1
ATOM 5672 N N . TRP A 1 710 ? 14.216 -6.950 51.303 1.00 92.50 710 TRP A N 1
ATOM 5673 C CA . TRP A 1 710 ? 12.857 -7.177 50.802 1.00 92.50 710 TRP A CA 1
ATOM 5674 C C . TRP A 1 710 ? 12.824 -7.218 49.268 1.00 92.50 710 TRP A C 1
ATOM 5676 O O . TRP A 1 710 ? 12.346 -8.199 48.704 1.00 92.50 710 TRP A O 1
ATOM 5686 N N . GLY A 1 711 ? 13.387 -6.212 48.589 1.00 90.38 711 GLY A N 1
ATOM 5687 C CA . GLY A 1 711 ? 13.404 -6.136 47.124 1.00 90.38 711 GLY A CA 1
ATOM 5688 C C . GLY A 1 711 ? 14.138 -7.314 46.477 1.00 90.38 711 GLY A C 1
ATOM 5689 O O . GLY A 1 711 ? 13.597 -7.957 45.578 1.00 90.38 711 GLY A O 1
ATOM 5690 N N . LEU A 1 712 ? 15.322 -7.664 46.992 1.00 91.44 712 LEU A N 1
ATOM 5691 C CA . LEU A 1 712 ? 16.081 -8.836 46.549 1.00 91.44 712 LEU A CA 1
ATOM 5692 C C . LEU A 1 712 ? 15.303 -10.139 46.787 1.00 91.44 712 LEU A C 1
ATOM 5694 O O . LEU A 1 712 ? 15.228 -10.981 45.895 1.00 91.44 712 LEU A O 1
ATOM 5698 N N . GLY A 1 713 ? 14.682 -10.292 47.960 1.00 91.38 713 GLY A N 1
ATOM 5699 C CA . GLY A 1 713 ? 13.854 -11.453 48.287 1.00 91.38 713 GLY A CA 1
ATOM 5700 C C . GLY A 1 713 ? 12.642 -11.602 47.363 1.00 91.38 713 GLY A C 1
ATOM 5701 O O . GLY A 1 713 ? 12.339 -12.713 46.935 1.00 91.38 713 GLY A O 1
ATOM 5702 N N . GLN A 1 714 ? 11.985 -10.498 46.995 1.00 88.38 714 GLN A N 1
ATOM 5703 C CA . GLN A 1 714 ? 10.878 -10.503 46.033 1.00 88.38 714 GLN A CA 1
ATOM 5704 C C . GLN A 1 714 ? 11.347 -10.800 44.599 1.00 88.38 714 GLN A C 1
ATOM 5706 O O . GLN A 1 714 ? 10.693 -11.571 43.899 1.00 88.38 714 GLN A O 1
ATOM 5711 N N . GLY A 1 715 ? 12.495 -10.260 44.174 1.00 87.88 715 GLY A N 1
ATOM 5712 C CA . GLY A 1 715 ? 13.101 -10.582 42.878 1.00 87.88 715 GLY A CA 1
ATOM 5713 C C . GLY A 1 715 ? 13.473 -12.064 42.757 1.00 87.88 715 GLY A C 1
ATOM 5714 O O . GLY A 1 715 ? 13.155 -12.701 41.754 1.00 87.88 715 GLY A O 1
ATOM 5715 N N . ILE A 1 716 ? 14.063 -12.645 43.808 1.00 89.56 716 ILE A N 1
ATOM 5716 C CA . ILE A 1 716 ? 14.330 -14.089 43.888 1.00 89.56 716 ILE A CA 1
ATOM 5717 C C . ILE A 1 716 ? 13.013 -14.876 43.854 1.00 89.56 716 ILE A C 1
ATOM 5719 O O . ILE A 1 716 ? 12.894 -15.804 43.058 1.00 89.56 716 ILE A O 1
ATOM 5723 N N . PHE A 1 717 ? 12.013 -14.491 44.657 1.00 88.38 717 PHE A N 1
ATOM 5724 C CA . PHE A 1 717 ? 10.705 -15.155 44.703 1.00 88.38 717 PHE A CA 1
ATOM 5725 C C . PHE A 1 717 ? 10.012 -15.184 43.333 1.00 88.38 717 PHE A C 1
ATOM 5727 O O . PHE A 1 717 ? 9.502 -16.229 42.939 1.00 88.38 717 PHE A O 1
ATOM 5734 N N . ALA A 1 718 ? 10.055 -14.087 42.570 1.00 85.94 718 ALA A N 1
ATOM 5735 C CA . ALA A 1 718 ? 9.529 -14.043 41.205 1.00 85.94 718 ALA A CA 1
ATOM 5736 C C . ALA A 1 718 ? 10.258 -15.022 40.261 1.00 85.94 718 ALA A C 1
ATOM 5738 O O . ALA A 1 718 ? 9.609 -15.697 39.463 1.00 85.94 718 ALA A O 1
ATOM 5739 N N . CYS A 1 719 ? 11.584 -15.150 40.379 1.00 87.19 719 CYS A N 1
ATOM 5740 C CA . CYS A 1 719 ? 12.391 -16.074 39.573 1.00 87.19 719 CYS A CA 1
ATOM 5741 C C . CYS A 1 719 ? 12.261 -17.557 39.972 1.00 87.19 719 CYS A C 1
ATOM 5743 O O . CYS A 1 719 ? 12.548 -18.418 39.143 1.00 87.19 719 CYS A O 1
ATOM 5745 N N . VAL A 1 720 ? 11.844 -17.871 41.207 1.00 88.06 720 VAL A N 1
ATOM 5746 C CA . VAL A 1 720 ? 11.662 -19.260 41.694 1.00 88.06 720 VAL A CA 1
ATOM 5747 C C . VAL A 1 720 ? 10.197 -19.645 41.941 1.00 88.06 720 VAL A C 1
ATOM 5749 O O . VAL A 1 720 ? 9.929 -20.715 42.483 1.00 88.06 720 VAL A O 1
ATOM 5752 N N . ALA A 1 721 ? 9.243 -18.803 41.523 1.00 85.00 721 ALA A N 1
ATOM 5753 C CA . ALA A 1 721 ? 7.803 -19.037 41.674 1.00 85.00 721 ALA A CA 1
ATOM 5754 C C . ALA A 1 721 ? 7.347 -20.380 41.069 1.00 85.00 721 ALA A C 1
ATOM 5756 O O . ALA A 1 721 ? 6.434 -21.017 41.598 1.00 85.00 721 ALA A O 1
ATOM 5757 N N . CYS A 1 722 ? 8.029 -20.817 40.006 1.00 87.75 722 CYS A N 1
ATOM 5758 C CA . CYS A 1 722 ? 7.975 -22.162 39.444 1.00 87.75 722 CYS A CA 1
ATOM 5759 C C . CYS A 1 722 ? 9.390 -22.664 39.133 1.00 87.75 722 CYS A C 1
ATOM 5761 O O . CYS A 1 722 ? 10.262 -21.885 38.750 1.00 87.75 722 CYS A O 1
ATOM 5763 N N . ILE A 1 723 ? 9.615 -23.973 39.271 1.00 86.94 723 ILE A N 1
ATOM 5764 C CA . ILE A 1 723 ? 10.869 -24.638 38.899 1.00 86.94 723 ILE A CA 1
ATOM 5765 C C . ILE A 1 723 ? 10.552 -25.789 37.924 1.00 86.94 723 ILE A C 1
ATOM 5767 O O . ILE A 1 723 ? 9.910 -26.756 38.344 1.00 86.94 723 ILE A O 1
ATOM 5771 N N . PRO A 1 724 ? 10.999 -25.724 36.651 1.00 89.62 724 PRO A N 1
ATOM 5772 C CA . PRO A 1 724 ? 11.633 -24.572 35.996 1.00 89.62 724 PRO A CA 1
ATOM 5773 C C . PRO A 1 724 ? 10.666 -23.387 35.822 1.00 89.62 724 PRO A C 1
ATOM 5775 O O . PRO A 1 724 ? 9.453 -23.572 35.722 1.00 89.62 724 PRO A O 1
ATOM 5778 N N . LEU A 1 725 ? 11.216 -22.171 35.721 1.00 86.31 725 LEU A N 1
ATOM 5779 C CA . LEU A 1 725 ? 10.444 -20.921 35.629 1.00 86.31 725 LEU A CA 1
ATOM 5780 C C . LEU A 1 725 ? 9.476 -20.880 34.433 1.00 86.31 725 LEU A C 1
ATOM 5782 O O . LEU A 1 725 ? 8.425 -20.257 34.529 1.00 86.31 725 LEU A O 1
ATOM 5786 N N . ALA A 1 726 ? 9.776 -21.599 33.346 1.00 86.31 726 ALA A N 1
ATOM 5787 C CA . ALA A 1 726 ? 8.890 -21.708 32.185 1.00 86.31 726 ALA A CA 1
ATOM 5788 C C . ALA A 1 726 ? 7.467 -22.182 32.542 1.00 86.31 726 ALA A C 1
ATOM 5790 O O . ALA A 1 726 ? 6.508 -21.720 31.932 1.00 86.31 726 ALA A O 1
ATOM 5791 N N . GLY A 1 727 ? 7.310 -23.010 33.583 1.00 84.31 727 GLY A N 1
ATOM 5792 C CA . GLY A 1 727 ? 5.997 -23.450 34.068 1.00 84.31 727 GLY A CA 1
ATOM 5793 C C . GLY A 1 727 ? 5.157 -22.377 34.770 1.00 84.31 727 GLY A C 1
ATOM 5794 O O . GLY A 1 727 ? 4.031 -22.664 35.156 1.00 84.31 727 GLY A O 1
ATOM 5795 N N . PHE A 1 728 ? 5.669 -21.150 34.939 1.00 84.25 728 PHE A N 1
ATOM 5796 C CA . PHE A 1 728 ? 4.852 -20.003 35.350 1.00 84.25 728 PHE A CA 1
ATOM 5797 C C . PHE A 1 728 ? 3.909 -19.551 34.227 1.00 84.25 728 PHE A C 1
ATOM 5799 O O . PHE A 1 728 ? 2.801 -19.097 34.501 1.00 84.25 728 PHE A O 1
ATOM 5806 N N . TRP A 1 729 ? 4.346 -19.666 32.967 1.00 86.25 729 TRP A N 1
ATOM 5807 C CA . TRP A 1 729 ? 3.597 -19.191 31.802 1.00 86.25 729 TRP A CA 1
ATOM 5808 C C . TRP A 1 729 ? 3.188 -20.299 30.827 1.00 86.25 729 TRP A C 1
ATOM 5810 O O . TRP A 1 729 ? 2.170 -20.141 30.165 1.00 86.25 729 TRP A O 1
ATOM 5820 N N . ASP A 1 730 ? 3.926 -21.411 30.746 1.00 84.12 730 ASP A N 1
ATOM 5821 C CA . ASP A 1 730 ? 3.612 -22.548 29.874 1.00 84.12 730 ASP A CA 1
ATOM 5822 C C . ASP A 1 730 ? 3.149 -23.775 30.694 1.00 84.12 730 ASP A C 1
ATOM 5824 O O . ASP A 1 730 ? 3.992 -24.487 31.256 1.00 84.12 730 ASP A O 1
ATOM 5828 N N . PRO A 1 731 ? 1.831 -24.068 30.752 1.00 77.25 731 PRO A N 1
ATOM 5829 C CA . PRO A 1 731 ? 1.278 -25.173 31.540 1.00 77.25 731 PRO A CA 1
ATOM 5830 C C . PRO A 1 731 ? 1.629 -26.562 30.981 1.00 77.25 731 PRO A C 1
ATOM 5832 O O . PRO A 1 731 ? 1.410 -27.564 31.659 1.00 77.25 731 PRO A O 1
ATOM 5835 N N . ARG A 1 732 ? 2.197 -26.639 29.768 1.00 81.69 732 ARG A N 1
ATOM 5836 C CA . ARG A 1 732 ? 2.707 -27.877 29.157 1.00 81.69 732 ARG A CA 1
ATOM 5837 C C . ARG A 1 732 ? 4.049 -28.289 29.786 1.00 81.69 732 ARG A C 1
ATOM 5839 O O . ARG A 1 732 ? 4.487 -29.430 29.643 1.00 81.69 732 ARG A O 1
ATOM 5846 N N . THR A 1 733 ? 4.701 -27.378 30.516 1.00 83.69 733 THR A N 1
ATOM 5847 C CA . THR A 1 733 ? 5.947 -27.637 31.247 1.00 83.69 733 THR A CA 1
ATOM 5848 C C . THR A 1 733 ? 5.671 -28.375 32.558 1.00 83.69 733 THR A C 1
ATOM 5850 O O . THR A 1 733 ? 4.992 -27.854 33.439 1.00 83.69 733 THR A O 1
ATOM 5853 N N . ASN A 1 734 ? 6.278 -29.551 32.751 1.00 84.31 734 ASN A N 1
ATOM 5854 C CA . ASN A 1 734 ? 6.239 -30.280 34.025 1.00 84.31 734 ASN A CA 1
ATOM 5855 C C . ASN A 1 734 ? 7.085 -29.563 35.101 1.00 84.31 734 ASN A C 1
ATOM 5857 O O . ASN A 1 734 ? 8.250 -29.897 35.325 1.00 84.31 734 ASN A O 1
ATOM 5861 N N . ALA A 1 735 ? 6.500 -28.544 35.729 1.00 85.31 735 ALA A N 1
ATOM 5862 C CA . ALA A 1 735 ? 7.128 -27.699 36.737 1.00 85.31 735 ALA A CA 1
ATOM 5863 C C . ALA A 1 735 ? 6.471 -27.843 38.114 1.00 85.31 735 ALA A C 1
ATOM 5865 O O . ALA A 1 735 ? 5.293 -28.168 38.248 1.00 85.31 735 ALA A O 1
ATOM 5866 N N . ARG A 1 736 ? 7.238 -27.535 39.163 1.00 86.12 736 ARG A N 1
ATOM 5867 C CA . ARG A 1 736 ? 6.725 -27.394 40.530 1.00 86.12 736 ARG A CA 1
ATOM 5868 C C . ARG A 1 736 ? 6.641 -25.912 40.876 1.00 86.12 736 ARG A C 1
ATOM 5870 O O . ARG A 1 736 ? 7.672 -25.257 41.012 1.00 86.12 736 ARG A O 1
ATOM 5877 N N . CYS A 1 737 ? 5.421 -25.402 40.999 1.00 86.38 737 CYS A N 1
ATOM 5878 C CA . CYS A 1 737 ? 5.138 -24.028 41.413 1.00 86.38 737 CYS A CA 1
ATOM 5879 C C . CYS A 1 737 ? 4.828 -23.937 42.911 1.00 86.38 737 CYS A C 1
ATOM 5881 O O . CYS A 1 737 ? 4.394 -24.915 43.525 1.00 86.38 737 CYS A O 1
ATOM 5883 N N . ILE A 1 738 ? 5.051 -22.764 43.506 1.00 84.25 738 ILE A N 1
ATOM 5884 C CA . ILE A 1 738 ? 4.816 -22.527 44.936 1.00 84.25 738 ILE A CA 1
ATOM 5885 C C . ILE A 1 738 ? 3.298 -22.516 45.216 1.00 84.25 738 ILE A C 1
ATOM 5887 O O . ILE A 1 738 ? 2.596 -21.629 44.717 1.00 84.25 738 ILE A O 1
ATOM 5891 N N . PRO A 1 739 ? 2.758 -23.453 46.023 1.00 74.88 739 PRO A N 1
ATOM 5892 C CA . PRO A 1 739 ? 1.337 -23.465 46.352 1.00 74.88 739 PRO A CA 1
ATOM 5893 C C . PRO A 1 739 ? 0.968 -22.232 47.186 1.00 74.88 739 PRO A C 1
ATOM 5895 O O . PRO A 1 739 ? 1.726 -21.797 48.050 1.00 74.88 739 PRO A O 1
ATOM 5898 N N . ASN A 1 740 ? -0.222 -21.679 46.940 1.00 72.50 740 ASN A N 1
ATOM 5899 C CA . ASN A 1 740 ? -0.755 -20.498 47.631 1.00 72.50 740 ASN A CA 1
ATOM 5900 C C . ASN A 1 740 ? 0.136 -19.238 47.557 1.00 72.50 740 ASN A C 1
ATOM 5902 O O . ASN A 1 740 ? 0.124 -18.413 48.470 1.00 72.50 740 ASN A O 1
ATOM 5906 N N . ALA A 1 741 ? 0.865 -19.040 46.448 1.00 73.88 741 ALA A N 1
ATOM 5907 C CA . ALA A 1 741 ? 1.719 -17.865 46.218 1.00 73.88 741 ALA A CA 1
ATOM 5908 C C . ALA A 1 741 ? 1.012 -16.505 46.433 1.00 73.88 741 ALA A C 1
ATOM 5910 O O . ALA A 1 741 ? 1.653 -15.540 46.847 1.00 73.88 741 ALA A O 1
ATOM 5911 N N . HIS A 1 742 ? -0.314 -16.437 46.256 1.00 72.88 742 HIS A N 1
ATOM 5912 C CA . HIS A 1 742 ? -1.126 -15.256 46.573 1.00 72.88 742 HIS A CA 1
ATOM 5913 C C . HIS A 1 742 ? -0.979 -14.795 48.040 1.00 72.88 742 HIS A C 1
ATOM 5915 O O . HIS A 1 742 ? -0.978 -13.595 48.302 1.00 72.88 742 HIS A O 1
ATOM 5921 N N . ILE A 1 743 ? -0.773 -15.708 49.000 1.00 79.50 743 ILE A N 1
ATOM 5922 C CA . ILE A 1 743 ? -0.529 -15.359 50.413 1.00 79.50 743 ILE A CA 1
ATOM 5923 C C . ILE A 1 743 ? 0.801 -14.603 50.553 1.00 79.50 743 ILE A C 1
ATOM 5925 O O . ILE A 1 743 ? 0.871 -13.588 51.247 1.00 79.50 743 ILE A O 1
ATOM 5929 N N . ALA A 1 744 ? 1.846 -15.047 49.847 1.00 79.81 744 ALA A N 1
ATOM 5930 C CA . ALA A 1 744 ? 3.135 -14.358 49.822 1.00 79.81 744 ALA A CA 1
ATOM 5931 C C . ALA A 1 744 ? 3.027 -12.970 49.163 1.00 79.81 744 ALA A C 1
ATOM 5933 O O . ALA A 1 744 ? 3.654 -12.022 49.637 1.00 79.81 744 ALA A O 1
ATOM 5934 N N . TRP A 1 745 ? 2.184 -12.816 48.134 1.00 78.44 745 TRP A N 1
ATOM 5935 C CA . TRP A 1 745 ? 1.880 -11.512 47.534 1.00 78.44 745 TRP A CA 1
ATOM 5936 C C . TRP A 1 745 ? 1.127 -10.576 48.492 1.00 78.44 745 TRP A C 1
ATOM 5938 O O . TRP A 1 745 ? 1.498 -9.408 48.587 1.00 78.44 745 TRP A O 1
ATOM 5948 N N . TYR A 1 746 ? 0.146 -11.062 49.263 1.00 82.44 746 TYR A N 1
ATOM 5949 C CA . TYR A 1 746 ? -0.526 -10.251 50.293 1.00 82.44 746 TYR A CA 1
ATOM 5950 C C . TYR A 1 746 ? 0.441 -9.788 51.393 1.00 82.44 746 TYR A C 1
ATOM 5952 O O . TYR A 1 746 ? 0.434 -8.613 51.765 1.00 82.44 746 TYR A O 1
ATOM 5960 N N . ILE A 1 747 ? 1.316 -10.678 51.874 1.00 84.56 747 ILE A N 1
ATOM 5961 C CA . ILE A 1 747 ? 2.364 -10.332 52.848 1.00 84.56 747 ILE A CA 1
ATOM 5962 C C . ILE A 1 747 ? 3.330 -9.299 52.246 1.00 84.56 747 ILE A C 1
ATOM 5964 O O . ILE A 1 747 ? 3.654 -8.305 52.895 1.00 84.56 747 ILE A O 1
ATOM 5968 N N . SER A 1 748 ? 3.744 -9.482 50.990 1.00 85.62 748 SER A N 1
ATOM 5969 C CA . SER A 1 748 ? 4.609 -8.538 50.275 1.00 85.62 748 SER A CA 1
ATOM 5970 C C . SER A 1 748 ? 3.968 -7.157 50.110 1.00 85.62 748 SER A C 1
ATOM 5972 O O . SER A 1 748 ? 4.611 -6.150 50.404 1.00 85.62 748 SER A O 1
ATOM 5974 N N . ALA A 1 749 ? 2.688 -7.091 49.729 1.00 84.50 749 ALA A N 1
ATOM 5975 C CA . ALA A 1 749 ? 1.941 -5.841 49.600 1.00 84.50 749 ALA A CA 1
ATOM 5976 C C . ALA A 1 749 ? 1.806 -5.102 50.943 1.00 84.50 749 ALA A C 1
ATOM 5978 O O . ALA A 1 749 ? 1.950 -3.878 50.987 1.00 84.50 749 ALA A O 1
ATOM 5979 N N . LEU A 1 750 ? 1.606 -5.833 52.046 1.00 87.25 750 LEU A N 1
ATOM 5980 C CA . LEU A 1 750 ? 1.605 -5.263 53.394 1.00 87.25 750 LEU A CA 1
ATOM 5981 C C . LEU A 1 750 ? 2.980 -4.679 53.763 1.00 87.25 750 LEU A C 1
ATOM 5983 O O . LEU A 1 750 ? 3.051 -3.532 54.200 1.00 87.25 750 LEU A O 1
ATOM 5987 N N . PHE A 1 751 ? 4.073 -5.417 53.533 1.00 89.06 751 PHE A N 1
ATOM 5988 C CA . PHE A 1 751 ? 5.435 -4.899 53.733 1.00 89.06 751 PHE A CA 1
ATOM 5989 C C . PHE A 1 751 ? 5.731 -3.679 52.851 1.00 89.06 751 PHE A C 1
ATOM 5991 O O . PHE A 1 751 ? 6.339 -2.721 53.330 1.00 89.06 751 PHE A O 1
ATOM 5998 N N . ASN A 1 752 ? 5.261 -3.677 51.600 1.00 88.88 752 ASN A N 1
ATOM 5999 C CA . ASN A 1 752 ? 5.389 -2.549 50.684 1.00 88.88 752 ASN A CA 1
ATOM 6000 C C . ASN A 1 752 ? 4.763 -1.288 51.301 1.00 88.88 752 ASN A C 1
ATOM 6002 O O . ASN A 1 752 ? 5.486 -0.338 51.594 1.00 88.88 752 ASN A O 1
ATOM 6006 N N . ILE A 1 753 ? 3.465 -1.332 51.615 1.00 89.69 753 ILE A N 1
ATOM 6007 C CA . ILE A 1 753 ? 2.703 -0.198 52.166 1.00 89.69 753 ILE A CA 1
ATOM 6008 C C . ILE A 1 753 ? 3.270 0.275 53.512 1.00 89.69 753 ILE A C 1
ATOM 6010 O O . ILE A 1 753 ? 3.437 1.477 53.723 1.00 89.69 753 ILE A O 1
ATOM 6014 N N . LEU A 1 754 ? 3.615 -0.649 54.417 1.00 91.00 754 LEU A N 1
ATOM 6015 C CA . LEU A 1 754 ? 4.224 -0.295 55.703 1.00 91.00 754 LEU A CA 1
ATOM 6016 C C . LEU A 1 754 ? 5.585 0.388 55.518 1.00 91.00 754 LEU A C 1
ATOM 6018 O O . LEU A 1 754 ? 5.860 1.377 56.198 1.00 91.00 754 LEU A O 1
ATOM 6022 N N . SER A 1 755 ? 6.419 -0.086 54.584 1.00 91.44 755 SER A N 1
ATOM 6023 C CA . SER A 1 755 ? 7.706 0.555 54.291 1.00 91.44 755 SER A CA 1
ATOM 6024 C C . SER A 1 755 ? 7.531 1.980 53.756 1.00 91.44 755 SER A C 1
ATOM 6026 O O . SER A 1 755 ? 8.249 2.871 54.204 1.00 91.44 755 SER A O 1
ATOM 6028 N N . ASP A 1 756 ? 6.543 2.230 52.890 1.00 89.81 756 ASP A N 1
ATOM 6029 C CA . ASP A 1 756 ? 6.281 3.568 52.345 1.00 89.81 756 ASP A CA 1
ATOM 6030 C C . ASP A 1 756 ? 5.766 4.535 53.413 1.00 89.81 756 ASP A C 1
ATOM 6032 O O . ASP A 1 756 ? 6.257 5.659 53.511 1.00 89.81 756 ASP A O 1
ATOM 6036 N N . ILE A 1 757 ? 4.849 4.085 54.278 1.00 90.06 757 ILE A N 1
ATOM 6037 C CA . ILE A 1 757 ? 4.372 4.873 55.425 1.00 90.06 757 ILE A CA 1
ATOM 6038 C C . ILE A 1 757 ? 5.541 5.230 56.355 1.00 90.06 757 ILE A C 1
ATOM 6040 O O . ILE A 1 757 ? 5.677 6.387 56.751 1.00 90.06 757 ILE A O 1
ATOM 6044 N N . ILE A 1 758 ? 6.416 4.272 56.682 1.00 91.00 758 ILE A N 1
ATOM 6045 C CA . ILE A 1 758 ? 7.590 4.529 57.529 1.00 91.00 758 ILE A CA 1
ATOM 6046 C C . ILE A 1 758 ? 8.520 5.549 56.858 1.00 91.00 758 ILE A C 1
ATOM 6048 O O . ILE A 1 758 ? 8.873 6.548 57.488 1.00 91.00 758 ILE A O 1
ATOM 6052 N N . ILE A 1 759 ? 8.875 5.346 55.583 1.00 90.25 759 ILE A N 1
ATOM 6053 C CA . ILE A 1 759 ? 9.752 6.252 54.824 1.00 90.25 759 ILE A CA 1
ATOM 6054 C C . ILE A 1 759 ? 9.172 7.673 54.797 1.00 90.25 759 ILE A C 1
ATOM 6056 O O . ILE A 1 759 ? 9.885 8.627 55.105 1.00 90.25 759 ILE A O 1
ATOM 6060 N N . LEU A 1 760 ? 7.876 7.822 54.521 1.00 87.19 760 LEU A N 1
ATOM 6061 C CA . LEU A 1 760 ? 7.197 9.116 54.445 1.00 87.19 760 LEU A CA 1
ATOM 6062 C C . LEU A 1 760 ? 7.159 9.862 55.795 1.00 87.19 760 LEU A C 1
ATOM 6064 O O . LEU A 1 760 ? 7.200 11.094 55.824 1.00 87.19 760 LEU A O 1
ATOM 6068 N N . LEU A 1 761 ? 7.120 9.138 56.920 1.00 86.44 761 LEU A N 1
ATOM 6069 C CA . LEU A 1 761 ? 7.098 9.718 58.269 1.00 86.44 761 LEU A CA 1
ATOM 6070 C C . LEU A 1 761 ? 8.498 10.061 58.822 1.00 86.44 761 LEU A C 1
ATOM 6072 O O . LEU A 1 761 ? 8.623 11.026 59.582 1.00 86.44 761 LEU A O 1
ATOM 6076 N N . LEU A 1 762 ? 9.553 9.334 58.426 1.00 85.94 762 LEU A N 1
ATOM 6077 C CA . LEU A 1 762 ? 10.942 9.534 58.886 1.00 85.94 762 LEU A CA 1
ATOM 6078 C C . LEU A 1 762 ? 11.457 10.994 58.895 1.00 85.94 762 LEU A C 1
ATOM 6080 O O . LEU A 1 762 ? 12.122 11.365 59.867 1.00 85.94 762 LEU A O 1
ATOM 6084 N N . PRO A 1 763 ? 11.219 11.847 57.876 1.00 77.81 763 PRO A N 1
ATOM 6085 C CA . PRO A 1 763 ? 11.724 13.224 57.880 1.00 77.81 763 PRO A CA 1
ATOM 6086 C C . PRO A 1 763 ? 10.935 14.188 58.788 1.00 77.81 763 PRO A C 1
ATOM 6088 O O . PRO A 1 763 ? 11.438 15.270 59.101 1.00 77.81 763 PRO A O 1
ATOM 6091 N N . ILE A 1 764 ? 9.721 13.845 59.235 1.00 77.38 764 ILE A N 1
ATOM 6092 C CA . ILE A 1 764 ? 8.829 14.780 59.949 1.00 77.38 764 ILE A CA 1
ATOM 6093 C C . ILE A 1 764 ? 9.435 15.311 61.269 1.00 77.38 764 ILE A C 1
ATOM 6095 O O . ILE A 1 764 ? 9.362 16.526 61.491 1.00 77.38 764 ILE A O 1
ATOM 6099 N N . PRO A 1 765 ? 10.076 14.498 62.138 1.00 74.56 765 PRO A N 1
ATOM 6100 C CA . PRO A 1 765 ? 10.701 14.996 63.368 1.00 74.56 765 PRO A CA 1
ATOM 6101 C C . PRO A 1 765 ? 11.852 15.983 63.122 1.00 74.56 765 PRO A C 1
ATOM 6103 O O . PRO A 1 765 ? 12.031 16.916 63.904 1.00 74.56 765 PRO A O 1
ATOM 6106 N N . ALA A 1 766 ? 12.601 15.813 62.026 1.00 70.94 766 ALA A N 1
ATOM 6107 C CA . ALA A 1 766 ? 13.665 16.734 61.627 1.00 70.94 766 ALA A CA 1
ATOM 6108 C C . ALA A 1 766 ? 13.083 18.060 61.107 1.00 70.94 766 ALA A C 1
ATOM 6110 O O . ALA A 1 766 ? 13.498 19.141 61.525 1.00 70.94 766 ALA A O 1
ATOM 6111 N N . LEU A 1 767 ? 12.059 17.981 60.252 1.00 69.12 767 LEU A N 1
ATOM 6112 C CA . LEU A 1 767 ? 11.398 19.144 59.657 1.00 69.12 767 LEU A CA 1
ATOM 6113 C C . LEU A 1 767 ? 10.660 20.015 60.683 1.00 69.12 767 LEU A C 1
ATOM 6115 O O . LEU A 1 767 ? 10.641 21.235 60.538 1.00 69.12 767 LEU A O 1
ATOM 6119 N N . ARG A 1 768 ? 10.119 19.425 61.760 1.00 67.31 768 ARG A N 1
ATOM 6120 C CA . ARG A 1 768 ? 9.507 20.173 62.878 1.00 67.31 768 ARG A CA 1
ATOM 6121 C C . ARG A 1 768 ? 10.477 21.110 63.613 1.00 67.31 768 ARG A C 1
ATOM 6123 O O . ARG A 1 768 ? 10.012 21.987 64.331 1.00 67.31 768 ARG A O 1
ATOM 6130 N N . ARG A 1 769 ? 11.796 20.950 63.441 1.00 64.69 769 ARG A N 1
ATOM 6131 C CA . ARG A 1 769 ? 12.831 21.826 64.026 1.00 64.69 769 ARG A CA 1
ATOM 6132 C C . ARG A 1 769 ? 13.328 22.916 63.063 1.00 64.69 769 ARG A C 1
ATOM 6134 O O . ARG A 1 769 ? 14.253 23.645 63.407 1.00 64.69 769 ARG A O 1
ATOM 6141 N N . LEU A 1 770 ? 12.758 23.021 61.858 1.00 66.00 770 LEU A N 1
ATOM 6142 C CA . LEU A 1 770 ? 13.298 23.841 60.772 1.00 66.00 770 LEU A CA 1
ATOM 6143 C C . LEU A 1 770 ? 12.401 25.052 60.454 1.00 66.00 770 LEU A C 1
ATOM 6145 O O . LEU A 1 770 ? 11.334 24.918 59.853 1.00 66.00 770 LEU A O 1
ATOM 6149 N N . ASN A 1 771 ? 12.862 26.256 60.806 1.00 61.84 771 ASN A N 1
ATOM 6150 C CA . ASN A 1 771 ? 12.183 27.514 60.473 1.00 61.84 771 ASN A CA 1
ATOM 6151 C C . ASN A 1 771 ? 12.326 27.829 58.971 1.00 61.84 771 ASN A C 1
ATOM 6153 O O . ASN A 1 771 ? 13.295 28.451 58.536 1.00 61.84 771 ASN A O 1
ATOM 6157 N N . LEU A 1 772 ? 11.363 27.368 58.167 1.00 68.25 772 LEU A N 1
ATOM 6158 C CA . LEU A 1 772 ? 11.346 27.530 56.709 1.00 68.25 772 LEU A CA 1
ATOM 6159 C C . LEU A 1 772 ? 10.463 28.708 56.245 1.00 68.25 772 LEU A C 1
ATOM 6161 O O . LEU A 1 772 ? 9.333 28.838 56.722 1.00 68.25 772 LEU A O 1
ATOM 6165 N N . PRO A 1 773 ? 10.901 29.499 55.242 1.00 72.75 773 PRO A N 1
ATOM 6166 C CA . PRO A 1 773 ? 10.047 30.475 54.564 1.00 72.75 773 PRO A CA 1
ATOM 6167 C C . PRO A 1 773 ? 8.803 29.827 53.938 1.00 72.75 773 PRO A C 1
ATOM 6169 O O . PRO A 1 773 ? 8.869 28.705 53.427 1.00 72.75 773 PRO A O 1
ATOM 6172 N N . GLY A 1 774 ? 7.680 30.554 53.912 1.00 69.81 774 GLY A N 1
ATOM 6173 C CA . GLY A 1 774 ? 6.368 30.022 53.511 1.00 69.81 774 GLY A CA 1
ATOM 6174 C C . GLY A 1 774 ? 6.335 29.330 52.141 1.00 69.81 774 GLY A C 1
ATOM 6175 O O . GLY A 1 774 ? 5.733 28.267 52.012 1.00 69.81 774 GLY A O 1
ATOM 6176 N N . SER A 1 775 ? 7.052 29.853 51.142 1.00 65.81 775 SER A N 1
ATOM 6177 C CA . SER A 1 775 ? 7.155 29.233 49.811 1.00 65.81 775 SER A CA 1
ATOM 6178 C C . SER A 1 775 ? 7.902 27.892 49.819 1.00 65.81 775 SER A C 1
ATOM 6180 O O . SER A 1 775 ? 7.507 26.965 49.114 1.00 65.81 775 SER A O 1
ATOM 6182 N N . GLN A 1 776 ? 8.933 27.738 50.659 1.00 69.00 776 GLN A N 1
ATOM 6183 C CA . GLN A 1 776 ? 9.614 26.449 50.841 1.00 69.00 776 GLN A CA 1
ATOM 6184 C C . GLN A 1 776 ? 8.728 25.456 51.604 1.00 69.00 776 GLN A C 1
ATOM 6186 O O . GLN A 1 776 ? 8.736 24.269 51.288 1.00 69.00 776 GLN A O 1
ATOM 6191 N N . LYS A 1 777 ? 7.928 25.939 52.566 1.00 74.12 777 LYS A N 1
ATOM 6192 C CA . LYS A 1 777 ? 6.955 25.126 53.311 1.00 74.12 777 LYS A CA 1
ATOM 6193 C C . LYS A 1 777 ? 5.834 24.594 52.404 1.00 74.12 777 LYS A C 1
ATOM 6195 O O . LYS A 1 777 ? 5.476 23.428 52.527 1.00 74.12 777 LYS A O 1
ATOM 6200 N N . ALA A 1 778 ? 5.331 25.408 51.473 1.00 71.88 778 ALA A N 1
ATOM 6201 C CA . ALA A 1 778 ? 4.306 25.007 50.505 1.00 71.88 778 ALA A CA 1
ATOM 6202 C C . ALA A 1 778 ? 4.811 23.947 49.506 1.00 71.88 778 ALA A C 1
ATOM 6204 O O . ALA A 1 778 ? 4.153 22.931 49.306 1.00 71.88 778 ALA A O 1
ATOM 6205 N N . PHE A 1 779 ? 6.008 24.131 48.934 1.00 76.50 779 PHE A N 1
ATOM 6206 C CA . PHE A 1 779 ? 6.621 23.133 48.045 1.00 76.50 779 PHE A CA 1
ATOM 6207 C C . PHE A 1 779 ? 6.874 21.795 48.751 1.00 76.50 779 PHE A C 1
ATOM 6209 O O . PHE A 1 779 ? 6.568 20.732 48.216 1.00 76.50 779 PHE A O 1
ATOM 6216 N N . LEU A 1 780 ? 7.395 21.854 49.979 1.00 76.69 780 LEU A N 1
ATOM 6217 C CA . LEU A 1 780 ? 7.633 20.675 50.802 1.00 76.69 780 LEU A CA 1
ATOM 6218 C C . LEU A 1 780 ? 6.327 19.923 51.103 1.00 76.69 780 LEU A C 1
ATOM 6220 O O . LEU A 1 780 ? 6.299 18.700 50.997 1.00 76.69 780 LEU A O 1
ATOM 6224 N N . LEU A 1 781 ? 5.245 20.646 51.416 1.00 77.75 781 LEU A N 1
ATOM 6225 C CA . LEU A 1 781 ? 3.912 20.066 51.590 1.00 77.75 781 LEU A CA 1
ATOM 6226 C C . LEU A 1 781 ? 3.433 19.360 50.312 1.00 77.75 781 LEU A C 1
ATOM 6228 O O . LEU A 1 781 ? 2.952 18.239 50.409 1.00 77.75 781 LEU A O 1
ATOM 6232 N N . GLY A 1 782 ? 3.638 19.956 49.132 1.00 79.81 782 GLY A N 1
ATOM 6233 C CA . GLY A 1 782 ? 3.299 19.335 47.845 1.00 79.81 782 GLY A CA 1
ATOM 6234 C C . GLY A 1 782 ? 4.021 18.005 47.588 1.00 79.81 782 GLY A C 1
ATOM 6235 O O . GLY A 1 782 ? 3.389 17.046 47.151 1.00 79.81 782 GLY A O 1
ATOM 6236 N N . ILE A 1 783 ? 5.313 17.907 47.930 1.00 82.88 783 ILE A N 1
ATOM 6237 C CA . ILE A 1 783 ? 6.061 16.637 47.855 1.00 82.88 783 ILE A CA 1
ATOM 6238 C C . ILE A 1 783 ? 5.465 15.597 48.816 1.00 82.88 783 ILE A C 1
ATOM 6240 O O . ILE A 1 783 ? 5.233 14.460 48.412 1.00 82.88 783 ILE A O 1
ATOM 6244 N N . PHE A 1 784 ? 5.157 15.972 50.064 1.00 80.25 784 PHE A N 1
ATOM 6245 C CA . PHE A 1 784 ? 4.507 15.046 51.000 1.00 80.25 784 PHE A CA 1
ATOM 6246 C C . PHE A 1 784 ? 3.117 14.611 50.529 1.00 80.25 784 PHE A C 1
ATOM 6248 O O . PHE A 1 784 ? 2.795 13.433 50.648 1.00 80.25 784 PHE A O 1
ATOM 6255 N N . SER A 1 785 ? 2.312 15.509 49.956 1.00 83.81 785 SER A N 1
ATOM 6256 C CA . SER A 1 785 ? 1.009 15.164 49.376 1.00 83.81 785 SER A CA 1
ATOM 6257 C C . SER A 1 785 ? 1.133 14.139 48.246 1.00 83.81 785 SER A C 1
ATOM 6259 O O . SER A 1 785 ? 0.346 13.197 48.210 1.00 83.81 785 SER A O 1
ATOM 6261 N N . LEU A 1 786 ? 2.143 14.262 47.376 1.00 84.25 786 LEU A N 1
ATOM 6262 C CA . LEU A 1 786 ? 2.405 13.277 46.321 1.00 84.25 786 LEU A CA 1
ATOM 6263 C C . LEU A 1 786 ? 2.851 11.918 46.896 1.00 84.25 786 LEU A C 1
ATOM 6265 O O . LEU A 1 786 ? 2.393 10.881 46.424 1.00 84.25 786 LEU A O 1
ATOM 6269 N N . GLY A 1 787 ? 3.661 11.914 47.961 1.00 83.81 787 GLY A N 1
ATOM 6270 C CA . GLY A 1 787 ? 4.048 10.692 48.680 1.00 83.81 787 GLY A CA 1
ATOM 6271 C C . GLY A 1 787 ? 2.900 10.017 49.451 1.00 83.81 787 GLY A C 1
ATOM 6272 O O . GLY A 1 787 ? 2.835 8.791 49.523 1.00 83.81 787 GLY A O 1
ATOM 6273 N N . PHE A 1 788 ? 1.945 10.784 49.988 1.00 84.88 788 PHE A N 1
ATOM 6274 C CA . PHE A 1 788 ? 0.703 10.221 50.540 1.00 84.88 788 PHE A CA 1
ATOM 6275 C C . PHE A 1 788 ? -0.205 9.663 49.434 1.00 84.88 788 PHE A C 1
ATOM 6277 O O . PHE A 1 788 ? -0.845 8.631 49.631 1.00 84.88 788 PHE A O 1
ATOM 6284 N N . PHE A 1 789 ? -0.234 10.303 48.261 1.00 85.12 789 PHE A N 1
ATOM 6285 C CA . PHE A 1 789 ? -1.007 9.835 47.111 1.00 85.12 789 PHE A CA 1
ATOM 6286 C C . PHE A 1 789 ? -0.484 8.497 46.564 1.00 85.12 789 PHE A C 1
ATOM 6288 O O . PHE A 1 789 ? -1.289 7.604 46.307 1.00 85.12 789 PHE A O 1
ATOM 6295 N N . THR A 1 790 ? 0.838 8.290 46.487 1.00 84.31 790 THR A N 1
ATOM 6296 C CA . THR A 1 790 ? 1.398 6.978 46.107 1.00 84.31 790 THR A CA 1
ATOM 6297 C C . THR A 1 790 ? 0.973 5.873 47.073 1.00 84.31 790 THR A C 1
ATOM 6299 O O . THR A 1 790 ? 0.490 4.843 46.617 1.00 84.31 790 THR A O 1
ATOM 6302 N N . VAL A 1 791 ? 1.034 6.111 48.392 1.00 86.19 791 VAL A N 1
ATOM 6303 C CA . VAL A 1 791 ? 0.590 5.138 49.415 1.00 86.19 791 VAL A CA 1
ATOM 6304 C C . VAL A 1 791 ? -0.899 4.793 49.272 1.00 86.19 791 VAL A C 1
ATOM 6306 O O . VAL A 1 791 ? -1.290 3.638 49.460 1.00 86.19 791 VAL A O 1
ATOM 6309 N N . ALA A 1 792 ? -1.741 5.767 48.913 1.00 85.62 792 ALA A N 1
ATOM 6310 C CA . ALA A 1 792 ? -3.160 5.527 48.665 1.00 85.62 792 ALA A CA 1
ATOM 6311 C C . ALA A 1 792 ? -3.385 4.594 47.459 1.00 85.62 792 ALA A C 1
ATOM 6313 O O . ALA A 1 792 ? -4.213 3.686 47.540 1.00 85.62 792 ALA A O 1
ATOM 6314 N N . ILE A 1 793 ? -2.611 4.754 46.378 1.00 83.56 793 ILE A N 1
ATOM 6315 C CA . ILE A 1 793 ? -2.644 3.843 45.221 1.00 83.56 793 ILE A CA 1
ATOM 6316 C C . ILE A 1 793 ? -2.182 2.433 45.627 1.00 83.56 793 ILE A C 1
ATOM 6318 O O . ILE A 1 793 ? -2.865 1.453 45.315 1.00 83.56 793 ILE A O 1
ATOM 6322 N N . SER A 1 794 ? -1.081 2.324 46.383 1.00 83.06 794 SER A N 1
ATOM 6323 C CA . SER A 1 794 ? -0.566 1.046 46.897 1.00 83.06 794 SER A CA 1
ATOM 6324 C C . SER A 1 794 ? -1.639 0.259 47.660 1.00 83.06 794 SER A C 1
ATOM 6326 O O . SER A 1 794 ? -1.787 -0.948 47.458 1.00 83.06 794 SER A O 1
ATOM 6328 N N . ALA A 1 795 ? -2.404 0.949 48.515 1.00 83.00 795 ALA A N 1
ATOM 6329 C CA . ALA A 1 795 ? -3.487 0.370 49.305 1.00 83.00 795 ALA A CA 1
ATOM 6330 C C . ALA A 1 795 ? -4.713 -0.009 48.454 1.00 83.00 795 ALA A C 1
ATOM 6332 O O . ALA A 1 795 ? -5.275 -1.089 48.640 1.00 83.00 795 ALA A O 1
ATOM 6333 N N . LEU A 1 796 ? -5.103 0.827 47.483 1.00 81.00 796 LEU A N 1
ATOM 6334 C CA . LEU A 1 796 ? -6.236 0.553 46.589 1.00 81.00 796 LEU A CA 1
ATOM 6335 C C . LEU A 1 796 ? -6.051 -0.728 45.761 1.00 81.00 796 LEU A C 1
ATOM 6337 O O . LEU A 1 796 ? -7.037 -1.412 45.481 1.00 81.00 796 LEU A O 1
ATOM 6341 N N . ARG A 1 797 ? -4.812 -1.101 45.407 1.00 80.12 797 ARG A N 1
ATOM 6342 C CA . ARG A 1 797 ? -4.537 -2.339 44.655 1.00 80.12 797 ARG A CA 1
ATOM 6343 C C . ARG A 1 797 ? -4.777 -3.625 45.457 1.00 80.12 797 ARG A C 1
ATOM 6345 O O . ARG A 1 797 ? -4.961 -4.665 44.834 1.00 80.12 797 ARG A O 1
ATOM 6352 N N . ILE A 1 798 ? -4.860 -3.598 46.795 1.00 77.88 798 ILE A N 1
ATOM 6353 C CA . ILE A 1 798 ? -5.117 -4.814 47.605 1.00 77.88 798 ILE A CA 1
ATOM 6354 C C . ILE A 1 798 ? -6.389 -5.553 47.139 1.00 77.88 798 ILE A C 1
ATOM 6356 O O . ILE A 1 798 ? -6.419 -6.785 47.153 1.00 77.88 798 ILE A O 1
ATOM 6360 N N . LYS A 1 799 ? -7.405 -4.824 46.645 1.00 72.38 799 LYS A N 1
ATOM 6361 C CA . LYS A 1 799 ? -8.647 -5.406 46.099 1.00 72.38 799 LYS A CA 1
ATOM 6362 C C . LYS A 1 799 ? -8.426 -6.333 44.889 1.00 72.38 799 LYS A C 1
ATOM 6364 O O . LYS A 1 799 ? -9.262 -7.187 44.625 1.00 72.38 799 LYS A O 1
ATOM 6369 N N . TRP A 1 800 ? -7.308 -6.171 44.177 1.00 67.75 800 TRP A N 1
ATOM 6370 C CA . TRP A 1 800 ? -6.946 -6.915 42.968 1.00 67.75 800 TRP A CA 1
ATOM 6371 C C . TRP A 1 800 ? -5.949 -8.063 43.212 1.00 67.75 800 TRP A C 1
ATOM 6373 O O . TRP A 1 800 ? -5.583 -8.748 42.265 1.00 67.75 800 TRP A O 1
ATOM 6383 N N . LEU A 1 801 ? -5.509 -8.306 44.456 1.00 65.44 801 LEU A N 1
ATOM 6384 C CA . LEU A 1 801 ? -4.656 -9.464 44.791 1.00 65.44 801 LEU A CA 1
ATOM 6385 C C . LEU A 1 801 ? -5.442 -10.784 44.947 1.00 65.44 801 LEU A C 1
ATOM 6387 O O . LEU A 1 801 ? -4.841 -11.841 45.148 1.00 65.44 801 LEU A O 1
ATOM 6391 N N . ALA A 1 802 ? -6.773 -10.731 44.875 1.00 60.53 802 ALA A N 1
ATOM 6392 C CA . ALA A 1 802 ? -7.626 -11.911 44.931 1.00 60.53 802 ALA A CA 1
ATOM 6393 C C . ALA A 1 802 ? -7.546 -12.717 43.623 1.00 60.53 802 ALA A C 1
ATOM 6395 O O . ALA A 1 802 ? -7.418 -12.153 42.537 1.00 60.53 802 ALA A O 1
ATOM 6396 N N . LEU A 1 803 ? -7.682 -14.042 43.721 1.00 58.66 803 LEU A N 1
ATOM 6397 C CA . LEU A 1 803 ? -7.804 -14.926 42.559 1.00 58.66 803 LEU A CA 1
ATOM 6398 C C . LEU A 1 803 ? -9.161 -14.700 41.872 1.00 58.66 803 LEU A C 1
ATOM 6400 O O . LEU A 1 803 ? -10.169 -15.287 42.263 1.00 58.66 803 LEU A O 1
ATOM 6404 N N . LEU A 1 804 ? -9.181 -13.823 40.868 1.00 62.84 804 LEU A N 1
ATOM 6405 C CA . LEU A 1 804 ? -10.354 -13.567 40.032 1.00 62.84 804 LEU A CA 1
ATOM 6406 C C . LEU A 1 804 ? -10.461 -14.598 38.888 1.00 62.84 804 LEU A C 1
ATOM 6408 O O . LEU A 1 804 ? -9.429 -15.086 38.427 1.00 62.84 804 LEU A O 1
ATOM 6412 N N . PRO A 1 805 ? -11.679 -14.929 38.402 1.00 55.59 805 PRO A N 1
ATOM 6413 C CA . PRO A 1 805 ? -11.871 -15.998 37.410 1.00 55.59 805 PRO A CA 1
ATOM 6414 C C . PRO A 1 805 ? -11.233 -15.743 36.037 1.00 55.59 805 PRO A C 1
ATOM 6416 O O . PRO A 1 805 ? -10.952 -16.696 35.318 1.00 55.59 805 PRO A O 1
ATOM 6419 N N . ASP A 1 806 ? -11.007 -14.477 35.674 1.00 67.12 806 ASP A N 1
ATOM 6420 C CA . ASP A 1 806 ? -10.390 -14.072 34.406 1.00 67.12 806 ASP A CA 1
ATOM 6421 C C . ASP A 1 806 ? -9.257 -13.054 34.650 1.00 67.12 806 ASP A C 1
ATOM 6423 O O . ASP A 1 806 ? -9.486 -11.841 34.583 1.00 67.12 806 ASP A O 1
ATOM 6427 N N . PRO A 1 807 ? -8.026 -13.524 34.939 1.00 68.06 807 PRO A N 1
ATOM 6428 C CA . PRO A 1 807 ? -6.864 -12.663 35.178 1.00 68.06 807 PRO A CA 1
ATOM 6429 C C . PRO A 1 807 ? -6.356 -11.913 33.938 1.00 68.06 807 PRO A C 1
ATOM 6431 O O . PRO A 1 807 ? -5.448 -11.094 34.058 1.00 68.06 807 PRO A O 1
ATOM 6434 N N . THR A 1 808 ? -6.879 -12.211 32.750 1.00 70.81 808 THR A N 1
ATOM 6435 C CA . THR A 1 808 ? -6.554 -11.540 31.479 1.00 70.81 808 THR A CA 1
ATOM 6436 C C . THR A 1 808 ? -7.408 -10.288 31.286 1.00 70.81 808 THR A C 1
ATOM 6438 O O . THR A 1 808 ? -6.880 -9.220 30.970 1.00 70.81 808 THR A O 1
ATOM 6441 N N . TRP A 1 809 ? -8.699 -10.378 31.614 1.00 70.88 809 TRP A N 1
ATOM 6442 C CA . TRP A 1 809 ? -9.615 -9.241 31.662 1.00 70.88 809 TRP A CA 1
ATOM 6443 C C . TRP A 1 809 ? -9.379 -8.364 32.902 1.00 70.88 809 TRP A C 1
ATOM 6445 O O . TRP A 1 809 ? -9.149 -7.160 32.790 1.00 70.88 809 TRP A O 1
ATOM 6455 N N . SER A 1 810 ? -9.380 -8.954 34.105 1.00 72.50 810 SER A N 1
ATOM 6456 C CA . SER A 1 810 ? -9.432 -8.187 35.361 1.00 72.50 810 SER A CA 1
ATOM 6457 C C . SER A 1 810 ? -8.127 -7.483 35.751 1.00 72.50 810 SER A C 1
ATOM 6459 O O . SER A 1 810 ? -8.109 -6.728 36.721 1.00 72.50 810 SER A O 1
ATOM 6461 N N . ASN A 1 811 ? -7.023 -7.748 35.049 1.00 75.62 811 ASN A N 1
ATOM 6462 C CA . ASN A 1 811 ? -5.708 -7.189 35.369 1.00 75.62 811 ASN A CA 1
ATOM 6463 C C . ASN A 1 811 ? -5.436 -5.820 34.703 1.00 75.62 811 ASN A C 1
ATOM 6465 O O . ASN A 1 811 ? -4.456 -5.159 35.039 1.00 75.62 811 ASN A O 1
ATOM 6469 N N . LEU A 1 812 ? -6.318 -5.346 33.814 1.00 76.31 812 LEU A N 1
ATOM 6470 C CA . LEU A 1 812 ? -6.184 -4.030 33.174 1.00 76.31 812 LEU A CA 1
ATOM 6471 C C . LEU A 1 812 ? -6.110 -2.888 34.210 1.00 76.31 812 LEU A C 1
ATOM 6473 O O . LEU A 1 812 ? -5.139 -2.131 34.242 1.00 76.31 812 LEU A O 1
ATOM 6477 N N . ASP A 1 813 ? -7.091 -2.825 35.115 1.00 75.75 813 ASP A N 1
ATOM 6478 C CA . ASP A 1 813 ? -7.153 -1.848 36.209 1.00 75.75 813 ASP A CA 1
ATOM 6479 C C . ASP A 1 813 ? -5.897 -1.852 37.109 1.00 75.75 813 ASP A C 1
ATOM 6481 O O . ASP A 1 813 ? -5.266 -0.800 37.252 1.00 75.75 813 ASP A O 1
ATOM 6485 N N . PRO A 1 814 ? -5.487 -2.971 37.749 1.00 75.19 814 PRO A N 1
ATOM 6486 C CA . PRO A 1 814 ? -4.302 -2.979 38.607 1.00 75.19 814 PRO A CA 1
ATOM 6487 C C . PRO A 1 814 ? -3.006 -2.657 37.855 1.00 75.19 814 PRO A C 1
ATOM 6489 O O . PRO A 1 814 ? -2.128 -2.039 38.461 1.00 75.19 814 PRO A O 1
ATOM 6492 N N . THR A 1 815 ? -2.870 -2.994 36.568 1.00 79.81 815 THR A N 1
ATOM 6493 C CA . THR A 1 815 ? -1.721 -2.562 35.754 1.00 79.81 815 THR A CA 1
ATOM 6494 C C . THR A 1 815 ? -1.695 -1.038 35.588 1.00 79.81 815 THR A C 1
ATOM 6496 O O . THR A 1 815 ? -0.656 -0.427 35.848 1.00 79.81 815 THR A O 1
ATOM 6499 N N . LEU A 1 816 ? -2.826 -0.401 35.257 1.00 81.75 816 LEU A N 1
ATOM 6500 C CA . LEU A 1 816 ? -2.921 1.064 35.144 1.00 81.75 816 LEU A CA 1
ATOM 6501 C C . LEU A 1 816 ? -2.612 1.771 36.475 1.00 81.75 816 LEU A C 1
ATOM 6503 O O . LEU A 1 816 ? -1.813 2.709 36.510 1.00 81.75 816 LEU A O 1
ATOM 6507 N N . TRP A 1 817 ? -3.162 1.283 37.592 1.00 84.75 817 TRP A N 1
ATOM 6508 C CA . TRP A 1 817 ? -2.851 1.824 38.922 1.00 84.75 817 TRP A CA 1
ATOM 6509 C C . TRP A 1 817 ? -1.377 1.628 39.310 1.00 84.75 817 TRP A C 1
ATOM 6511 O O . TRP A 1 817 ? -0.781 2.525 39.901 1.00 84.75 817 TRP A O 1
ATOM 6521 N N . SER A 1 818 ? -0.754 0.507 38.934 1.00 84.94 818 SER A N 1
ATOM 6522 C CA . SER A 1 818 ? 0.672 0.256 39.209 1.00 84.94 818 SER A CA 1
ATOM 6523 C C . SER A 1 818 ? 1.594 1.183 38.407 1.00 84.94 818 SER A C 1
ATOM 6525 O O . SER A 1 818 ? 2.616 1.632 38.926 1.00 84.94 818 SER A O 1
ATOM 6527 N N . LEU A 1 819 ? 1.219 1.544 37.174 1.00 86.50 819 LEU A N 1
ATOM 6528 C CA . LEU A 1 819 ? 1.924 2.565 36.392 1.00 86.50 819 LEU A CA 1
ATOM 6529 C C . LEU A 1 819 ? 1.787 3.964 37.026 1.00 86.50 819 LEU A C 1
ATOM 6531 O O . LEU A 1 819 ? 2.765 4.716 37.085 1.00 86.50 819 LEU A O 1
ATOM 6535 N N . GLY A 1 820 ? 0.606 4.296 37.557 1.00 86.44 820 GLY A N 1
ATOM 6536 C CA . GLY A 1 820 ? 0.377 5.527 38.323 1.00 86.44 820 GLY A CA 1
ATOM 6537 C C . GLY A 1 820 ? 1.218 5.603 39.605 1.00 86.44 820 GLY A C 1
ATOM 6538 O O . GLY A 1 820 ? 1.838 6.628 39.881 1.00 86.44 820 GLY A O 1
ATOM 6539 N N . GLU A 1 821 ? 1.315 4.502 40.355 1.00 87.81 821 GLU A N 1
ATOM 6540 C CA . GLU A 1 821 ? 2.167 4.400 41.549 1.00 87.81 821 GLU A CA 1
ATOM 6541 C C . GLU A 1 821 ? 3.646 4.645 41.212 1.00 87.81 821 GLU A C 1
ATOM 6543 O O . GLU A 1 821 ? 4.275 5.510 41.824 1.00 87.81 821 GLU A O 1
ATOM 6548 N N . LEU A 1 822 ? 4.190 3.937 40.211 1.00 90.44 822 LEU A N 1
ATOM 6549 C CA . LEU A 1 822 ? 5.588 4.087 39.795 1.00 90.44 822 LEU A CA 1
ATOM 6550 C C . LEU A 1 822 ? 5.902 5.510 39.324 1.00 90.44 822 LEU A C 1
ATOM 6552 O O . LEU A 1 822 ? 6.899 6.093 39.753 1.00 90.44 822 LEU A O 1
ATOM 6556 N N . THR A 1 823 ? 5.062 6.084 38.459 1.00 91.00 823 THR A N 1
ATOM 6557 C CA . THR A 1 823 ? 5.298 7.429 37.913 1.00 91.00 823 THR A CA 1
ATOM 6558 C C . THR A 1 823 ? 5.231 8.496 39.004 1.00 91.00 823 THR A C 1
ATOM 6560 O O . THR A 1 823 ? 6.179 9.271 39.142 1.00 91.00 823 THR A O 1
ATOM 6563 N N . CYS A 1 824 ? 4.205 8.487 39.864 1.00 88.38 824 CYS A N 1
ATOM 6564 C CA . CYS A 1 824 ? 4.127 9.415 40.993 1.00 88.38 824 CYS A CA 1
ATOM 6565 C C . CYS A 1 824 ? 5.281 9.236 41.998 1.00 88.38 824 CYS A C 1
ATOM 6567 O O . CYS A 1 824 ? 5.798 10.237 42.500 1.00 88.38 824 CYS A O 1
ATOM 6569 N N . ALA A 1 825 ? 5.734 8.005 42.266 1.00 88.00 825 ALA A N 1
ATOM 6570 C CA . ALA A 1 825 ? 6.843 7.744 43.187 1.00 88.00 825 ALA A CA 1
ATOM 6571 C C . ALA A 1 825 ? 8.187 8.252 42.636 1.00 88.00 825 ALA A C 1
ATOM 6573 O O . ALA A 1 825 ? 8.940 8.916 43.356 1.00 88.00 825 ALA A O 1
ATOM 6574 N N . ILE A 1 826 ? 8.462 8.019 41.346 1.00 90.69 826 ILE A N 1
ATOM 6575 C CA . ILE A 1 826 ? 9.639 8.558 40.650 1.00 90.69 826 ILE A CA 1
ATOM 6576 C C . ILE A 1 826 ? 9.594 10.092 40.657 1.00 90.69 826 ILE A C 1
ATOM 6578 O O . ILE A 1 826 ? 10.560 10.726 41.080 1.00 90.69 826 ILE A O 1
ATOM 6582 N N . THR A 1 827 ? 8.462 10.706 40.288 1.00 89.25 827 THR A N 1
ATOM 6583 C CA . THR A 1 827 ? 8.295 12.169 40.331 1.00 89.25 827 THR A CA 1
ATOM 6584 C C . THR A 1 827 ? 8.517 12.731 41.739 1.00 89.25 827 THR A C 1
ATOM 6586 O O . THR A 1 827 ? 9.231 13.722 41.891 1.00 89.25 827 THR A O 1
ATOM 6589 N N . CYS A 1 828 ? 7.980 12.091 42.782 1.00 85.94 828 CYS A N 1
ATOM 6590 C CA . CYS A 1 828 ? 8.181 12.491 44.177 1.00 85.94 828 CYS A CA 1
ATOM 6591 C C . CYS A 1 828 ? 9.668 12.461 44.581 1.00 85.94 828 CYS A C 1
ATOM 6593 O O . CYS A 1 828 ? 10.177 13.431 45.154 1.00 85.94 828 CYS A O 1
ATOM 6595 N N . ALA A 1 829 ? 10.387 11.390 44.228 1.00 86.19 829 ALA A N 1
ATOM 6596 C CA . ALA A 1 829 ? 11.822 11.266 44.477 1.00 86.19 829 ALA A CA 1
ATOM 6597 C C . ALA A 1 829 ? 12.639 12.329 43.715 1.00 86.19 829 ALA A C 1
ATOM 6599 O O . ALA A 1 829 ? 13.522 12.966 44.296 1.00 86.19 829 ALA A O 1
ATOM 6600 N N . SER A 1 830 ? 12.318 12.585 42.442 1.00 86.50 830 SER A N 1
ATOM 6601 C CA . SER A 1 830 ? 12.988 13.606 41.627 1.00 86.50 830 SER A CA 1
ATOM 6602 C C . SER A 1 830 ? 12.751 15.027 42.149 1.00 86.50 830 SER A C 1
ATOM 6604 O O . SER A 1 830 ? 13.712 15.788 42.290 1.00 86.50 830 SER A O 1
ATOM 6606 N N . LEU A 1 831 ? 11.511 15.394 42.500 1.00 81.75 831 LEU A N 1
ATOM 6607 C CA . LEU A 1 831 ? 11.162 16.728 43.016 1.00 81.75 831 LEU A CA 1
ATOM 6608 C C . LEU A 1 831 ? 11.953 17.090 44.285 1.00 81.75 831 LEU A C 1
ATOM 6610 O O . LEU A 1 831 ? 12.374 18.240 44.441 1.00 81.75 831 LEU A O 1
ATOM 6614 N N . ALA A 1 832 ? 12.242 16.111 45.148 1.00 71.75 832 ALA A N 1
ATOM 6615 C CA . ALA A 1 832 ? 13.053 16.297 46.355 1.00 71.75 832 ALA A CA 1
ATOM 6616 C C . ALA A 1 832 ? 14.508 16.744 46.078 1.00 71.75 832 ALA A C 1
ATOM 6618 O O . ALA A 1 832 ? 15.196 17.206 46.992 1.00 71.75 832 ALA A O 1
ATOM 6619 N N . THR A 1 833 ? 14.989 16.647 44.834 1.00 73.88 833 THR A N 1
ATOM 6620 C CA . THR A 1 833 ? 16.327 17.117 44.426 1.00 73.88 833 THR A CA 1
ATOM 6621 C C . THR A 1 833 ? 16.349 18.577 43.954 1.00 73.88 833 THR A C 1
ATOM 6623 O O . THR A 1 833 ? 17.377 19.241 44.073 1.00 73.88 833 THR A O 1
ATOM 6626 N N . LEU A 1 834 ? 15.221 19.126 43.480 1.00 70.75 834 LEU A N 1
ATOM 6627 C CA . LEU A 1 834 ? 15.172 20.396 42.732 1.00 70.75 834 LEU A CA 1
ATOM 6628 C C . LEU A 1 834 ? 15.236 21.669 43.604 1.00 70.75 834 LEU A C 1
ATOM 6630 O O . LEU A 1 834 ? 15.231 22.790 43.087 1.00 70.75 834 LEU A O 1
ATOM 6634 N N . ARG A 1 835 ? 15.343 21.531 44.933 1.00 63.66 835 ARG A N 1
ATOM 6635 C CA . ARG A 1 835 ? 15.406 22.656 45.888 1.00 63.66 835 ARG A CA 1
ATOM 6636 C C . ARG A 1 835 ? 16.456 23.740 45.534 1.00 63.66 835 ARG A C 1
ATOM 6638 O O . ARG A 1 835 ? 16.111 24.915 45.674 1.00 63.66 835 ARG A O 1
ATOM 6645 N N . PRO A 1 836 ? 17.681 23.424 45.050 1.00 60.44 836 PRO A N 1
ATOM 6646 C CA . PRO A 1 836 ? 18.678 24.437 44.670 1.00 60.44 836 PRO A CA 1
ATOM 6647 C C . PRO A 1 836 ? 18.353 25.187 43.369 1.00 60.44 836 PRO A C 1
ATOM 6649 O O . PRO A 1 836 ? 18.822 26.306 43.168 1.00 60.44 836 PRO A O 1
ATOM 6652 N N . LEU A 1 837 ? 17.548 24.595 42.480 1.00 58.16 837 LEU A N 1
ATOM 6653 C CA . LEU A 1 837 ? 17.081 25.270 41.267 1.00 58.16 837 LEU A CA 1
ATOM 6654 C C . LEU A 1 837 ? 15.997 26.291 41.616 1.00 58.16 837 LEU A C 1
ATOM 6656 O O . LEU A 1 837 ? 16.043 27.416 41.129 1.00 58.16 837 LEU A O 1
ATOM 6660 N N . MET A 1 838 ? 15.085 25.967 42.538 1.00 58.66 838 MET A N 1
ATOM 6661 C CA . MET A 1 838 ? 14.029 26.900 42.947 1.00 58.66 838 MET A CA 1
ATOM 6662 C C . MET A 1 838 ? 14.516 28.127 43.729 1.00 58.66 838 MET A C 1
ATOM 6664 O O . MET A 1 838 ? 13.849 29.161 43.691 1.00 58.66 838 MET A O 1
ATOM 6668 N N . THR A 1 839 ? 15.650 28.068 44.436 1.00 60.16 839 THR A N 1
ATOM 6669 C CA . THR A 1 839 ? 16.226 29.280 45.050 1.00 60.16 839 THR A CA 1
ATOM 6670 C C . THR A 1 839 ? 16.768 30.231 43.982 1.00 60.16 839 THR A C 1
ATOM 6672 O O . THR A 1 839 ? 16.510 31.431 44.066 1.00 60.16 839 THR A O 1
ATOM 6675 N N . ARG A 1 840 ? 17.411 29.698 42.930 1.00 61.47 840 ARG A N 1
ATOM 6676 C CA . ARG A 1 840 ? 17.820 30.460 41.734 1.00 61.47 840 ARG A CA 1
ATOM 6677 C C . ARG A 1 840 ? 16.625 30.966 40.918 1.00 61.47 840 ARG A C 1
ATOM 6679 O O . ARG A 1 840 ? 16.648 32.090 40.434 1.00 61.47 840 ARG A O 1
ATOM 6686 N N . PHE A 1 841 ? 15.562 30.173 40.791 1.00 62.16 841 PHE A N 1
ATOM 6687 C CA . PHE A 1 841 ? 14.354 30.558 40.056 1.00 62.16 841 PHE A CA 1
ATOM 6688 C C . PHE A 1 841 ? 13.597 31.683 40.776 1.00 62.16 841 PHE A C 1
ATOM 6690 O O . PHE A 1 841 ? 13.225 32.675 40.154 1.00 62.16 841 PHE A O 1
ATOM 6697 N N . ASN A 1 842 ? 13.459 31.597 42.105 1.00 61.19 842 ASN A N 1
ATOM 6698 C CA . ASN A 1 842 ? 12.886 32.680 42.903 1.00 61.19 842 ASN A CA 1
ATOM 6699 C C . ASN A 1 842 ? 13.745 33.951 42.866 1.00 61.19 842 ASN A C 1
ATOM 6701 O O . ASN A 1 842 ? 13.175 35.031 42.753 1.00 61.19 842 ASN A O 1
ATOM 6705 N N . SER A 1 843 ? 15.083 33.871 42.918 1.00 59.94 843 SER A N 1
ATOM 6706 C CA . SER A 1 843 ? 15.919 35.077 42.788 1.00 59.94 843 SER A CA 1
ATOM 6707 C C . SER A 1 843 ? 15.869 35.677 41.378 1.00 59.94 843 SER A C 1
ATOM 6709 O O . SER A 1 843 ? 15.844 36.898 41.249 1.00 59.94 843 SER A O 1
ATOM 6711 N N . TRP A 1 844 ? 15.750 34.857 40.328 1.00 63.56 844 TRP A N 1
ATOM 6712 C CA . TRP A 1 844 ? 15.533 35.314 38.949 1.00 63.56 844 TRP A CA 1
ATOM 6713 C C . TRP A 1 844 ? 14.177 36.014 38.774 1.00 63.56 844 TRP A C 1
ATOM 6715 O O . TRP A 1 844 ? 14.119 37.106 38.207 1.00 63.56 844 TRP A O 1
ATOM 6725 N N . PHE A 1 845 ? 13.095 35.454 39.326 1.00 60.97 845 PHE A N 1
ATOM 6726 C CA . PHE A 1 845 ? 11.780 36.105 39.330 1.00 60.97 845 PHE A CA 1
ATOM 6727 C C . PHE A 1 845 ? 11.747 37.371 40.191 1.00 60.97 845 PHE A C 1
ATOM 6729 O O . PHE A 1 845 ? 11.136 38.355 39.777 1.00 60.97 845 PHE A O 1
ATOM 6736 N N . LYS A 1 846 ? 12.431 37.393 41.342 1.00 64.38 846 LYS A N 1
ATOM 6737 C CA . LYS A 1 846 ? 12.548 38.598 42.177 1.00 64.38 846 LYS A CA 1
ATOM 6738 C C . LYS A 1 846 ? 13.324 39.694 41.442 1.00 64.38 846 LYS A C 1
ATOM 6740 O O . LYS A 1 846 ? 12.802 40.791 41.305 1.00 64.38 846 LYS A O 1
ATOM 6745 N N . SER A 1 847 ? 14.463 39.353 40.831 1.00 63.50 847 SER A N 1
ATOM 6746 C CA . SER A 1 847 ? 15.258 40.259 39.990 1.00 63.50 847 SER A CA 1
ATOM 6747 C C . SER A 1 847 ? 14.474 40.794 38.786 1.00 63.50 847 SER A C 1
ATOM 6749 O O . SER A 1 847 ? 14.556 41.982 38.481 1.00 63.50 847 SER A O 1
ATOM 6751 N N . ARG A 1 848 ? 13.661 39.959 38.117 1.00 63.97 848 ARG A N 1
ATOM 6752 C CA . ARG A 1 848 ? 12.739 40.430 37.071 1.00 63.97 848 ARG A CA 1
ATOM 6753 C C . ARG A 1 848 ? 11.683 41.380 37.637 1.00 63.97 848 ARG A C 1
ATOM 6755 O O . ARG A 1 848 ? 11.480 42.440 37.062 1.00 63.97 848 ARG A O 1
ATOM 6762 N N . ARG A 1 849 ? 11.039 41.044 38.758 1.00 62.00 849 ARG A N 1
ATOM 6763 C CA . ARG A 1 849 ? 9.982 41.873 39.366 1.00 62.00 849 ARG A CA 1
ATOM 6764 C C . ARG A 1 849 ? 10.514 43.215 39.879 1.00 62.00 849 ARG A C 1
ATOM 6766 O O . ARG A 1 849 ? 9.847 44.225 39.707 1.00 62.00 849 ARG A O 1
ATOM 6773 N N . GLU A 1 850 ? 11.726 43.236 40.424 1.00 64.75 850 GLU A N 1
ATOM 6774 C CA . GLU A 1 850 ? 12.444 44.448 40.837 1.00 64.75 850 GLU A CA 1
ATOM 6775 C C . GLU A 1 850 ? 12.822 45.313 39.616 1.00 64.75 850 GLU A C 1
ATOM 6777 O O . GLU A 1 850 ? 12.564 46.514 39.624 1.00 64.75 850 GLU A O 1
ATOM 6782 N N . LYS A 1 851 ? 13.298 44.710 38.512 1.00 57.62 851 LYS A N 1
ATOM 6783 C CA . LYS A 1 851 ? 13.553 45.422 37.240 1.00 57.62 851 LYS A CA 1
ATOM 6784 C C . LYS A 1 851 ? 12.293 45.960 36.549 1.00 57.62 851 LYS A C 1
ATOM 6786 O O . LYS A 1 851 ? 12.380 46.968 35.855 1.00 57.62 851 LYS A O 1
ATOM 6791 N N . TYR A 1 852 ? 11.141 45.306 36.709 1.00 54.50 852 TYR A N 1
ATOM 6792 C CA . TYR A 1 852 ? 9.857 45.838 36.234 1.00 54.50 852 TYR A CA 1
ATOM 6793 C C . TYR A 1 852 ? 9.366 46.988 37.126 1.00 54.50 852 TYR A C 1
ATOM 6795 O O . TYR A 1 852 ? 9.031 48.043 36.600 1.00 54.50 852 TYR A O 1
ATOM 6803 N N . ALA A 1 853 ? 9.430 46.843 38.454 1.00 57.59 853 ALA A N 1
ATOM 6804 C CA . ALA A 1 853 ? 9.030 47.899 39.388 1.00 57.59 853 ALA A CA 1
ATOM 6805 C C . ALA A 1 853 ? 9.876 49.181 39.243 1.00 57.59 853 ALA A C 1
ATOM 6807 O O . ALA A 1 853 ? 9.334 50.280 39.302 1.00 57.59 853 ALA A O 1
ATOM 6808 N N . GLN A 1 854 ? 11.188 49.066 38.991 1.00 56.25 854 GLN A N 1
ATOM 6809 C CA . GLN A 1 854 ? 12.028 50.236 38.693 1.00 56.25 854 GLN A CA 1
ATOM 6810 C C . GLN A 1 854 ? 11.575 50.969 37.417 1.00 56.25 854 GLN A C 1
ATOM 6812 O O . GLN A 1 854 ? 11.523 52.195 37.416 1.00 56.25 854 GLN A O 1
ATOM 6817 N N . ARG A 1 855 ? 11.161 50.238 36.371 1.00 50.97 855 ARG A N 1
ATOM 6818 C CA . ARG A 1 855 ? 10.631 50.831 35.129 1.00 50.97 855 ARG A CA 1
ATOM 6819 C C . ARG A 1 855 ? 9.264 51.499 35.289 1.00 50.97 855 ARG A C 1
ATOM 6821 O O . ARG A 1 855 ? 8.966 52.414 34.531 1.00 50.97 855 ARG A O 1
ATOM 6828 N N . GLU A 1 856 ? 8.436 51.073 36.241 1.00 51.88 856 GLU A N 1
ATOM 6829 C CA . GLU A 1 856 ? 7.169 51.761 36.540 1.00 51.88 856 GLU A CA 1
ATOM 6830 C C . GLU A 1 856 ? 7.403 53.083 37.292 1.00 51.88 856 GLU A C 1
ATOM 6832 O O . GLU A 1 856 ? 6.742 54.079 37.001 1.00 51.88 856 GLU A O 1
ATOM 6837 N N . VAL A 1 857 ? 8.387 53.130 38.200 1.00 53.88 857 VAL A N 1
ATOM 6838 C CA . VAL A 1 857 ? 8.726 54.343 38.973 1.00 53.88 857 VAL A CA 1
ATOM 6839 C C . VAL A 1 857 ? 9.348 55.446 38.101 1.00 53.88 857 VAL A C 1
ATOM 6841 O O . VAL A 1 857 ? 9.121 56.626 38.361 1.00 53.88 857 VAL A O 1
ATOM 6844 N N . GLU A 1 858 ? 10.069 55.101 37.030 1.00 51.12 858 GLU A N 1
ATOM 6845 C CA . GLU A 1 858 ? 10.628 56.084 36.082 1.00 51.12 858 GLU A CA 1
ATOM 6846 C C . GLU A 1 858 ? 9.574 56.772 35.184 1.00 51.12 858 GLU A C 1
ATOM 6848 O O . GLU A 1 858 ? 9.902 57.747 34.509 1.00 51.12 858 GLU A O 1
ATOM 6853 N N . MET A 1 859 ? 8.311 56.317 35.170 1.00 48.50 859 MET A N 1
ATOM 6854 C CA . MET A 1 859 ? 7.264 56.838 34.270 1.00 48.50 859 MET A CA 1
ATOM 6855 C C . MET A 1 859 ? 6.145 57.651 34.950 1.00 48.50 859 MET A C 1
ATOM 6857 O O . MET A 1 859 ? 5.216 58.092 34.271 1.00 48.50 859 MET A O 1
ATOM 6861 N N . THR A 1 860 ? 6.215 57.921 36.259 1.00 44.16 860 THR A N 1
ATOM 6862 C CA . THR A 1 860 ? 5.228 58.777 36.953 1.00 44.16 860 THR A CA 1
ATOM 6863 C C . THR A 1 860 ? 5.675 60.248 37.035 1.00 44.16 860 THR A C 1
ATOM 6865 O O . THR A 1 860 ? 6.655 60.537 37.727 1.00 44.16 860 THR A O 1
ATOM 6868 N N . PRO A 1 861 ? 4.971 61.214 36.406 1.00 41.16 861 PRO A N 1
ATOM 6869 C CA . PRO A 1 861 ? 5.368 62.623 36.430 1.00 41.16 861 PRO A CA 1
ATOM 6870 C C . PRO A 1 861 ? 5.018 63.305 37.763 1.00 41.16 861 PRO A C 1
ATOM 6872 O O . PRO A 1 861 ? 3.848 63.468 38.114 1.00 41.16 861 PRO A O 1
ATOM 6875 N N . VAL A 1 862 ? 6.037 63.777 38.486 1.00 44.41 862 VAL A N 1
ATOM 6876 C CA . VAL A 1 862 ? 5.865 64.512 39.749 1.00 44.41 862 VAL A CA 1
ATOM 6877 C C . VAL A 1 862 ? 5.347 65.932 39.485 1.00 44.41 862 VAL A C 1
ATOM 6879 O O . VAL A 1 862 ? 6.102 66.825 39.102 1.00 44.41 862 VAL A O 1
ATOM 6882 N N . LYS A 1 863 ? 4.058 66.174 39.755 1.00 37.50 863 LYS A N 1
ATOM 6883 C CA . LYS A 1 863 ? 3.523 67.528 39.982 1.00 37.50 863 LYS A CA 1
ATOM 6884 C C . LYS A 1 863 ? 3.681 67.865 41.468 1.00 37.50 863 LYS A C 1
ATOM 6886 O O . LYS A 1 863 ? 3.007 67.271 42.303 1.00 37.50 863 LYS A O 1
ATOM 6891 N N . GLY A 1 864 ? 4.619 68.757 41.788 1.00 33.59 864 GLY A N 1
ATOM 6892 C CA . GLY A 1 864 ? 5.027 69.060 43.168 1.00 33.59 864 GLY A CA 1
ATOM 6893 C C . GLY A 1 864 ? 4.333 70.271 43.803 1.00 33.59 864 GLY A C 1
ATOM 6894 O O . GLY A 1 864 ? 3.404 70.845 43.237 1.00 33.59 864 GLY A O 1
ATOM 6895 N N . SER A 1 865 ? 4.838 70.690 44.969 1.00 31.09 865 SER A N 1
ATOM 6896 C CA . SER A 1 865 ? 4.498 71.969 45.605 1.00 31.09 865 SER A CA 1
ATOM 6897 C C . SER A 1 865 ? 5.675 72.533 46.417 1.00 31.09 865 SER A C 1
ATOM 6899 O O . SER A 1 865 ? 6.181 71.857 47.303 1.00 31.09 865 SER A O 1
ATOM 6901 N N . ALA A 1 866 ? 6.066 73.762 46.061 1.00 33.00 866 ALA A N 1
ATOM 6902 C CA . ALA A 1 866 ? 6.714 74.842 46.825 1.00 33.00 866 ALA A CA 1
ATOM 6903 C C . ALA A 1 866 ? 7.807 74.594 47.905 1.00 33.00 866 ALA A C 1
ATOM 6905 O O . ALA A 1 866 ? 7.623 73.853 48.863 1.00 33.00 866 ALA A O 1
ATOM 6906 N N . ASN A 1 867 ? 8.815 75.488 47.851 1.00 31.36 867 ASN A N 1
ATOM 6907 C CA . ASN A 1 867 ? 9.729 75.937 48.925 1.00 31.36 867 ASN A CA 1
ATOM 6908 C C . ASN A 1 867 ? 10.842 74.955 49.382 1.00 31.36 867 ASN A C 1
ATOM 6910 O O . ASN A 1 867 ? 10.619 73.759 49.485 1.00 31.36 867 ASN A O 1
ATOM 6914 N N . GLN A 1 868 ? 12.076 75.396 49.687 1.00 32.09 868 GLN A N 1
ATOM 6915 C CA . GLN A 1 868 ? 12.675 76.751 49.682 1.00 32.09 868 GLN A CA 1
ATOM 6916 C C . GLN A 1 868 ? 14.221 76.675 49.513 1.00 32.09 868 GLN A C 1
ATOM 6918 O O . GLN A 1 868 ? 14.798 75.654 49.857 1.00 32.09 868 GLN A O 1
ATOM 6923 N N . THR A 1 869 ? 14.850 77.747 48.990 1.00 30.42 869 THR A N 1
ATOM 6924 C CA . THR A 1 869 ? 16.257 78.247 49.175 1.00 30.42 869 THR A CA 1
ATOM 6925 C C . THR A 1 869 ? 17.384 77.273 49.622 1.00 30.42 869 THR A C 1
ATOM 6927 O O . THR A 1 869 ? 17.236 76.600 50.630 1.00 30.42 869 THR A O 1
ATOM 6930 N N . ALA A 1 870 ? 18.612 77.259 49.068 1.00 30.31 870 ALA A N 1
ATOM 6931 C CA . ALA A 1 870 ? 19.463 78.386 48.632 1.00 30.31 870 ALA A CA 1
ATOM 6932 C C . ALA A 1 870 ? 20.711 77.943 47.803 1.00 30.31 870 ALA A C 1
ATOM 6934 O O . ALA A 1 870 ? 20.987 76.754 47.723 1.00 30.31 870 ALA A O 1
ATOM 6935 N N . SER A 1 871 ? 21.478 78.922 47.274 1.00 29.08 871 SER A N 1
ATOM 6936 C CA . SER A 1 871 ? 22.923 78.898 46.873 1.00 29.08 871 SER A CA 1
ATOM 6937 C C . SER A 1 871 ? 23.481 77.675 46.098 1.00 29.08 871 SER A C 1
ATOM 6939 O O . SER A 1 871 ? 23.574 76.589 46.650 1.00 29.08 871 SER A O 1
ATOM 6941 N N . ALA A 1 872 ? 23.858 77.785 44.812 1.00 31.58 872 ALA A N 1
ATOM 6942 C CA . ALA A 1 872 ? 25.115 78.377 44.278 1.00 31.58 872 ALA A CA 1
ATOM 6943 C C . ALA A 1 872 ? 26.371 77.476 44.500 1.00 31.58 872 ALA A C 1
ATOM 6945 O O . ALA A 1 872 ? 26.481 76.849 45.543 1.00 31.58 872 ALA A O 1
ATOM 6946 N N . THR A 1 873 ? 27.354 77.330 43.589 1.00 29.00 873 THR A N 1
ATOM 6947 C CA . THR A 1 873 ? 27.699 78.085 42.354 1.00 29.00 873 THR A CA 1
ATOM 6948 C C . THR A 1 873 ? 28.534 77.218 41.365 1.00 29.00 873 THR A C 1
ATOM 6950 O O . THR A 1 873 ? 28.979 76.147 41.753 1.00 29.00 873 THR A O 1
ATOM 6953 N N . SER A 1 874 ? 28.731 77.689 40.116 1.00 27.86 874 SER A N 1
ATOM 6954 C CA . SER A 1 874 ? 29.884 77.506 39.167 1.00 27.86 874 SER A CA 1
ATOM 6955 C C . SER A 1 874 ? 30.962 76.406 39.394 1.00 27.86 874 SER A C 1
ATOM 6957 O O . SER A 1 874 ? 31.443 76.253 40.508 1.00 27.86 874 SER A O 1
ATOM 6959 N N . SER A 1 875 ? 31.558 75.742 38.381 1.00 27.47 875 SER A N 1
ATOM 6960 C CA . SER A 1 875 ? 31.506 75.913 36.905 1.00 27.47 875 SER A CA 1
ATOM 6961 C C . SER A 1 875 ? 32.259 74.799 36.130 1.00 27.47 875 SER A C 1
ATOM 6963 O O . SER A 1 875 ? 33.388 74.473 36.472 1.00 27.47 875 SER A O 1
ATOM 6965 N N . VAL A 1 876 ? 31.658 74.279 35.046 1.00 27.95 876 VAL A N 1
ATOM 6966 C CA . VAL A 1 876 ? 32.080 74.454 33.622 1.00 27.95 876 VAL A CA 1
ATOM 6967 C C . VAL A 1 876 ? 33.583 74.763 33.346 1.00 27.95 876 VAL A C 1
ATOM 6969 O O . VAL A 1 876 ? 34.052 75.756 33.899 1.00 27.95 876 VAL A O 1
ATOM 6972 N N . PRO A 1 877 ? 34.277 74.131 32.352 1.00 42.78 877 PRO A N 1
ATOM 6973 C CA . PRO A 1 877 ? 33.996 72.853 31.652 1.00 42.78 877 PRO A CA 1
ATOM 6974 C C . PRO A 1 877 ? 35.237 72.028 31.144 1.00 42.78 877 PRO A C 1
ATOM 6976 O O . PRO A 1 877 ? 36.381 72.435 31.278 1.00 42.78 877 PRO A O 1
ATOM 6979 N N . MET A 1 878 ? 34.958 70.907 30.451 1.00 27.16 878 MET A N 1
ATOM 6980 C CA . MET A 1 878 ? 35.586 70.414 29.191 1.00 27.16 878 MET A CA 1
ATOM 6981 C C . MET A 1 878 ? 37.125 70.344 29.009 1.00 27.16 878 MET A C 1
ATOM 6983 O O . MET A 1 878 ? 37.802 71.361 28.892 1.00 27.16 878 MET A O 1
ATOM 6987 N N . THR A 1 879 ? 37.634 69.145 28.679 1.00 24.64 879 THR A N 1
ATOM 6988 C CA . THR A 1 879 ? 38.644 68.939 27.604 1.00 24.64 879 THR A CA 1
ATOM 6989 C C . THR A 1 879 ? 38.680 67.476 27.123 1.00 24.64 879 THR A C 1
ATOM 6991 O O . THR A 1 879 ? 38.051 66.612 27.733 1.00 24.64 879 THR A O 1
ATOM 6994 N N . LEU A 1 880 ? 39.348 67.212 25.992 1.00 29.59 880 LEU A N 1
ATOM 6995 C CA . LEU A 1 880 ? 39.454 65.895 25.347 1.00 29.59 880 LEU A CA 1
ATOM 6996 C C . LEU A 1 880 ? 40.685 65.115 25.838 1.00 29.59 880 LEU A C 1
ATOM 6998 O O . LEU A 1 880 ? 41.699 65.723 26.171 1.00 29.59 880 LEU A O 1
ATOM 7002 N N . ASN A 1 881 ? 40.632 63.781 25.764 1.00 25.58 881 ASN A N 1
ATOM 7003 C CA . ASN A 1 881 ? 41.454 62.971 24.845 1.00 25.58 881 ASN A CA 1
ATOM 7004 C C . ASN A 1 881 ? 41.082 61.480 24.975 1.00 25.58 881 ASN A C 1
ATOM 7006 O O . ASN A 1 881 ? 40.385 61.088 25.910 1.00 25.58 881 ASN A O 1
ATOM 7010 N N . GLY A 1 882 ? 41.508 60.657 24.016 1.00 29.16 882 GLY A N 1
ATOM 7011 C CA . GLY A 1 882 ? 41.429 59.193 24.089 1.00 29.16 882 GLY A CA 1
ATOM 7012 C C . GLY A 1 882 ? 42.808 58.570 23.879 1.00 29.16 882 GLY A C 1
ATOM 7013 O O . GLY A 1 882 ? 43.761 59.305 23.645 1.00 29.16 882 GLY A O 1
ATOM 7014 N N . ASP A 1 883 ? 42.896 57.239 23.923 1.00 26.92 883 ASP A N 1
ATOM 7015 C CA . ASP A 1 883 ? 44.041 56.484 23.395 1.00 26.92 883 ASP A CA 1
ATOM 7016 C C . ASP A 1 883 ? 43.676 55.008 23.132 1.00 26.92 883 ASP A C 1
ATOM 7018 O O . ASP A 1 883 ? 42.781 54.448 23.770 1.00 26.92 883 ASP A O 1
ATOM 7022 N N . HIS A 1 884 ? 44.391 54.375 22.195 1.00 28.95 884 HIS A N 1
ATOM 7023 C CA . HIS A 1 884 ? 44.363 52.932 21.901 1.00 28.95 884 HIS A CA 1
ATOM 7024 C C . HIS A 1 884 ? 45.761 52.336 22.141 1.00 28.95 884 HIS A C 1
ATOM 7026 O O . HIS A 1 884 ? 46.758 52.987 21.830 1.00 28.95 884 HIS A O 1
ATOM 7032 N N . PRO A 1 885 ? 45.862 51.094 22.654 1.00 38.12 885 PRO A N 1
ATOM 7033 C CA . PRO A 1 885 ? 46.213 49.950 21.784 1.00 38.12 885 PRO A CA 1
ATOM 7034 C C . PRO A 1 885 ? 45.541 48.614 22.217 1.00 38.12 885 PRO A C 1
ATOM 7036 O O . PRO A 1 885 ? 44.906 48.550 23.263 1.00 38.12 885 PRO A O 1
ATOM 7039 N N . GLY A 1 886 ? 45.630 47.491 21.487 1.00 25.72 886 GLY A N 1
ATOM 7040 C CA . GLY A 1 886 ? 46.135 47.286 20.121 1.00 25.72 886 GLY A CA 1
ATOM 7041 C C . GLY A 1 886 ? 46.333 45.802 19.719 1.00 25.72 886 GLY A C 1
ATOM 7042 O O . GLY A 1 886 ? 47.116 45.107 20.347 1.00 25.72 886 GLY A O 1
ATOM 7043 N N . ILE A 1 887 ? 45.663 45.390 18.628 1.00 27.36 887 ILE A N 1
ATOM 7044 C CA . ILE A 1 887 ? 46.074 44.432 17.561 1.00 27.36 887 ILE A CA 1
ATOM 7045 C C . ILE A 1 887 ? 46.529 42.988 17.923 1.00 27.36 887 ILE A C 1
ATOM 7047 O O . ILE A 1 887 ? 47.604 42.801 18.480 1.00 27.36 887 ILE A O 1
ATOM 7051 N N . LEU A 1 888 ? 45.788 41.979 17.417 1.00 23.19 888 LEU A N 1
ATOM 7052 C CA . LEU A 1 888 ? 46.220 40.820 16.574 1.00 23.19 888 LEU A CA 1
ATOM 7053 C C . LEU A 1 888 ? 44.997 39.879 16.360 1.00 23.19 888 LEU A C 1
ATOM 7055 O O . LEU A 1 888 ? 44.402 39.445 17.339 1.00 23.19 888 LEU A O 1
ATOM 7059 N N . TYR A 1 889 ? 44.401 39.799 15.155 1.00 24.86 889 TYR A N 1
ATOM 7060 C CA . TYR A 1 889 ? 44.587 38.748 14.114 1.00 24.86 889 TYR A CA 1
ATOM 7061 C C . TYR A 1 889 ? 44.464 37.296 14.646 1.00 24.86 889 TYR A C 1
ATOM 7063 O O . TYR A 1 889 ? 45.143 36.964 15.610 1.00 24.86 889 TYR A O 1
ATOM 7071 N N . SER A 1 890 ? 43.682 36.368 14.072 1.00 25.97 890 SER A N 1
ATOM 7072 C CA . SER A 1 890 ? 42.826 36.315 12.851 1.00 25.97 890 SER A CA 1
ATOM 7073 C C . SER A 1 890 ? 41.708 35.235 13.058 1.00 25.97 890 SER A C 1
ATOM 7075 O O . SER A 1 890 ? 41.485 34.881 14.213 1.00 25.97 890 SER A O 1
ATOM 7077 N N . ASP A 1 891 ? 40.884 34.681 12.144 1.00 26.80 891 ASP A N 1
ATOM 7078 C CA . ASP A 1 891 ? 40.691 34.627 10.665 1.00 26.80 891 ASP A CA 1
ATOM 7079 C C . ASP A 1 891 ? 39.160 34.430 10.336 1.00 26.80 891 ASP A C 1
ATOM 7081 O O . ASP A 1 891 ? 38.372 34.400 11.288 1.00 26.80 891 ASP A O 1
ATOM 7085 N N . PRO A 1 892 ? 38.680 34.348 9.061 1.00 38.31 892 PRO A N 1
ATOM 7086 C CA . PRO A 1 892 ? 37.275 34.656 8.710 1.00 38.31 892 PRO A CA 1
ATOM 7087 C C . PRO A 1 892 ? 36.464 33.562 7.948 1.00 38.31 892 PRO A C 1
ATOM 7089 O O . PRO A 1 892 ? 36.853 32.402 7.875 1.00 38.31 892 PRO A O 1
ATOM 7092 N N . GLU A 1 893 ? 35.346 34.006 7.341 1.00 28.44 893 GLU A N 1
ATOM 7093 C CA . GLU A 1 893 ? 34.409 33.321 6.417 1.00 28.44 893 GLU A CA 1
ATOM 7094 C C . GLU A 1 893 ? 33.396 32.324 7.037 1.00 28.44 893 GLU A C 1
ATOM 7096 O O . GLU A 1 893 ? 33.713 31.559 7.937 1.00 28.44 893 GLU A O 1
ATOM 7101 N N . ASN A 1 894 ? 32.116 32.280 6.632 1.00 28.58 894 ASN A N 1
ATOM 7102 C CA . ASN A 1 894 ? 31.450 32.844 5.443 1.00 28.58 894 ASN A CA 1
ATOM 7103 C C . ASN A 1 894 ? 30.052 33.425 5.766 1.00 28.58 894 ASN A C 1
ATOM 7105 O O . ASN A 1 894 ? 29.455 33.089 6.789 1.00 28.58 894 ASN A O 1
ATOM 7109 N N . GLY A 1 895 ? 29.486 34.249 4.874 1.00 25.09 895 GLY A N 1
ATOM 7110 C CA . GLY A 1 895 ? 28.108 34.736 5.024 1.00 25.09 895 GLY A CA 1
ATOM 7111 C C . GLY A 1 895 ? 27.554 35.473 3.802 1.00 25.09 895 GLY A C 1
ATOM 7112 O O . GLY A 1 895 ? 28.246 36.283 3.196 1.00 25.09 895 GLY A O 1
ATOM 7113 N N . PHE A 1 896 ? 26.281 35.228 3.477 1.00 26.81 896 PHE A N 1
ATOM 7114 C CA . PHE A 1 896 ? 25.506 35.984 2.486 1.00 26.81 896 PHE A CA 1
ATOM 7115 C C . PHE A 1 896 ? 24.044 36.097 2.927 1.00 26.81 896 PHE A C 1
ATOM 7117 O O . PHE A 1 896 ? 23.488 35.151 3.482 1.00 26.81 896 PHE A O 1
ATOM 7124 N N . GLY A 1 897 ? 23.415 37.249 2.673 1.00 25.33 897 GLY A N 1
ATOM 7125 C CA . GLY A 1 897 ? 22.058 37.531 3.137 1.00 25.33 897 GLY A CA 1
ATOM 7126 C C . GLY A 1 897 ? 21.217 38.363 2.168 1.00 25.33 897 GLY A C 1
ATOM 7127 O O . GLY A 1 897 ? 21.583 39.480 1.828 1.00 25.33 897 GLY A O 1
ATOM 7128 N N . HIS A 1 898 ? 20.041 37.813 1.856 1.00 28.31 898 HIS A N 1
ATOM 7129 C CA . HIS A 1 898 ? 18.768 38.486 1.563 1.00 28.31 898 HIS A CA 1
ATOM 7130 C C . HIS A 1 898 ? 18.553 39.411 0.337 1.00 28.31 898 HIS A C 1
ATOM 7132 O O . HIS A 1 898 ? 19.389 40.177 -0.121 1.00 28.31 898 HIS A O 1
ATOM 7138 N N . HIS A 1 899 ? 17.269 39.392 -0.054 1.00 27.30 899 HIS A N 1
ATOM 7139 C CA . HIS A 1 899 ? 16.476 40.402 -0.766 1.00 27.30 899 HIS A CA 1
ATOM 7140 C C . HIS A 1 899 ? 16.689 40.652 -2.271 1.00 27.30 899 HIS A C 1
ATOM 7142 O O . HIS A 1 899 ? 17.535 41.433 -2.705 1.00 27.30 899 HIS A O 1
ATOM 7148 N N . ARG A 1 900 ? 15.647 40.273 -3.025 1.00 26.30 900 ARG A N 1
ATOM 7149 C CA . ARG A 1 900 ? 14.822 41.287 -3.703 1.00 26.30 900 ARG A CA 1
ATOM 7150 C C . ARG A 1 900 ? 13.342 40.870 -3.732 1.00 26.30 900 ARG A C 1
ATOM 7152 O O . ARG A 1 900 ? 13.046 39.689 -3.870 1.00 26.30 900 ARG A O 1
ATOM 7159 N N . LYS A 1 901 ? 12.430 41.834 -3.559 1.00 25.38 901 LYS A N 1
ATOM 7160 C CA . LYS A 1 901 ? 11.005 41.694 -3.916 1.00 25.38 901 LYS A CA 1
ATOM 7161 C C . LYS A 1 901 ? 10.848 41.853 -5.435 1.00 25.38 901 LYS A C 1
ATOM 7163 O O . LYS A 1 901 ? 11.702 42.483 -6.057 1.00 25.38 901 LYS A O 1
ATOM 7168 N N . TRP A 1 902 ? 9.700 41.440 -5.972 1.00 25.67 902 TRP A N 1
ATOM 7169 C CA . TRP A 1 902 ? 9.088 42.134 -7.108 1.00 25.67 902 TRP A CA 1
ATOM 7170 C C . TRP A 1 902 ? 7.725 42.703 -6.715 1.00 25.67 902 TRP A C 1
ATOM 7172 O O . TRP A 1 902 ? 6.983 42.086 -5.955 1.00 25.67 902 TRP A O 1
ATOM 7182 N N . GLU A 1 903 ? 7.429 43.888 -7.237 1.00 25.31 903 GLU A N 1
ATOM 7183 C CA . GLU A 1 903 ? 6.125 44.547 -7.195 1.00 25.31 903 GLU A CA 1
ATOM 7184 C C . GLU A 1 903 ? 5.624 44.678 -8.642 1.00 25.31 903 GLU A C 1
ATOM 7186 O O . GLU A 1 903 ? 6.419 44.746 -9.582 1.00 25.31 903 GLU A O 1
ATOM 7191 N N . THR A 1 904 ? 4.308 44.636 -8.822 1.00 30.14 904 THR A N 1
ATOM 7192 C CA . THR A 1 904 ? 3.631 44.736 -10.122 1.00 30.14 904 THR A CA 1
ATOM 7193 C C . THR A 1 904 ? 3.438 46.188 -10.536 1.00 30.14 904 THR A C 1
ATOM 7195 O O . THR A 1 904 ? 3.019 46.984 -9.699 1.00 30.14 904 THR A O 1
ATOM 7198 N N . ASP A 1 905 ? 3.552 46.496 -11.829 1.00 24.56 905 ASP A N 1
ATOM 7199 C CA . ASP A 1 905 ? 2.737 47.564 -12.421 1.00 24.56 905 ASP A CA 1
ATOM 7200 C C . ASP A 1 905 ? 2.418 47.287 -13.904 1.00 24.56 905 ASP A C 1
ATOM 7202 O O . ASP A 1 905 ? 2.834 46.270 -14.465 1.00 24.56 905 ASP A O 1
ATOM 7206 N N . SER A 1 906 ? 1.603 48.146 -14.514 1.00 27.52 906 SER A N 1
ATOM 7207 C CA . SER A 1 906 ? 0.741 47.821 -15.649 1.00 27.52 906 SER A CA 1
ATOM 7208 C C . SER A 1 906 ? 0.742 48.889 -16.751 1.00 27.52 906 SER A C 1
ATOM 7210 O O . SER A 1 906 ? 0.734 50.089 -16.481 1.00 27.52 906 SER A O 1
ATOM 7212 N N . SER A 1 907 ? 0.700 48.473 -18.024 1.00 25.25 907 SER A N 1
ATOM 7213 C CA . SER A 1 907 ? 0.127 49.273 -19.127 1.00 25.25 907 SER A CA 1
ATOM 7214 C C . SER A 1 907 ? -0.124 48.436 -20.393 1.00 25.25 907 SER A C 1
ATOM 7216 O O . SER A 1 907 ? 0.647 47.552 -20.750 1.00 25.25 907 SER A O 1
ATOM 7218 N N . SER A 1 908 ? -1.239 48.732 -21.062 1.00 26.39 908 SER A N 1
ATOM 7219 C CA . SER A 1 908 ? -1.694 48.211 -22.374 1.00 26.39 908 SER A CA 1
ATOM 7220 C C . SER A 1 908 ? -1.142 49.102 -23.532 1.00 26.39 908 SER A C 1
ATOM 7222 O O . SER A 1 908 ? -0.446 50.060 -23.187 1.00 26.39 908 SER A O 1
ATOM 7224 N N . PRO A 1 909 ? -1.436 48.918 -24.857 1.00 38.22 909 PRO A N 1
ATOM 7225 C CA . PRO A 1 909 ? -2.552 48.142 -25.441 1.00 38.22 909 PRO A CA 1
ATOM 7226 C C . PRO A 1 909 ? -2.382 47.470 -26.841 1.00 38.22 909 PRO A C 1
ATOM 7228 O O . PRO A 1 909 ? -1.404 47.680 -27.546 1.00 38.22 909 PRO A O 1
ATOM 7231 N N . ALA A 1 910 ? -3.475 46.808 -27.271 1.00 25.52 910 ALA A N 1
ATOM 7232 C CA . ALA A 1 910 ? -4.007 46.721 -28.653 1.00 25.52 910 ALA A CA 1
ATOM 7233 C C . ALA A 1 910 ? -3.278 45.874 -29.735 1.00 25.52 910 ALA A C 1
ATOM 7235 O O . ALA A 1 910 ? -2.065 45.941 -29.867 1.00 25.52 910 ALA A O 1
ATOM 7236 N N . SER A 1 911 ? -3.939 45.126 -30.643 1.00 26.33 911 SER A N 1
ATOM 7237 C CA . SER A 1 911 ? -5.325 44.582 -30.720 1.00 26.33 911 SER A CA 1
ATOM 7238 C C . SER A 1 911 ? -5.310 43.249 -31.556 1.00 26.33 911 SER A C 1
ATOM 7240 O O . SER A 1 911 ? -4.356 42.501 -31.356 1.00 26.33 911 SER A O 1
ATOM 7242 N N . PRO A 1 912 ? -6.289 42.806 -32.400 1.00 30.89 912 PRO A N 1
ATOM 7243 C CA . PRO A 1 912 ? -6.773 41.418 -32.280 1.00 30.89 912 PRO A CA 1
ATOM 7244 C C . PRO A 1 912 ? -6.665 40.528 -33.543 1.00 30.89 912 PRO A C 1
ATOM 7246 O O . PRO A 1 912 ? -6.691 41.005 -34.677 1.00 30.89 912 PRO A O 1
ATOM 7249 N N . VAL A 1 913 ? -6.700 39.203 -33.359 1.00 26.44 913 VAL A N 1
ATOM 7250 C CA . VAL A 1 913 ? -6.966 38.225 -34.436 1.00 26.44 913 VAL A CA 1
ATOM 7251 C C . VAL A 1 913 ? -8.120 37.304 -34.022 1.00 26.44 913 VAL A C 1
ATOM 7253 O O . VAL A 1 913 ? -8.303 37.010 -32.844 1.00 26.44 913 VAL A O 1
ATOM 7256 N N . LYS A 1 914 ? -8.957 36.929 -34.994 1.00 25.44 914 LYS A N 1
ATOM 7257 C CA . LYS A 1 914 ? -10.281 36.326 -34.783 1.00 25.44 914 LYS A CA 1
ATOM 7258 C C . LYS A 1 914 ? -10.217 34.807 -34.630 1.00 25.44 914 LYS A C 1
ATOM 7260 O O . LYS A 1 914 ? -9.600 34.135 -35.452 1.00 25.44 914 LYS A O 1
ATOM 7265 N N . THR A 1 915 ? -10.978 34.272 -33.682 1.00 26.56 915 THR A N 1
ATOM 7266 C CA . THR A 1 915 ? -11.519 32.912 -33.781 1.00 26.56 915 THR A CA 1
ATOM 7267 C C . THR A 1 915 ? -12.588 32.853 -34.876 1.00 26.56 915 THR A C 1
ATOM 7269 O O . THR A 1 915 ? -13.356 33.798 -35.059 1.00 26.56 915 THR A O 1
ATOM 7272 N N . PHE A 1 916 ? -12.655 31.731 -35.593 1.00 24.14 916 PHE A N 1
ATOM 7273 C CA . PHE A 1 916 ? -13.802 31.370 -36.425 1.00 24.14 916 PHE A CA 1
ATOM 7274 C C . PHE A 1 916 ? -14.487 30.152 -35.807 1.00 24.14 916 PHE A C 1
ATOM 7276 O O . PHE A 1 916 ? -13.867 29.107 -35.633 1.00 24.14 916 PHE A O 1
ATOM 7283 N N . VAL A 1 917 ? -15.770 30.307 -35.494 1.00 27.19 917 VAL A N 1
ATOM 7284 C CA . VAL A 1 917 ? -16.712 29.221 -35.216 1.00 27.19 917 VAL A CA 1
ATOM 7285 C C . VAL A 1 917 ? -17.876 29.448 -36.170 1.00 27.19 917 VAL A C 1
ATOM 7287 O O . VAL A 1 917 ? -18.394 30.563 -36.227 1.00 27.19 917 VAL A O 1
ATOM 7290 N N . ASP A 1 918 ? -18.258 28.424 -36.928 1.00 24.97 918 ASP A N 1
ATOM 7291 C CA . ASP A 1 918 ? -19.356 28.485 -37.896 1.00 24.97 918 ASP A CA 1
ATOM 7292 C C . ASP A 1 918 ? -20.503 27.559 -37.456 1.00 24.97 918 ASP A C 1
ATOM 7294 O O . ASP A 1 918 ? -20.333 26.336 -37.448 1.00 24.97 918 ASP A O 1
ATOM 7298 N N . PRO A 1 919 ? -21.658 28.116 -37.047 1.00 33.56 919 PRO A N 1
ATOM 7299 C CA . PRO A 1 919 ? -22.851 27.347 -36.748 1.00 33.56 919 PRO A CA 1
ATOM 7300 C C . PRO A 1 919 ? -24.020 27.700 -37.687 1.00 33.56 919 PRO A C 1
ATOM 7302 O O . PRO A 1 919 ? -24.669 28.729 -37.501 1.00 33.56 919 PRO A O 1
ATOM 7305 N N . SER A 1 920 ? -24.407 26.799 -38.603 1.00 25.69 920 SER A N 1
ATOM 7306 C CA . SER A 1 920 ? -25.811 26.327 -38.686 1.00 25.69 920 SER A CA 1
ATOM 7307 C C . SER A 1 920 ? -26.129 25.304 -39.796 1.00 25.69 920 SER A C 1
ATOM 7309 O O . SER A 1 920 ? -25.746 25.435 -40.950 1.00 25.69 920 SER A O 1
ATOM 7311 N N . ALA A 1 921 ? -26.950 24.324 -39.401 1.00 28.45 921 ALA A N 1
ATOM 7312 C CA . ALA A 1 921 ? -28.060 23.700 -40.135 1.00 28.45 921 ALA A CA 1
ATOM 7313 C C . ALA A 1 921 ? -27.929 23.284 -41.622 1.00 28.45 921 ALA A C 1
ATOM 7315 O O . ALA A 1 921 ? -27.966 24.108 -42.534 1.00 28.45 921 ALA A O 1
ATOM 7316 N N . ARG A 1 922 ? -28.158 21.980 -41.863 1.00 27.48 922 ARG A N 1
ATOM 7317 C CA . ARG A 1 922 ? -29.229 21.513 -42.773 1.00 27.48 922 ARG A CA 1
ATOM 7318 C C . ARG A 1 922 ? -29.740 20.117 -42.397 1.00 27.48 922 ARG A C 1
ATOM 7320 O O . ARG A 1 922 ? -29.102 19.400 -41.635 1.00 27.48 922 ARG A O 1
ATOM 7327 N N . GLN A 1 923 ? -30.937 19.786 -42.878 1.00 30.55 923 GLN A N 1
ATOM 7328 C CA . GLN A 1 923 ? -31.707 18.585 -42.530 1.00 30.55 923 GLN A CA 1
ATOM 7329 C C . GLN A 1 923 ? -31.624 17.522 -43.653 1.00 30.55 923 GLN A C 1
ATOM 7331 O O . GLN A 1 923 ? -31.543 17.919 -44.809 1.00 30.55 923 GLN A O 1
ATOM 7336 N N . VAL A 1 924 ? -31.658 16.224 -43.282 1.00 28.92 924 VAL A N 1
ATOM 7337 C CA . VAL A 1 924 ? -32.633 15.155 -43.682 1.00 28.92 924 VAL A CA 1
ATOM 7338 C C . VAL A 1 924 ? -33.045 15.024 -45.179 1.00 28.92 924 VAL A C 1
ATOM 7340 O O . VAL A 1 924 ? -33.236 16.056 -45.814 1.00 28.92 924 VAL A O 1
ATOM 7343 N N . PRO A 1 925 ? -33.357 13.824 -45.751 1.00 50.00 925 PRO A N 1
ATOM 7344 C CA . PRO A 1 925 ? -33.299 12.430 -45.246 1.00 50.00 925 PRO A CA 1
ATOM 7345 C C . PRO A 1 925 ? -32.469 11.447 -46.114 1.00 50.00 925 PRO A C 1
ATOM 7347 O O . PRO A 1 925 ? -32.209 11.721 -47.284 1.00 50.00 925 PRO A O 1
ATOM 7350 N N . ALA A 1 926 ? -32.201 10.249 -45.572 1.00 33.41 926 ALA A N 1
ATOM 7351 C CA . ALA A 1 926 ? -32.521 8.942 -46.187 1.00 33.41 926 ALA A CA 1
ATOM 7352 C C . ALA A 1 926 ? -32.220 7.809 -45.187 1.00 33.41 926 ALA A C 1
ATOM 7354 O O . ALA A 1 926 ? -31.021 7.562 -44.938 1.00 33.41 926 ALA A O 1
#

Secondary structure (DSSP, 8-state):
---EEEEE-SS-EEEEETTT--EEEEE-TT-SS---SB--TTT-TTS-GGGSBT-EEEE-SSSTT-EEEESS----S-SSEEEE--SSS-B-SGGG-TTSEEEE--B--B-S-HHHHHHH-EEEEEETTSBTT-EEEEEETT--S-EEEEEEEESEEEEEEEE--STTTGGGB--EEEEEEE---B-TT-EEEEEEEEEEESSHHHHHHHHHHH-TT-EEEE-S-SEEETT-EEEEEEEE-TTTS-TT-EETTEEPEEETTEEEEEEE--SSEEEEEEEEES-GGG-EEEEEEEEEE--HHHHHHHHHHHIIIIIB---TTSTTTT-B--EETTTTB--TT---GGGSSSGGGHHHHHHHHHHHHHS--HHHHHHHHHHHHHIIIIIB-TTS-B-SSTT---GGG--THHHHHHHHHHHHHHHTTPPPBTTB-HHHHHHHHHHHHHHTTGGG---TT--HHHHHHHHHHHT-HHHHHHHHHHHHHHHHHHHHHTT-PPPSSSSS-HHHHHHHHHHHHHHHHHH--HHHHHHHHHHHHHHGGGBB--SBTTTBSPBP--SHHHHTSTT---S--SS-GGGHHHHHHHHHHHHHHT-HHHHHHHHHHHHHHGGGS-TTS--TEESSTTHHHHHHHHHHHHHHHTSTTTTS-GGGS-HHHHHHHHHHHHHHHHHHHHHHHHHHHHHHHHHHHH---HHHHHHHHHHHHHHHHHHHHHHHHHHHSEESGGGGT-TTS--EEPTTHHHHHHHHHHHHHHHHHHHHHTTHHHHTT----HHHHHHHHHHHHHHHHHHHHHHHGGGGSS--S-TTTTTHHHHHHHHHHHHHHHHHHHHTT-HHHHHHHHHHHHHHHHHHHHHHHTT-------------------------------------------------------------------

InterPro domains:
  IPR008928 Six-hairpin glycosidase superfamily [SSF48208] (452-627)
  IPR049326 Rhodopsin domain, fungi [PF20684] (634-840)
  IPR052337 Satratoxin biosynthesis SC1 cluster protein 4-like [PTHR33048] (640-903)

Sequence (926 aa):
MVRTVNLVNGDFSVHIDRTTGAVLEIVDPLAGTPLNWISSPANAPWQPLGSRWGLGFADLGPHLLNRFHWNSPHIDSSKAYKFKNRGDYQLNFASRGPTSLAIYTPFNDHYTNTTDALQSRTHAHVWAHGGSTAWVKLNQMGGHGRNLGLVLTKGSLQGYSIESRDEIVHSNTRGVFLLHPSVPALDPGESTTVEWTLFWHHDWNDFFSQCARRSNQFIHFDIPRHTLVANESAMIRMRGSLAAINSTTTVNGHPVQQITDGFGFVHEAGEYGTKTLRISTGSGVDLRESLIFLNTVPRYDDLIKSRIDFIVDKQQVTDSQDFLCGAYIVYDNQAEAPPFYETHQDRNAGRERVGMGVLIGRWLKKNPDPRIKQSFSAYYSFVCTKLQNEDGFVHDGPGDNERNRKRLYNWSWVLQLHLVAAAIGIPALFGKSPLQRFLTTLENFYSEGGASLYAIGLPVLEGLHTLEAVGDTAMLERAVRLFSGHGQNILDRGTDYPPFEVNFEQSIVAPAAIFLLELYRFTGEAKWLKGARLQVEVLLRFAGKQPDHRVHDVAIRHWDGYWFGKDRVWGDTFPHYWSTLNAIALHHYGKATEDASLEKQADGIIRANLALFTPEGRDPYANDQDWALAHLLQIEEDNLSGGYGLGKHGWTLSEEQRILYQRSFWVSLFFYINTLAVVKITVLLQYYRIMALSNMHNVYIGMIVLVSLWGLGQGIFACVACIPLAGFWDPRTNARCIPNAHIAWYISALFNILSDIIILLLPIPALRRLNLPGSQKAFLLGIFSLGFFTVAISALRIKWLALLPDPTWSNLDPTLWSLGELTCAITCASLATLRPLMTRFNSWFKSRREKYAQREVEMTPVKGSANQTASATSSVPMTLNGDHPGILYSDPENGFGHHRKWETDSSSPASPVKTFVDPSARQVPA

Radius of gyration: 36.83 Å; chains: 1; bounding box: 80×109×112 Å

pLDDT: mean 83.9, std 18.5, range [23.19, 98.69]

Foldseek 3Di:
DFDWDWDDDQAWTWIAGPAQRFTAFIWGPPAPDTAGFFDDCVLVVLDDPQLGFFWWWAQDDPDLPDIDTRRHDDDDPDQWDKDWAADQFKDACVVSPQRRTKGWDGGQAFQPFLVCQQRHHWFWQWQQQFFQQGWIWTARLVLGDWTKIKTWADATWRDKDFDDDDPVRAQGGQHIMITGGDDHIHHNGGMDITHMDMDIDRDPVRRLVVNQVRHLQHKDWDWLFQEAEAFDKTKIFIAHPCSNADQQKDKVNHTWDADPHGTIDMDTQDDFAKDKIWIWDDDDPSITITIFIGGYAYDLLLQLVLQLCCQLVQQAACDPPDLQHLFGFKAFPVVSHGPPPDDALLRASADLSLLSLLSLLLCCLVPPDPSSVVSSLSHLLSQCPFQADPQQQGHSHGPDPDSVRDDLLRLQSLLSSLLSCVSNDPDDDPPHHSLSSNLSNLVVSVVSPVLQALHFNNPLQSNLVSCVVVVPVVSNVVSLVSLVSSLVVLLVCLSNQPDDPYNDDLRSLLSSLLSLLSNCLVPVDVSSLVSSVSSLVSNQSQAHCGSHLQGHGQGWGFQCCLRQNDVNDTHTDTRQLSSLSQLSSLLSNCVVPVPVVSNSSSVNSLSSLSSQADSSSDHSIDRNSSNSSSSVSVSVVCCVCVPLLAQHFPVSDDLVSQLSNLVVVLVLQLVLLLLLLVLLLLLLVLCLVPQPDPVCNVVSVVLNVVSVCLSVVVNVCSCVQKVPNSCSRRVVDPIDGDPPCLVVVLVSLVVSLVSLVCSLCSCVVVVVVDDDDPVVVVLVVVLSVLSVVLSVLSVVCSVVSDPDPTCRNSCNVNSVSSVVSSVSSNVSSVSSPCVVVVVVVVVVVVVVVVVVVVVVVVPDDDPDDDDDDDDDDDDDDDDDDDDDDDDDDDDDDDDDDDDDDDDDDDDDDDDDDDDDDDDDDDDDDD

Organism: NCBI:txid1347389